Protein 5YJL (pdb70)

B-factor: mean 57.92, std 13.57, range [27.3, 132.39]

Secondary structure (DSSP, 8-state):
--EEEEEEEETTTS-HHHHTTS---GGGHHHHHHHHHHSTTEEEEEEEE-SSEEEEEEEESSHHHHHHHHHHHHHHHH---HHHHHHH-EEEETHHHHHHHHHHHHTSSSSSSS---THHHHHHHHHHHTT-TTS-HHHHHHHHHHHHHHHHHHHHH-PPPHHHHHHHHHHHHHHHH---PPEEEE--SHHHHHHHHHHHHTT--EEEEEES-HHHHHHHHHH-TTSEEEEEEGGGHHHHHHT-SEEEE----SS-SB-HHHHHTSPPPPGGGTT-EEEEE--SS-SB-GGGGGSTTEEEE-GGGGGGT--S-GGGGTHHHHHHHHHHHHHHHHHHHHHHTTTHHHHHHHHHHHHHHHHHHHHHHHHT--HHHHHHHHHHHHHHHHHTTTTT---HHHHHHHHHHHHHH--/-EEEEEEEETTT--HHHHGGG---GGGHHHHHHHHHTSTTEEEEEEEE-SSEEEEEEEESSHHHHHHHHHHHHHHHH---HHHHHHH-EEEEHHHHHHHHHHHHHT--SS-TT--B-HHHHHHHHHHHTT-TTS-HHHHHHHHHHHHHHHHHHHHH-PPBHHHHHHHHHHHHHHHS----EEEE--SHHHHHHHHHHHHTT--EEEEEESSSHHHHHHHHH-TTSEEEEEEGGGHHHHHHT-SEEEE----SS-SB-HHHHHHSPPP-GGGTS-EEEEE--SS-SB-GGGGGSTTEEEE-HHHHHHHHHHHHHHT---HHHHHHHHHHHHHHHHHHHHHGGGHHHHHHHHHHHHHHHHHHHHHHTT----HHHHHHHHHHHHHHHHHHHHHSS------HHHHHHHHHHHHHHH-/--S--HHHHHHHHHHH--EEEEEEE-TTS-EEEEEEEEEE-TT--EEEE--S---S--EEEEEEE--BTTTB--EEEEEEEEE---STTHHHHHHHHHHHHHTS---GGGEEEEEEEEEEEESSTT---EEEEHHHHHH----TTTTTHHHHHHHHHHH-HHHHHHHHHHTB--SS--SEEEEEEEETTEEEEEEE-SS-EEEEEEE-SS---SHHHHHHHHHHHHHHHHHHHTTSS---SPPB---EEE-/---SS--HHHHHHHHHHH--EEEEEEE-SSS-EEEEEEEEEE-TT--EEEE--S---S--EEEEEEE--BTTTB--EEEEEEEEE---STTHHHHHHHHHHHHHSS---GGGEEEE--SEEEEESSTT---EEEEHHHHHHPPPPTTTTTHHHHHHHHHHH-HHHHHHHHHHTB--SS--SEEEEEEE-SSEEEEEEE-SS-EEEEEEE-SS---SHHHHHHHHHHHHHHHHHHHTTSS---SPPB---EE--

Nearest PDB structures (foldseek):
  5yjl-assembly1_A  TM=1.002E+00  e=8.951E-71  Arabidopsis thaliana
  5yjl-assembly1_B  TM=9.220E-01  e=1.830E-60  Arabidopsis thaliana
  4n7r-assembly1_A  TM=9.287E-01  e=9.278E-58  Arabidopsis thaliana
  5che-assembly1_A  TM=8.984E-01  e=4.037E-55  Arabidopsis thaliana
  4n7r-assembly1_B  TM=9.670E-01  e=2.795E-53  Arabidopsis thaliana

GO terms:
  GO:0005515 protein binding (F, IPI)
  GO:0009507 chloroplast (C, TAS)
  GO:0008883 glutamyl-tRNA reductase activity (F, TAS)
  GO:0015995 chlorophyll biosynthetic process (P, IMP)
  GO:0006783 heme biosynthetic process (P, IMP)
  GO:0032991 protein-containing complex (C, IPI)
  GO:0009416 response to light stimulus (P, IEP)
  GO:0006779 porphyrin-containing compound biosynthetic process (P, TAS)

InterPro domains:
  IPR000343 Glutamyl-tRNA reductase [MF_00087] (96-523)
  IPR000343 Glutamyl-tRNA reductase [TIGR01035] (97-505)
  IPR006151 Quinate/shikimate 5-dehydrogenase/glutamyl-tRNA reductase [PF01488] (267-407)
  IPR015895 Glutamyl-tRNA reductase, N-terminal [PF05201] (100-250)
  IPR015896 Tetrapyrrole biosynthesis, glutamyl-tRNA reductase, dimerisation domain [PF00745] (421-524)
  IPR018214 Glutamyl-tRNA reductase, conserved site [PS00747] (193-216)
  IPR036291 NAD(P)-binding domain superfamily [SSF51735] (255-415)
  IPR036343 Glutamyl-tRNA reductase, N-terminal domain superfamily [G3DSA:3.30.460.30] (95-255)
  IPR036343 Glutamyl-tRNA reductase, N-terminal domain superfamily [SSF69742] (96-252)
  IPR036453 Glutamyl tRNA-reductase dimerization domain superfamily [SSF69075] (419-505)

Structure (mmCIF, N/CA/C/O backbone):
data_5YJL
#
_entry.id   5YJL
#
_cell.length_a   60.340
_cell.length_b   83.757
_cell.length_c   344.581
_cell.angle_alpha   90.00
_cell.angle_beta   90.00
_cell.angle_gamma   90.00
#
_symmetry.space_group_name_H-M   'P 21 21 21'
#
loop_
_entity.id
_entity.type
_entity.pdbx_description
1 polymer 'Glutamyl-tRNA reductase 1'
2 polymer 'Glutamyl-tRNA reductase-binding protein'
3 non-polymer 'NADP NICOTINAMIDE-ADENINE-DINUCLEOTIDE PHOSPHATE'
4 water water
#
loop_
_atom_site.group_PDB
_atom_site.id
_atom_site.type_symbol
_atom_site.label_atom_id
_atom_site.label_alt_id
_atom_site.label_comp_id
_atom_site.label_asym_id
_atom_site.label_entity_id
_atom_site.label_seq_id
_atom_site.pdbx_PDB_ins_code
_atom_site.Cartn_x
_atom_site.Cartn_y
_atom_site.Cartn_z
_atom_site.occupancy
_atom_site.B_iso_or_equiv
_atom_site.auth_seq_id
_atom_site.auth_comp_id
_atom_site.auth_asym_id
_atom_site.auth_atom_id
_atom_site.pdbx_PDB_model_num
ATOM 1 N N . ARG A 1 23 ? 23.614 -27.855 -46.590 1.00 64.77 94 ARG A N 1
ATOM 2 C CA . ARG A 1 23 ? 22.577 -28.011 -45.583 1.00 67.49 94 ARG A CA 1
ATOM 3 C C . ARG A 1 23 ? 23.096 -28.697 -44.306 1.00 69.52 94 ARG A C 1
ATOM 4 O O . ARG A 1 23 ? 23.259 -28.043 -43.269 1.00 73.15 94 ARG A O 1
ATOM 12 N N . SER A 1 24 ? 23.346 -30.006 -44.388 1.00 61.98 95 SER A N 1
ATOM 13 C CA . SER A 1 24 ? 23.925 -30.773 -43.282 1.00 60.55 95 SER A CA 1
ATOM 14 C C . SER A 1 24 ? 25.064 -30.063 -42.549 1.00 60.44 95 SER A C 1
ATOM 15 O O . SER A 1 24 ? 25.930 -29.431 -43.168 1.00 60.95 95 SER A O 1
ATOM 18 N N . SER A 1 25 ? 25.065 -30.180 -41.224 1.00 52.59 96 SER A N 1
ATOM 19 C CA . SER A 1 25 ? 26.030 -29.463 -40.391 1.00 54.47 96 SER A CA 1
ATOM 20 C C . SER A 1 25 ? 27.206 -30.331 -39.942 1.00 56.15 96 SER A C 1
ATOM 21 O O . SER A 1 25 ? 27.046 -31.516 -39.629 1.00 50.01 96 SER A O 1
ATOM 24 N N . ILE A 1 26 ? 28.388 -29.727 -39.923 1.00 55.51 97 ILE A N 1
ATOM 25 C CA . ILE A 1 26 ? 29.480 -30.244 -39.122 1.00 49.01 97 ILE A CA 1
ATOM 26 C C . ILE A 1 26 ? 29.297 -29.722 -37.707 1.00 50.57 97 ILE A C 1
ATOM 27 O O . ILE A 1 26 ? 29.100 -28.518 -37.510 1.00 53.88 97 ILE A O 1
ATOM 32 N N . VAL A 1 27 ? 29.329 -30.622 -36.728 1.00 45.34 98 VAL A N 1
ATOM 33 C CA . VAL A 1 27 ? 29.087 -30.260 -35.334 1.00 46.96 98 VAL A CA 1
ATOM 34 C C . VAL A 1 27 ? 30.253 -30.727 -34.493 1.00 45.35 98 VAL A C 1
ATOM 35 O O . VAL A 1 27 ? 30.814 -31.781 -34.762 1.00 47.11 98 VAL A O 1
ATOM 39 N N . VAL A 1 28 ? 30.632 -29.937 -33.491 1.00 44.54 99 VAL A N 1
ATOM 40 C CA . VAL A 1 28 ? 31.578 -30.405 -32.482 1.00 43.80 99 VAL A CA 1
ATOM 41 C C . VAL A 1 28 ? 30.832 -30.500 -31.152 1.00 40.96 99 VAL A C 1
ATOM 42 O O . VAL A 1 28 ? 30.029 -29.629 -30.799 1.00 44.70 99 VAL A O 1
ATOM 46 N N . ILE A 1 29 ? 31.050 -31.608 -30.455 1.00 42.30 100 ILE A N 1
ATOM 47 C CA . ILE A 1 29 ? 30.348 -31.922 -29.221 1.00 41.08 100 ILE A CA 1
ATOM 48 C C . ILE A 1 29 ? 31.356 -32.482 -28.241 1.00 48.08 100 ILE A C 1
ATOM 49 O O . ILE A 1 29 ? 31.789 -33.626 -28.378 1.00 50.16 100 ILE A O 1
ATOM 54 N N . GLY A 1 30 ? 31.753 -31.683 -27.262 1.00 46.09 101 GLY A N 1
ATOM 55 C CA . GLY A 1 30 ? 32.854 -32.096 -26.425 1.00 51.24 101 GLY A CA 1
ATOM 56 C C . GLY A 1 30 ? 32.824 -31.709 -24.966 1.00 50.60 101 GLY A C 1
ATOM 57 O O . GLY A 1 30 ? 31.985 -30.936 -24.508 1.00 48.58 101 GLY A O 1
ATOM 58 N N . LEU A 1 31 ? 33.746 -32.324 -24.240 1.00 48.57 102 LEU A N 1
ATOM 59 C CA . LEU A 1 31 ? 34.151 -31.911 -22.920 1.00 52.42 102 LEU A CA 1
ATOM 60 C C . LEU A 1 31 ? 35.595 -31.493 -23.049 1.00 55.17 102 LEU A C 1
ATOM 61 O O . LEU A 1 31 ? 36.389 -32.188 -23.697 1.00 49.07 102 LEU A O 1
ATOM 66 N N . SER A 1 32 ? 35.947 -30.369 -22.438 1.00 59.51 103 SER A N 1
ATOM 67 C CA . SER A 1 32 ? 37.345 -29.972 -22.384 1.00 58.41 103 SER A CA 1
ATOM 68 C C . SER A 1 32 ? 37.762 -29.664 -20.954 1.00 63.00 103 SER A C 1
ATOM 69 O O . SER A 1 32 ? 36.923 -29.607 -20.046 1.00 64.24 103 SER A O 1
ATOM 72 N N . ILE A 1 33 ? 39.062 -29.450 -20.774 1.00 63.25 104 ILE A N 1
ATOM 73 C CA . ILE A 1 33 ? 39.612 -28.938 -19.523 1.00 65.58 104 ILE A CA 1
ATOM 74 C C . ILE A 1 33 ? 39.037 -27.549 -19.133 1.00 62.14 104 ILE A C 1
ATOM 75 O O . ILE A 1 33 ? 38.934 -27.234 -17.950 1.00 65.93 104 ILE A O 1
ATOM 80 N N . HIS A 1 34 ? 38.634 -26.738 -20.110 1.00 62.00 105 HIS A N 1
ATOM 81 C CA . HIS A 1 34 ? 37.995 -25.449 -19.824 1.00 68.93 105 HIS A CA 1
ATOM 82 C C . HIS A 1 34 ? 36.719 -25.608 -18.989 1.00 77.19 105 HIS A C 1
ATOM 83 O O . HIS A 1 34 ? 36.305 -24.668 -18.300 1.00 83.85 105 HIS A O 1
ATOM 90 N N . THR A 1 35 ? 36.101 -26.789 -19.039 1.00 72.37 106 THR A N 1
ATOM 91 C CA . THR A 1 35 ? 34.911 -27.045 -18.229 1.00 76.17 106 THR A CA 1
ATOM 92 C C . THR A 1 35 ? 35.033 -28.301 -17.330 1.00 70.39 106 THR A C 1
ATOM 93 O O . THR A 1 35 ? 35.208 -28.180 -16.116 1.00 76.37 106 THR A O 1
ATOM 97 N N . ALA A 1 36 ? 34.954 -29.490 -17.918 1.00 58.19 107 ALA A N 1
ATOM 98 C CA . ALA A 1 36 ? 34.891 -30.734 -17.164 1.00 61.59 107 ALA A CA 1
ATOM 99 C C . ALA A 1 36 ? 36.230 -31.113 -16.492 1.00 65.63 107 ALA A C 1
ATOM 100 O O . ALA A 1 36 ? 37.300 -30.873 -17.058 1.00 60.57 107 ALA A O 1
ATOM 102 N N . PRO A 1 37 ? 36.170 -31.711 -15.280 1.00 64.54 108 PRO A N 1
ATOM 103 C CA . PRO A 1 37 ? 37.345 -32.177 -14.525 1.00 56.59 108 PRO A CA 1
ATOM 104 C C . PRO A 1 37 ? 37.901 -33.482 -15.080 1.00 56.54 108 PRO A C 1
ATOM 105 O O . PRO A 1 37 ? 37.146 -34.151 -15.782 1.00 58.97 108 PRO A O 1
ATOM 109 N N . VAL A 1 38 ? 39.151 -33.848 -14.769 1.00 55.75 109 VAL A N 1
ATOM 110 C CA . VAL A 1 38 ? 39.754 -35.047 -15.369 1.00 55.99 109 VAL A CA 1
ATOM 111 C C . VAL A 1 38 ? 39.013 -36.331 -14.967 1.00 54.00 109 VAL A C 1
ATOM 112 O O . VAL A 1 38 ? 38.923 -37.260 -15.765 1.00 55.81 109 VAL A O 1
ATOM 116 N N . GLU A 1 39 ? 38.464 -36.369 -13.753 1.00 54.33 110 GLU A N 1
ATOM 117 C CA . GLU A 1 39 ? 37.722 -37.537 -13.282 1.00 56.15 110 GLU A CA 1
ATOM 118 C C . GLU A 1 39 ? 36.431 -37.745 -14.073 1.00 59.25 110 GLU A C 1
ATOM 119 O O . GLU A 1 39 ? 35.942 -38.877 -14.193 1.00 62.34 110 GLU A O 1
ATOM 125 N N . MET A 1 40 ? 35.878 -36.664 -14.615 1.00 57.29 111 MET A N 1
ATOM 126 C CA . MET A 1 40 ? 34.727 -36.774 -15.504 1.00 54.26 111 MET A CA 1
ATOM 127 C C . MET A 1 40 ? 35.158 -37.085 -16.940 1.00 53.31 111 MET A C 1
ATOM 128 O O . MET A 1 40 ? 34.577 -37.958 -17.604 1.00 55.03 111 MET A O 1
ATOM 133 N N . ARG A 1 41 ? 36.181 -36.373 -17.404 1.00 53.47 112 ARG A N 1
ATOM 134 C CA . ARG A 1 41 ? 36.643 -36.476 -18.789 1.00 56.96 112 ARG A CA 1
ATOM 135 C C . ARG A 1 41 ? 37.209 -37.853 -19.116 1.00 48.87 112 ARG A C 1
ATOM 136 O O . ARG A 1 41 ? 37.048 -38.339 -20.221 1.00 51.53 112 ARG A O 1
ATOM 144 N N . GLU A 1 42 ? 37.876 -38.482 -18.157 1.00 52.84 113 GLU A N 1
ATOM 145 C CA . GLU A 1 42 ? 38.550 -39.743 -18.443 1.00 57.82 113 GLU A CA 1
ATOM 146 C C . GLU A 1 42 ? 37.567 -40.891 -18.726 1.00 50.95 113 GLU A C 1
ATOM 147 O O . GLU A 1 42 ? 37.968 -41.921 -19.269 1.00 53.85 113 GLU A O 1
ATOM 153 N N . LYS A 1 43 ? 36.297 -40.709 -18.353 1.00 52.10 114 LYS A N 1
ATOM 154 C CA . LYS A 1 43 ? 35.250 -41.713 -18.596 1.00 53.75 114 LYS A CA 1
ATOM 155 C C . LYS A 1 43 ? 34.764 -41.729 -20.051 1.00 56.36 114 LYS A C 1
ATOM 156 O O . LYS A 1 43 ? 34.117 -42.684 -20.473 1.00 50.07 114 LYS A O 1
ATOM 162 N N . LEU A 1 44 ? 35.069 -40.664 -20.800 1.00 58.41 115 LEU A N 1
ATOM 163 C CA . LEU A 1 44 ? 34.768 -40.599 -22.228 1.00 50.00 115 LEU A CA 1
ATOM 164 C C . LEU A 1 44 ? 36.023 -40.832 -23.032 1.00 52.57 115 LEU A C 1
ATOM 165 O O . LEU A 1 44 ? 35.966 -40.833 -24.260 1.00 58.92 115 LEU A O 1
ATOM 170 N N . ALA A 1 45 ? 37.159 -40.991 -22.360 1.00 51.61 116 ALA A N 1
ATOM 171 C CA . ALA A 1 45 ? 38.402 -41.310 -23.071 1.00 56.13 116 ALA A CA 1
ATOM 172 C C . ALA A 1 45 ? 38.212 -42.545 -23.933 1.00 56.02 116 ALA A C 1
ATOM 173 O O . ALA A 1 45 ? 37.579 -43.522 -23.523 1.00 60.26 116 ALA A O 1
ATOM 175 N N . ILE A 1 46 ? 38.732 -42.484 -25.147 1.00 55.78 117 ILE A N 1
ATOM 176 C CA . ILE A 1 46 ? 38.588 -43.591 -26.060 1.00 54.27 117 ILE A CA 1
ATOM 177 C C . ILE A 1 46 ? 39.952 -43.945 -26.615 1.00 56.39 117 ILE A C 1
ATOM 178 O O . ILE A 1 46 ? 40.526 -43.163 -27.380 1.00 57.05 117 ILE A O 1
ATOM 183 N N . PRO A 1 47 ? 40.484 -45.112 -26.205 1.00 50.06 118 PRO A N 1
ATOM 184 C CA . PRO A 1 47 ? 41.773 -45.599 -26.700 1.00 54.96 118 PRO A CA 1
ATOM 185 C C . PRO A 1 47 ? 41.803 -45.528 -28.206 1.00 57.42 118 PRO A C 1
ATOM 186 O O . PRO A 1 47 ? 40.770 -45.733 -28.846 1.00 62.56 118 PRO A O 1
ATOM 190 N N . GLU A 1 48 ? 42.966 -45.225 -28.757 1.00 54.26 119 GLU A N 1
ATOM 191 C CA . GLU A 1 48 ? 43.151 -45.181 -30.199 1.00 61.56 119 GLU A CA 1
ATOM 192 C C . GLU A 1 48 ? 42.646 -46.463 -30.870 1.00 62.33 119 GLU A C 1
ATOM 193 O O . GLU A 1 48 ? 42.012 -46.414 -31.927 1.00 60.98 119 GLU A O 1
ATOM 199 N N . ALA A 1 49 ? 42.901 -47.610 -30.247 1.00 57.10 120 ALA A N 1
ATOM 200 C CA . ALA A 1 49 ? 42.487 -48.869 -30.847 1.00 52.92 120 ALA A CA 1
ATOM 201 C C . ALA A 1 49 ? 40.961 -49.010 -30.909 1.00 58.73 120 ALA A C 1
ATOM 202 O O . ALA A 1 49 ? 40.463 -49.897 -31.584 1.00 65.21 120 ALA A O 1
ATOM 204 N N . GLU A 1 50 ? 40.218 -48.152 -30.211 1.00 57.48 121 GLU A N 1
ATOM 205 C CA . GLU A 1 50 ? 38.757 -48.211 -30.267 1.00 54.46 121 GLU A CA 1
ATOM 206 C C . GLU A 1 50 ? 38.106 -47.051 -31.041 1.00 59.46 121 GLU A C 1
ATOM 207 O O . GLU A 1 50 ? 36.879 -46.965 -31.097 1.00 54.60 121 GLU A O 1
ATOM 213 N N . TRP A 1 51 ? 38.915 -46.165 -31.623 1.00 56.03 122 TRP A N 1
ATOM 214 C CA . TRP A 1 51 ? 38.378 -45.084 -32.451 1.00 53.20 122 TRP A CA 1
ATOM 215 C C . TRP A 1 51 ? 37.527 -45.616 -33.607 1.00 50.87 122 TRP A C 1
ATOM 216 O O . TRP A 1 51 ? 36.433 -45.104 -33.833 1.00 55.40 122 TRP A O 1
ATOM 227 N N . PRO A 1 52 ? 38.010 -46.635 -34.349 1.00 54.95 123 PRO A N 1
ATOM 228 C CA . PRO A 1 52 ? 37.148 -47.105 -35.448 1.00 52.90 123 PRO A CA 1
ATOM 229 C C . PRO A 1 52 ? 35.777 -47.607 -34.968 1.00 53.87 123 PRO A C 1
ATOM 230 O O . PRO A 1 52 ? 34.772 -47.276 -35.596 1.00 52.16 123 PRO A O 1
ATOM 234 N N . ARG A 1 53 ? 35.751 -48.376 -33.878 1.00 52.05 124 ARG A N 1
ATOM 235 C CA . ARG A 1 53 ? 34.510 -48.801 -33.215 1.00 49.70 124 ARG A CA 1
ATOM 236 C C . ARG A 1 53 ? 33.596 -47.636 -32.807 1.00 49.66 124 ARG A C 1
ATOM 237 O O . ARG A 1 53 ? 32.399 -47.645 -33.091 1.00 45.51 124 ARG A O 1
ATOM 245 N N . ALA A 1 54 ? 34.167 -46.648 -32.124 1.00 48.51 125 ALA A N 1
ATOM 246 C CA . ALA A 1 54 ? 33.420 -45.463 -31.711 1.00 47.88 125 ALA A CA 1
ATOM 247 C C . ALA A 1 54 ? 32.745 -44.776 -32.912 1.00 50.07 125 ALA A C 1
ATOM 248 O O . ALA A 1 54 ? 31.545 -44.535 -32.909 1.00 51.05 125 ALA A O 1
ATOM 250 N N . ILE A 1 55 ? 33.544 -44.485 -33.934 1.00 46.44 126 ILE A N 1
ATOM 251 C CA . ILE A 1 55 ? 33.071 -43.872 -35.153 1.00 45.52 126 ILE A CA 1
ATOM 252 C C . ILE A 1 55 ? 31.931 -44.680 -35.769 1.00 48.74 126 ILE A C 1
ATOM 253 O O . ILE A 1 55 ? 30.895 -44.118 -36.145 1.00 49.38 126 ILE A O 1
ATOM 258 N N . ALA A 1 56 ? 32.086 -45.996 -35.852 1.00 44.55 127 ALA A N 1
ATOM 259 C CA . ALA A 1 56 ? 30.997 -46.820 -36.391 1.00 43.93 127 ALA A CA 1
ATOM 260 C C . ALA A 1 56 ? 29.711 -46.651 -35.569 1.00 47.18 127 ALA A C 1
ATOM 261 O O . ALA A 1 56 ? 28.623 -46.498 -36.133 1.00 47.79 127 ALA A O 1
ATOM 263 N N . GLU A 1 57 ? 29.842 -46.657 -34.244 1.00 44.31 128 GLU A N 1
ATOM 264 C CA . GLU A 1 57 ? 28.676 -46.486 -33.383 1.00 44.83 128 GLU A CA 1
ATOM 265 C C . GLU A 1 57 ? 27.972 -45.154 -33.621 1.00 53.26 128 GLU A C 1
ATOM 266 O O . GLU A 1 57 ? 26.737 -45.111 -33.771 1.00 47.45 128 GLU A O 1
ATOM 272 N N . LEU A 1 58 ? 28.762 -44.078 -33.671 1.00 48.43 129 LEU A N 1
ATOM 273 C CA . LEU A 1 58 ? 28.208 -42.747 -33.892 1.00 45.94 129 LEU A CA 1
ATOM 274 C C . LEU A 1 58 ? 27.476 -42.694 -35.231 1.00 51.45 129 LEU A C 1
ATOM 275 O O . LEU A 1 58 ? 26.426 -42.054 -35.344 1.00 49.38 129 LEU A O 1
ATOM 280 N N . CYS A 1 59 ? 28.003 -43.386 -36.238 1.00 49.40 130 CYS A N 1
ATOM 281 C CA . CYS A 1 59 ? 27.387 -43.295 -37.555 1.00 53.29 130 CYS A CA 1
ATOM 282 C C . CYS A 1 59 ? 26.178 -44.225 -37.622 1.00 50.19 130 CYS A C 1
ATOM 283 O O . CYS A 1 59 ? 25.396 -44.171 -38.560 1.00 48.87 130 CYS A O 1
ATOM 286 N N . GLY A 1 60 ? 25.995 -45.035 -36.586 1.00 50.52 131 GLY A N 1
ATOM 287 C CA . GLY A 1 60 ? 24.804 -45.848 -36.497 1.00 49.32 131 GLY A CA 1
ATOM 288 C C . GLY A 1 60 ? 23.612 -45.054 -36.020 1.00 50.49 131 GLY A C 1
ATOM 289 O O . GLY A 1 60 ? 22.473 -45.487 -36.190 1.00 51.24 131 GLY A O 1
ATOM 290 N N . LEU A 1 61 ? 23.871 -43.899 -35.412 1.00 49.68 132 LEU A N 1
ATOM 291 C CA . LEU A 1 61 ? 22.795 -43.034 -34.929 1.00 52.32 132 LEU A CA 1
ATOM 292 C C . LEU A 1 61 ? 22.060 -42.407 -36.130 1.00 50.00 132 LEU A C 1
ATOM 293 O O . LEU A 1 61 ? 22.657 -42.180 -37.177 1.00 48.85 132 LEU A O 1
ATOM 298 N N . ASN A 1 62 ? 20.772 -42.130 -35.982 1.00 49.65 133 ASN A N 1
ATOM 299 C CA . ASN A 1 62 ? 19.950 -41.812 -37.152 1.00 54.31 133 ASN A CA 1
ATOM 300 C C . ASN A 1 62 ? 20.297 -40.524 -37.894 1.00 54.26 133 ASN A C 1
ATOM 301 O O . ASN A 1 62 ? 20.052 -40.432 -39.093 1.00 51.64 133 ASN A O 1
ATOM 306 N N . HIS A 1 63 ? 20.869 -39.539 -37.207 1.00 56.11 134 HIS A N 1
ATOM 307 C CA . HIS A 1 63 ? 21.145 -38.269 -37.864 1.00 51.42 134 HIS A CA 1
ATOM 308 C C . HIS A 1 63 ? 22.622 -37.970 -38.019 1.00 50.37 134 HIS A C 1
ATOM 309 O O . HIS A 1 63 ? 23.004 -36.825 -38.226 1.00 53.50 134 HIS A O 1
ATOM 316 N N . ILE A 1 64 ? 23.455 -38.999 -37.946 1.00 51.30 135 ILE A N 1
ATOM 317 C CA . ILE A 1 64 ? 24.897 -38.807 -38.036 1.00 51.74 135 ILE A CA 1
ATOM 318 C C . ILE A 1 64 ? 25.479 -39.589 -39.220 1.00 55.72 135 ILE A C 1
ATOM 319 O O . ILE A 1 64 ? 25.394 -40.826 -39.244 1.00 53.34 135 ILE A O 1
ATOM 324 N N . GLU A 1 65 ? 26.061 -38.882 -40.197 1.00 51.10 136 GLU A N 1
ATOM 325 C CA . GLU A 1 65 ? 26.567 -39.537 -41.412 1.00 48.48 136 GLU A CA 1
ATOM 326 C C . GLU A 1 65 ? 28.082 -39.761 -41.375 1.00 53.63 136 GLU A C 1
ATOM 327 O O . GLU A 1 65 ? 28.588 -40.719 -41.966 1.00 57.28 136 GLU A O 1
ATOM 333 N N . GLU A 1 66 ? 28.807 -38.872 -40.701 1.00 48.28 137 GLU A N 1
ATOM 334 C CA . GLU A 1 66 ? 30.254 -39.043 -40.532 1.00 46.04 137 GLU A CA 1
ATOM 335 C C . GLU A 1 66 ? 30.671 -38.709 -39.097 1.00 45.52 137 GLU A C 1
ATOM 336 O O . GLU A 1 66 ? 29.978 -37.986 -38.392 1.00 44.44 137 GLU A O 1
ATOM 342 N N . ALA A 1 67 ? 31.811 -39.226 -38.668 1.00 44.73 138 ALA A N 1
ATOM 343 C CA . ALA A 1 67 ? 32.257 -38.983 -37.308 1.00 45.37 138 ALA A CA 1
ATOM 344 C C . ALA A 1 67 ? 33.759 -39.163 -37.147 1.00 49.12 138 ALA A C 1
ATOM 345 O O . ALA A 1 67 ? 34.420 -39.874 -37.922 1.00 45.53 138 ALA A O 1
ATOM 347 N N . ALA A 1 68 ? 34.281 -38.497 -36.129 1.00 49.67 139 ALA A N 1
ATOM 348 C CA . ALA A 1 68 ? 35.652 -38.681 -35.710 1.00 47.88 139 ALA A CA 1
ATOM 349 C C . ALA A 1 68 ? 35.756 -38.380 -34.218 1.00 47.60 139 ALA A C 1
ATOM 350 O O . ALA A 1 68 ? 35.001 -37.569 -33.676 1.00 43.86 139 ALA A O 1
ATOM 352 N N . VAL A 1 69 ? 36.675 -39.050 -33.545 1.00 43.87 140 VAL A N 1
ATOM 353 C CA . VAL A 1 69 ? 36.885 -38.760 -32.142 1.00 46.26 140 VAL A CA 1
ATOM 354 C C . VAL A 1 69 ? 38.279 -38.179 -31.945 1.00 49.44 140 VAL A C 1
ATOM 355 O O . VAL A 1 69 ? 39.273 -38.685 -32.472 1.00 42.77 140 VAL A O 1
ATOM 359 N N . LEU A 1 70 ? 38.346 -37.074 -31.219 1.00 45.60 141 LEU A N 1
ATOM 360 C CA . LEU A 1 70 ? 39.646 -36.537 -30.860 1.00 48.93 141 LEU A CA 1
ATOM 361 C C . LEU A 1 70 ? 39.799 -36.637 -29.343 1.00 43.96 141 LEU A C 1
ATOM 362 O O . LEU A 1 70 ? 39.245 -35.844 -28.592 1.00 46.88 141 LEU A O 1
ATOM 367 N N . SER A 1 71 ? 40.537 -37.652 -28.919 1.00 45.77 142 SER A N 1
ATOM 368 C CA . SER A 1 71 ? 40.661 -37.996 -27.514 1.00 49.26 142 SER A CA 1
ATOM 369 C C . SER A 1 71 ? 42.045 -37.658 -27.033 1.00 47.61 142 SER A C 1
ATOM 370 O O . SER A 1 71 ? 42.996 -38.340 -27.362 1.00 47.37 142 SER A O 1
ATOM 373 N N . THR A 1 72 ? 42.160 -36.581 -26.275 1.00 47.84 143 THR A N 1
ATOM 374 C CA . THR A 1 72 ? 43.450 -36.167 -25.765 1.00 45.90 143 THR A CA 1
ATOM 375 C C . THR A 1 72 ? 43.280 -35.923 -24.275 1.00 49.96 143 THR A C 1
ATOM 376 O O . THR A 1 72 ? 42.224 -36.237 -23.702 1.00 48.08 143 THR A O 1
ATOM 380 N N . CYS A 1 73 ? 44.308 -35.362 -23.651 1.00 54.99 144 CYS A N 1
ATOM 381 C CA . CYS A 1 73 ? 44.344 -35.217 -22.196 1.00 51.58 144 CYS A CA 1
ATOM 382 C C . CYS A 1 73 ? 43.583 -34.022 -21.721 1.00 51.18 144 CYS A C 1
ATOM 383 O O . CYS A 1 73 ? 43.183 -33.954 -20.560 1.00 57.24 144 CYS A O 1
ATOM 386 N N . ASN A 1 74 ? 43.392 -33.070 -22.625 1.00 53.73 145 ASN A N 1
ATOM 387 C CA . ASN A 1 74 ? 42.731 -31.831 -22.264 1.00 56.96 145 ASN A CA 1
ATOM 388 C C . ASN A 1 74 ? 41.283 -31.860 -22.693 1.00 52.44 145 ASN A C 1
ATOM 389 O O . ASN A 1 74 ? 40.466 -31.072 -22.218 1.00 58.05 145 ASN A O 1
ATOM 394 N N . ARG A 1 75 ? 40.955 -32.805 -23.564 1.00 53.13 146 ARG A N 1
ATOM 395 C CA . ARG A 1 75 ? 39.649 -32.806 -24.203 1.00 54.55 146 ARG A CA 1
ATOM 396 C C . ARG A 1 75 ? 39.217 -34.153 -24.797 1.00 49.31 146 ARG A C 1
ATOM 397 O O . ARG A 1 75 ? 40.033 -34.963 -25.245 1.00 47.34 146 ARG A O 1
ATOM 405 N N . MET A 1 76 ? 37.908 -34.373 -24.788 1.00 52.94 147 MET A N 1
ATOM 406 C CA . MET A 1 76 ? 37.320 -35.426 -25.585 1.00 52.25 147 MET A CA 1
ATOM 407 C C . MET A 1 76 ? 36.282 -34.815 -26.492 1.00 49.61 147 MET A C 1
ATOM 408 O O . MET A 1 76 ? 35.210 -34.420 -26.030 1.00 49.29 147 MET A O 1
ATOM 413 N N . GLU A 1 77 ? 36.610 -34.754 -27.781 1.00 42.93 148 GLU A N 1
ATOM 414 C CA . GLU A 1 77 ? 35.775 -34.071 -28.754 1.00 46.37 148 GLU A CA 1
ATOM 415 C C . GLU A 1 77 ? 35.325 -34.992 -29.872 1.00 46.46 148 GLU A C 1
ATOM 416 O O . GLU A 1 77 ? 36.134 -35.682 -30.509 1.00 46.08 148 GLU A O 1
ATOM 422 N N . ILE A 1 78 ? 34.012 -35.002 -30.088 1.00 45.77 149 ILE A N 1
ATOM 423 C CA . ILE A 1 78 ? 33.380 -35.780 -31.145 1.00 41.18 149 ILE A CA 1
ATOM 424 C C . ILE A 1 78 ? 33.009 -34.844 -32.277 1.00 40.50 149 ILE A C 1
ATOM 425 O O . ILE A 1 78 ? 32.214 -33.935 -32.079 1.00 42.30 149 ILE A O 1
ATOM 430 N N . TYR A 1 79 ? 33.597 -35.042 -33.451 1.00 43.77 150 TYR A N 1
ATOM 431 C CA . TYR A 1 79 ? 33.227 -34.258 -34.630 1.00 39.07 150 TYR A CA 1
ATOM 432 C C . TYR A 1 79 ? 32.302 -35.076 -35.532 1.00 44.87 150 TYR A C 1
ATOM 433 O O . TYR A 1 79 ? 32.650 -36.172 -35.970 1.00 46.30 150 TYR A O 1
ATOM 442 N N . VAL A 1 80 ? 31.112 -34.554 -35.798 1.00 49.73 151 VAL A N 1
ATOM 443 C CA . VAL A 1 80 ? 30.176 -35.261 -36.659 1.00 50.22 151 VAL A CA 1
ATOM 444 C C . VAL A 1 80 ? 29.659 -34.411 -37.812 1.00 49.36 151 VAL A C 1
ATOM 445 O O . VAL A 1 80 ? 29.778 -33.191 -37.816 1.00 41.98 151 VAL A O 1
ATOM 449 N N . LEU A 1 81 ? 29.108 -35.101 -38.803 1.00 54.16 152 LEU A N 1
ATOM 450 C CA . LEU A 1 81 ? 28.364 -34.477 -39.888 1.00 54.14 152 LEU A CA 1
ATOM 451 C C . LEU A 1 81 ? 26.900 -34.882 -39.694 1.00 53.12 152 LEU A C 1
ATOM 452 O O . LEU A 1 81 ? 26.521 -36.018 -39.974 1.00 56.05 152 LEU A O 1
ATOM 457 N N . ALA A 1 82 ? 26.095 -33.967 -39.165 1.00 51.97 153 ALA A N 1
ATOM 458 C CA . ALA A 1 82 ? 24.728 -34.301 -38.778 1.00 58.52 153 ALA A CA 1
ATOM 459 C C . ALA A 1 82 ? 23.684 -33.849 -39.815 1.00 55.13 153 ALA A C 1
ATOM 460 O O . ALA A 1 82 ? 23.873 -32.842 -40.511 1.00 55.08 153 ALA A O 1
ATOM 462 N N . LEU A 1 83 ? 22.598 -34.616 -39.913 1.00 47.87 154 LEU A N 1
ATOM 463 C CA . LEU A 1 83 ? 21.482 -34.301 -40.800 1.00 49.22 154 LEU A CA 1
ATOM 464 C C . LEU A 1 83 ? 20.659 -33.194 -40.198 1.00 50.06 154 LEU A C 1
ATOM 465 O O . LEU A 1 83 ? 20.180 -32.317 -40.898 1.00 52.85 154 LEU A O 1
ATOM 470 N N . SER A 1 84 ? 20.487 -33.268 -38.884 1.00 50.69 155 SER A N 1
ATOM 471 C CA . SER A 1 84 ? 19.805 -32.245 -38.115 1.00 46.90 155 SER A CA 1
ATOM 472 C C . SER A 1 84 ? 20.694 -31.881 -36.922 1.00 49.70 155 SER A C 1
ATOM 473 O O . SER A 1 84 ? 21.223 -32.768 -36.249 1.00 50.54 155 SER A O 1
ATOM 476 N N . GLN A 1 85 ? 20.862 -30.586 -36.668 1.00 46.30 156 GLN A N 1
ATOM 477 C CA . GLN A 1 85 ? 21.697 -30.148 -35.566 1.00 47.60 156 GLN A CA 1
ATOM 478 C C . GLN A 1 85 ? 21.178 -30.644 -34.217 1.00 44.75 156 GLN A C 1
ATOM 479 O O . GLN A 1 85 ? 21.913 -31.294 -33.466 1.00 43.23 156 GLN A O 1
ATOM 485 N N . HIS A 1 86 ? 19.910 -30.359 -33.926 1.00 46.09 157 HIS A N 1
ATOM 486 C CA . HIS A 1 86 ? 19.334 -30.685 -32.616 1.00 49.43 157 HIS A CA 1
ATOM 487 C C . HIS A 1 86 ? 19.300 -32.173 -32.340 1.00 45.91 157 HIS A C 1
ATOM 488 O O . HIS A 1 86 ? 19.732 -32.610 -31.274 1.00 47.16 157 HIS A O 1
ATOM 495 N N . ARG A 1 87 ? 18.809 -32.938 -33.307 1.00 42.42 158 ARG A N 1
ATOM 496 C CA . ARG A 1 87 ? 18.735 -34.394 -33.196 1.00 47.60 158 ARG A CA 1
ATOM 497 C C . ARG A 1 87 ? 20.110 -35.073 -33.226 1.00 50.81 158 ARG A C 1
ATOM 498 O O . ARG A 1 87 ? 20.307 -36.095 -32.561 1.00 54.19 158 ARG A O 1
ATOM 506 N N . GLY A 1 88 ? 21.054 -34.528 -34.000 1.00 47.81 159 GLY A N 1
ATOM 507 C CA . GLY A 1 88 ? 22.421 -35.023 -33.968 1.00 46.47 159 GLY A CA 1
ATOM 508 C C . GLY A 1 88 ? 23.013 -34.914 -32.567 1.00 43.57 159 GLY A C 1
ATOM 509 O O . GLY A 1 88 ? 23.596 -35.865 -32.054 1.00 51.25 159 GLY A O 1
ATOM 510 N N . VAL A 1 89 ? 22.840 -33.746 -31.953 1.00 48.31 160 VAL A N 1
ATOM 511 C CA . VAL A 1 89 ? 23.341 -33.451 -30.610 1.00 50.98 160 VAL A CA 1
ATOM 512 C C . VAL A 1 89 ? 22.688 -34.349 -29.559 1.00 48.77 160 VAL A C 1
ATOM 513 O O . VAL A 1 89 ? 23.357 -34.801 -28.628 1.00 53.09 160 VAL A O 1
ATOM 517 N N . LYS A 1 90 ? 21.389 -34.615 -29.701 1.00 49.20 161 LYS A N 1
ATOM 518 C CA . LYS A 1 90 ? 20.697 -35.481 -28.748 1.00 50.02 161 LYS A CA 1
ATOM 519 C C . LYS A 1 90 ? 21.235 -36.908 -28.842 1.00 46.17 161 LYS A C 1
ATOM 520 O O . LYS A 1 90 ? 21.393 -37.600 -27.837 1.00 49.98 161 LYS A O 1
ATOM 526 N N . GLU A 1 91 ? 21.525 -37.344 -30.058 1.00 45.52 162 GLU A N 1
ATOM 527 C CA . GLU A 1 91 ? 21.960 -38.716 -30.274 1.00 53.42 162 GLU A CA 1
ATOM 528 C C . GLU A 1 91 ? 23.394 -38.911 -29.809 1.00 49.60 162 GLU A C 1
ATOM 529 O O . GLU A 1 91 ? 23.694 -39.890 -29.121 1.00 48.90 162 GLU A O 1
ATOM 535 N N . VAL A 1 92 ? 24.273 -37.972 -30.148 1.00 44.83 163 VAL A N 1
ATOM 536 C CA . VAL A 1 92 ? 25.673 -38.126 -29.775 1.00 50.57 163 VAL A CA 1
ATOM 537 C C . VAL A 1 92 ? 25.819 -38.032 -28.263 1.00 48.83 163 VAL A C 1
ATOM 538 O O . VAL A 1 92 ? 26.567 -38.810 -27.669 1.00 45.22 163 VAL A O 1
ATOM 542 N N . THR A 1 93 ? 25.073 -37.115 -27.645 1.00 48.08 164 THR A N 1
ATOM 543 C CA . THR A 1 93 ? 25.067 -36.958 -26.183 1.00 48.88 164 THR A CA 1
ATOM 544 C C . THR A 1 93 ? 24.560 -38.226 -25.452 1.00 51.71 164 THR A C 1
ATOM 545 O O . THR A 1 93 ? 25.106 -38.625 -24.422 1.00 50.22 164 THR A O 1
ATOM 549 N N . GLU A 1 94 ? 23.518 -38.850 -25.988 1.00 46.79 165 GLU A N 1
ATOM 550 C CA . GLU A 1 94 ? 22.997 -40.093 -25.427 1.00 49.93 165 GLU A CA 1
ATOM 551 C C . GLU A 1 94 ? 24.027 -41.208 -25.566 1.00 52.96 165 GLU A C 1
ATOM 552 O O . GLU A 1 94 ? 24.120 -42.080 -24.696 1.00 55.79 165 GLU A O 1
ATOM 558 N N . TRP A 1 95 ? 24.789 -41.167 -26.661 1.00 49.85 166 TRP A N 1
ATOM 559 C CA . TRP A 1 95 ? 25.853 -42.133 -26.934 1.00 51.21 166 TRP A CA 1
ATOM 560 C C . TRP A 1 95 ? 27.042 -41.927 -25.983 1.00 55.71 166 TRP A C 1
ATOM 561 O O . TRP A 1 95 ? 27.630 -42.892 -25.483 1.00 52.89 166 TRP A O 1
ATOM 572 N N . MET A 1 96 ? 27.409 -40.665 -25.761 1.00 51.31 167 MET A N 1
ATOM 573 C CA . MET A 1 96 ? 28.412 -40.317 -24.759 1.00 52.58 167 MET A CA 1
ATOM 574 C C . MET A 1 96 ? 28.032 -40.861 -23.382 1.00 51.93 167 MET A C 1
ATOM 575 O O . MET A 1 96 ? 28.881 -41.328 -22.628 1.00 56.95 167 MET A O 1
ATOM 580 N N . SER A 1 97 ? 26.746 -40.812 -23.075 1.00 49.99 168 SER A N 1
ATOM 581 C CA . SER A 1 97 ? 26.260 -41.215 -21.766 1.00 55.32 168 SER A CA 1
ATOM 582 C C . SER A 1 97 ? 26.349 -42.725 -21.599 1.00 58.57 168 SER A C 1
ATOM 583 O O . SER A 1 97 ? 26.740 -43.230 -20.548 1.00 58.55 168 SER A O 1
ATOM 586 N N . LYS A 1 98 ? 25.979 -43.430 -22.661 1.00 58.05 169 LYS A N 1
ATOM 587 C CA . LYS A 1 98 ? 25.980 -44.881 -22.705 1.00 55.37 169 LYS A CA 1
ATOM 588 C C . LYS A 1 98 ? 27.402 -45.437 -22.539 1.00 61.73 169 LYS A C 1
ATOM 589 O O . LYS A 1 98 ? 27.659 -46.225 -21.629 1.00 64.35 169 LYS A O 1
ATOM 595 N N . THR A 1 99 ? 28.329 -44.984 -23.383 1.00 60.35 170 THR A N 1
ATOM 596 C CA . THR A 1 99 ? 29.711 -45.468 -23.352 1.00 56.63 170 THR A CA 1
ATOM 597 C C . THR A 1 99 ? 30.494 -45.050 -22.101 1.00 55.86 170 THR A C 1
ATOM 598 O O . THR A 1 99 ? 31.330 -45.804 -21.628 1.00 64.41 170 THR A O 1
ATOM 602 N N . SER A 1 100 ? 30.228 -43.868 -21.556 1.00 53.46 171 SER A N 1
ATOM 603 C CA . SER A 1 100 ? 31.007 -43.390 -20.408 1.00 57.45 171 SER A CA 1
ATOM 604 C C . SER A 1 100 ? 30.451 -43.839 -19.063 1.00 60.43 171 SER A C 1
ATOM 605 O O . SER A 1 100 ? 31.202 -43.998 -18.101 1.00 63.43 171 SER A O 1
ATOM 608 N N . GLY A 1 101 ? 29.138 -44.017 -18.989 1.00 58.42 172 GLY A N 1
ATOM 609 C CA . GLY A 1 101 ? 28.486 -44.264 -17.716 1.00 53.65 172 GLY A CA 1
ATOM 610 C C . GLY A 1 101 ? 27.899 -43.013 -17.084 1.00 57.80 172 GLY A C 1
ATOM 611 O O . GLY A 1 101 ? 27.136 -43.104 -16.117 1.00 56.37 172 GLY A O 1
ATOM 612 N N . ILE A 1 102 ? 28.260 -41.854 -17.639 1.00 56.66 173 ILE A N 1
ATOM 613 C CA . ILE A 1 102 ? 27.858 -40.539 -17.115 1.00 54.68 173 ILE A CA 1
ATOM 614 C C . ILE A 1 102 ? 26.442 -40.182 -17.552 1.00 52.89 173 ILE A C 1
ATOM 615 O O . ILE A 1 102 ? 26.097 -40.310 -18.725 1.00 54.62 173 ILE A O 1
ATOM 620 N N . PRO A 1 103 ? 25.605 -39.750 -16.609 1.00 51.96 174 PRO A N 1
ATOM 621 C CA . PRO A 1 103 ? 24.227 -39.379 -16.968 1.00 58.35 174 PRO A CA 1
ATOM 622 C C . PRO A 1 103 ? 24.156 -38.200 -17.957 1.00 56.61 174 PRO A C 1
ATOM 623 O O . PRO A 1 103 ? 24.987 -37.290 -17.872 1.00 52.60 174 PRO A O 1
ATOM 627 N N . VAL A 1 104 ? 23.177 -38.225 -18.865 1.00 51.56 175 VAL A N 1
ATOM 628 C CA . VAL A 1 104 ? 22.984 -37.157 -19.840 1.00 50.32 175 VAL A CA 1
ATOM 629 C C . VAL A 1 104 ? 22.941 -35.775 -19.179 1.00 57.24 175 VAL A C 1
ATOM 630 O O . VAL A 1 104 ? 23.488 -34.801 -19.706 1.00 57.02 175 VAL A O 1
ATOM 634 N N . SER A 1 105 ? 22.305 -35.698 -18.015 1.00 57.50 176 SER A N 1
ATOM 635 C CA . SER A 1 105 ? 22.171 -34.432 -17.301 1.00 60.79 176 SER A CA 1
ATOM 636 C C . SER A 1 105 ? 23.535 -33.835 -16.940 1.00 59.50 176 SER A C 1
ATOM 637 O O . SER A 1 105 ? 23.785 -32.663 -17.196 1.00 65.21 176 SER A O 1
ATOM 640 N N . GLU A 1 106 ? 24.420 -34.640 -16.368 1.00 58.04 177 GLU A N 1
ATOM 641 C CA . GLU A 1 106 ? 25.765 -34.168 -16.047 1.00 64.90 177 GLU A CA 1
ATOM 642 C C . GLU A 1 106 ? 26.507 -33.708 -17.299 1.00 62.33 177 GLU A C 1
ATOM 643 O O . GLU A 1 106 ? 27.007 -32.576 -17.340 1.00 64.67 177 GLU A O 1
ATOM 649 N N . ILE A 1 107 ? 26.577 -34.581 -18.309 1.00 60.26 178 ILE A N 1
ATOM 650 C CA . ILE A 1 107 ? 27.252 -34.253 -19.571 1.00 56.47 178 ILE A CA 1
ATOM 651 C C . ILE A 1 107 ? 26.768 -32.921 -20.168 1.00 55.01 178 ILE A C 1
ATOM 652 O O . ILE A 1 107 ? 27.593 -32.071 -20.480 1.00 61.92 178 ILE A O 1
ATOM 657 N N . CYS A 1 108 ? 25.455 -32.722 -20.287 1.00 52.83 179 CYS A N 1
ATOM 658 C CA . CYS A 1 108 ? 24.884 -31.445 -20.758 1.00 58.47 179 CYS A CA 1
ATOM 659 C C . CYS A 1 108 ? 25.415 -30.237 -19.998 1.00 62.02 179 CYS A C 1
ATOM 660 O O . CYS A 1 108 ? 25.583 -29.155 -20.563 1.00 55.00 179 CYS A O 1
ATOM 663 N N . GLN A 1 109 ? 25.668 -30.435 -18.709 1.00 59.51 180 GLN A N 1
ATOM 664 C CA . GLN A 1 109 ? 26.141 -29.364 -17.849 1.00 60.79 180 GLN A CA 1
ATOM 665 C C . GLN A 1 109 ? 27.579 -28.979 -18.183 1.00 59.41 180 GLN A C 1
ATOM 666 O O . GLN A 1 109 ? 27.966 -27.833 -17.985 1.00 56.77 180 GLN A O 1
ATOM 672 N N . HIS A 1 110 ? 28.350 -29.931 -18.709 1.00 59.00 181 HIS A N 1
ATOM 673 C CA . HIS A 1 110 ? 29.739 -29.693 -19.108 1.00 60.33 181 HIS A CA 1
ATOM 674 C C . HIS A 1 110 ? 29.956 -29.784 -20.625 1.00 64.96 181 HIS A C 1
ATOM 675 O O . HIS A 1 110 ? 31.093 -29.712 -21.105 1.00 64.10 181 HIS A O 1
ATOM 682 N N . ARG A 1 111 ? 28.866 -29.936 -21.373 1.00 56.78 182 ARG A N 1
ATOM 683 C CA . ARG A 1 111 ? 28.936 -30.115 -22.818 1.00 53.17 182 ARG A CA 1
ATOM 684 C C . ARG A 1 111 ? 29.340 -28.847 -23.571 1.00 55.00 182 ARG A C 1
ATOM 685 O O . ARG A 1 111 ? 28.863 -27.751 -23.289 1.00 60.10 182 ARG A O 1
ATOM 693 N N . PHE A 1 112 ? 30.205 -29.026 -24.556 1.00 54.08 183 PHE A N 1
ATOM 694 C CA . PHE A 1 112 ? 30.688 -27.947 -25.401 1.00 51.98 183 PHE A CA 1
ATOM 695 C C . PHE A 1 112 ? 30.146 -28.107 -26.838 1.00 49.96 183 PHE A C 1
ATOM 696 O O . PHE A 1 112 ? 30.271 -29.171 -27.431 1.00 48.18 183 PHE A O 1
ATOM 704 N N . LEU A 1 113 ? 29.538 -27.061 -27.393 1.00 47.75 184 LEU A N 1
ATOM 705 C CA . LEU A 1 113 ? 28.775 -27.204 -28.629 1.00 49.85 184 LEU A CA 1
ATOM 706 C C . LEU A 1 113 ? 29.024 -26.080 -29.628 1.00 45.86 184 LEU A C 1
ATOM 707 O O . LEU A 1 113 ? 28.757 -24.929 -29.329 1.00 48.96 184 LEU A O 1
ATOM 712 N N . LEU A 1 114 ? 29.513 -26.414 -30.820 1.00 46.20 185 LEU A N 1
ATOM 713 C CA . LEU A 1 114 ? 29.629 -25.433 -31.904 1.00 46.61 185 LEU A CA 1
ATOM 714 C C . LEU A 1 114 ? 29.283 -26.039 -33.274 1.00 50.56 185 LEU A C 1
ATOM 715 O O . LEU A 1 114 ? 29.464 -27.244 -33.518 1.00 49.32 185 LEU A O 1
ATOM 720 N N . TYR A 1 115 ? 28.810 -25.186 -34.176 1.00 45.93 186 TYR A N 1
ATOM 721 C CA . TYR A 1 115 ? 28.334 -25.649 -35.463 1.00 46.45 186 TYR A CA 1
ATOM 722 C C . TYR A 1 115 ? 29.024 -24.986 -36.653 1.00 48.42 186 TYR A C 1
ATOM 723 O O . TYR A 1 115 ? 29.329 -23.798 -36.626 1.00 47.68 186 TYR A O 1
ATOM 732 N N . ASN A 1 116 ? 29.255 -25.783 -37.692 1.00 51.47 187 ASN A N 1
ATOM 733 C CA . ASN A 1 116 ? 29.766 -25.296 -38.967 1.00 50.93 187 ASN A CA 1
ATOM 734 C C . ASN A 1 116 ? 30.996 -24.429 -38.806 1.00 44.49 187 ASN A C 1
ATOM 735 O O . ASN A 1 116 ? 31.993 -24.895 -38.277 1.00 46.98 187 ASN A O 1
ATOM 740 N N . LYS A 1 117 ? 30.917 -23.179 -39.256 1.00 49.64 188 LYS A N 1
ATOM 741 C CA . LYS A 1 117 ? 32.068 -22.274 -39.253 1.00 50.58 188 LYS A CA 1
ATOM 742 C C . LYS A 1 117 ? 32.731 -22.191 -37.869 1.00 54.13 188 LYS A C 1
ATOM 743 O O . LYS A 1 117 ? 33.963 -22.242 -37.758 1.00 56.53 188 LYS A O 1
ATOM 749 N N . ASP A 1 118 ? 31.924 -22.091 -36.816 1.00 44.67 189 ASP A N 1
ATOM 750 C CA . ASP A 1 118 ? 32.469 -22.076 -35.458 1.00 44.00 189 ASP A CA 1
ATOM 751 C C . ASP A 1 118 ? 33.239 -23.352 -35.142 1.00 49.57 189 ASP A C 1
ATOM 752 O O . ASP A 1 118 ? 34.311 -23.290 -34.527 1.00 50.87 189 ASP A O 1
ATOM 757 N N . ALA A 1 119 ? 32.703 -24.500 -35.568 1.00 44.81 190 ALA A N 1
ATOM 758 C CA . ALA A 1 119 ? 33.375 -25.781 -35.347 1.00 47.89 190 ALA A CA 1
ATOM 759 C C . ALA A 1 119 ? 34.729 -25.843 -36.063 1.00 46.67 190 ALA A C 1
ATOM 760 O O . ALA A 1 119 ? 35.723 -26.205 -35.454 1.00 43.31 190 ALA A O 1
ATOM 762 N N . THR A 1 120 ? 34.786 -25.465 -37.340 1.00 44.62 191 THR A N 1
ATOM 763 C CA . THR A 1 120 ? 36.070 -25.528 -38.056 1.00 50.75 191 THR A CA 1
ATOM 764 C C . THR A 1 120 ? 37.062 -24.528 -37.473 1.00 54.71 191 THR A C 1
ATOM 765 O O . THR A 1 120 ? 38.263 -24.803 -37.385 1.00 58.13 191 THR A O 1
ATOM 769 N N . GLN A 1 121 ? 36.543 -23.361 -37.093 1.00 50.60 192 GLN A N 1
ATOM 770 C CA . GLN A 1 121 ? 37.291 -22.385 -36.323 1.00 51.44 192 GLN A CA 1
ATOM 771 C C . GLN A 1 121 ? 37.930 -23.014 -35.080 1.00 55.19 192 GLN A C 1
ATOM 772 O O . GLN A 1 121 ? 39.129 -22.860 -34.819 1.00 48.72 192 GLN A O 1
ATOM 778 N N . HIS A 1 122 ? 37.102 -23.729 -34.316 1.00 56.67 193 HIS A N 1
ATOM 779 C CA . HIS A 1 122 ? 37.535 -24.389 -33.087 1.00 53.55 193 HIS A CA 1
ATOM 780 C C . HIS A 1 122 ? 38.622 -25.418 -33.326 1.00 47.30 193 HIS A C 1
ATOM 781 O O . HIS A 1 122 ? 39.644 -25.405 -32.662 1.00 53.37 193 HIS A O 1
ATOM 788 N N . ILE A 1 123 ? 38.402 -26.313 -34.274 1.00 45.66 194 ILE A N 1
ATOM 789 C CA . ILE A 1 123 ? 39.327 -27.414 -34.455 1.00 52.61 194 ILE A CA 1
ATOM 790 C C . ILE A 1 123 ? 40.654 -26.890 -35.019 1.00 49.70 194 ILE A C 1
ATOM 791 O O . ILE A 1 123 ? 41.695 -27.520 -34.857 1.00 50.63 194 ILE A O 1
ATOM 796 N N . PHE A 1 124 ? 40.608 -25.723 -35.655 1.00 50.71 195 PHE A N 1
ATOM 797 C CA . PHE A 1 124 ? 41.822 -25.032 -36.113 1.00 57.33 195 PHE A CA 1
ATOM 798 C C . PHE A 1 124 ? 42.601 -24.441 -34.946 1.00 56.45 195 PHE A C 1
ATOM 799 O O . PHE A 1 124 ? 43.822 -24.501 -34.925 1.00 54.15 195 PHE A O 1
ATOM 807 N N . GLU A 1 125 ? 41.886 -23.865 -33.984 1.00 53.56 196 GLU A N 1
ATOM 808 C CA . GLU A 1 125 ? 42.521 -23.285 -32.808 1.00 59.25 196 GLU A CA 1
ATOM 809 C C . GLU A 1 125 ? 43.136 -24.369 -31.918 1.00 60.16 196 GLU A C 1
ATOM 810 O O . GLU A 1 125 ? 44.224 -24.192 -31.378 1.00 58.41 196 GLU A O 1
ATOM 816 N N . VAL A 1 126 ? 42.441 -25.496 -31.795 1.00 60.43 197 VAL A N 1
ATOM 817 C CA . VAL A 1 126 ? 42.933 -26.655 -31.046 1.00 58.09 197 VAL A CA 1
ATOM 818 C C . VAL A 1 126 ? 44.224 -27.224 -31.639 1.00 59.64 197 VAL A C 1
ATOM 819 O O . VAL A 1 126 ? 45.188 -27.547 -30.930 1.00 59.78 197 VAL A O 1
ATOM 823 N N . SER A 1 127 ? 44.221 -27.346 -32.956 1.00 59.35 198 SER A N 1
ATOM 824 C CA . SER A 1 127 ? 45.328 -27.943 -33.669 1.00 63.35 198 SER A CA 1
ATOM 825 C C . SER A 1 127 ? 46.516 -26.980 -33.656 1.00 60.41 198 SER A C 1
ATOM 826 O O . SER A 1 127 ? 47.673 -27.399 -33.720 1.00 60.93 198 SER A O 1
ATOM 829 N N . ALA A 1 128 ? 46.219 -25.689 -33.540 1.00 61.12 199 ALA A N 1
ATOM 830 C CA . ALA A 1 128 ? 47.262 -24.668 -33.499 1.00 65.14 199 ALA A CA 1
ATOM 831 C C . ALA A 1 128 ? 47.794 -24.467 -32.086 1.00 69.59 199 ALA A C 1
ATOM 832 O O . ALA A 1 128 ? 48.931 -24.048 -31.910 1.00 73.24 199 ALA A O 1
ATOM 834 N N . GLY A 1 129 ? 46.970 -24.760 -31.086 1.00 69.03 200 GLY A N 1
ATOM 835 C CA . GLY A 1 129 ? 47.357 -24.573 -29.703 1.00 73.24 200 GLY A CA 1
ATOM 836 C C . GLY A 1 129 ? 46.787 -23.312 -29.092 1.00 75.70 200 GLY A C 1
ATOM 837 O O . GLY A 1 129 ? 47.352 -22.743 -28.168 1.00 80.94 200 GLY A O 1
ATOM 838 N N . LEU A 1 130 ? 45.650 -22.867 -29.601 1.00 77.66 201 LEU A N 1
ATOM 839 C CA . LEU A 1 130 ? 45.074 -21.620 -29.120 1.00 77.87 201 LEU A CA 1
ATOM 840 C C . LEU A 1 130 ? 43.774 -21.818 -28.337 1.00 72.20 201 LEU A C 1
ATOM 841 O O . LEU A 1 130 ? 42.967 -20.896 -28.228 1.00 77.71 201 LEU A O 1
ATOM 846 N N . ASP A 1 131 ? 43.571 -23.013 -27.786 1.00 68.07 202 ASP A N 1
ATOM 847 C CA . ASP A 1 131 ? 42.389 -23.255 -26.958 1.00 80.11 202 ASP A CA 1
ATOM 848 C C . ASP A 1 131 ? 42.677 -24.034 -25.690 1.00 80.53 202 ASP A C 1
ATOM 849 O O . ASP A 1 131 ? 41.914 -23.945 -24.727 1.00 86.85 202 ASP A O 1
ATOM 854 N N . SER A 1 132 ? 43.757 -24.805 -25.664 1.00 79.46 203 SER A N 1
ATOM 855 C CA . SER A 1 132 ? 44.015 -25.594 -24.469 1.00 83.37 203 SER A CA 1
ATOM 856 C C . SER A 1 132 ? 44.557 -24.718 -23.350 1.00 86.72 203 SER A C 1
ATOM 857 O O . SER A 1 132 ? 44.088 -23.595 -23.132 1.00 85.80 203 SER A O 1
ATOM 860 N N . LEU A 1 133 ? 45.554 -25.227 -22.645 1.00 80.82 204 LEU A N 1
ATOM 861 C CA . LEU A 1 133 ? 45.937 -24.614 -21.385 1.00 87.77 204 LEU A CA 1
ATOM 862 C C . LEU A 1 133 ? 47.369 -24.104 -21.356 1.00 91.89 204 LEU A C 1
ATOM 863 O O . LEU A 1 133 ? 48.253 -24.841 -20.934 1.00 95.31 204 LEU A O 1
ATOM 865 N N . VAL A 1 134 ? 47.582 -22.877 -21.841 1.00 90.76 205 VAL A N 1
ATOM 866 C CA . VAL A 1 134 ? 48.765 -22.048 -21.530 1.00 89.78 205 VAL A CA 1
ATOM 867 C C . VAL A 1 134 ? 48.815 -20.772 -22.390 1.00 95.17 205 VAL A C 1
ATOM 868 O O . VAL A 1 134 ? 49.589 -19.851 -22.100 1.00 101.70 205 VAL A O 1
ATOM 872 N N . LEU A 1 135 ? 47.986 -20.722 -23.430 1.00 90.57 206 LEU A N 1
ATOM 873 C CA . LEU A 1 135 ? 47.935 -19.590 -24.368 1.00 95.00 206 LEU A CA 1
ATOM 874 C C . LEU A 1 135 ? 49.184 -19.455 -25.262 1.00 91.34 206 LEU A C 1
ATOM 875 O O . LEU A 1 135 ? 49.479 -18.380 -25.766 1.00 89.38 206 LEU A O 1
ATOM 877 N N . GLY A 1 136 ? 49.883 -20.561 -25.491 1.00 96.63 207 GLY A N 1
ATOM 878 C CA . GLY A 1 136 ? 51.103 -20.569 -26.288 1.00 95.93 207 GLY A CA 1
ATOM 879 C C . GLY A 1 136 ? 51.730 -21.944 -26.252 1.00 97.09 207 GLY A C 1
ATOM 880 O O . GLY A 1 136 ? 52.555 -22.265 -25.404 1.00 101.13 207 GLY A O 1
ATOM 881 N N . GLU A 1 137 ? 51.303 -22.765 -27.201 1.00 97.52 208 GLU A N 1
ATOM 882 C CA . GLU A 1 137 ? 51.424 -24.229 -27.113 1.00 95.31 208 GLU A CA 1
ATOM 883 C C . GLU A 1 137 ? 51.262 -24.880 -28.514 1.00 98.00 208 GLU A C 1
ATOM 884 O O . GLU A 1 137 ? 50.930 -24.185 -29.476 1.00 100.50 208 GLU A O 1
ATOM 890 N N . GLY A 1 138 ? 51.511 -26.191 -28.626 1.00 87.87 209 GLY A N 1
ATOM 891 C CA . GLY A 1 138 ? 51.575 -26.892 -29.914 1.00 85.11 209 GLY A CA 1
ATOM 892 C C . GLY A 1 138 ? 50.394 -26.964 -30.861 1.00 76.86 209 GLY A C 1
ATOM 893 O O . GLY A 1 138 ? 50.437 -26.432 -31.962 1.00 74.08 209 GLY A O 1
ATOM 894 N N . GLN A 1 139 ? 49.397 -27.748 -30.488 1.00 78.84 210 GLN A N 1
ATOM 895 C CA . GLN A 1 139 ? 49.571 -28.741 -29.440 1.00 83.54 210 GLN A CA 1
ATOM 896 C C . GLN A 1 139 ? 49.123 -30.064 -29.988 1.00 80.89 210 GLN A C 1
ATOM 897 O O . GLN A 1 139 ? 49.847 -31.064 -29.980 1.00 86.86 210 GLN A O 1
ATOM 903 N N . ILE A 1 140 ? 47.898 -30.044 -30.476 1.00 66.30 211 ILE A N 1
ATOM 904 C CA . ILE A 1 140 ? 47.194 -31.256 -30.792 1.00 67.62 211 ILE A CA 1
ATOM 905 C C . ILE A 1 140 ? 47.464 -31.594 -32.250 1.00 68.06 211 ILE A C 1
ATOM 906 O O . ILE A 1 140 ? 46.756 -32.396 -32.844 1.00 64.64 211 ILE A O 1
ATOM 911 N N . LEU A 1 141 ? 48.511 -30.984 -32.812 1.00 61.54 212 LEU A N 1
ATOM 912 C CA . LEU A 1 141 ? 48.922 -31.270 -34.191 1.00 65.88 212 LEU A CA 1
ATOM 913 C C . LEU A 1 141 ? 49.305 -32.736 -34.381 1.00 68.00 212 LEU A C 1
ATOM 914 O O . LEU A 1 141 ? 48.989 -33.334 -35.412 1.00 70.17 212 LEU A O 1
ATOM 919 N N . ALA A 1 142 ? 49.984 -33.315 -33.394 1.00 62.53 213 ALA A N 1
ATOM 920 C CA . ALA A 1 142 ? 50.390 -34.713 -33.489 1.00 63.16 213 ALA A CA 1
ATOM 921 C C . ALA A 1 142 ? 49.171 -35.620 -33.413 1.00 58.62 213 ALA A C 1
ATOM 922 O O . ALA A 1 142 ? 49.105 -36.621 -34.125 1.00 63.36 213 ALA A O 1
ATOM 924 N N . GLN A 1 143 ? 48.212 -35.246 -32.563 1.00 56.49 214 GLN A N 1
ATOM 925 C CA . GLN A 1 143 ? 46.969 -36.001 -32.367 1.00 57.93 214 GLN A CA 1
ATOM 926 C C . GLN A 1 143 ? 45.976 -35.867 -33.517 1.00 58.98 214 GLN A C 1
ATOM 927 O O . GLN A 1 143 ? 45.156 -36.753 -33.725 1.00 62.39 214 GLN A O 1
ATOM 933 N N . VAL A 1 144 ? 46.036 -34.751 -34.242 1.00 59.01 215 VAL A N 1
ATOM 934 C CA . VAL A 1 144 ? 45.193 -34.541 -35.409 1.00 56.97 215 VAL A CA 1
ATOM 935 C C . VAL A 1 144 ? 45.780 -35.329 -36.585 1.00 55.35 215 VAL A C 1
ATOM 936 O O . VAL A 1 144 ? 45.065 -35.745 -37.493 1.00 59.78 215 VAL A O 1
ATOM 940 N N . LYS A 1 145 ? 47.088 -35.553 -36.560 1.00 54.79 216 LYS A N 1
ATOM 941 C CA . LYS A 1 145 ? 47.703 -36.399 -37.575 1.00 59.45 216 LYS A CA 1
ATOM 942 C C . LYS A 1 145 ? 47.396 -37.866 -37.286 1.00 59.83 216 LYS A C 1
ATOM 943 O O . LYS A 1 145 ? 47.089 -38.643 -38.187 1.00 58.07 216 LYS A O 1
ATOM 949 N N . GLN A 1 146 ? 47.448 -38.228 -36.011 1.00 57.30 217 GLN A N 1
ATOM 950 C CA . GLN A 1 146 ? 47.076 -39.573 -35.610 1.00 62.01 217 GLN A CA 1
ATOM 951 C C . GLN A 1 146 ? 45.624 -39.890 -35.943 1.00 60.04 217 GLN A C 1
ATOM 952 O O . GLN A 1 146 ? 45.321 -40.988 -36.389 1.00 63.41 217 GLN A O 1
ATOM 958 N N . VAL A 1 147 ? 44.729 -38.934 -35.749 1.00 58.48 218 VAL A N 1
ATOM 959 C CA . VAL A 1 147 ? 43.328 -39.168 -36.072 1.00 58.80 218 VAL A CA 1
ATOM 960 C C . VAL A 1 147 ? 43.151 -39.415 -37.571 1.00 58.80 218 VAL A C 1
ATOM 961 O O . VAL A 1 147 ? 42.451 -40.333 -37.958 1.00 58.41 218 VAL A O 1
ATOM 965 N N . VAL A 1 148 ? 43.817 -38.630 -38.412 1.00 59.54 219 VAL A N 1
ATOM 966 C CA . VAL A 1 148 ? 43.756 -38.860 -39.854 1.00 57.16 219 VAL A CA 1
ATOM 967 C C . VAL A 1 148 ? 44.336 -40.219 -40.252 1.00 57.38 219 VAL A C 1
ATOM 968 O O . VAL A 1 148 ? 43.745 -40.920 -41.072 1.00 58.83 219 VAL A O 1
ATOM 972 N N . LYS A 1 149 ? 45.477 -40.592 -39.669 1.00 58.26 220 LYS A N 1
ATOM 973 C CA . LYS A 1 149 ? 46.078 -41.915 -39.895 1.00 57.79 220 LYS A CA 1
ATOM 974 C C . LYS A 1 149 ? 45.093 -43.051 -39.600 1.00 57.83 220 LYS A C 1
ATOM 975 O O . LYS A 1 149 ? 44.668 -43.763 -40.503 1.00 64.65 220 LYS A O 1
ATOM 981 N N . VAL A 1 150 ? 44.738 -43.203 -38.328 1.00 57.50 221 VAL A N 1
ATOM 982 C CA . VAL A 1 150 ? 43.804 -44.224 -37.855 1.00 57.38 221 VAL A CA 1
ATOM 983 C C . VAL A 1 150 ? 42.508 -44.273 -38.655 1.00 61.60 221 VAL A C 1
ATOM 984 O O . VAL A 1 150 ? 41.908 -45.334 -38.843 1.00 66.43 221 VAL A O 1
ATOM 988 N N . GLY A 1 151 ? 42.090 -43.117 -39.147 1.00 65.40 222 GLY A N 1
ATOM 989 C CA . GLY A 1 151 ? 40.793 -42.990 -39.781 1.00 61.21 222 GLY A CA 1
ATOM 990 C C . GLY A 1 151 ? 40.741 -43.451 -41.215 1.00 62.54 222 GLY A C 1
ATOM 991 O O . GLY A 1 151 ? 39.658 -43.685 -41.739 1.00 64.85 222 GLY A O 1
ATOM 992 N N . GLN A 1 152 ? 41.900 -43.598 -41.848 1.00 66.63 223 GLN A N 1
ATOM 993 C CA . GLN A 1 152 ? 41.946 -43.859 -43.292 1.00 73.47 223 GLN A CA 1
ATOM 994 C C . GLN A 1 152 ? 41.157 -45.108 -43.707 1.00 71.00 223 GLN A C 1
ATOM 995 O O . GLN A 1 152 ? 40.544 -45.132 -44.780 1.00 72.82 223 GLN A O 1
ATOM 1001 N N . GLY A 1 153 ? 41.144 -46.130 -42.860 1.00 60.07 224 GLY A N 1
ATOM 1002 C CA . GLY A 1 153 ? 40.348 -47.309 -43.155 1.00 64.26 224 GLY A CA 1
ATOM 1003 C C . GLY A 1 153 ? 38.864 -47.159 -42.830 1.00 69.41 224 GLY A C 1
ATOM 1004 O O . GLY A 1 153 ? 38.011 -47.850 -43.401 1.00 58.13 224 GLY A O 1
ATOM 1005 N N . VAL A 1 154 ? 38.562 -46.232 -41.925 1.00 67.37 225 VAL A N 1
ATOM 1006 C CA . VAL A 1 154 ? 37.251 -46.132 -41.297 1.00 64.37 225 VAL A CA 1
ATOM 1007 C C . VAL A 1 154 ? 36.198 -45.437 -42.158 1.00 62.07 225 VAL A C 1
ATOM 1008 O O . VAL A 1 154 ? 36.288 -44.244 -42.436 1.00 65.14 225 VAL A O 1
ATOM 1012 N N . ASN A 1 155 ? 35.186 -46.198 -42.552 1.00 60.53 226 ASN A N 1
ATOM 1013 C CA . ASN A 1 155 ? 34.187 -45.713 -43.489 1.00 62.37 226 ASN A CA 1
ATOM 1014 C C . ASN A 1 155 ? 33.491 -44.455 -42.991 1.00 63.72 226 ASN A C 1
ATOM 1015 O O . ASN A 1 155 ? 33.217 -43.539 -43.773 1.00 60.59 226 ASN A O 1
ATOM 1020 N N . GLY A 1 156 ? 33.232 -44.413 -41.684 1.00 59.77 227 GLY A N 1
ATOM 1021 C CA . GLY A 1 156 ? 32.490 -43.327 -41.076 1.00 54.34 227 GLY A CA 1
ATOM 1022 C C . GLY A 1 156 ? 33.261 -42.026 -41.092 1.00 56.18 227 GLY A C 1
ATOM 1023 O O . GLY A 1 156 ? 32.685 -40.953 -40.909 1.00 54.15 227 GLY A O 1
ATOM 1024 N N . PHE A 1 157 ? 34.569 -42.134 -41.314 1.00 58.96 228 PHE A N 1
ATOM 1025 C CA . PHE A 1 157 ? 35.471 -40.986 -41.375 1.00 53.36 228 PHE A CA 1
ATOM 1026 C C . PHE A 1 157 ? 35.485 -40.392 -42.786 1.00 52.58 228 PHE A C 1
ATOM 1027 O O . PHE A 1 157 ? 36.499 -40.467 -43.501 1.00 51.45 228 PHE A O 1
ATOM 1035 N N . GLY A 1 158 ? 34.358 -39.799 -43.177 1.00 50.81 229 GLY A N 1
ATOM 1036 C CA . GLY A 1 158 ? 34.119 -39.449 -44.569 1.00 52.75 229 GLY A CA 1
ATOM 1037 C C . GLY A 1 158 ? 34.703 -38.128 -45.031 1.00 57.83 229 GLY A C 1
ATOM 1038 O O . GLY A 1 158 ? 35.390 -37.438 -44.275 1.00 55.61 229 GLY A O 1
ATOM 1039 N N . ARG A 1 159 ? 34.393 -37.778 -46.276 1.00 58.89 230 ARG A N 1
ATOM 1040 C CA . ARG A 1 159 ? 34.947 -36.608 -46.962 1.00 61.45 230 ARG A CA 1
ATOM 1041 C C . ARG A 1 159 ? 35.036 -35.346 -46.110 1.00 60.54 230 ARG A C 1
ATOM 1042 O O . ARG A 1 159 ? 36.089 -34.706 -46.014 1.00 56.37 230 ARG A O 1
ATOM 1050 N N . ASN A 1 160 ? 33.907 -34.993 -45.507 1.00 60.60 231 ASN A N 1
ATOM 1051 C CA . ASN A 1 160 ? 33.765 -33.764 -44.729 1.00 57.06 231 ASN A CA 1
ATOM 1052 C C . ASN A 1 160 ? 34.664 -33.688 -43.488 1.00 51.48 231 ASN A C 1
ATOM 1053 O O . ASN A 1 160 ? 35.426 -32.750 -43.310 1.00 54.75 231 ASN A O 1
ATOM 1058 N N . ILE A 1 161 ? 34.546 -34.682 -42.629 1.00 49.96 232 ILE A N 1
ATOM 1059 C CA . ILE A 1 161 ? 35.285 -34.729 -41.386 1.00 49.95 232 ILE A CA 1
ATOM 1060 C C . ILE A 1 161 ? 36.777 -35.022 -41.631 1.00 48.06 232 ILE A C 1
ATOM 1061 O O . ILE A 1 161 ? 37.643 -34.473 -40.968 1.00 51.61 232 ILE A O 1
ATOM 1066 N N . SER A 1 162 ? 37.089 -35.867 -42.602 1.00 53.00 233 SER A N 1
ATOM 1067 C CA . SER A 1 162 ? 38.492 -36.112 -42.900 1.00 52.12 233 SER A CA 1
ATOM 1068 C C . SER A 1 162 ? 39.106 -34.849 -43.472 1.00 48.94 233 SER A C 1
ATOM 1069 O O . SER A 1 162 ? 40.210 -34.479 -43.110 1.00 56.60 233 SER A O 1
ATOM 1072 N N . GLY A 1 163 ? 38.380 -34.184 -44.361 1.00 48.42 234 GLY A N 1
ATOM 1073 C CA . GLY A 1 163 ? 38.847 -32.936 -44.935 1.00 57.26 234 GLY A CA 1
ATOM 1074 C C . GLY A 1 163 ? 39.155 -31.893 -43.877 1.00 56.20 234 GLY A C 1
ATOM 1075 O O . GLY A 1 163 ? 40.213 -31.257 -43.918 1.00 57.61 234 GLY A O 1
ATOM 1076 N N . LEU A 1 164 ? 38.224 -31.738 -42.935 1.00 47.69 235 LEU A N 1
ATOM 1077 C CA . LEU A 1 164 ? 38.332 -30.815 -41.802 1.00 49.83 235 LEU A CA 1
ATOM 1078 C C . LEU A 1 164 ? 39.623 -31.039 -41.047 1.00 51.36 235 LEU A C 1
ATOM 1079 O O . LEU A 1 164 ? 40.363 -30.096 -40.757 1.00 47.10 235 LEU A O 1
ATOM 1084 N N . PHE A 1 165 ? 39.880 -32.306 -40.749 1.00 48.47 236 PHE A N 1
ATOM 1085 C CA . PHE A 1 165 ? 41.056 -32.721 -40.015 1.00 50.58 236 PHE A CA 1
ATOM 1086 C C . PHE A 1 165 ? 42.341 -32.540 -40.821 1.00 53.31 236 PHE A C 1
ATOM 1087 O O . PHE A 1 165 ? 43.364 -32.102 -40.283 1.00 55.94 236 PHE A O 1
ATOM 1095 N N . LYS A 1 166 ? 42.282 -32.862 -42.109 1.00 52.67 237 LYS A N 1
ATOM 1096 C CA . LYS A 1 166 ? 43.420 -32.672 -42.990 1.00 53.22 237 LYS A CA 1
ATOM 1097 C C . LYS A 1 166 ? 43.783 -31.205 -43.088 1.00 52.72 237 LYS A C 1
ATOM 1098 O O . LYS A 1 166 ? 44.953 -30.852 -43.004 1.00 64.25 237 LYS A O 1
ATOM 1104 N N . HIS A 1 167 ? 42.776 -30.355 -43.247 1.00 52.43 238 HIS A N 1
ATOM 1105 C CA . HIS A 1 167 ? 42.973 -28.902 -43.286 1.00 59.11 238 HIS A CA 1
ATOM 1106 C C . HIS A 1 167 ? 43.457 -28.403 -41.912 1.00 56.90 238 HIS A C 1
ATOM 1107 O O . HIS A 1 167 ? 44.081 -27.353 -41.815 1.00 59.21 238 HIS A O 1
ATOM 1114 N N . ALA A 1 168 ? 43.185 -29.175 -40.858 1.00 54.03 239 ALA A N 1
ATOM 1115 C CA . ALA A 1 168 ? 43.636 -28.838 -39.505 1.00 62.32 239 ALA A CA 1
ATOM 1116 C C . ALA A 1 168 ? 45.128 -29.100 -39.366 1.00 61.90 239 ALA A C 1
ATOM 1117 O O . ALA A 1 168 ? 45.851 -28.344 -38.701 1.00 59.48 239 ALA A O 1
ATOM 1119 N N . ILE A 1 169 ? 45.574 -30.181 -39.996 1.00 57.35 240 ILE A N 1
ATOM 1120 C CA . ILE A 1 169 ? 46.994 -30.474 -40.127 1.00 59.59 240 ILE A CA 1
ATOM 1121 C C . ILE A 1 169 ? 47.739 -29.347 -40.852 1.00 62.32 240 ILE A C 1
ATOM 1122 O O . ILE A 1 169 ? 48.796 -28.905 -40.403 1.00 64.31 240 ILE A O 1
ATOM 1127 N N . THR A 1 170 ? 47.180 -28.881 -41.966 1.00 59.74 241 THR A N 1
ATOM 1128 C CA . THR A 1 170 ? 47.769 -27.771 -42.710 1.00 62.40 241 THR A CA 1
ATOM 1129 C C . THR A 1 170 ? 47.933 -26.534 -41.828 1.00 60.64 241 THR A C 1
ATOM 1130 O O . THR A 1 170 ? 49.011 -25.945 -41.762 1.00 67.24 241 THR A O 1
ATOM 1134 N N . VAL A 1 171 ? 46.849 -26.161 -41.156 1.00 62.78 242 VAL A N 1
ATOM 1135 C CA . VAL A 1 171 ? 46.828 -25.019 -40.242 1.00 64.62 242 VAL A CA 1
ATOM 1136 C C . VAL A 1 171 ? 47.839 -25.187 -39.120 1.00 65.03 242 VAL A C 1
ATOM 1137 O O . VAL A 1 171 ? 48.581 -24.257 -38.807 1.00 66.65 242 VAL A O 1
ATOM 1141 N N . GLY A 1 172 ? 47.851 -26.376 -38.517 1.00 67.15 243 GLY A N 1
ATOM 1142 C CA . GLY A 1 172 ? 48.745 -26.672 -37.416 1.00 67.51 243 GLY A CA 1
ATOM 1143 C C . GLY A 1 172 ? 50.174 -26.347 -37.788 1.00 72.22 243 GLY A C 1
ATOM 1144 O O . GLY A 1 172 ? 50.892 -25.686 -37.039 1.00 76.91 243 GLY A O 1
ATOM 1145 N N . LYS A 1 173 ? 50.569 -26.785 -38.976 1.00 71.78 244 LYS A N 1
ATOM 1146 C CA . LYS A 1 173 ? 51.931 -26.605 -39.465 1.00 70.72 244 LYS A CA 1
ATOM 1147 C C . LYS A 1 173 ? 52.284 -25.166 -39.784 1.00 70.39 244 LYS A C 1
ATOM 1148 O O . LYS A 1 173 ? 53.396 -24.729 -39.503 1.00 75.71 244 LYS A O 1
ATOM 1154 N N . ARG A 1 174 ? 51.358 -24.441 -40.401 1.00 69.51 245 ARG A N 1
ATOM 1155 C CA . ARG A 1 174 ? 51.614 -23.042 -40.720 1.00 73.32 245 ARG A CA 1
ATOM 1156 C C . ARG A 1 174 ? 51.849 -22.274 -39.437 1.00 80.73 245 ARG A C 1
ATOM 1157 O O . ARG A 1 174 ? 52.916 -21.690 -39.241 1.00 83.77 245 ARG A O 1
ATOM 1165 N N . VAL A 1 175 ? 50.842 -22.296 -38.567 1.00 82.55 246 VAL A N 1
ATOM 1166 C CA . VAL A 1 175 ? 50.886 -21.615 -37.282 1.00 81.34 246 VAL A CA 1
ATOM 1167 C C . VAL A 1 175 ? 52.153 -21.970 -36.508 1.00 82.98 246 VAL A C 1
ATOM 1168 O O . VAL A 1 175 ? 52.757 -21.109 -35.859 1.00 86.03 246 VAL A O 1
ATOM 1172 N N . ARG A 1 176 ? 52.567 -23.231 -36.604 1.00 77.64 247 ARG A N 1
ATOM 1173 C CA . ARG A 1 176 ? 53.759 -23.690 -35.898 1.00 81.74 247 ARG A CA 1
ATOM 1174 C C . ARG A 1 176 ? 55.014 -22.920 -36.309 1.00 85.22 247 ARG A C 1
ATOM 1175 O O . ARG A 1 176 ? 55.817 -22.557 -35.467 1.00 81.67 247 ARG A O 1
ATOM 1183 N N . THR A 1 177 ? 55.178 -22.676 -37.604 1.00 88.50 248 THR A N 1
ATOM 1184 C CA . THR A 1 177 ? 56.359 -21.981 -38.104 1.00 86.54 248 THR A CA 1
ATOM 1185 C C . THR A 1 177 ? 56.308 -20.470 -37.830 1.00 87.64 248 THR A C 1
ATOM 1186 O O . THR A 1 177 ? 57.336 -19.846 -37.572 1.00 87.50 248 THR A O 1
ATOM 1190 N N . GLU A 1 178 ? 55.116 -19.885 -37.886 1.00 89.94 249 GLU A N 1
ATOM 1191 C CA . GLU A 1 178 ? 54.937 -18.482 -37.507 1.00 94.15 249 GLU A CA 1
ATOM 1192 C C . GLU A 1 178 ? 55.116 -18.279 -36.008 1.00 94.29 249 GLU A C 1
ATOM 1193 O O . GLU A 1 178 ? 56.104 -17.689 -35.559 1.00 99.89 249 GLU A O 1
ATOM 1199 N N . THR A 1 179 ? 54.146 -18.770 -35.242 1.00 89.00 250 THR A N 1
ATOM 1200 C CA . THR A 1 179 ? 54.143 -18.607 -33.799 1.00 86.86 250 THR A CA 1
ATOM 1201 C C . THR A 1 179 ? 55.308 -19.314 -33.100 1.00 88.06 250 THR A C 1
ATOM 1202 O O . THR A 1 179 ? 55.720 -18.897 -32.020 1.00 92.43 250 THR A O 1
ATOM 1204 N N . ASN A 1 180 ? 55.833 -2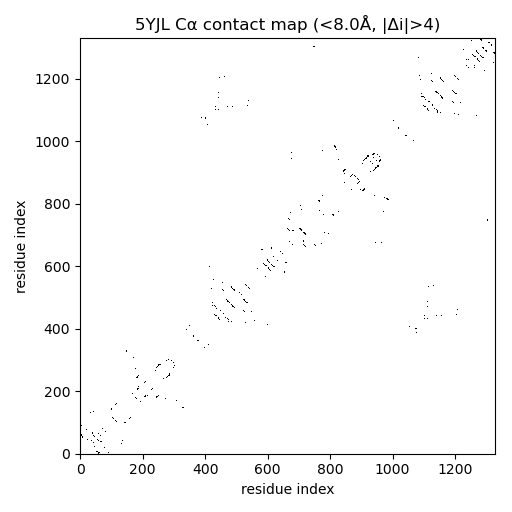0.375 -33.709 1.00 85.28 251 ASN A N 1
ATOM 1205 C CA . ASN A 1 180 ? 56.913 -21.167 -33.106 1.00 85.35 251 ASN A CA 1
ATOM 1206 C C . ASN A 1 180 ? 56.544 -21.698 -31.715 1.00 86.08 251 ASN A C 1
ATOM 1207 O O . ASN A 1 180 ? 57.371 -21.722 -30.802 1.00 84.83 251 ASN A O 1
ATOM 1209 N N . ILE A 1 181 ? 55.300 -22.141 -31.569 1.00 80.98 252 ILE A N 1
ATOM 1210 C CA . ILE A 1 181 ? 54.786 -22.593 -30.277 1.00 89.18 252 ILE A CA 1
ATOM 1211 C C . ILE A 1 181 ? 54.941 -24.106 -30.058 1.00 91.76 252 ILE A C 1
ATOM 1212 O O . ILE A 1 181 ? 54.388 -24.917 -30.805 1.00 88.87 252 ILE A O 1
ATOM 1214 N N . ALA A 1 182 ? 55.686 -24.465 -29.011 1.00 91.68 253 ALA A N 1
ATOM 1215 C CA . ALA A 1 182 ? 56.081 -25.852 -28.724 1.00 87.09 253 ALA A CA 1
ATOM 1216 C C . ALA A 1 182 ? 54.887 -26.794 -28.614 1.00 86.44 253 ALA A C 1
ATOM 1217 O O . ALA A 1 182 ? 53.813 -26.366 -28.208 1.00 86.82 253 ALA A O 1
ATOM 1219 N N . SER A 1 183 ? 55.087 -28.070 -28.950 1.00 79.36 254 SER A N 1
ATOM 1220 C CA . SER A 1 183 ? 54.010 -29.067 -28.929 1.00 74.71 254 SER A CA 1
ATOM 1221 C C . SER A 1 183 ? 53.315 -29.170 -27.578 1.00 71.02 254 SER A C 1
ATOM 1222 O O . SER A 1 183 ? 53.913 -28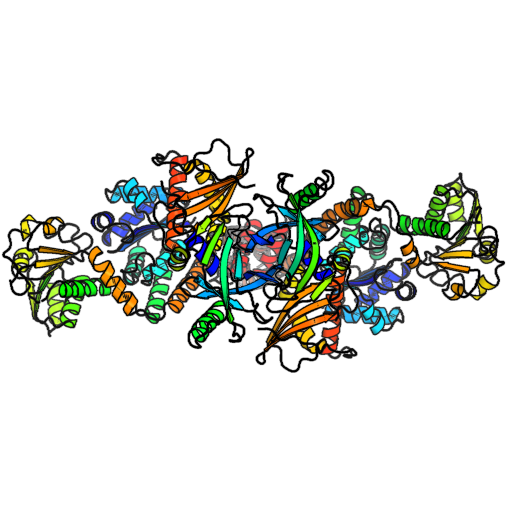.895 -26.541 1.00 69.75 254 SER A O 1
ATOM 1224 N N . GLY A 1 184 ? 52.053 -29.578 -27.593 1.00 67.47 255 GLY A N 1
ATOM 1225 C CA . GLY A 1 184 ? 51.332 -29.818 -26.360 1.00 65.66 255 GLY A CA 1
ATOM 1226 C C . GLY A 1 184 ? 52.013 -30.844 -25.468 1.00 63.16 255 GLY A C 1
ATOM 1227 O O . GLY A 1 184 ? 52.007 -30.724 -24.238 1.00 54.00 255 GLY A O 1
ATOM 1228 N N . ALA A 1 185 ? 52.604 -31.860 -26.088 1.00 64.19 256 ALA A N 1
ATOM 1229 C CA . ALA A 1 185 ? 53.385 -32.849 -25.351 1.00 67.21 256 ALA A CA 1
ATOM 1230 C C . ALA A 1 185 ? 54.583 -32.200 -24.622 1.00 62.07 256 ALA A C 1
ATOM 1231 O O . ALA A 1 185 ? 54.878 -32.531 -23.468 1.00 56.57 256 ALA A O 1
ATOM 1233 N N . VAL A 1 186 ? 55.248 -31.267 -25.303 1.00 59.17 257 VAL A N 1
ATOM 1234 C CA . VAL A 1 186 ? 56.315 -30.471 -24.708 1.00 62.15 257 VAL A CA 1
ATOM 1235 C C . VAL A 1 186 ? 55.826 -29.630 -23.509 1.00 60.78 257 VAL A C 1
ATOM 1236 O O . VAL A 1 186 ? 56.499 -29.571 -22.475 1.00 58.76 257 VAL A O 1
ATOM 1240 N N . SER A 1 187 ? 54.658 -29.005 -23.629 1.00 51.38 258 SER A N 1
ATOM 1241 C CA . SER A 1 187 ? 54.164 -28.133 -22.561 1.00 52.47 258 SER A CA 1
ATOM 1242 C C . SER A 1 187 ? 53.586 -28.880 -21.345 1.00 58.32 258 SER A C 1
ATOM 1243 O O . SER A 1 187 ? 53.708 -28.388 -20.221 1.00 57.40 258 SER A O 1
ATOM 1246 N N . VAL A 1 188 ? 52.968 -30.047 -21.542 1.00 54.62 259 VAL A N 1
ATOM 1247 C CA . VAL A 1 188 ? 52.482 -30.816 -20.397 1.00 52.13 259 VAL A CA 1
ATOM 1248 C C . VAL A 1 188 ? 53.636 -31.423 -19.597 1.00 51.16 259 VAL A C 1
ATOM 1249 O O . VAL A 1 188 ? 53.579 -31.484 -18.364 1.00 49.14 259 VAL A O 1
ATOM 1253 N N . SER A 1 189 ? 54.673 -31.879 -20.298 1.00 52.64 260 SER A N 1
ATOM 1254 C CA . SER A 1 189 ? 55.825 -32.497 -19.637 1.00 53.40 260 SER A CA 1
ATOM 1255 C C . SER A 1 189 ? 56.639 -31.437 -18.942 1.00 52.67 260 SER A C 1
ATOM 1256 O O . SER A 1 189 ? 57.061 -31.609 -17.806 1.00 52.52 260 SER A O 1
ATOM 1259 N N . SER A 1 190 ? 56.851 -30.337 -19.650 1.00 54.07 261 SER A N 1
ATOM 1260 C CA . SER A 1 190 ? 57.461 -29.153 -19.073 1.00 59.24 261 SER A CA 1
ATOM 1261 C C . SER A 1 190 ? 56.763 -28.747 -17.779 1.00 56.22 261 SER A C 1
ATOM 1262 O O . SER A 1 190 ? 57.411 -28.465 -16.766 1.00 55.36 261 SER A O 1
ATOM 1265 N N . ALA A 1 191 ? 55.434 -28.724 -17.838 1.00 56.61 262 ALA A N 1
ATOM 1266 C CA . ALA A 1 191 ? 54.600 -28.319 -16.713 1.00 57.97 262 ALA A CA 1
ATOM 1267 C C . ALA A 1 191 ? 54.696 -29.318 -15.557 1.00 54.17 262 ALA A C 1
ATOM 1268 O O . ALA A 1 191 ? 54.634 -28.932 -14.398 1.00 49.30 262 ALA A O 1
ATOM 1270 N N . ALA A 1 192 ? 54.846 -30.598 -15.871 1.00 54.80 263 ALA A N 1
ATOM 1271 C CA . ALA A 1 192 ? 54.991 -31.609 -14.821 1.00 54.01 263 ALA A CA 1
ATOM 1272 C C . ALA A 1 192 ? 56.276 -31.391 -14.037 1.00 48.53 263 ALA A C 1
ATOM 1273 O O . ALA A 1 192 ? 56.253 -31.428 -12.818 1.00 54.98 263 ALA A O 1
ATOM 1275 N N . VAL A 1 193 ? 57.384 -31.130 -14.726 1.00 50.82 264 VAL A N 1
ATOM 1276 C CA . VAL A 1 193 ? 58.660 -30.873 -14.054 1.00 43.66 264 VAL A CA 1
ATOM 1277 C C . VAL A 1 193 ? 58.630 -29.589 -13.224 1.00 52.71 264 VAL A C 1
ATOM 1278 O O . VAL A 1 193 ? 59.047 -29.615 -12.061 1.00 51.86 264 VAL A O 1
ATOM 1282 N N . GLU A 1 194 ? 58.111 -28.486 -13.784 1.00 52.12 265 GLU A N 1
ATOM 1283 C CA . GLU A 1 194 ? 57.966 -27.222 -13.022 1.00 56.58 265 GLU A CA 1
ATOM 1284 C C . GLU A 1 194 ? 57.163 -27.372 -11.724 1.00 58.55 265 GLU A C 1
ATOM 1285 O O . GLU A 1 194 ? 57.528 -26.819 -10.694 1.00 55.06 265 GLU A O 1
ATOM 1291 N N . LEU A 1 195 ? 56.063 -28.115 -11.792 1.00 56.47 266 LEU A N 1
ATOM 1292 C CA . LEU A 1 195 ? 55.212 -28.355 -10.643 1.00 52.53 266 LEU A CA 1
ATOM 1293 C C . LEU A 1 195 ? 55.946 -29.146 -9.567 1.00 57.22 266 LEU A C 1
ATOM 1294 O O . LEU A 1 195 ? 55.878 -28.808 -8.380 1.00 52.13 266 LEU A O 1
ATOM 1299 N N . ALA A 1 196 ? 56.641 -30.204 -9.984 1.00 53.31 267 ALA A N 1
ATOM 1300 C CA . ALA A 1 196 ? 57.366 -31.032 -9.030 1.00 54.25 267 ALA A CA 1
ATOM 1301 C C . ALA A 1 196 ? 58.388 -30.168 -8.317 1.00 56.36 267 ALA A C 1
ATOM 1302 O O . ALA A 1 196 ? 58.444 -30.136 -7.092 1.00 55.68 267 ALA A O 1
ATOM 1304 N N . LEU A 1 197 ? 59.173 -29.440 -9.099 1.00 58.96 268 LEU A N 1
ATOM 1305 C CA . LEU A 1 197 ? 60.157 -28.519 -8.548 1.00 56.28 268 LEU A CA 1
ATOM 1306 C C . LEU A 1 197 ? 59.490 -27.407 -7.736 1.00 56.51 268 LEU A C 1
ATOM 1307 O O . LEU A 1 197 ? 60.086 -26.899 -6.799 1.00 59.86 268 LEU A O 1
ATOM 1312 N N . MET A 1 198 ? 58.251 -27.057 -8.061 1.00 57.88 269 MET A N 1
ATOM 1313 C CA . MET A 1 198 ? 57.505 -26.098 -7.240 1.00 60.30 269 MET A CA 1
ATOM 1314 C C . MET A 1 198 ? 57.175 -26.654 -5.866 1.00 60.68 269 MET A C 1
ATOM 1315 O O . MET A 1 198 ? 57.300 -25.961 -4.863 1.00 66.82 269 MET A O 1
ATOM 1320 N N . LYS A 1 199 ? 56.734 -27.905 -5.828 1.00 64.01 270 LYS A N 1
ATOM 1321 C CA . LYS A 1 199 ? 56.223 -28.492 -4.595 1.00 61.46 270 LYS A CA 1
ATOM 1322 C C . LYS A 1 199 ? 57.355 -28.911 -3.668 1.00 59.50 270 LYS A C 1
ATOM 1323 O O . LYS A 1 199 ? 57.248 -28.782 -2.454 1.00 63.28 270 LYS A O 1
ATOM 1329 N N . LEU A 1 200 ? 58.434 -29.416 -4.249 1.00 61.28 271 LEU A N 1
ATOM 1330 C CA . LEU A 1 200 ? 59.649 -29.682 -3.497 1.00 61.76 271 LEU A CA 1
ATOM 1331 C C . LEU A 1 200 ? 60.097 -28.416 -2.792 1.00 66.92 271 LEU A C 1
ATOM 1332 O O . LEU A 1 200 ? 59.948 -27.323 -3.330 1.00 72.42 271 LEU A O 1
ATOM 1337 N N . PRO A 1 201 ? 60.600 -28.550 -1.562 1.00 72.30 272 PRO A N 1
ATOM 1338 C CA . PRO A 1 201 ? 61.217 -27.375 -0.938 1.00 74.36 272 PRO A CA 1
ATOM 1339 C C . PRO A 1 201 ? 62.458 -26.968 -1.727 1.00 82.23 272 PRO A C 1
ATOM 1340 O O . PRO A 1 201 ? 63.066 -27.827 -2.378 1.00 82.77 272 PRO A O 1
ATOM 1344 N N . SER A 1 207 ? 69.101 -33.239 -3.066 1.00 70.30 278 SER A N 1
ATOM 1345 C CA . SER A 1 207 ? 68.699 -33.927 -4.294 1.00 75.31 278 SER A CA 1
ATOM 1346 C C . SER A 1 207 ? 67.501 -34.853 -4.085 1.00 67.12 278 SER A C 1
ATOM 1347 O O . SER A 1 207 ? 67.612 -35.884 -3.408 1.00 64.12 278 SER A O 1
ATOM 1350 N N . ALA A 1 208 ? 66.365 -34.479 -4.670 1.00 59.68 279 ALA A N 1
ATOM 1351 C CA . ALA A 1 208 ? 65.170 -35.305 -4.612 1.00 54.66 279 ALA A CA 1
ATOM 1352 C C . ALA A 1 208 ? 65.292 -36.435 -5.623 1.00 51.92 279 ALA A C 1
ATOM 1353 O O . ALA A 1 208 ? 65.728 -36.221 -6.755 1.00 51.19 279 ALA A O 1
ATOM 1355 N N . ARG A 1 209 ? 64.897 -37.634 -5.211 1.00 46.97 280 ARG A N 1
ATOM 1356 C CA . ARG A 1 209 ? 65.004 -38.796 -6.078 1.00 50.26 280 ARG A CA 1
ATOM 1357 C C . ARG A 1 209 ? 63.839 -38.871 -7.046 1.00 47.69 280 ARG A C 1
ATOM 1358 O O . ARG A 1 209 ? 62.681 -39.007 -6.643 1.00 50.43 280 ARG A O 1
ATOM 1366 N N . MET A 1 210 ? 64.184 -38.783 -8.328 1.00 51.52 281 MET A N 1
ATOM 1367 C CA . MET A 1 210 ? 63.239 -38.760 -9.441 1.00 49.29 281 MET A CA 1
ATOM 1368 C C . MET A 1 210 ? 62.989 -40.145 -10.031 1.00 50.98 281 MET A C 1
ATOM 1369 O O . MET A 1 210 ? 63.922 -40.937 -10.207 1.00 45.77 281 MET A O 1
ATOM 1374 N N . CYS A 1 211 ? 61.729 -40.421 -10.361 1.00 49.84 282 CYS A N 1
ATOM 1375 C CA . CYS A 1 211 ? 61.336 -41.713 -10.907 1.00 45.09 282 CYS A CA 1
ATOM 1376 C C . CYS A 1 211 ? 60.242 -41.563 -11.966 1.00 47.04 282 CYS A C 1
ATOM 1377 O O . CYS A 1 211 ? 59.223 -40.925 -11.710 1.00 47.91 282 CYS A O 1
ATOM 1380 N N . VAL A 1 212 ? 60.456 -42.138 -13.149 1.00 42.35 283 VAL A N 1
ATOM 1381 C CA . VAL A 1 212 ? 59.499 -42.009 -14.251 1.00 43.00 283 VAL A CA 1
ATOM 1382 C C . VAL A 1 212 ? 58.948 -43.356 -14.706 1.00 47.30 283 VAL A C 1
ATOM 1383 O O . VAL A 1 212 ? 59.700 -44.257 -15.085 1.00 44.27 283 VAL A O 1
ATOM 1387 N N . ILE A 1 213 ? 57.625 -43.482 -14.667 1.00 44.08 284 ILE A N 1
ATOM 1388 C CA . ILE A 1 213 ? 56.973 -44.724 -15.024 1.00 44.64 284 ILE A CA 1
ATOM 1389 C C . ILE A 1 213 ? 56.221 -44.551 -16.320 1.00 49.38 284 ILE A C 1
ATOM 1390 O O . ILE A 1 213 ? 55.182 -43.899 -16.344 1.00 49.90 284 ILE A O 1
ATOM 1395 N N . GLY A 1 214 ? 56.742 -45.158 -17.384 1.00 53.19 285 GLY A N 1
ATOM 1396 C CA . GLY A 1 214 ? 56.200 -45.019 -18.729 1.00 52.34 285 GLY A CA 1
ATOM 1397 C C . GLY A 1 214 ? 57.130 -44.230 -19.630 1.00 51.57 285 GLY A C 1
ATOM 1398 O O . GLY A 1 214 ? 57.034 -43.010 -19.697 1.00 54.19 285 GLY A O 1
ATOM 1399 N N . ALA A 1 215 ? 58.027 -44.931 -20.313 1.00 46.43 286 ALA A N 1
ATOM 1400 C CA . ALA A 1 215 ? 59.123 -44.303 -21.039 1.00 50.90 286 ALA A CA 1
ATOM 1401 C C . ALA A 1 215 ? 58.756 -43.955 -22.477 1.00 51.08 286 ALA A C 1
ATOM 1402 O O . ALA A 1 215 ? 59.626 -43.907 -23.341 1.00 52.16 286 ALA A O 1
ATOM 1404 N N . GLY A 1 216 ? 57.474 -43.697 -22.731 1.00 48.12 287 GLY A N 1
ATOM 1405 C CA . GLY A 1 216 ? 57.027 -43.322 -24.064 1.00 48.84 287 GLY A CA 1
ATOM 1406 C C . GLY A 1 216 ? 57.364 -41.883 -24.413 1.00 51.66 287 GLY A C 1
ATOM 1407 O O . GLY A 1 216 ? 58.280 -41.294 -23.839 1.00 54.64 287 GLY A O 1
ATOM 1408 N N . LYS A 1 217 ? 56.634 -41.307 -25.360 1.00 45.69 288 LYS A N 1
ATOM 1409 C CA . LYS A 1 217 ? 56.938 -39.954 -25.820 1.00 50.02 288 LYS A CA 1
ATOM 1410 C C . LYS A 1 217 ? 56.974 -38.982 -24.645 1.00 49.06 288 LYS A C 1
ATOM 1411 O O . LYS A 1 217 ? 57.884 -38.171 -24.528 1.00 52.71 288 LYS A O 1
ATOM 1413 N N . MET A 1 218 ? 55.994 -39.105 -23.759 1.00 50.42 289 MET A N 1
ATOM 1414 C CA . MET A 1 218 ? 55.793 -38.142 -22.682 1.00 53.66 289 MET A CA 1
ATOM 1415 C C . MET A 1 218 ? 56.807 -38.287 -21.553 1.00 52.27 289 MET A C 1
ATOM 1416 O O . MET A 1 218 ? 57.253 -37.285 -20.968 1.00 53.22 289 MET A O 1
ATOM 1421 N N . GLY A 1 219 ? 57.157 -39.531 -21.247 1.00 43.77 290 GLY A N 1
ATOM 1422 C CA . GLY A 1 219 ? 58.082 -39.795 -20.170 1.00 50.20 290 GLY A CA 1
ATOM 1423 C C . GLY A 1 219 ? 59.489 -39.460 -20.622 1.00 49.52 290 GLY A C 1
ATOM 1424 O O . GLY A 1 219 ? 60.340 -39.078 -19.823 1.00 50.60 290 GLY A O 1
ATOM 1425 N N . LYS A 1 220 ? 59.727 -39.619 -21.914 1.00 45.30 291 LYS A N 1
ATOM 1426 C CA . LYS A 1 220 ? 60.984 -39.222 -22.494 1.00 48.34 291 LYS A CA 1
ATOM 1427 C C . LYS A 1 220 ? 61.098 -37.707 -22.378 1.00 51.48 291 LYS A C 1
ATOM 1428 O O . LYS A 1 220 ? 62.161 -37.163 -22.079 1.00 50.14 291 LYS A O 1
ATOM 1434 N N . LEU A 1 221 ? 59.985 -37.027 -22.600 1.00 49.03 292 LEU A N 1
ATOM 1435 C CA . LEU A 1 221 ? 59.956 -35.578 -22.498 1.00 47.86 292 LEU A CA 1
ATOM 1436 C C . LEU A 1 221 ? 60.146 -35.144 -21.065 1.00 48.90 292 LEU A C 1
ATOM 1437 O O . LEU A 1 221 ? 60.825 -34.154 -20.809 1.00 55.17 292 LEU A O 1
ATOM 1442 N N . VAL A 1 222 ? 59.547 -35.869 -20.126 1.00 45.32 293 VAL A N 1
ATOM 1443 C CA . VAL A 1 222 ? 59.714 -35.529 -18.718 1.00 44.84 293 VAL A CA 1
ATOM 1444 C C . VAL A 1 222 ? 61.189 -35.595 -18.356 1.00 49.53 293 VAL A C 1
ATOM 1445 O O . VAL A 1 222 ? 61.718 -34.686 -17.712 1.00 46.70 293 VAL A O 1
ATOM 1449 N N . ILE A 1 223 ? 61.849 -36.665 -18.802 1.00 47.21 294 ILE A N 1
ATOM 1450 C CA . ILE A 1 223 ? 63.275 -36.860 -18.567 1.00 44.03 294 ILE A CA 1
ATOM 1451 C C . ILE A 1 223 ? 64.138 -35.755 -19.201 1.00 47.34 294 ILE A C 1
ATOM 1452 O O . ILE A 1 223 ? 65.132 -35.325 -18.611 1.00 45.81 294 ILE A O 1
ATOM 1457 N N . LYS A 1 224 ? 63.771 -35.289 -20.391 1.00 44.81 295 LYS A N 1
ATOM 1458 C CA . LYS A 1 224 ? 64.553 -34.239 -21.022 1.00 47.84 295 LYS A CA 1
ATOM 1459 C C . LYS A 1 224 ? 64.457 -32.973 -20.170 1.00 55.55 295 LYS A C 1
ATOM 1460 O O . LYS A 1 224 ? 65.468 -32.313 -19.900 1.00 50.04 295 LYS A O 1
ATOM 1466 N N . HIS A 1 225 ? 63.245 -32.668 -19.716 1.00 47.69 296 HIS A N 1
ATOM 1467 C CA . HIS A 1 225 ? 62.991 -31.483 -18.903 1.00 45.25 296 HIS A CA 1
ATOM 1468 C C . HIS A 1 225 ? 63.663 -31.567 -17.545 1.00 49.13 296 HIS A C 1
ATOM 1469 O O . HIS A 1 225 ? 64.053 -30.541 -16.990 1.00 51.45 296 HIS A O 1
ATOM 1476 N N . LEU A 1 226 ? 63.836 -32.778 -17.019 1.00 50.35 297 LEU A N 1
ATOM 1477 C CA . LEU A 1 226 ? 64.539 -32.931 -15.743 1.00 49.10 297 LEU A CA 1
ATOM 1478 C C . LEU A 1 226 ? 66.024 -32.645 -15.959 1.00 50.09 297 LEU A C 1
ATOM 1479 O O . LEU A 1 226 ? 66.643 -31.965 -15.142 1.00 50.78 297 LEU A O 1
ATOM 1484 N N . MET A 1 227 ? 66.576 -33.138 -17.072 1.00 55.05 298 MET A N 1
ATOM 1485 C CA . MET A 1 227 ? 67.979 -32.888 -17.429 1.00 55.20 298 MET A CA 1
ATOM 1486 C C . MET A 1 227 ? 68.242 -31.399 -17.536 1.00 53.91 298 MET A C 1
ATOM 1487 O O . MET A 1 227 ? 69.200 -30.898 -16.955 1.00 48.43 298 MET A O 1
ATOM 1492 N N . ALA A 1 228 ? 67.395 -30.697 -18.287 1.00 51.94 299 ALA A N 1
ATOM 1493 C CA . ALA A 1 228 ? 67.563 -29.248 -18.485 1.00 53.60 299 ALA A CA 1
ATOM 1494 C C . ALA A 1 228 ? 67.409 -28.480 -17.164 1.00 58.23 299 ALA A C 1
ATOM 1495 O O . ALA A 1 228 ? 67.896 -27.355 -17.027 1.00 53.10 299 ALA A O 1
ATOM 1497 N N . LYS A 1 229 ? 66.740 -29.102 -16.197 1.00 55.63 300 LYS A N 1
ATOM 1498 C CA . LYS A 1 229 ? 66.634 -28.549 -14.854 1.00 52.74 300 LYS A CA 1
ATOM 1499 C C . LYS A 1 229 ? 67.847 -28.915 -14.011 1.00 62.03 300 LYS A C 1
ATOM 1500 O O . LYS A 1 229 ? 68.010 -28.411 -12.896 1.00 63.34 300 LYS A O 1
ATOM 1506 N N . GLY A 1 230 ? 68.691 -29.795 -14.551 1.00 59.51 301 GLY A N 1
ATOM 1507 C CA . GLY A 1 230 ? 69.941 -30.151 -13.916 1.00 56.34 301 GLY A CA 1
ATOM 1508 C C . GLY A 1 230 ? 69.940 -31.528 -13.293 1.00 59.71 301 GLY A C 1
ATOM 1509 O O . GLY A 1 230 ? 70.919 -31.912 -12.665 1.00 62.94 301 GLY A O 1
ATOM 1510 N N . CYS A 1 231 ? 68.859 -32.281 -13.469 1.00 53.53 302 CYS A N 1
ATOM 1511 C CA . CYS A 1 231 ? 68.781 -33.625 -12.890 1.00 54.56 302 CYS A CA 1
ATOM 1512 C C . CYS A 1 231 ? 69.792 -34.569 -13.525 1.00 53.54 302 CYS A C 1
ATOM 1513 O O . CYS A 1 231 ? 69.917 -34.617 -14.748 1.00 55.31 302 CYS A O 1
ATOM 1516 N N . THR A 1 232 ? 70.514 -35.320 -12.701 1.00 54.53 303 THR A N 1
ATOM 1517 C CA . THR A 1 232 ? 71.553 -36.197 -13.230 1.00 56.15 303 THR A CA 1
ATOM 1518 C C . THR A 1 232 ? 71.290 -37.681 -12.982 1.00 56.61 303 THR A C 1
ATOM 1519 O O . THR A 1 232 ? 72.018 -38.526 -13.498 1.00 61.29 303 THR A O 1
ATOM 1523 N N . LYS A 1 233 ? 70.256 -38.009 -12.213 1.00 48.75 304 LYS A N 1
ATOM 1524 C CA . LYS A 1 233 ? 69.902 -39.409 -12.023 1.00 50.22 304 LYS A CA 1
ATOM 1525 C C . LYS A 1 233 ? 68.397 -39.634 -11.933 1.00 51.10 304 LYS A C 1
ATOM 1526 O O . LYS A 1 233 ? 67.725 -39.071 -11.070 1.00 47.55 304 LYS A O 1
ATOM 1532 N N . VAL A 1 234 ? 67.877 -40.465 -12.828 1.00 50.96 305 VAL A N 1
ATOM 1533 C CA . VAL A 1 234 ? 66.478 -40.871 -12.769 1.00 53.64 305 VAL A CA 1
ATOM 1534 C C . VAL A 1 234 ? 66.286 -42.389 -12.970 1.00 56.42 305 VAL A C 1
ATOM 1535 O O . VAL A 1 234 ? 66.926 -43.045 -13.821 1.00 47.83 305 VAL A O 1
ATOM 1539 N N . VAL A 1 235 ? 65.406 -42.946 -12.150 1.00 52.42 306 VAL A N 1
ATOM 1540 C CA . VAL A 1 235 ? 65.012 -44.340 -12.273 1.00 55.23 306 VAL A CA 1
ATOM 1541 C C . VAL A 1 235 ? 63.778 -44.448 -13.198 1.00 49.91 306 VAL A C 1
ATOM 1542 O O . VAL A 1 235 ? 62.759 -43.812 -12.951 1.00 54.12 306 VAL A O 1
ATOM 1546 N N . VAL A 1 236 ? 63.888 -45.218 -14.275 1.00 50.09 307 VAL A N 1
ATOM 1547 C CA . VAL A 1 236 ? 62.821 -45.290 -15.262 1.00 47.25 307 VAL A CA 1
ATOM 1548 C C . VAL A 1 236 ? 62.176 -46.689 -15.270 1.00 53.36 307 VAL A C 1
ATOM 1549 O O . VAL A 1 236 ? 62.805 -47.680 -15.624 1.00 53.67 307 VAL A O 1
ATOM 1553 N N . VAL A 1 237 ? 60.917 -46.749 -14.852 1.00 55.44 308 VAL A N 1
ATOM 1554 C CA . VAL A 1 237 ? 60.136 -47.975 -14.860 1.00 51.78 308 VAL A CA 1
ATOM 1555 C C . VAL A 1 237 ? 59.325 -48.054 -16.157 1.00 56.05 308 VAL A C 1
ATOM 1556 O O . VAL A 1 237 ? 58.577 -47.133 -16.493 1.00 49.97 308 VAL A O 1
ATOM 1560 N N . ASN A 1 238 ? 59.485 -49.138 -16.910 1.00 60.61 309 ASN A N 1
ATOM 1561 C CA . ASN A 1 238 ? 58.734 -49.278 -18.153 1.00 57.66 309 ASN A CA 1
ATOM 1562 C C . ASN A 1 238 ? 58.386 -50.728 -18.428 1.00 63.42 309 ASN A C 1
ATOM 1563 O O . ASN A 1 238 ? 59.038 -51.656 -17.921 1.00 64.30 309 ASN A O 1
ATOM 1568 N N . ARG A 1 239 ? 57.343 -50.898 -19.230 1.00 59.34 310 ARG A N 1
ATOM 1569 C CA . ARG A 1 239 ? 56.850 -52.199 -19.632 1.00 65.98 310 ARG A CA 1
ATOM 1570 C C . ARG A 1 239 ? 57.940 -52.973 -20.352 1.00 66.75 310 ARG A C 1
ATOM 1571 O O . ARG A 1 239 ? 58.252 -54.107 -19.992 1.00 73.01 310 ARG A O 1
ATOM 1579 N N . SER A 1 240 ? 58.543 -52.349 -21.354 1.00 62.21 311 SER A N 1
ATOM 1580 C CA . SER A 1 240 ? 59.677 -52.960 -22.030 1.00 64.15 311 SER A CA 1
ATOM 1581 C C . SER A 1 240 ? 60.947 -52.155 -21.772 1.00 62.97 311 SER A C 1
ATOM 1582 O O . SER A 1 240 ? 60.890 -50.929 -21.587 1.00 62.65 311 SER A O 1
ATOM 1585 N N . GLU A 1 241 ? 62.081 -52.852 -21.752 1.00 57.58 312 GLU A N 1
ATOM 1586 C CA . GLU A 1 241 ? 63.378 -52.233 -21.522 1.00 57.49 312 GLU A CA 1
ATOM 1587 C C . GLU A 1 241 ? 63.891 -51.523 -22.764 1.00 63.70 312 GLU A C 1
ATOM 1588 O O . GLU A 1 241 ? 64.623 -50.540 -22.668 1.00 67.18 312 GLU A O 1
ATOM 1594 N N . GLU A 1 242 ? 63.503 -52.031 -23.926 1.00 62.69 313 GLU A N 1
ATOM 1595 C CA . GLU A 1 242 ? 63.997 -51.528 -25.201 1.00 63.78 313 GLU A CA 1
ATOM 1596 C C . GLU A 1 242 ? 63.907 -49.997 -25.323 1.00 61.48 313 GLU A C 1
ATOM 1597 O O . GLU A 1 242 ? 64.915 -49.338 -25.579 1.00 58.26 313 GLU A O 1
ATOM 1603 N N . ARG A 1 243 ? 62.712 -49.442 -25.129 1.00 59.07 314 ARG A N 1
ATOM 1604 C CA . ARG A 1 243 ? 62.523 -47.995 -25.127 1.00 51.01 314 ARG A CA 1
ATOM 1605 C C . ARG A 1 243 ? 63.535 -47.294 -24.211 1.00 54.00 314 ARG A C 1
ATOM 1606 O O . ARG A 1 243 ? 64.201 -46.357 -24.626 1.00 52.62 314 ARG A O 1
ATOM 1614 N N . VAL A 1 244 ? 63.646 -47.746 -22.967 1.00 52.66 315 VAL A N 1
ATOM 1615 C CA . VAL A 1 244 ? 64.579 -47.121 -22.044 1.00 55.94 315 VAL A CA 1
ATOM 1616 C C . VAL A 1 244 ? 66.030 -47.256 -22.541 1.00 62.24 315 VAL A C 1
ATOM 1617 O O . VAL A 1 244 ? 66.838 -46.331 -22.386 1.00 63.07 315 VAL A O 1
ATOM 1621 N N . SER A 1 245 ? 66.351 -48.398 -23.141 1.00 62.60 316 SER A N 1
ATOM 1622 C CA . SER A 1 245 ? 67.670 -48.615 -23.728 1.00 64.26 316 SER A CA 1
ATOM 1623 C C . SER A 1 245 ? 67.959 -47.512 -24.749 1.00 64.07 316 SER A C 1
ATOM 1624 O O . SER A 1 245 ? 69.027 -46.891 -24.727 1.00 70.26 316 SER A O 1
ATOM 1627 N N . ALA A 1 246 ? 66.995 -47.259 -25.630 1.00 60.57 317 ALA A N 1
ATOM 1628 C CA . ALA A 1 246 ? 67.135 -46.212 -26.633 1.00 54.09 317 ALA A CA 1
ATOM 1629 C C . ALA A 1 246 ? 67.437 -44.872 -25.974 1.00 62.03 317 ALA A C 1
ATOM 1630 O O . ALA A 1 246 ? 68.400 -44.200 -26.331 1.00 62.69 317 ALA A O 1
ATOM 1632 N N . ILE A 1 247 ? 66.602 -44.501 -25.006 1.00 63.05 318 ILE A N 1
ATOM 1633 C CA . ILE A 1 247 ? 66.706 -43.227 -24.307 1.00 61.40 318 ILE A CA 1
ATOM 1634 C C . ILE A 1 247 ? 68.061 -43.111 -23.598 1.00 63.64 318 ILE A C 1
ATOM 1635 O O . ILE A 1 247 ? 68.713 -42.062 -23.649 1.00 57.27 318 ILE A O 1
ATOM 1640 N N . ARG A 1 248 ? 68.492 -44.197 -22.960 1.00 60.66 319 ARG A N 1
ATOM 1641 C CA . ARG A 1 248 ? 69.764 -44.186 -22.251 1.00 66.03 319 ARG A CA 1
ATOM 1642 C C . ARG A 1 248 ? 70.916 -43.945 -23.208 1.00 69.45 319 ARG A C 1
ATOM 1643 O O . ARG A 1 248 ? 71.878 -43.245 -22.900 1.00 65.54 319 ARG A O 1
ATOM 1651 N N . GLU A 1 249 ? 70.803 -44.543 -24.380 1.00 70.89 320 GLU A N 1
ATOM 1652 C CA . GLU A 1 249 ? 71.845 -44.476 -25.388 1.00 72.90 320 GLU A CA 1
ATOM 1653 C C . GLU A 1 249 ? 71.886 -43.079 -25.977 1.00 66.96 320 GLU A C 1
ATOM 1654 O O . GLU A 1 249 ? 72.919 -42.594 -26.450 1.00 68.32 320 GLU A O 1
ATOM 1660 N N . GLU A 1 250 ? 70.734 -42.433 -25.896 1.00 67.60 321 GLU A N 1
ATOM 1661 C CA . GLU A 1 250 ? 70.459 -41.170 -26.558 1.00 68.00 321 GLU A CA 1
ATOM 1662 C C . GLU A 1 250 ? 70.791 -39.994 -25.658 1.00 66.58 321 GLU A C 1
ATOM 1663 O O . GLU A 1 250 ? 71.054 -38.891 -26.123 1.00 62.06 321 GLU A O 1
ATOM 1669 N N . MET A 1 251 ? 70.773 -40.238 -24.357 1.00 66.92 322 MET A N 1
ATOM 1670 C CA . MET A 1 251 ? 71.051 -39.199 -23.385 1.00 60.70 322 MET A CA 1
ATOM 1671 C C . MET A 1 251 ? 72.211 -39.602 -22.489 1.00 64.73 322 MET A C 1
ATOM 1672 O O . MET A 1 251 ? 72.000 -39.900 -21.313 1.00 63.97 322 MET A O 1
ATOM 1677 N N . PRO A 1 252 ? 73.441 -39.614 -23.043 1.00 69.14 323 PRO A N 1
ATOM 1678 C CA . PRO A 1 252 ? 74.639 -40.035 -22.297 1.00 65.95 323 PRO A CA 1
ATOM 1679 C C . PRO A 1 252 ? 74.868 -39.237 -21.016 1.00 59.45 323 PRO A C 1
ATOM 1680 O O . PRO A 1 252 ? 75.276 -39.784 -19.998 1.00 63.17 323 PRO A O 1
ATOM 1684 N N . GLY A 1 253 ? 74.577 -37.946 -21.062 1.00 62.77 324 GLY A N 1
ATOM 1685 C CA . GLY A 1 253 ? 74.847 -37.076 -19.935 1.00 61.92 324 GLY A CA 1
ATOM 1686 C C . GLY A 1 253 ? 74.230 -37.430 -18.590 1.00 65.70 324 GLY A C 1
ATOM 1687 O O . GLY A 1 253 ? 74.759 -37.017 -17.549 1.00 58.61 324 GLY A O 1
ATOM 1688 N N . ILE A 1 254 ? 73.127 -38.183 -18.607 1.00 63.63 325 ILE A N 1
ATOM 1689 C CA . ILE A 1 254 ? 72.393 -38.531 -17.392 1.00 57.03 325 ILE A CA 1
ATOM 1690 C C . ILE A 1 254 ? 72.437 -40.050 -17.105 1.00 62.42 325 ILE A C 1
ATOM 1691 O O . ILE A 1 254 ? 72.529 -40.852 -18.036 1.00 61.91 325 ILE A O 1
ATOM 1696 N N . GLU A 1 255 ? 72.409 -40.429 -15.818 1.00 55.95 326 GLU A N 1
ATOM 1697 C CA . GLU A 1 255 ? 72.384 -41.839 -15.399 1.00 60.75 326 GLU A CA 1
ATOM 1698 C C . GLU A 1 255 ? 70.953 -42.378 -15.346 1.00 55.69 326 GLU A C 1
ATOM 1699 O O . GLU A 1 255 ? 70.209 -42.110 -14.410 1.00 59.23 326 GLU A O 1
ATOM 1705 N N . ILE A 1 256 ? 70.576 -43.143 -16.358 1.00 55.01 327 ILE A N 1
ATOM 1706 C CA . ILE A 1 256 ? 69.242 -43.713 -16.429 1.00 59.03 327 ILE A CA 1
ATOM 1707 C C . ILE A 1 256 ? 69.259 -45.166 -15.919 1.00 57.87 327 ILE A C 1
ATOM 1708 O O . ILE A 1 256 ? 69.986 -46.020 -16.435 1.00 56.49 327 ILE A O 1
ATOM 1713 N N . ILE A 1 257 ? 68.458 -45.438 -14.893 1.00 57.70 328 ILE A N 1
ATOM 1714 C CA . ILE A 1 257 ? 68.385 -46.775 -14.306 1.00 58.71 328 ILE A CA 1
ATOM 1715 C C . ILE A 1 257 ? 67.069 -47.467 -14.632 1.00 52.16 328 ILE A C 1
ATOM 1716 O O . ILE A 1 257 ? 66.046 -47.153 -14.043 1.00 53.29 328 ILE A O 1
ATOM 1721 N N . TYR A 1 258 ? 67.108 -48.411 -15.573 1.00 53.98 329 TYR A N 1
ATOM 1722 C CA . TYR A 1 258 ? 65.914 -49.155 -15.975 1.00 54.85 329 TYR A CA 1
ATOM 1723 C C . TYR A 1 258 ? 65.405 -50.151 -14.918 1.00 54.28 329 TYR A C 1
ATOM 1724 O O . TYR A 1 258 ? 66.185 -50.868 -14.297 1.00 58.15 329 TYR A O 1
ATOM 1733 N N . ARG A 1 259 ? 64.087 -50.201 -14.740 1.00 51.56 330 ARG A N 1
ATOM 1734 C CA . ARG A 1 259 ? 63.462 -51.198 -13.874 1.00 55.96 330 ARG A CA 1
ATOM 1735 C C . ARG A 1 259 ? 62.207 -51.741 -14.538 1.00 58.03 330 ARG A C 1
ATOM 1736 O O . ARG A 1 259 ? 61.387 -50.973 -15.033 1.00 56.62 330 ARG A O 1
ATOM 1744 N N . PRO A 1 260 ? 62.051 -53.071 -14.551 1.00 59.19 331 PRO A N 1
ATOM 1745 C CA . PRO A 1 260 ? 60.853 -53.641 -15.165 1.00 57.38 331 PRO A CA 1
ATOM 1746 C C . PRO A 1 260 ? 59.601 -53.293 -14.369 1.00 57.02 331 PRO A C 1
ATOM 1747 O O . PRO A 1 260 ? 59.680 -53.082 -13.164 1.00 53.61 331 PRO A O 1
ATOM 1751 N N . LEU A 1 261 ? 58.459 -53.257 -15.047 1.00 60.84 332 LEU A N 1
ATOM 1752 C CA . LEU A 1 261 ? 57.184 -52.854 -14.448 1.00 59.39 332 LEU A CA 1
ATOM 1753 C C . LEU A 1 261 ? 56.802 -53.573 -13.142 1.00 63.30 332 LEU A C 1
ATOM 1754 O O . LEU A 1 261 ? 56.136 -52.969 -12.300 1.00 65.66 332 LEU A O 1
ATOM 1759 N N . ASP A 1 262 ? 57.205 -54.835 -12.955 1.00 60.32 333 ASP A N 1
ATOM 1760 C CA . ASP A 1 262 ? 56.810 -55.549 -11.732 1.00 65.81 333 ASP A CA 1
ATOM 1761 C C . ASP A 1 262 ? 57.610 -55.084 -10.514 1.00 61.92 333 ASP A C 1
ATOM 1762 O O . ASP A 1 262 ? 57.320 -55.477 -9.387 1.00 61.00 333 ASP A O 1
ATOM 1767 N N . GLU A 1 263 ? 58.594 -54.220 -10.739 1.00 57.86 334 GLU A N 1
ATOM 1768 C CA . GLU A 1 263 ? 59.396 -53.666 -9.649 1.00 64.44 334 GLU A CA 1
ATOM 1769 C C . GLU A 1 263 ? 58.941 -52.237 -9.321 1.00 63.37 334 GLU A C 1
ATOM 1770 O O . GLU A 1 263 ? 59.615 -51.514 -8.575 1.00 58.80 334 GLU A O 1
ATOM 1776 N N . MET A 1 264 ? 57.805 -51.848 -9.903 1.00 56.47 335 MET A N 1
ATOM 1777 C CA . MET A 1 264 ? 57.247 -50.516 -9.756 1.00 52.42 335 MET A CA 1
ATOM 1778 C C . MET A 1 264 ? 57.250 -50.035 -8.294 1.00 57.76 335 MET A C 1
ATOM 1779 O O . MET A 1 264 ? 57.880 -49.022 -7.973 1.00 62.12 335 MET A O 1
ATOM 1784 N N . LEU A 1 265 ? 56.580 -50.771 -7.410 1.00 51.89 336 LEU A N 1
ATOM 1785 C CA . LEU A 1 265 ? 56.378 -50.325 -6.030 1.00 44.83 336 LEU A CA 1
ATOM 1786 C C . LEU A 1 265 ? 57.685 -50.158 -5.261 1.00 48.70 336 LEU A C 1
ATOM 1787 O O . LEU A 1 265 ? 57.739 -49.403 -4.302 1.00 58.93 336 LEU A O 1
ATOM 1792 N N . ALA A 1 266 ? 58.737 -50.852 -5.675 1.00 54.57 337 ALA A N 1
ATOM 1793 C CA . ALA A 1 266 ? 60.057 -50.690 -5.052 1.00 55.19 337 ALA A CA 1
ATOM 1794 C C . ALA A 1 266 ? 60.638 -49.333 -5.427 1.00 57.55 337 ALA A C 1
ATOM 1795 O O . ALA A 1 266 ? 61.247 -48.641 -4.609 1.00 61.21 337 ALA A O 1
ATOM 1797 N N . CYS A 1 267 ? 60.434 -48.976 -6.687 1.00 55.68 338 CYS A N 1
ATOM 1798 C CA . CYS A 1 267 ? 60.929 -47.742 -7.250 1.00 55.95 338 CYS A CA 1
ATOM 1799 C C . CYS A 1 267 ? 60.315 -46.506 -6.585 1.00 53.59 338 CYS A C 1
ATOM 1800 O O . CYS A 1 267 ? 61.037 -45.596 -6.175 1.00 51.11 338 CYS A O 1
ATOM 1803 N N . ALA A 1 268 ? 58.990 -46.494 -6.468 1.00 54.83 339 ALA A N 1
ATOM 1804 C CA . ALA A 1 268 ? 58.272 -45.370 -5.864 1.00 51.76 339 ALA A CA 1
ATOM 1805 C C . ALA A 1 268 ? 58.678 -45.172 -4.409 1.00 54.33 339 ALA A C 1
ATOM 1806 O O . ALA A 1 268 ? 58.637 -44.063 -3.885 1.00 53.56 339 ALA A O 1
ATOM 1808 N N . SER A 1 269 ? 59.099 -46.254 -3.765 1.00 58.17 340 SER A N 1
ATOM 1809 C CA . SER A 1 269 ? 59.471 -46.201 -2.354 1.00 56.13 340 SER A CA 1
ATOM 1810 C C . SER A 1 269 ? 60.905 -45.664 -2.172 1.00 54.49 340 SER A C 1
ATOM 1811 O O . SER A 1 269 ? 61.219 -45.028 -1.162 1.00 54.57 340 SER A O 1
ATOM 1814 N N . GLU A 1 270 ? 61.761 -45.907 -3.163 1.00 58.01 341 GLU A N 1
ATOM 1815 C CA . GLU A 1 270 ? 63.098 -45.308 -3.203 1.00 56.87 341 GLU A CA 1
ATOM 1816 C C . GLU A 1 270 ? 63.098 -43.964 -3.952 1.00 57.90 341 GLU A C 1
ATOM 1817 O O . GLU A 1 270 ? 64.163 -43.453 -4.316 1.00 54.02 341 GLU A O 1
ATOM 1823 N N . ALA A 1 271 ? 61.908 -43.404 -4.175 1.00 48.96 342 ALA A N 1
ATOM 1824 C CA . ALA A 1 271 ? 61.771 -42.134 -4.866 1.00 51.86 342 ALA A CA 1
ATOM 1825 C C . ALA A 1 271 ? 60.971 -41.101 -4.060 1.00 55.42 342 ALA A C 1
ATOM 1826 O O . ALA A 1 271 ? 60.087 -41.457 -3.266 1.00 55.91 342 ALA A O 1
ATOM 1828 N N . ASP A 1 272 ? 61.265 -39.824 -4.299 1.00 49.22 343 ASP A N 1
ATOM 1829 C CA . ASP A 1 272 ? 60.539 -38.733 -3.658 1.00 48.34 343 ASP A CA 1
ATOM 1830 C C . ASP A 1 272 ? 59.475 -38.155 -4.560 1.00 47.76 343 ASP A C 1
ATOM 1831 O O . ASP A 1 272 ? 58.435 -37.697 -4.102 1.00 54.27 343 ASP A O 1
ATOM 1836 N N . VAL A 1 273 ? 59.734 -38.160 -5.853 1.00 41.73 344 VAL A N 1
ATOM 1837 C CA . VAL A 1 273 ? 58.663 -37.833 -6.768 1.00 48.10 344 VAL A CA 1
ATOM 1838 C C . VAL A 1 273 ? 58.576 -38.890 -7.855 1.00 45.48 344 VAL A C 1
ATOM 1839 O O . VAL A 1 273 ? 59.585 -39.393 -8.375 1.00 51.20 344 VAL A O 1
ATOM 1843 N N . VAL A 1 274 ? 57.336 -39.263 -8.134 1.00 46.60 345 VAL A N 1
ATOM 1844 C CA . VAL A 1 274 ? 57.001 -40.323 -9.064 1.00 41.00 345 VAL A CA 1
ATOM 1845 C C . VAL A 1 274 ? 56.197 -39.737 -10.208 1.00 43.23 345 VAL A C 1
ATOM 1846 O O . VAL A 1 274 ? 55.073 -39.293 -9.991 1.00 48.29 345 VAL A O 1
ATOM 1850 N N . PHE A 1 275 ? 56.781 -39.719 -11.406 1.00 43.06 346 PHE A N 1
ATOM 1851 C CA . PHE A 1 275 ? 56.055 -39.347 -12.620 1.00 42.32 346 PHE A CA 1
ATOM 1852 C C . PHE A 1 275 ? 55.421 -40.567 -13.290 1.00 45.88 346 PHE A C 1
ATOM 1853 O O . PHE A 1 275 ? 56.102 -41.560 -13.619 1.00 44.87 346 PHE A O 1
ATOM 1861 N N . THR A 1 276 ? 54.110 -40.501 -13.474 1.00 45.22 347 THR A N 1
ATOM 1862 C CA . THR A 1 276 ? 53.404 -41.567 -14.172 1.00 43.18 347 THR A CA 1
ATOM 1863 C C . THR A 1 276 ? 52.912 -41.054 -15.503 1.00 46.13 347 THR A C 1
ATOM 1864 O O . THR A 1 276 ? 52.117 -40.111 -15.574 1.00 44.07 347 THR A O 1
ATOM 1868 N N . SER A 1 277 ? 53.393 -41.688 -16.563 1.00 49.07 348 SER A N 1
ATOM 1869 C CA . SER A 1 277 ? 53.027 -41.317 -17.918 1.00 48.20 348 SER A CA 1
ATOM 1870 C C . SER A 1 277 ? 52.829 -42.541 -18.815 1.00 53.69 348 SER A C 1
ATOM 1871 O O . SER A 1 277 ? 53.534 -42.677 -19.822 1.00 57.47 348 SER A O 1
ATOM 1874 N N . THR A 1 278 ? 51.895 -43.430 -18.459 1.00 53.85 349 THR A N 1
ATOM 1875 C CA . THR A 1 278 ? 51.633 -44.636 -19.263 1.00 49.45 349 THR A CA 1
ATOM 1876 C C . THR A 1 278 ? 50.237 -44.636 -19.887 1.00 52.07 349 THR A C 1
ATOM 1877 O O . THR A 1 278 ? 49.322 -43.978 -19.383 1.00 56.79 349 THR A O 1
ATOM 1881 N N . ALA A 1 279 ? 50.069 -45.395 -20.970 1.00 61.58 350 ALA A N 1
ATOM 1882 C CA . ALA A 1 279 ? 48.767 -45.521 -21.642 1.00 59.98 350 ALA A CA 1
ATOM 1883 C C . ALA A 1 279 ? 47.772 -46.491 -20.960 1.00 58.54 350 ALA A C 1
ATOM 1884 O O . ALA A 1 279 ? 46.709 -46.778 -21.516 1.00 63.45 350 ALA A O 1
ATOM 1886 N N . SER A 1 280 ? 48.112 -46.976 -19.768 1.00 56.52 351 SER A N 1
ATOM 1887 C CA . SER A 1 280 ? 47.207 -47.797 -18.956 1.00 57.42 351 SER A CA 1
ATOM 1888 C C . SER A 1 280 ? 45.812 -47.173 -18.861 1.00 60.54 351 SER A C 1
ATOM 1889 O O . SER A 1 280 ? 45.686 -45.969 -18.661 1.00 62.88 351 SER A O 1
ATOM 1892 N N . GLU A 1 281 ? 44.768 -47.985 -19.012 1.00 59.07 352 GLU A N 1
ATOM 1893 C CA . GLU A 1 281 ? 43.395 -47.492 -18.891 1.00 56.68 352 GLU A CA 1
ATOM 1894 C C . GLU A 1 281 ? 42.865 -47.672 -17.477 1.00 57.04 352 GLU A C 1
ATOM 1895 O O . GLU A 1 281 ? 41.702 -47.381 -17.202 1.00 63.56 352 GLU A O 1
ATOM 1897 N N . THR A 1 282 ? 43.714 -48.169 -16.586 1.00 53.76 353 THR A N 1
ATOM 1898 C CA . THR A 1 282 ? 43.364 -48.321 -15.175 1.00 57.46 353 THR A CA 1
ATOM 1899 C C . THR A 1 282 ? 44.527 -47.863 -14.322 1.00 58.79 353 THR A C 1
ATOM 1900 O O . THR A 1 282 ? 45.679 -48.062 -14.704 1.00 57.53 353 THR A O 1
ATOM 1904 N N . PRO A 1 283 ? 44.232 -47.280 -13.147 1.00 56.36 354 PRO A N 1
ATOM 1905 C CA . PRO A 1 283 ? 45.307 -46.758 -12.298 1.00 51.82 354 PRO A CA 1
ATOM 1906 C C . PRO A 1 283 ? 46.304 -47.841 -11.910 1.00 51.29 354 PRO A C 1
ATOM 1907 O O . PRO A 1 283 ? 45.916 -48.984 -11.700 1.00 59.29 354 PRO A O 1
ATOM 1911 N N . LEU A 1 284 ? 47.572 -47.459 -11.831 1.00 55.52 355 LEU A N 1
ATOM 1912 C CA . LEU A 1 284 ? 48.638 -48.342 -11.420 1.00 51.36 355 LEU A CA 1
ATOM 1913 C C . LEU A 1 284 ? 48.835 -48.297 -9.900 1.00 54.22 355 LEU A C 1
ATOM 1914 O O . LEU A 1 284 ? 49.356 -49.255 -9.292 1.00 47.74 355 LEU A O 1
ATOM 1919 N N . PHE A 1 285 ? 48.434 -47.169 -9.307 1.00 45.25 356 PHE A N 1
ATOM 1920 C CA . PHE A 1 285 ? 48.552 -46.932 -7.865 1.00 54.40 356 PHE A CA 1
ATOM 1921 C C . PHE A 1 285 ? 47.186 -46.692 -7.215 1.00 56.18 356 PHE A C 1
ATOM 1922 O O . PHE A 1 285 ? 46.479 -45.763 -7.601 1.00 61.35 356 PHE A O 1
ATOM 1930 N N . LEU A 1 286 ? 46.810 -47.496 -6.226 1.00 52.31 357 LEU A N 1
ATOM 1931 C CA . LEU A 1 286 ? 45.645 -47.147 -5.421 1.00 58.02 357 LEU A CA 1
ATOM 1932 C C . LEU A 1 286 ? 46.110 -46.731 -4.018 1.00 60.08 357 LEU A C 1
ATOM 1933 O O . LEU A 1 286 ? 47.312 -46.741 -3.725 1.00 59.34 357 LEU A O 1
ATOM 1938 N N . LYS A 1 287 ? 45.169 -46.355 -3.160 1.00 59.43 358 LYS A N 1
ATOM 1939 C CA . LYS A 1 287 ? 45.500 -46.001 -1.788 1.00 63.82 358 LYS A CA 1
ATOM 1940 C C . LYS A 1 287 ? 46.301 -47.124 -1.108 1.00 65.54 358 LYS A C 1
ATOM 1941 O O . LYS A 1 287 ? 47.354 -46.863 -0.514 1.00 64.91 358 LYS A O 1
ATOM 1947 N N . GLU A 1 288 ? 45.822 -48.364 -1.222 1.00 59.92 359 GLU A N 1
ATOM 1948 C CA . GLU A 1 288 ? 46.528 -49.520 -0.661 1.00 60.02 359 GLU A CA 1
ATOM 1949 C C . GLU A 1 288 ? 48.017 -49.576 -1.038 1.00 62.22 359 GLU A C 1
ATOM 1950 O O . GLU A 1 288 ? 48.866 -49.759 -0.169 1.00 61.99 359 GLU A O 1
ATOM 1956 N N . HIS A 1 289 ? 48.337 -49.398 -2.317 1.00 59.33 360 HIS A N 1
ATOM 1957 C CA . HIS A 1 289 ? 49.734 -49.459 -2.745 1.00 58.77 360 HIS A CA 1
ATOM 1958 C C . HIS A 1 289 ? 50.622 -48.422 -2.049 1.00 63.24 360 HIS A C 1
ATOM 1959 O O . HIS A 1 289 ? 51.715 -48.756 -1.596 1.00 64.36 360 HIS A O 1
ATOM 1966 N N . VAL A 1 290 ? 50.164 -47.176 -1.927 1.00 63.01 361 VAL A N 1
ATOM 1967 C CA . VAL A 1 290 ? 51.086 -46.132 -1.481 1.00 61.89 361 VAL A CA 1
ATOM 1968 C C . VAL A 1 290 ? 51.168 -45.957 0.036 1.00 57.43 361 VAL A C 1
ATOM 1969 O O . VAL A 1 290 ? 52.226 -45.584 0.540 1.00 54.53 361 VAL A O 1
ATOM 1973 N N . GLU A 1 291 ? 50.085 -46.239 0.762 1.00 56.51 362 GLU A N 1
ATOM 1974 C CA . GLU A 1 291 ? 50.122 -46.186 2.229 1.00 59.76 362 GLU A CA 1
ATOM 1975 C C . GLU A 1 291 ? 51.177 -47.138 2.836 1.00 58.41 362 GLU A C 1
ATOM 1976 O O . GLU A 1 291 ? 51.681 -46.901 3.939 1.00 63.75 362 GLU A O 1
ATOM 1982 N N . ASN A 1 292 ? 51.519 -48.191 2.097 1.00 50.34 363 ASN A N 1
ATOM 1983 C CA . ASN A 1 292 ? 52.489 -49.187 2.531 1.00 54.47 363 ASN A CA 1
ATOM 1984 C C . ASN A 1 292 ? 53.919 -48.853 2.141 1.00 51.83 363 ASN A C 1
ATOM 1985 O O . ASN A 1 292 ? 54.849 -49.600 2.470 1.00 55.14 363 ASN A O 1
ATOM 1990 N N . LEU A 1 293 ? 54.082 -47.750 1.415 1.00 53.07 364 LEU A N 1
ATOM 1991 C CA . LEU A 1 293 ? 55.395 -47.277 0.989 1.00 57.01 364 LEU A CA 1
ATOM 1992 C C . LEU A 1 293 ? 56.063 -46.515 2.124 1.00 56.01 364 LEU A C 1
ATOM 1993 O O . LEU A 1 293 ? 55.419 -45.695 2.786 1.00 57.40 364 LEU A O 1
ATOM 1998 N N . PRO A 1 294 ? 57.355 -46.784 2.348 1.00 52.66 365 PRO A N 1
ATOM 1999 C CA . PRO A 1 294 ? 58.120 -45.976 3.296 1.00 52.94 365 PRO A CA 1
ATOM 2000 C C . PRO A 1 294 ? 58.016 -44.504 2.935 1.00 53.83 365 PRO A C 1
ATOM 2001 O O . PRO A 1 294 ? 57.908 -44.185 1.751 1.00 57.05 365 PRO A O 1
ATOM 2005 N N . GLN A 1 295 ? 58.021 -43.633 3.939 1.00 53.98 366 GLN A N 1
ATOM 2006 C CA . GLN A 1 295 ? 57.893 -42.183 3.744 1.00 50.48 366 GLN A CA 1
ATOM 2007 C C . GLN A 1 295 ? 59.047 -41.621 2.915 1.00 48.98 366 GLN A C 1
ATOM 2008 O O . GLN A 1 295 ? 60.157 -42.156 2.930 1.00 46.89 366 GLN A O 1
ATOM 2014 N N . ALA A 1 296 ? 58.770 -40.550 2.180 1.00 48.92 367 ALA A N 1
ATOM 2015 C CA . ALA A 1 296 ? 59.820 -39.803 1.498 1.00 44.94 367 ALA A CA 1
ATOM 2016 C C . ALA A 1 296 ? 60.770 -39.178 2.518 1.00 46.37 367 ALA A C 1
ATOM 2017 O O . ALA A 1 296 ? 60.402 -38.957 3.674 1.00 43.75 367 ALA A O 1
ATOM 2019 N N . SER A 1 297 ? 61.996 -38.908 2.087 1.00 49.31 368 SER A N 1
ATOM 2020 C CA . SER A 1 297 ? 63.015 -38.358 2.970 1.00 50.67 368 SER A CA 1
ATOM 2021 C C . SER A 1 297 ? 62.604 -37.028 3.570 1.00 52.69 368 SER A C 1
ATOM 2022 O O . SER A 1 297 ? 62.080 -36.170 2.863 1.00 56.63 368 SER A O 1
ATOM 2025 N N . PRO A 1 298 ? 62.867 -36.841 4.872 1.00 49.43 369 PRO A N 1
ATOM 2026 C CA . PRO A 1 298 ? 62.580 -35.568 5.523 1.00 47.33 369 PRO A CA 1
ATOM 2027 C C . PRO A 1 298 ? 63.349 -34.421 4.892 1.00 51.04 369 PRO A C 1
ATOM 2028 O O . PRO A 1 298 ? 62.922 -33.277 5.029 1.00 56.54 369 PRO A O 1
ATOM 2032 N N . GLU A 1 299 ? 64.455 -34.716 4.210 1.00 53.46 370 GLU A N 1
ATOM 2033 C CA . GLU A 1 299 ? 65.233 -33.678 3.530 1.00 59.09 370 GLU A CA 1
ATOM 2034 C C . GLU A 1 299 ? 64.374 -32.939 2.519 1.00 58.42 370 GLU A C 1
ATOM 2035 O O . GLU A 1 299 ? 64.613 -31.773 2.242 1.00 62.67 370 GLU A O 1
ATOM 2041 N N . VAL A 1 300 ? 63.366 -33.620 1.985 1.00 56.84 371 VAL A N 1
ATOM 2042 C CA . VAL A 1 300 ? 62.486 -33.026 0.989 1.00 58.73 371 VAL A CA 1
ATOM 2043 C C . VAL A 1 300 ? 61.080 -32.942 1.539 1.00 59.04 371 VAL A C 1
ATOM 2044 O O . VAL A 1 300 ? 60.105 -32.906 0.793 1.00 65.74 371 VAL A O 1
ATOM 2048 N N . GLY A 1 301 ? 60.987 -32.920 2.860 1.00 54.27 372 GLY A N 1
ATOM 2049 C CA . GLY A 1 301 ? 59.744 -32.587 3.518 1.00 56.56 372 GLY A CA 1
ATOM 2050 C C . GLY A 1 301 ? 58.912 -33.774 3.950 1.00 53.56 372 GLY A C 1
ATOM 2051 O O . GLY A 1 301 ? 57.854 -33.603 4.568 1.00 56.83 372 GLY A O 1
ATOM 2052 N N . GLY A 1 302 ? 59.380 -34.973 3.622 1.00 48.62 373 GLY A N 1
ATOM 2053 C CA . GLY A 1 302 ? 58.677 -36.188 3.983 1.00 48.41 373 GLY A CA 1
ATOM 2054 C C . GLY A 1 302 ? 57.434 -36.530 3.158 1.00 53.28 373 GLY A C 1
ATOM 2055 O O . GLY A 1 302 ? 56.660 -37.420 3.526 1.00 47.71 373 GLY A O 1
ATOM 2056 N N . LEU A 1 303 ? 57.226 -35.826 2.048 1.00 51.72 374 LEU A N 1
ATOM 2057 C CA . LEU A 1 303 ? 56.074 -36.107 1.198 1.00 53.34 374 LEU A CA 1
ATOM 2058 C C . LEU A 1 303 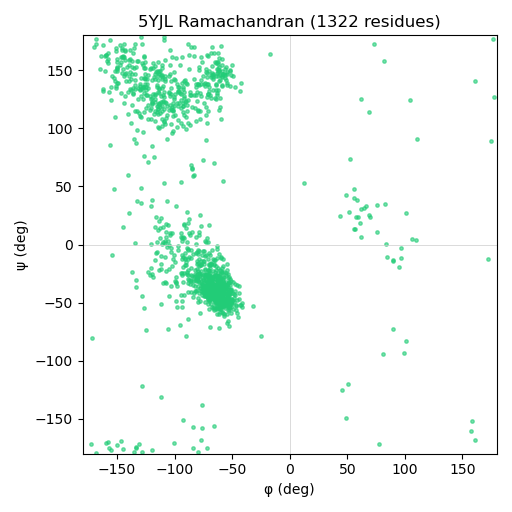? 56.509 -36.718 -0.142 1.00 49.46 374 LEU A C 1
ATOM 2059 O O . LEU A 1 303 ? 57.544 -36.349 -0.710 1.00 54.14 374 LEU A O 1
ATOM 2064 N N . ARG A 1 304 ? 55.722 -37.659 -0.638 1.00 45.80 375 ARG A N 1
ATOM 2065 C CA . ARG A 1 304 ? 55.986 -38.232 -1.952 1.00 47.98 375 ARG A CA 1
ATOM 2066 C C . ARG A 1 304 ? 55.036 -37.603 -2.950 1.00 51.13 375 ARG A C 1
ATOM 2067 O O . ARG A 1 304 ? 53.810 -37.763 -2.840 1.00 49.50 375 ARG A O 1
ATOM 2075 N N . HIS A 1 305 ? 55.600 -36.877 -3.914 1.00 48.31 376 HIS A N 1
ATOM 2076 C CA . HIS A 1 305 ? 54.786 -36.220 -4.934 1.00 49.63 376 HIS A CA 1
ATOM 2077 C C . HIS A 1 305 ? 54.535 -37.083 -6.172 1.00 46.61 376 HIS A C 1
ATOM 2078 O O . HIS A 1 305 ? 55.439 -37.352 -6.962 1.00 43.97 376 HIS A O 1
ATOM 2085 N N . PHE A 1 306 ? 53.292 -37.517 -6.311 1.00 39.09 377 PHE A N 1
ATOM 2086 C CA . PHE A 1 306 ? 52.851 -38.261 -7.485 1.00 45.32 377 PHE A CA 1
ATOM 2087 C C . PHE A 1 306 ? 52.386 -37.290 -8.558 1.00 45.94 377 PHE A C 1
ATOM 2088 O O . PHE A 1 306 ? 51.300 -36.715 -8.435 1.00 46.68 377 PHE A O 1
ATOM 2096 N N . VAL A 1 307 ? 53.206 -37.102 -9.593 1.00 42.06 378 VAL A N 1
ATOM 2097 C CA . VAL A 1 307 ? 52.870 -36.208 -10.699 1.00 44.46 378 VAL A CA 1
ATOM 2098 C C . VAL A 1 307 ? 52.389 -37.016 -11.903 1.00 47.76 378 VAL A C 1
ATOM 2099 O O . VAL A 1 307 ? 53.198 -37.512 -12.708 1.00 42.91 378 VAL A O 1
ATOM 2103 N N . ASP A 1 308 ? 51.061 -37.099 -12.014 1.00 46.94 379 ASP A N 1
ATOM 2104 C CA . ASP A 1 308 ? 50.344 -38.009 -12.910 1.00 52.80 379 ASP A CA 1
ATOM 2105 C C . ASP A 1 308 ? 49.806 -37.324 -14.154 1.00 47.77 379 ASP A C 1
ATOM 2106 O O . ASP A 1 308 ? 48.710 -36.783 -14.122 1.00 51.18 379 ASP A O 1
ATOM 2111 N N . ILE A 1 309 ? 50.545 -37.384 -15.254 1.00 47.42 380 ILE A N 1
ATOM 2112 C CA . ILE A 1 309 ? 50.106 -36.739 -16.488 1.00 46.29 380 ILE A CA 1
ATOM 2113 C C . ILE A 1 309 ? 49.463 -37.722 -17.457 1.00 47.53 380 ILE A C 1
ATOM 2114 O O . ILE A 1 309 ? 49.581 -37.589 -18.665 1.00 56.40 380 ILE A O 1
ATOM 2119 N N . SER A 1 310 ? 48.780 -38.724 -16.933 1.00 51.41 381 SER A N 1
ATOM 2120 C CA . SER A 1 310 ? 48.148 -39.709 -17.802 1.00 52.75 381 SER A CA 1
ATOM 2121 C C . SER A 1 310 ? 46.651 -39.544 -17.799 1.00 45.21 381 SER A C 1
ATOM 2122 O O . SER A 1 310 ? 46.052 -39.243 -16.770 1.00 50.18 381 SER A O 1
ATOM 2125 N N . VAL A 1 311 ? 46.053 -39.702 -18.969 1.00 46.63 382 VAL A N 1
ATOM 2126 C CA . VAL A 1 311 ? 44.606 -39.720 -19.060 1.00 52.16 382 VAL A CA 1
ATOM 2127 C C . VAL A 1 311 ? 44.165 -40.919 -19.878 1.00 45.37 382 VAL A C 1
ATOM 2128 O O . VAL A 1 311 ? 44.464 -40.998 -21.062 1.00 47.00 382 VAL A O 1
ATOM 2132 N N . PRO A 1 312 ? 43.484 -41.882 -19.241 1.00 49.09 383 PRO A N 1
ATOM 2133 C CA . PRO A 1 312 ? 43.105 -41.939 -17.821 1.00 50.12 383 PRO A CA 1
ATOM 2134 C C . PRO A 1 312 ? 44.284 -41.977 -16.847 1.00 46.64 383 PRO A C 1
ATOM 2135 O O . PRO A 1 312 ? 45.388 -42.409 -17.176 1.00 45.27 383 PRO A O 1
ATOM 2139 N N . ARG A 1 313 ? 44.017 -41.519 -15.634 1.00 45.68 384 ARG A N 1
ATOM 2140 C CA . ARG A 1 313 ? 45.047 -41.311 -14.643 1.00 48.05 384 ARG A CA 1
ATOM 2141 C C . ARG A 1 313 ? 45.682 -42.607 -14.193 1.00 48.74 384 ARG A C 1
ATOM 2142 O O . ARG A 1 313 ? 44.992 -43.611 -14.053 1.00 58.54 384 ARG A O 1
ATOM 2150 N N . ASN A 1 314 ? 46.989 -42.582 -13.958 1.00 46.15 385 ASN A N 1
ATOM 2151 C CA . ASN A 1 314 ? 47.699 -43.744 -13.424 1.00 51.91 385 ASN A CA 1
ATOM 2152 C C . ASN A 1 314 ? 47.710 -43.773 -11.896 1.00 54.19 385 ASN A C 1
ATOM 2153 O O . ASN A 1 314 ? 48.212 -44.711 -11.279 1.00 49.86 385 ASN A O 1
ATOM 2158 N N . VAL A 1 315 ? 47.160 -42.731 -11.289 1.00 50.83 386 VAL A N 1
ATOM 2159 C CA . VAL A 1 315 ? 47.099 -42.658 -9.851 1.00 52.42 386 VAL A CA 1
ATOM 2160 C C . VAL A 1 315 ? 45.649 -42.440 -9.438 1.00 57.91 386 VAL A C 1
ATOM 2161 O O . VAL A 1 315 ? 44.969 -41.550 -9.966 1.00 54.64 386 VAL A O 1
ATOM 2165 N N . GLY A 1 316 ? 45.171 -43.274 -8.517 1.00 58.01 387 GLY A N 1
ATOM 2166 C CA . GLY A 1 316 ? 43.863 -43.092 -7.918 1.00 50.88 387 GLY A CA 1
ATOM 2167 C C . GLY A 1 316 ? 43.801 -41.838 -7.067 1.00 58.21 387 GLY A C 1
ATOM 2168 O O . GLY A 1 316 ? 44.786 -41.444 -6.443 1.00 58.80 387 GLY A O 1
ATOM 2169 N N . SER A 1 317 ? 42.639 -41.194 -7.039 1.00 64.41 388 SER A N 1
ATOM 2170 C CA . SER A 1 317 ? 42.498 -39.956 -6.286 1.00 65.65 388 SER A CA 1
ATOM 2171 C C . SER A 1 317 ? 42.438 -40.270 -4.796 1.00 59.94 388 SER A C 1
ATOM 2172 O O . SER A 1 317 ? 42.646 -39.402 -3.945 1.00 57.43 388 SER A O 1
ATOM 2175 N N . CYS A 1 318 ? 42.167 -41.535 -4.496 1.00 61.17 389 CYS A N 1
ATOM 2176 C CA . CYS A 1 318 ? 42.188 -42.021 -3.120 1.00 67.55 389 CYS A CA 1
ATOM 2177 C C . CYS A 1 318 ? 43.583 -41.874 -2.501 1.00 66.22 389 CYS A C 1
ATOM 2178 O O . CYS A 1 318 ? 43.709 -41.689 -1.292 1.00 68.65 389 CYS A O 1
ATOM 2181 N N . VAL A 1 319 ? 44.617 -41.932 -3.342 1.00 65.14 390 VAL A N 1
ATOM 2182 C CA . VAL A 1 319 ? 45.999 -41.832 -2.891 1.00 58.98 390 VAL A CA 1
ATOM 2183 C C . VAL A 1 319 ? 46.188 -40.530 -2.125 1.00 57.14 390 VAL A C 1
ATOM 2184 O O . VAL A 1 319 ? 47.010 -40.439 -1.217 1.00 61.57 390 VAL A O 1
ATOM 2188 N N . GLY A 1 320 ? 45.386 -39.532 -2.459 1.00 59.55 391 GLY A N 1
ATOM 2189 C CA . GLY A 1 320 ? 45.409 -38.273 -1.740 1.00 64.23 391 GLY A CA 1
ATOM 2190 C C . GLY A 1 320 ? 44.975 -38.362 -0.285 1.00 66.83 391 GLY A C 1
ATOM 2191 O O . GLY A 1 320 ? 45.182 -37.407 0.473 1.00 67.36 391 GLY A O 1
ATOM 2192 N N . GLU A 1 321 ? 44.371 -39.492 0.097 1.00 67.86 392 GLU A N 1
ATOM 2193 C CA . GLU A 1 321 ? 43.961 -39.746 1.484 1.00 69.90 392 GLU A CA 1
ATOM 2194 C C . GLU A 1 321 ? 45.164 -40.131 2.336 1.00 66.69 392 GLU A C 1
ATOM 2195 O O . GLU A 1 321 ? 45.138 -40.019 3.555 1.00 68.86 392 GLU A O 1
ATOM 2201 N N . VAL A 1 322 ? 46.207 -40.620 1.680 1.00 64.17 393 VAL A N 1
ATOM 2202 C CA . VAL A 1 322 ? 47.454 -40.927 2.352 1.00 65.89 393 VAL A CA 1
ATOM 2203 C C . VAL A 1 322 ? 48.148 -39.646 2.760 1.00 67.68 393 VAL A C 1
ATOM 2204 O O . VAL A 1 322 ? 48.566 -38.862 1.903 1.00 70.10 393 VAL A O 1
ATOM 2208 N N . GLU A 1 323 ? 48.267 -39.445 4.070 1.00 64.19 394 GLU A N 1
ATOM 2209 C CA . GLU A 1 323 ? 48.823 -38.223 4.636 1.00 65.89 394 GLU A CA 1
ATOM 2210 C C . GLU A 1 323 ? 50.133 -37.756 3.975 1.00 61.83 394 GLU A C 1
ATOM 2211 O O . GLU A 1 323 ? 50.247 -36.591 3.562 1.00 61.36 394 GLU A O 1
ATOM 2217 N N . THR A 1 324 ? 51.108 -38.662 3.874 1.00 56.44 395 THR A N 1
ATOM 2218 C CA . THR A 1 324 ? 52.453 -38.315 3.410 1.00 55.02 395 THR A CA 1
ATOM 2219 C C . THR A 1 324 ? 52.622 -38.378 1.888 1.00 54.93 395 THR A C 1
ATOM 2220 O O . THR A 1 324 ? 53.736 -38.524 1.380 1.00 53.47 395 THR A O 1
ATOM 2224 N N . ALA A 1 325 ? 51.512 -38.276 1.169 1.00 56.43 396 ALA A N 1
ATOM 2225 C CA . ALA A 1 325 ? 51.524 -38.366 -0.275 1.00 51.94 396 ALA A CA 1
ATOM 2226 C C . ALA A 1 325 ? 50.830 -37.149 -0.836 1.00 52.54 396 ALA A C 1
ATOM 2227 O O . ALA A 1 325 ? 49.965 -36.570 -0.183 1.00 57.35 396 ALA A O 1
ATOM 2229 N N . ARG A 1 326 ? 51.217 -36.761 -2.044 1.00 49.66 397 ARG A N 1
ATOM 2230 C CA . ARG A 1 326 ? 50.543 -35.683 -2.758 1.00 50.63 397 ARG A CA 1
ATOM 2231 C C . ARG A 1 326 ? 50.217 -36.167 -4.156 1.00 46.30 397 ARG A C 1
ATOM 2232 O O . ARG A 1 326 ? 51.075 -36.750 -4.819 1.00 49.47 397 ARG A O 1
ATOM 2240 N N . VAL A 1 327 ? 48.988 -35.938 -4.606 1.00 48.19 398 VAL A N 1
ATOM 2241 C CA . VAL A 1 327 ? 48.612 -36.308 -5.962 1.00 44.70 398 VAL A CA 1
ATOM 2242 C C . VAL A 1 327 ? 48.301 -35.117 -6.846 1.00 53.43 398 VAL A C 1
ATOM 2243 O O . VAL A 1 327 ? 47.572 -34.208 -6.439 1.00 54.31 398 VAL A O 1
ATOM 2247 N N . TYR A 1 328 ? 48.847 -35.143 -8.062 1.00 53.18 399 TYR A N 1
ATOM 2248 C CA . TYR A 1 328 ? 48.601 -34.115 -9.063 1.00 44.45 399 TYR A CA 1
ATOM 2249 C C . TYR A 1 328 ? 48.257 -34.741 -10.394 1.00 50.16 399 TYR A C 1
ATOM 2250 O O . TYR A 1 328 ? 48.957 -35.653 -10.824 1.00 47.91 399 TYR A O 1
ATOM 2259 N N . ASN A 1 329 ? 47.225 -34.231 -11.073 1.00 53.15 400 ASN A N 1
ATOM 2260 C CA . ASN A 1 329 ? 46.902 -34.692 -12.429 1.00 52.79 400 ASN A CA 1
ATOM 2261 C C . ASN A 1 329 ? 46.973 -33.536 -13.425 1.00 55.02 400 ASN A C 1
ATOM 2262 O O . ASN A 1 329 ? 47.319 -32.418 -13.032 1.00 55.19 400 ASN A O 1
ATOM 2267 N N . VAL A 1 330 ? 46.644 -33.802 -14.697 1.00 53.69 401 VAL A N 1
ATOM 2268 C CA . VAL A 1 330 ? 46.831 -32.813 -15.777 1.00 55.23 401 VAL A CA 1
ATOM 2269 C C . VAL A 1 330 ? 46.136 -31.491 -15.497 1.00 54.34 401 VAL A C 1
ATOM 2270 O O . VAL A 1 330 ? 46.619 -30.433 -15.884 1.00 52.05 401 VAL A O 1
ATOM 2274 N N . ASP A 1 331 ? 44.988 -31.579 -14.836 1.00 53.00 402 ASP A N 1
ATOM 2275 C CA . ASP A 1 331 ? 44.231 -30.416 -14.428 1.00 59.12 402 ASP A CA 1
ATOM 2276 C C . ASP A 1 331 ? 45.069 -29.553 -13.463 1.00 64.73 402 ASP A C 1
ATOM 2277 O O . ASP A 1 331 ? 44.973 -28.320 -13.476 1.00 65.83 402 ASP A O 1
ATOM 2282 N N . ASP A 1 332 ? 45.910 -30.194 -12.651 1.00 59.74 403 ASP A N 1
ATOM 2283 C CA . ASP A 1 332 ? 46.676 -29.469 -11.643 1.00 59.22 403 ASP A CA 1
ATOM 2284 C C . ASP A 1 332 ? 47.907 -28.772 -12.226 1.00 67.67 403 ASP A C 1
ATOM 2285 O O . ASP A 1 332 ? 48.548 -27.976 -11.545 1.00 77.09 403 ASP A O 1
ATOM 2290 N N . LEU A 1 333 ? 48.226 -29.038 -13.490 1.00 69.97 404 LEU A N 1
ATOM 2291 C CA . LEU A 1 333 ? 49.243 -28.243 -14.179 1.00 65.59 404 LEU A CA 1
ATOM 2292 C C . LEU A 1 333 ? 48.764 -26.822 -14.500 1.00 69.66 404 LEU A C 1
ATOM 2293 O O . LEU A 1 333 ? 49.492 -26.055 -15.121 1.00 78.05 404 LEU A O 1
ATOM 2298 N N . LYS A 1 334 ? 47.546 -26.473 -14.092 1.00 71.47 405 LYS A N 1
ATOM 2299 C CA . LYS A 1 334 ? 47.021 -25.125 -14.315 1.00 75.08 405 LYS A CA 1
ATOM 2300 C C . LYS A 1 334 ? 47.663 -24.083 -13.392 1.00 77.12 405 LYS A C 1
ATOM 2301 O O . LYS A 1 334 ? 47.700 -22.903 -13.720 1.00 80.37 405 LYS A O 1
ATOM 2307 N N . GLU A 1 335 ? 48.149 -24.506 -12.231 1.00 75.71 406 GLU A N 1
ATOM 2308 C CA . GLU A 1 335 ? 48.743 -23.562 -11.290 1.00 78.71 406 GLU A CA 1
ATOM 2309 C C . GLU A 1 335 ? 50.228 -23.337 -11.600 1.00 77.40 406 GLU A C 1
ATOM 2310 O O . GLU A 1 335 ? 50.933 -22.684 -10.839 1.00 76.64 406 GLU A O 1
ATOM 2316 N N . VAL A 1 336 ? 50.687 -23.877 -12.728 1.00 80.58 407 VAL A N 1
ATOM 2317 C CA . VAL A 1 336 ? 52.027 -23.594 -13.247 1.00 85.03 407 VAL A CA 1
ATOM 2318 C C . VAL A 1 336 ? 51.983 -22.464 -14.284 1.00 83.47 407 VAL A C 1
ATOM 2319 O O . VAL A 1 336 ? 52.478 -21.360 -14.029 1.00 88.61 407 VAL A O 1
ATOM 2323 N N . VAL A 1 337 ? 51.384 -22.788 -15.436 1.00 81.11 408 VAL A N 1
ATOM 2324 C CA . VAL A 1 337 ? 51.226 -21.946 -16.639 1.00 93.99 408 VAL A CA 1
ATOM 2325 C C . VAL A 1 337 ? 52.060 -20.642 -16.708 1.00 99.64 408 VAL A C 1
ATOM 2326 O O . VAL A 1 337 ? 51.534 -19.544 -16.966 1.00 93.97 408 VAL A O 1
ATOM 2330 N N . ALA A 1 338 ? 53.370 -20.788 -16.508 1.00 94.60 409 ALA A N 1
ATOM 2331 C CA . ALA A 1 338 ? 54.285 -19.661 -16.495 1.00 93.67 409 ALA A CA 1
ATOM 2332 C C . ALA A 1 338 ? 55.507 -19.958 -17.356 1.00 96.94 409 ALA A C 1
ATOM 2333 O O . ALA A 1 338 ? 56.437 -20.630 -16.909 1.00 98.69 409 ALA A O 1
ATOM 2335 N N . ALA A 1 339 ? 55.502 -19.457 -18.588 1.00 93.54 410 ALA A N 1
ATOM 2336 C CA . ALA A 1 339 ? 56.632 -19.644 -19.503 1.00 100.50 410 ALA A CA 1
ATOM 2337 C C . ALA A 1 339 ? 56.696 -18.554 -20.579 1.00 102.39 410 ALA A C 1
ATOM 2338 O O . ALA A 1 339 ? 56.194 -18.743 -21.692 1.00 98.89 410 ALA A O 1
ATOM 2340 N N . ASN A 1 340 ? 57.336 -17.433 -20.241 1.00 100.78 411 ASN A N 1
ATOM 2341 C CA . ASN A 1 340 ? 57.457 -16.276 -21.129 1.00 97.76 411 ASN A CA 1
ATOM 2342 C C . ASN A 1 340 ? 56.097 -15.840 -21.659 1.00 101.55 411 ASN A C 1
ATOM 2343 O O . ASN A 1 340 ? 55.779 -16.051 -22.837 1.00 98.73 411 ASN A O 1
ATOM 2345 N N . LYS A 1 341 ? 55.306 -15.220 -20.783 1.00 100.21 412 LYS A N 1
ATOM 2346 C CA . LYS A 1 341 ? 53.930 -14.843 -21.099 1.00 94.01 412 LYS A CA 1
ATOM 2347 C C . LYS A 1 341 ? 53.807 -13.817 -22.240 1.00 99.67 412 LYS A C 1
ATOM 2348 O O . LYS A 1 341 ? 52.701 -13.452 -22.619 1.00 99.95 412 LYS A O 1
ATOM 2350 N N . GLU A 1 342 ? 54.933 -13.373 -22.794 1.00 106.57 413 GLU A N 1
ATOM 2351 C CA . GLU A 1 342 ? 54.938 -12.330 -23.827 1.00 103.70 413 GLU A CA 1
ATOM 2352 C C . GLU A 1 342 ? 54.392 -12.827 -25.167 1.00 105.10 413 GLU A C 1
ATOM 2353 O O . GLU A 1 342 ? 54.112 -12.035 -26.064 1.00 102.32 413 GLU A O 1
ATOM 2355 N N . ASP A 1 343 ? 54.237 -14.141 -25.297 1.00 106.83 414 ASP A N 1
ATOM 2356 C CA . ASP A 1 343 ? 53.580 -14.726 -26.461 1.00 102.38 414 ASP A CA 1
ATOM 2357 C C . ASP A 1 343 ? 52.055 -14.605 -26.332 1.00 105.11 414 ASP A C 1
ATOM 2358 O O . ASP A 1 343 ? 51.296 -15.211 -27.103 1.00 100.30 414 ASP A O 1
ATOM 2360 N N . ARG A 1 344 ? 51.634 -13.818 -25.337 1.00 105.16 415 ARG A N 1
ATOM 2361 C CA . ARG A 1 344 ? 50.230 -13.517 -25.056 1.00 100.58 415 ARG A CA 1
ATOM 2362 C C . ARG A 1 344 ? 49.547 -12.987 -26.289 1.00 100.10 415 ARG A C 1
ATOM 2363 O O . ARG A 1 344 ? 48.382 -13.285 -26.557 1.00 106.33 415 ARG A O 1
ATOM 2371 N N . MET A 1 345 ? 50.286 -12.186 -27.037 1.00 100.95 416 MET A N 1
ATOM 2372 C CA . MET A 1 345 ? 49.819 -11.729 -28.324 1.00 103.71 416 MET A CA 1
ATOM 2373 C C . MET A 1 345 ? 50.585 -12.492 -29.393 1.00 99.60 416 MET A C 1
ATOM 2374 O O . MET A 1 345 ? 50.026 -13.407 -29.988 1.00 99.96 416 MET A O 1
ATOM 2379 N N . ARG A 1 346 ? 51.866 -12.156 -29.569 1.00 98.49 417 ARG A N 1
ATOM 2380 C CA . ARG A 1 346 ? 52.706 -12.630 -30.682 1.00 99.96 417 ARG A CA 1
ATOM 2381 C C . ARG A 1 346 ? 52.263 -13.952 -31.288 1.00 96.20 417 ARG A C 1
ATOM 2382 O O . ARG A 1 346 ? 51.612 -13.967 -32.331 1.00 95.66 417 ARG A O 1
ATOM 2390 N N . LYS A 1 347 ? 52.595 -15.049 -30.613 1.00 95.12 418 LYS A N 1
ATOM 2391 C CA . LYS A 1 347 ? 52.237 -16.384 -31.081 1.00 92.82 418 LYS A CA 1
ATOM 2392 C C . LYS A 1 347 ? 50.751 -16.514 -31.373 1.00 85.15 418 LYS A C 1
ATOM 2393 O O . LYS A 1 347 ? 50.358 -16.895 -32.470 1.00 77.78 418 LYS A O 1
ATOM 2399 N N . ALA A 1 348 ? 49.940 -16.169 -30.379 1.00 84.84 419 ALA A N 1
ATOM 2400 C CA . ALA A 1 348 ? 48.501 -16.371 -30.434 1.00 86.58 419 ALA A CA 1
ATOM 2401 C C . ALA A 1 348 ? 47.784 -15.311 -31.269 1.00 89.67 419 ALA A C 1
ATOM 2402 O O . ALA A 1 348 ? 46.575 -15.404 -31.492 1.00 90.95 419 ALA A O 1
ATOM 2404 N N . MET A 1 349 ? 48.528 -14.306 -31.722 1.00 94.00 420 MET A N 1
ATOM 2405 C CA . MET A 1 349 ? 47.982 -13.252 -32.574 1.00 92.92 420 MET A CA 1
ATOM 2406 C C . MET A 1 349 ? 48.319 -13.537 -34.034 1.00 93.58 420 MET A C 1
ATOM 2407 O O . MET A 1 349 ? 47.446 -13.494 -34.903 1.00 98.41 420 MET A O 1
ATOM 2412 N N . GLU A 1 350 ? 49.591 -13.846 -34.288 1.00 89.66 421 GLU A N 1
ATOM 2413 C CA . GLU A 1 350 ? 50.063 -14.202 -35.624 1.00 93.96 421 GLU A CA 1
ATOM 2414 C C . GLU A 1 350 ? 49.354 -15.428 -36.164 1.00 87.60 421 GLU A C 1
ATOM 2415 O O . GLU A 1 350 ? 49.289 -15.649 -37.374 1.00 87.12 421 GLU A O 1
ATOM 2421 N N . ALA A 1 351 ? 48.822 -16.223 -35.247 1.00 85.57 422 ALA A N 1
ATOM 2422 C CA . ALA A 1 351 ? 48.199 -17.481 -35.597 1.00 87.22 422 ALA A CA 1
ATOM 2423 C C . ALA A 1 351 ? 46.738 -17.308 -35.967 1.00 83.29 422 ALA A C 1
ATOM 2424 O O . ALA A 1 351 ? 46.219 -18.017 -36.831 1.00 85.12 422 ALA A O 1
ATOM 2426 N N . GLN A 1 352 ? 46.068 -16.370 -35.314 1.00 85.21 423 GLN A N 1
ATOM 2427 C CA . GLN A 1 352 ? 44.638 -16.226 -35.527 1.00 86.81 423 GLN A CA 1
ATOM 2428 C C . GLN A 1 352 ? 44.342 -15.746 -36.949 1.00 85.56 423 GLN A C 1
ATOM 2429 O O . GLN A 1 352 ? 43.278 -16.054 -37.489 1.00 85.06 423 GLN A O 1
ATOM 2435 N N . THR A 1 353 ? 45.284 -15.017 -37.556 1.00 86.77 424 THR A N 1
ATOM 2436 C CA . THR A 1 353 ? 45.129 -14.535 -38.938 1.00 89.74 424 THR A CA 1
ATOM 2437 C C . THR A 1 353 ? 45.208 -15.694 -39.931 1.00 85.56 424 THR A C 1
ATOM 2438 O O . THR A 1 353 ? 44.421 -15.781 -40.881 1.00 80.87 424 THR A O 1
ATOM 2442 N N . ILE A 1 354 ? 46.168 -16.576 -39.689 1.00 76.52 425 ILE A N 1
ATOM 2443 C CA . ILE A 1 354 ? 46.242 -17.861 -40.362 1.00 74.87 425 ILE A CA 1
ATOM 2444 C C . ILE A 1 354 ? 44.923 -18.620 -40.217 1.00 72.30 425 ILE A C 1
ATOM 2445 O O . ILE A 1 354 ? 44.365 -19.111 -41.202 1.00 74.38 425 ILE A O 1
ATOM 2450 N N . ILE A 1 355 ? 44.409 -18.694 -38.997 1.00 61.36 426 ILE A N 1
ATOM 2451 C CA . ILE A 1 355 ? 43.187 -19.446 -38.764 1.00 74.46 426 ILE A CA 1
ATOM 2452 C C . ILE A 1 355 ? 41.987 -18.835 -39.523 1.00 76.95 426 ILE A C 1
ATOM 2453 O O . ILE A 1 355 ? 41.142 -19.571 -40.053 1.00 68.78 426 ILE A O 1
ATOM 2458 N N . THR A 1 356 ? 41.940 -17.505 -39.617 1.00 79.98 427 THR A N 1
ATOM 2459 C CA . THR A 1 356 ? 40.814 -16.821 -40.253 1.00 81.58 427 THR A CA 1
ATOM 2460 C C . THR A 1 356 ? 40.831 -16.982 -41.766 1.00 80.02 427 THR A C 1
ATOM 2461 O O . THR A 1 356 ? 39.776 -17.002 -42.413 1.00 80.98 427 THR A O 1
ATOM 2465 N N . GLU A 1 357 ? 42.022 -17.110 -42.334 1.00 76.02 428 GLU A N 1
ATOM 2466 C CA . GLU A 1 357 ? 42.126 -17.259 -43.780 1.00 81.15 428 GLU A CA 1
ATOM 2467 C C . GLU A 1 357 ? 41.927 -18.715 -44.215 1.00 79.99 428 GLU A C 1
ATOM 2468 O O . GLU A 1 357 ? 41.339 -18.989 -45.273 1.00 78.28 428 GLU A O 1
ATOM 2474 N N . GLU A 1 358 ? 42.401 -19.644 -43.390 1.00 77.98 429 GLU A N 1
ATOM 2475 C CA . GLU A 1 358 ? 42.265 -21.062 -43.688 1.00 71.38 429 GLU A CA 1
ATOM 2476 C C . GLU A 1 358 ? 40.821 -21.527 -43.532 1.00 73.19 429 GLU A C 1
ATOM 2477 O O . GLU A 1 358 ? 40.350 -22.371 -44.296 1.00 72.51 429 GLU A O 1
ATOM 2483 N N . SER A 1 359 ? 40.124 -20.976 -42.542 1.00 76.19 430 SER A N 1
ATOM 2484 C CA . SER A 1 359 ? 38.713 -21.275 -42.339 1.00 71.66 430 SER A CA 1
ATOM 2485 C C . SER A 1 359 ? 37.916 -21.028 -43.608 1.00 72.19 430 SER A C 1
ATOM 2486 O O . SER A 1 359 ? 37.383 -21.964 -44.206 1.00 70.73 430 SER A O 1
ATOM 2489 N N . THR A 1 360 ? 37.847 -19.764 -44.015 1.00 75.25 431 THR A N 1
ATOM 2490 C CA . THR A 1 360 ? 37.093 -19.366 -45.201 1.00 77.93 431 THR A CA 1
ATOM 2491 C C . THR A 1 360 ? 37.587 -20.086 -46.459 1.00 72.45 431 THR A C 1
ATOM 2492 O O . THR A 1 360 ? 36.808 -20.334 -47.384 1.00 68.88 431 THR A O 1
ATOM 2496 N N . GLN A 1 361 ? 38.873 -20.431 -46.479 1.00 67.73 432 GLN A N 1
ATOM 2497 C CA . GLN A 1 361 ? 39.408 -21.306 -47.514 1.00 67.71 432 GLN A CA 1
ATOM 2498 C C . GLN A 1 361 ? 38.761 -22.691 -47.419 1.00 66.95 432 GLN A C 1
ATOM 2499 O O . GLN A 1 361 ? 38.278 -23.226 -48.412 1.00 70.17 432 GLN A O 1
ATOM 2501 N N . PHE A 1 362 ? 38.733 -23.260 -46.217 1.00 64.66 433 PHE A N 1
ATOM 2502 C CA . PHE A 1 362 ? 38.121 -24.570 -46.015 1.00 64.70 433 PHE A CA 1
ATOM 2503 C C . PHE A 1 362 ? 36.629 -24.590 -46.369 1.00 62.65 433 PHE A C 1
ATOM 2504 O O . PHE A 1 362 ? 36.140 -25.568 -46.937 1.00 62.46 433 PHE A O 1
ATOM 2512 N N . GLU A 1 363 ? 35.910 -23.524 -46.016 1.00 60.75 434 GLU A N 1
ATOM 2513 C CA . GLU A 1 363 ? 34.466 -23.465 -46.264 1.00 65.32 434 GLU A CA 1
ATOM 2514 C C . GLU A 1 363 ? 34.192 -23.495 -47.750 1.00 69.76 434 GLU A C 1
ATOM 2515 O O . GLU A 1 363 ? 33.252 -24.148 -48.205 1.00 69.96 434 GLU A O 1
ATOM 2521 N N . ALA A 1 364 ? 35.026 -22.782 -48.499 1.00 71.95 435 ALA A N 1
ATOM 2522 C CA . ALA A 1 364 ? 34.981 -22.827 -49.955 1.00 73.68 435 ALA A CA 1
ATOM 2523 C C . ALA A 1 364 ? 35.188 -24.255 -50.413 1.00 73.31 435 ALA A C 1
ATOM 2524 O O . ALA A 1 364 ? 34.450 -24.764 -51.268 1.00 69.66 435 ALA A O 1
ATOM 2526 N N . TRP A 1 365 ? 36.193 -24.902 -49.830 1.00 70.25 436 TRP A N 1
ATOM 2527 C CA . TRP A 1 365 ? 36.470 -26.287 -50.167 1.00 66.82 436 TRP A CA 1
ATOM 2528 C C . TRP A 1 365 ? 35.273 -27.187 -49.852 1.00 71.02 436 TRP A C 1
ATOM 2529 O O . TRP A 1 365 ? 34.927 -28.078 -50.638 1.00 65.91 436 TRP A O 1
ATOM 2540 N N . ARG A 1 366 ? 34.654 -26.969 -48.695 1.00 67.11 437 ARG A N 1
ATOM 2541 C CA . ARG A 1 366 ? 33.517 -27.789 -48.316 1.00 68.80 437 ARG A CA 1
ATOM 2542 C C . ARG A 1 366 ? 32.374 -27.563 -49.315 1.00 72.96 437 ARG A C 1
ATOM 2543 O O . ARG A 1 366 ? 31.755 -28.523 -49.780 1.00 72.75 437 ARG A O 1
ATOM 2551 N N . ASP A 1 367 ? 32.122 -26.300 -49.666 1.00 72.48 438 ASP A N 1
ATOM 2552 C CA . ASP A 1 367 ? 31.095 -25.966 -50.654 1.00 74.15 438 ASP A CA 1
ATOM 2553 C C . ASP A 1 367 ? 31.375 -26.600 -52.026 1.00 78.21 438 ASP A C 1
ATOM 2554 O O . ASP A 1 367 ? 30.443 -26.955 -52.749 1.00 81.93 438 ASP A O 1
ATOM 2559 N N . SER A 1 368 ? 32.650 -26.751 -52.377 1.00 74.43 439 SER A N 1
ATOM 2560 C CA . SER A 1 368 ? 33.039 -27.346 -53.658 1.00 74.88 439 SER A CA 1
ATOM 2561 C C . SER A 1 368 ? 32.910 -28.880 -53.679 1.00 81.03 439 SER A C 1
ATOM 2562 O O . SER A 1 368 ? 33.470 -29.553 -54.547 1.00 79.54 439 SER A O 1
ATOM 2565 N N . LEU A 1 369 ? 32.181 -29.427 -52.714 1.00 80.85 440 LEU A N 1
ATOM 2566 C CA . LEU A 1 369 ? 31.973 -30.866 -52.629 1.00 80.47 440 LEU A CA 1
ATOM 2567 C C . LEU A 1 369 ? 30.615 -31.243 -53.221 1.00 87.71 440 LEU A C 1
ATOM 2568 O O . LEU A 1 369 ? 30.451 -32.325 -53.791 1.00 88.64 440 LEU A O 1
ATOM 2573 N N . GLU A 1 370 ? 29.644 -30.337 -53.078 1.00 85.85 441 GLU A N 1
ATOM 2574 C CA . GLU A 1 370 ? 28.317 -30.509 -53.665 1.00 85.59 441 GLU A CA 1
ATOM 2575 C C . GLU A 1 370 ? 28.394 -30.436 -55.186 1.00 88.97 441 GLU A C 1
ATOM 2576 O O . GLU A 1 370 ? 27.401 -30.634 -55.883 1.00 89.32 441 GLU A O 1
ATOM 2582 N N . THR A 1 371 ? 29.590 -30.144 -55.688 1.00 89.81 442 THR A N 1
ATOM 2583 C CA . THR A 1 371 ? 29.835 -30.099 -57.116 1.00 91.84 442 THR A CA 1
ATOM 2584 C C . THR A 1 371 ? 29.861 -31.508 -57.684 1.00 97.43 442 THR A C 1
ATOM 2585 O O . THR A 1 371 ? 29.663 -31.706 -58.885 1.00 99.29 442 THR A O 1
ATOM 2589 N N . VAL A 1 372 ? 30.103 -32.485 -56.814 1.00 101.19 443 VAL A N 1
ATOM 2590 C CA . VAL A 1 372 ? 30.124 -33.882 -57.232 1.00 100.90 443 VAL A CA 1
ATOM 2591 C C . VAL A 1 372 ? 28.703 -34.353 -57.585 1.00 92.30 443 VAL A C 1
ATOM 2592 O O . VAL A 1 372 ? 28.493 -34.810 -58.709 1.00 92.43 443 VAL A O 1
ATOM 2596 N N . PRO A 1 373 ? 27.721 -34.215 -56.656 1.00 94.84 444 PRO A N 1
ATOM 2597 C CA . PRO A 1 373 ? 26.358 -34.615 -57.041 1.00 99.16 444 PRO A CA 1
ATOM 2598 C C . PRO A 1 373 ? 25.838 -33.941 -58.319 1.00 90.82 444 PRO A C 1
ATOM 2599 O O . PRO A 1 373 ? 24.942 -34.478 -58.965 1.00 89.92 444 PRO A O 1
ATOM 2603 N N . THR A 1 374 ? 26.412 -32.795 -58.674 1.00 90.24 445 THR A N 1
ATOM 2604 C CA . THR A 1 374 ? 25.972 -32.014 -59.825 1.00 92.45 445 THR A CA 1
ATOM 2605 C C . THR A 1 374 ? 26.512 -32.576 -61.142 1.00 90.69 445 THR A C 1
ATOM 2606 O O . THR A 1 374 ? 25.750 -32.765 -62.090 1.00 85.35 445 THR A O 1
ATOM 2610 N N . ILE A 1 375 ? 27.817 -32.839 -61.198 1.00 93.38 446 ILE A N 1
ATOM 2611 C CA . ILE A 1 375 ? 28.423 -33.462 -62.373 1.00 93.19 446 ILE A CA 1
ATOM 2612 C C . ILE A 1 375 ? 27.681 -34.747 -62.755 1.00 90.45 446 ILE A C 1
ATOM 2613 O O . ILE A 1 375 ? 27.275 -34.917 -63.904 1.00 88.56 446 ILE A O 1
ATOM 2618 N N . LYS A 1 376 ? 27.485 -35.634 -61.782 1.00 92.12 447 LYS A N 1
ATOM 2619 C CA . LYS A 1 376 ? 26.751 -36.878 -62.006 1.00 90.38 447 LYS A CA 1
ATOM 2620 C C . LYS A 1 376 ? 25.327 -36.607 -62.513 1.00 82.35 447 LYS A C 1
ATOM 2621 O O . LYS A 1 376 ? 24.955 -37.037 -63.602 1.00 81.28 447 LYS A O 1
ATOM 2627 N N . LYS A 1 377 ? 24.551 -35.874 -61.720 1.00 81.23 448 LYS A N 1
ATOM 2628 C CA . LYS A 1 377 ? 23.145 -35.609 -62.015 1.00 76.74 448 LYS A CA 1
ATOM 2629 C C . LYS A 1 377 ? 22.896 -34.939 -63.369 1.00 82.43 448 LYS A C 1
ATOM 2630 O O . LYS A 1 377 ? 22.082 -35.422 -64.159 1.00 81.62 448 LYS A O 1
ATOM 2636 N N . LEU A 1 378 ? 23.578 -33.819 -63.618 1.00 84.43 449 LEU A N 1
ATOM 2637 C CA . LEU A 1 378 ? 23.462 -33.094 -64.883 1.00 73.63 449 LEU A CA 1
ATOM 2638 C C . LEU A 1 378 ? 23.685 -34.012 -66.081 1.00 73.91 449 LEU A C 1
ATOM 2639 O O . LEU A 1 378 ? 22.990 -33.890 -67.086 1.00 72.11 449 LEU A O 1
ATOM 2644 N N . ARG A 1 379 ? 24.644 -34.931 -65.959 1.00 76.71 450 ARG A N 1
ATOM 2645 C CA . ARG A 1 379 ? 24.896 -35.927 -66.998 1.00 77.50 450 ARG A CA 1
ATOM 2646 C C . ARG A 1 379 ? 23.660 -36.787 -67.220 1.00 67.97 450 ARG A C 1
ATOM 2647 O O . ARG A 1 379 ? 23.223 -36.984 -68.354 1.00 67.56 450 ARG A O 1
ATOM 2655 N N . ALA A 1 380 ? 23.097 -37.278 -66.124 1.00 67.27 451 ALA A N 1
ATOM 2656 C CA . ALA A 1 380 ? 21.907 -38.119 -66.169 1.00 71.53 451 ALA A CA 1
ATOM 2657 C C . ALA A 1 380 ? 20.666 -37.345 -66.618 1.00 69.26 451 ALA A C 1
ATOM 2658 O O . ALA A 1 380 ? 19.742 -37.922 -67.198 1.00 65.52 451 ALA A O 1
ATOM 2660 N N . TYR A 1 381 ? 20.648 -36.045 -66.336 1.00 64.67 452 TYR A N 1
ATOM 2661 C CA . TYR A 1 381 ? 19.537 -35.196 -66.730 1.00 62.96 452 TYR A CA 1
ATOM 2662 C C . TYR A 1 381 ? 19.487 -35.083 -68.244 1.00 65.51 452 TYR A C 1
ATOM 2663 O O . TYR A 1 381 ? 18.420 -35.141 -68.852 1.00 67.14 452 TYR A O 1
ATOM 2672 N N . ALA A 1 382 ? 20.652 -34.909 -68.852 1.00 67.07 453 ALA A N 1
ATOM 2673 C CA . ALA A 1 382 ? 20.723 -34.828 -70.301 1.00 65.26 453 ALA A CA 1
ATOM 2674 C C . ALA A 1 382 ? 20.494 -36.206 -70.895 1.00 61.30 453 ALA A C 1
ATOM 2675 O O . ALA A 1 382 ? 20.034 -36.324 -72.029 1.00 56.99 453 ALA A O 1
ATOM 2677 N N . GLU A 1 383 ? 20.799 -37.243 -70.117 1.00 59.72 454 GLU A N 1
ATOM 2678 C CA . GLU A 1 383 ? 20.690 -38.608 -70.599 1.00 64.69 454 GLU A CA 1
ATOM 2679 C C . GLU A 1 383 ? 19.230 -39.049 -70.688 1.00 61.66 454 GLU A C 1
ATOM 2680 O O . GLU A 1 383 ? 18.900 -39.928 -71.479 1.00 61.11 454 GLU A O 1
ATOM 2686 N N . ARG A 1 384 ? 18.364 -38.439 -69.884 1.00 58.38 455 ARG A N 1
ATOM 2687 C CA . ARG A 1 384 ? 16.941 -38.759 -69.925 1.00 56.40 455 ARG A CA 1
ATOM 2688 C C . ARG A 1 384 ? 16.306 -38.042 -71.113 1.00 62.48 455 ARG A C 1
ATOM 2689 O O . ARG A 1 384 ? 15.370 -38.558 -71.725 1.00 66.03 455 ARG A O 1
ATOM 2691 N N . ILE A 1 385 ? 16.822 -36.865 -71.453 1.00 60.24 456 ILE A N 1
ATOM 2692 C CA . ILE A 1 385 ? 16.332 -36.145 -72.627 1.00 65.44 456 ILE A CA 1
ATOM 2693 C C . ILE A 1 385 ? 16.838 -36.820 -73.901 1.00 60.67 456 ILE A C 1
ATOM 2694 O O . ILE A 1 385 ? 16.091 -36.971 -74.875 1.00 60.61 456 ILE A O 1
ATOM 2699 N N . ARG A 1 386 ? 18.103 -37.226 -73.886 1.00 61.10 457 ARG A N 1
ATOM 2700 C CA . ARG A 1 386 ? 18.705 -37.869 -75.051 1.00 63.16 457 ARG A CA 1
ATOM 2701 C C . ARG A 1 386 ? 17.915 -39.107 -75.418 1.00 62.32 457 ARG A C 1
ATOM 2702 O O . ARG A 1 386 ? 17.582 -39.330 -76.587 1.00 58.76 457 ARG A O 1
ATOM 2710 N N . VAL A 1 387 ? 17.610 -39.898 -74.395 1.00 64.32 458 VAL A N 1
ATOM 2711 C CA . VAL A 1 387 ? 16.926 -41.173 -74.567 1.00 65.01 458 VAL A CA 1
ATOM 2712 C C . VAL A 1 387 ? 15.506 -40.983 -75.093 1.00 59.33 458 VAL A C 1
ATOM 2713 O O . VAL A 1 387 ? 15.102 -41.629 -76.053 1.00 65.95 458 VAL A O 1
ATOM 2717 N N . ALA A 1 388 ? 14.755 -40.088 -74.477 1.00 57.42 459 ALA A N 1
ATOM 2718 C CA . ALA A 1 388 ? 13.391 -39.858 -74.914 1.00 58.82 459 ALA A CA 1
ATOM 2719 C C . ALA A 1 388 ? 13.334 -39.396 -76.372 1.00 64.48 459 ALA A C 1
ATOM 2720 O O . ALA A 1 388 ? 12.568 -39.939 -77.174 1.00 66.52 459 ALA A O 1
ATOM 2722 N N . GLU A 1 389 ? 14.146 -38.400 -76.715 1.00 58.93 460 GLU A N 1
ATOM 2723 C CA . GLU A 1 389 ? 14.191 -37.894 -78.085 1.00 59.41 460 GLU A CA 1
ATOM 2724 C C . GLU A 1 389 ? 14.698 -38.947 -79.082 1.00 58.57 460 GLU A C 1
ATOM 2725 O O . GLU A 1 389 ? 14.212 -39.007 -80.209 1.00 58.98 460 GLU A O 1
ATOM 2731 N N . LEU A 1 390 ? 15.689 -39.744 -78.685 1.00 58.32 461 LEU A N 1
ATOM 2732 C CA . LEU A 1 390 ? 16.183 -40.811 -79.550 1.00 61.77 461 LEU A CA 1
ATOM 2733 C C . LEU A 1 390 ? 15.031 -41.753 -79.881 1.00 62.80 461 LEU A C 1
ATOM 2734 O O . LEU A 1 390 ? 14.684 -41.953 -81.051 1.00 57.59 461 LEU A O 1
ATOM 2739 N N . GLU A 1 391 ? 14.443 -42.302 -78.820 1.00 64.24 462 GLU A N 1
ATOM 2740 C CA . GLU A 1 391 ? 13.286 -43.175 -78.885 1.00 62.40 462 GLU A CA 1
ATOM 2741 C C . GLU A 1 391 ? 12.206 -42.570 -79.774 1.00 65.60 462 GLU A C 1
ATOM 2742 O O . GLU A 1 391 ? 11.655 -43.245 -80.639 1.00 71.54 462 GLU A O 1
ATOM 2748 N N . LYS A 1 392 ? 11.935 -41.284 -79.577 1.00 61.10 463 LYS A N 1
ATOM 2749 C CA . LYS A 1 392 ? 10.902 -40.584 -80.333 1.00 62.45 463 LYS A CA 1
ATOM 2750 C C . LYS A 1 392 ? 11.205 -40.585 -81.833 1.00 66.46 463 LYS A C 1
ATOM 2751 O O . LYS A 1 392 ? 10.304 -40.769 -82.666 1.00 66.12 463 LYS A O 1
ATOM 2757 N N . CYS A 1 393 ? 12.481 -40.398 -82.163 1.00 65.93 464 CYS A N 1
ATOM 2758 C CA . CYS A 1 393 ? 12.960 -40.401 -83.547 1.00 67.65 464 CYS A CA 1
ATOM 2759 C C . CYS A 1 393 ? 12.875 -41.807 -84.188 1.00 72.01 464 CYS A C 1
ATOM 2760 O O . CYS A 1 393 ? 12.387 -41.955 -85.313 1.00 65.99 464 CYS A O 1
ATOM 2763 N N . MET A 1 394 ? 13.324 -42.832 -83.451 1.00 71.68 465 MET A N 1
ATOM 2764 C CA . MET A 1 394 ? 13.475 -44.194 -83.990 1.00 67.73 465 MET A CA 1
ATOM 2765 C C . MET A 1 394 ? 12.168 -44.877 -84.384 1.00 73.70 465 MET A C 1
ATOM 2766 O O . MET A 1 394 ? 12.182 -45.905 -85.060 1.00 75.41 465 MET A O 1
ATOM 2771 N N . SER A 1 395 ? 11.044 -44.317 -83.957 1.00 73.06 466 SER A N 1
ATOM 2772 C CA . SER A 1 395 ? 9.751 -44.849 -84.352 1.00 72.86 466 SER A CA 1
ATOM 2773 C C . SER A 1 395 ? 9.303 -44.282 -85.708 1.00 79.12 466 SER A C 1
ATOM 2774 O O . SER A 1 395 ? 8.153 -44.464 -86.115 1.00 74.78 466 SER A O 1
ATOM 2777 N N . LYS A 1 396 ? 10.208 -43.596 -86.403 1.00 78.34 467 LYS A N 1
ATOM 2778 C CA . LYS A 1 396 ? 9.904 -43.039 -87.719 1.00 75.71 467 LYS A CA 1
ATOM 2779 C C . LYS A 1 396 ? 11.035 -43.324 -88.702 1.00 70.52 467 LYS A C 1
ATOM 2780 O O . LYS A 1 396 ? 11.352 -44.486 -88.962 1.00 69.14 467 LYS A O 1
ATOM 2786 N N . LYS A 1 404 ? 23.233 -49.074 -91.156 1.00 74.47 475 LYS A N 1
ATOM 2787 C CA . LYS A 1 404 ? 23.349 -48.632 -89.769 1.00 76.06 475 LYS A CA 1
ATOM 2788 C C . LYS A 1 404 ? 23.122 -47.132 -89.656 1.00 85.54 475 LYS A C 1
ATOM 2789 O O . LYS A 1 404 ? 23.960 -46.397 -89.125 1.00 80.55 475 LYS A O 1
ATOM 2791 N N . THR A 1 405 ? 21.978 -46.689 -90.171 1.00 82.49 476 THR A N 1
ATOM 2792 C CA . THR A 1 405 ? 21.499 -45.332 -89.967 1.00 76.42 476 THR A CA 1
ATOM 2793 C C . THR A 1 405 ? 21.169 -45.135 -88.488 1.00 76.99 476 THR A C 1
ATOM 2794 O O . THR A 1 405 ? 21.045 -44.003 -88.009 1.00 76.47 476 THR A O 1
ATOM 2796 N N . THR A 1 406 ? 21.040 -46.256 -87.780 1.00 81.44 477 THR A N 1
ATOM 2797 C CA . THR A 1 406 ? 20.685 -46.280 -86.368 1.00 79.58 477 THR A CA 1
ATOM 2798 C C . THR A 1 406 ? 21.851 -45.825 -85.500 1.00 79.43 477 THR A C 1
ATOM 2799 O O . THR A 1 406 ? 21.648 -45.176 -84.466 1.00 76.17 477 THR A O 1
ATOM 2803 N N . ARG A 1 407 ? 23.067 -46.183 -85.919 1.00 82.01 478 ARG A N 1
ATOM 2804 C CA . ARG A 1 407 ? 24.293 -45.727 -85.262 1.00 73.87 478 ARG A CA 1
ATOM 2805 C C . ARG A 1 407 ? 24.502 -44.237 -85.549 1.00 74.76 478 ARG A C 1
ATOM 2806 O O . ARG A 1 407 ? 25.010 -43.498 -84.704 1.00 73.26 478 ARG A O 1
ATOM 2814 N N . ALA A 1 408 ? 24.086 -43.808 -86.741 1.00 69.67 479 ALA A N 1
ATOM 2815 C CA . ALA A 1 408 ? 24.190 -42.412 -87.148 1.00 71.39 479 ALA A CA 1
ATOM 2816 C C . ALA A 1 408 ? 23.410 -41.500 -86.186 1.00 70.99 479 ALA A C 1
ATOM 2817 O O . ALA A 1 408 ? 23.948 -40.533 -85.630 1.00 58.43 479 ALA A O 1
ATOM 2819 N N . VAL A 1 409 ? 22.146 -41.836 -85.972 1.00 70.47 480 VAL A N 1
ATOM 2820 C CA . VAL A 1 409 ? 21.281 -41.049 -85.110 1.00 69.67 480 VAL A CA 1
ATOM 2821 C C . VAL A 1 409 ? 21.636 -41.230 -83.622 1.00 66.08 480 VAL A C 1
ATOM 2822 O O . VAL A 1 409 ? 21.518 -40.283 -82.842 1.00 68.96 480 VAL A O 1
ATOM 2826 N N . ASP A 1 410 ? 22.086 -42.424 -83.228 1.00 67.72 481 ASP A N 1
ATOM 2827 C CA . ASP A 1 410 ? 22.611 -42.635 -81.872 1.00 60.29 481 ASP A CA 1
ATOM 2828 C C . ASP A 1 410 ? 23.792 -41.705 -81.625 1.00 69.48 481 ASP A C 1
ATOM 2829 O O . ASP A 1 410 ? 23.878 -41.052 -80.582 1.00 66.89 481 ASP A O 1
ATOM 2834 N N . ASP A 1 411 ? 24.693 -41.643 -82.605 1.00 71.73 482 ASP A N 1
ATOM 2835 C CA . ASP A 1 411 ? 25.873 -40.794 -82.522 1.00 69.82 482 ASP A CA 1
ATOM 2836 C C . ASP A 1 411 ? 25.495 -39.322 -82.550 1.00 69.48 482 ASP A C 1
ATOM 2837 O O . ASP A 1 411 ? 26.066 -38.514 -81.817 1.00 72.64 482 ASP A O 1
ATOM 2842 N N . LEU A 1 412 ? 24.527 -38.979 -83.394 1.00 64.93 483 LEU A N 1
ATOM 2843 C CA . LEU A 1 412 ? 24.009 -37.618 -83.440 1.00 63.36 483 LEU A CA 1
ATOM 2844 C C . LEU A 1 412 ? 23.493 -37.198 -82.060 1.00 62.85 483 LEU A C 1
ATOM 2845 O O . LEU A 1 412 ? 23.733 -36.081 -81.617 1.00 65.01 483 LEU A O 1
ATOM 2850 N N . SER A 1 413 ? 22.803 -38.108 -81.377 1.00 58.33 484 SER A N 1
ATOM 2851 C CA . SER A 1 413 ? 22.233 -37.816 -80.069 1.00 62.51 484 SER A CA 1
ATOM 2852 C C . SER A 1 413 ? 23.325 -37.710 -79.000 1.00 58.78 484 SER A C 1
ATOM 2853 O O . SER A 1 413 ? 23.189 -36.945 -78.038 1.00 63.25 484 SER A O 1
ATOM 2856 N N . ARG A 1 414 ? 24.408 -38.462 -79.161 1.00 62.74 485 ARG A N 1
ATOM 2857 C CA . ARG A 1 414 ? 25.522 -38.379 -78.223 1.00 54.89 485 ARG A CA 1
ATOM 2858 C C . ARG A 1 414 ? 26.355 -37.134 -78.469 1.00 57.89 485 ARG A C 1
ATOM 2859 O O . ARG A 1 414 ? 26.853 -36.505 -77.527 1.00 56.77 485 ARG A O 1
ATOM 2867 N N . GLY A 1 415 ? 26.517 -36.788 -79.743 1.00 57.05 486 GLY A N 1
ATOM 2868 C CA . GLY A 1 415 ? 27.326 -35.646 -80.125 1.00 61.54 486 GLY A CA 1
ATOM 2869 C C . GLY A 1 415 ? 26.765 -34.312 -79.648 1.00 63.04 486 GLY A C 1
ATOM 2870 O O . GLY A 1 415 ? 27.507 -33.461 -79.165 1.00 62.30 486 GLY A O 1
ATOM 2871 N N . ILE A 1 416 ? 25.457 -34.134 -79.795 1.00 55.45 487 ILE A N 1
ATOM 2872 C CA . ILE A 1 416 ? 24.786 -32.918 -79.370 1.00 58.28 487 ILE A CA 1
ATOM 2873 C C . ILE A 1 416 ? 24.907 -32.748 -77.860 1.00 63.11 487 ILE A C 1
ATOM 2874 O O . ILE A 1 416 ? 25.194 -31.655 -77.378 1.00 64.08 487 ILE A O 1
ATOM 2879 N N . VAL A 1 417 ? 24.711 -33.836 -77.120 1.00 63.66 488 VAL A N 1
ATOM 2880 C CA . VAL A 1 417 ? 24.802 -33.800 -75.662 1.00 61.57 488 VAL A CA 1
ATOM 2881 C C . VAL A 1 417 ? 26.226 -33.551 -75.185 1.00 64.17 488 VAL A C 1
ATOM 2882 O O . VAL A 1 417 ? 26.446 -32.730 -74.293 1.00 68.88 488 VAL A O 1
ATOM 2886 N N . ASN A 1 418 ? 27.198 -34.252 -75.760 1.00 58.76 489 ASN A N 1
ATOM 2887 C CA . ASN A 1 418 ? 28.576 -34.061 -75.316 1.00 60.64 489 ASN A CA 1
ATOM 2888 C C . ASN A 1 418 ? 29.049 -32.636 -75.597 1.00 67.30 489 ASN A C 1
ATOM 2889 O O . ASN A 1 418 ? 29.792 -32.043 -74.816 1.00 66.96 489 ASN A O 1
ATOM 2894 N N . ARG A 1 419 ? 28.579 -32.082 -76.708 1.00 67.18 490 ARG A N 1
ATOM 2895 C CA . ARG A 1 419 ? 28.885 -30.706 -77.084 1.00 65.25 490 ARG A CA 1
ATOM 2896 C C . ARG A 1 419 ? 28.157 -29.685 -76.225 1.00 60.14 490 ARG A C 1
ATOM 2897 O O . ARG A 1 419 ? 28.264 -28.498 -76.451 1.00 64.04 490 ARG A O 1
ATOM 2905 N N . PHE A 1 420 ? 27.393 -30.146 -75.255 1.00 61.38 491 PHE A N 1
ATOM 2906 C CA . PHE A 1 420 ? 26.729 -29.241 -74.342 1.00 60.14 491 PHE A CA 1
ATOM 2907 C C . PHE A 1 420 ? 27.184 -29.524 -72.919 1.00 65.13 491 PHE A C 1
ATOM 2908 O O . PHE A 1 420 ? 27.045 -28.682 -72.043 1.00 65.06 491 PHE A O 1
ATOM 2916 N N . LEU A 1 421 ? 27.716 -30.720 -72.694 1.00 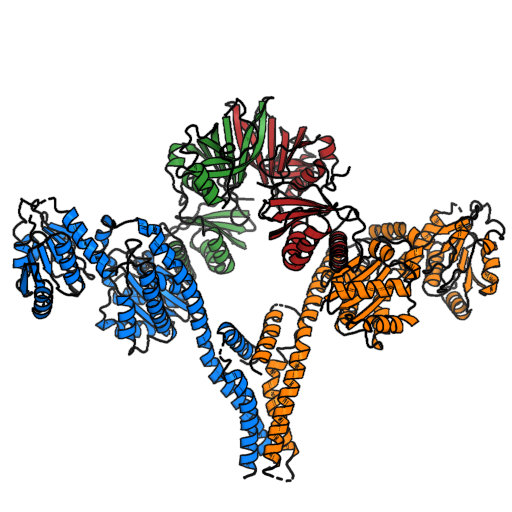67.99 492 LEU A N 1
ATOM 2917 C CA . LEU A 1 421 ? 28.240 -31.073 -71.383 1.00 68.61 492 LEU A CA 1
ATOM 2918 C C . LEU A 1 421 ? 29.700 -30.663 -71.263 1.00 74.97 492 LEU A C 1
ATOM 2919 O O . LEU A 1 421 ? 30.155 -30.296 -70.179 1.00 76.58 492 LEU A O 1
ATOM 2924 N N . HIS A 1 422 ? 30.422 -30.721 -72.383 1.00 73.14 493 HIS A N 1
ATOM 2925 C CA . HIS A 1 422 ? 31.868 -30.528 -72.392 1.00 75.26 493 HIS A CA 1
ATOM 2926 C C . HIS A 1 422 ? 32.296 -29.227 -71.711 1.00 79.13 493 HIS A C 1
ATOM 2927 O O . HIS A 1 422 ? 33.214 -29.227 -70.891 1.00 79.54 493 HIS A O 1
ATOM 2934 N N . GLY A 1 423 ? 31.621 -28.131 -72.058 1.00 73.79 494 GLY A N 1
ATOM 2935 C CA . GLY A 1 423 ? 31.841 -26.832 -71.444 1.00 74.36 494 GLY A CA 1
ATOM 2936 C C . GLY A 1 423 ? 31.763 -26.847 -69.925 1.00 81.72 494 GLY A C 1
ATOM 2937 O O . GLY A 1 423 ? 32.783 -26.689 -69.253 1.00 86.96 494 GLY A O 1
ATOM 2938 N N . PRO A 1 424 ? 30.553 -27.040 -69.373 1.00 76.88 495 PRO A N 1
ATOM 2939 C CA . PRO A 1 424 ? 30.302 -27.164 -67.929 1.00 80.75 495 PRO A CA 1
ATOM 2940 C C . PRO A 1 424 ? 31.125 -28.241 -67.194 1.00 81.67 495 PRO A C 1
ATOM 2941 O O . PRO A 1 424 ? 31.186 -28.187 -65.970 1.00 82.53 495 PRO A O 1
ATOM 2945 N N . MET A 1 425 ? 31.733 -29.184 -67.914 1.00 85.27 496 MET A N 1
ATOM 2946 C CA . MET A 1 425 ? 32.505 -30.279 -67.302 1.00 89.90 496 MET A CA 1
ATOM 2947 C C . MET A 1 425 ? 33.717 -29.843 -66.465 1.00 92.39 496 MET A C 1
ATOM 2948 O O . MET A 1 425 ? 34.078 -30.528 -65.505 1.00 93.32 496 MET A O 1
ATOM 2953 N N . GLN A 1 426 ? 34.367 -28.741 -66.832 1.00 92.61 497 GLN A N 1
ATOM 2954 C CA . GLN A 1 426 ? 35.540 -28.301 -66.074 1.00 100.43 497 GLN A CA 1
ATOM 2955 C C . GLN A 1 426 ? 35.169 -27.201 -65.101 1.00 101.15 497 GLN A C 1
ATOM 2956 O O . GLN A 1 426 ? 35.782 -27.052 -64.037 1.00 108.16 497 GLN A O 1
ATOM 2962 N N . HIS A 1 427 ? 34.136 -26.454 -65.459 1.00 94.53 498 HIS A N 1
ATOM 2963 C CA . HIS A 1 427 ? 33.639 -25.379 -64.617 1.00 91.80 498 HIS A CA 1
ATOM 2964 C C . HIS A 1 427 ? 32.792 -25.935 -63.466 1.00 92.79 498 HIS A C 1
ATOM 2965 O O . HIS A 1 427 ? 31.917 -25.250 -62.932 1.00 92.83 498 HIS A O 1
ATOM 2972 N N . LEU A 1 428 ? 33.057 -27.185 -63.098 1.00 91.44 499 LEU A N 1
ATOM 2973 C CA . LEU A 1 428 ? 32.401 -27.805 -61.959 1.00 96.75 499 LEU A CA 1
ATOM 2974 C C . LEU A 1 428 ? 33.435 -28.423 -61.019 1.00 103.81 499 LEU A C 1
ATOM 2975 O O . LEU A 1 428 ? 33.238 -28.468 -59.801 1.00 104.29 499 LEU A O 1
ATOM 2980 N N . THR A 1 437 ? 39.394 -19.794 -60.939 1.00 76.76 508 THR A N 1
ATOM 2981 C CA . THR A 1 437 ? 39.255 -19.701 -59.488 1.00 81.35 508 THR A CA 1
ATOM 2982 C C . THR A 1 437 ? 38.103 -20.542 -58.960 1.00 80.06 508 THR A C 1
ATOM 2983 O O . THR A 1 437 ? 37.219 -20.957 -59.702 1.00 81.62 508 THR A O 1
ATOM 2987 N N . LEU A 1 438 ? 38.125 -20.770 -57.655 1.00 79.43 509 LEU A N 1
ATOM 2988 C CA . LEU A 1 438 ? 37.187 -21.666 -57.014 1.00 79.06 509 LEU A CA 1
ATOM 2989 C C . LEU A 1 438 ? 35.858 -20.972 -56.736 1.00 79.59 509 LEU A C 1
ATOM 2990 O O . LEU A 1 438 ? 34.821 -21.630 -56.645 1.00 81.84 509 LEU A O 1
ATOM 2995 N N . SER A 1 439 ? 35.870 -19.649 -56.610 1.00 75.25 510 SER A N 1
ATOM 2996 C CA . SER A 1 439 ? 34.608 -18.944 -56.385 1.00 79.77 510 SER A CA 1
ATOM 2997 C C . SER A 1 439 ? 33.752 -18.880 -57.649 1.00 75.33 510 SER A C 1
ATOM 2998 O O . SER A 1 439 ? 32.527 -18.801 -57.571 1.00 76.61 510 SER A O 1
ATOM 3001 N N . GLU A 1 440 ? 34.397 -18.897 -58.812 1.00 74.96 511 GLU A N 1
ATOM 3002 C CA . GLU A 1 440 ? 33.657 -18.886 -60.070 1.00 82.07 511 GLU A CA 1
ATOM 3003 C C . GLU A 1 440 ? 33.186 -20.302 -60.395 1.00 81.81 511 GLU A C 1
ATOM 3004 O O . GLU A 1 440 ? 32.130 -20.483 -61.004 1.00 80.11 511 GLU A O 1
ATOM 3010 N N . THR A 1 441 ? 33.959 -21.302 -59.973 1.00 79.98 512 THR A N 1
ATOM 3011 C CA . THR A 1 441 ? 33.550 -22.694 -60.137 1.00 84.47 512 THR A CA 1
ATOM 3012 C C . THR A 1 441 ? 32.323 -22.979 -59.274 1.00 79.65 512 THR A C 1
ATOM 3013 O O . THR A 1 441 ? 31.399 -23.674 -59.699 1.00 78.27 512 THR A O 1
ATOM 3017 N N . LEU A 1 442 ? 32.324 -22.417 -58.069 1.00 76.23 513 LEU A N 1
ATOM 3018 C CA . LEU A 1 442 ? 31.183 -22.494 -57.158 1.00 83.21 513 LEU A CA 1
ATOM 3019 C C . LEU A 1 442 ? 29.900 -21.865 -57.735 1.00 84.92 513 LEU A C 1
ATOM 3020 O O . LEU A 1 442 ? 28.826 -22.468 -57.650 1.00 81.86 513 LEU A O 1
ATOM 3025 N N . GLU A 1 443 ? 30.004 -20.659 -58.305 1.00 79.88 514 GLU A N 1
ATOM 3026 C CA . GLU A 1 443 ? 28.825 -19.973 -58.851 1.00 84.16 514 GLU A CA 1
ATOM 3027 C C . GLU A 1 443 ? 28.285 -20.696 -60.097 1.00 78.75 514 GLU A C 1
ATOM 3028 O O . GLU A 1 443 ? 27.079 -20.687 -60.357 1.00 75.03 514 GLU A O 1
ATOM 3034 N N . ASN A 1 444 ? 29.192 -21.308 -60.858 1.00 79.90 515 ASN A N 1
ATOM 3035 C CA . ASN A 1 444 ? 28.842 -22.192 -61.973 1.00 82.70 515 ASN A CA 1
ATOM 3036 C C . ASN A 1 444 ? 27.960 -23.352 -61.525 1.00 77.90 515 ASN A C 1
ATOM 3037 O O . ASN A 1 444 ? 26.942 -23.653 -62.152 1.00 76.26 515 ASN A O 1
ATOM 3042 N N . MET A 1 445 ? 28.377 -24.002 -60.443 1.00 75.98 516 MET A N 1
ATOM 3043 C CA . MET A 1 445 ? 27.625 -25.084 -59.832 1.00 74.18 516 MET A CA 1
ATOM 3044 C C . MET A 1 445 ? 26.233 -24.647 -59.371 1.00 72.69 516 MET A C 1
ATOM 3045 O O . MET A 1 445 ? 25.248 -25.307 -59.664 1.00 75.03 516 MET A O 1
ATOM 3050 N N . HIS A 1 446 ? 26.151 -23.533 -58.653 1.00 73.19 517 HIS A N 1
ATOM 3051 C CA . HIS A 1 446 ? 24.861 -23.029 -58.175 1.00 79.82 517 HIS A CA 1
ATOM 3052 C C . HIS A 1 446 ? 23.920 -22.679 -59.330 1.00 77.28 517 HIS A C 1
ATOM 3053 O O . HIS A 1 446 ? 22.697 -22.823 -59.220 1.00 73.05 517 HIS A O 1
ATOM 3060 N N . ALA A 1 447 ? 24.504 -22.234 -60.438 1.00 79.26 518 ALA A N 1
ATOM 3061 C CA . ALA A 1 447 ? 23.737 -21.845 -61.618 1.00 80.31 518 ALA A CA 1
ATOM 3062 C C . ALA A 1 447 ? 23.060 -23.044 -62.281 1.00 76.78 518 ALA A C 1
ATOM 3063 O O . ALA A 1 447 ? 21.853 -23.028 -62.520 1.00 75.36 518 ALA A O 1
ATOM 3065 N N . LEU A 1 448 ? 23.849 -24.070 -62.587 1.00 74.08 519 LEU A N 1
ATOM 3066 C CA . LEU A 1 448 ? 23.325 -25.317 -63.133 1.00 74.70 519 LEU A CA 1
ATOM 3067 C C . LEU A 1 448 ? 22.188 -25.880 -62.268 1.00 75.18 519 LEU A C 1
ATOM 3068 O O . LEU A 1 448 ? 21.180 -26.354 -62.795 1.00 72.19 519 LEU A O 1
ATOM 3073 N N . ASN A 1 449 ? 22.347 -25.813 -60.948 1.00 69.34 520 ASN A N 1
ATOM 3074 C CA . ASN A 1 449 ? 21.316 -26.293 -60.031 1.00 72.07 520 ASN A CA 1
ATOM 3075 C C . ASN A 1 449 ? 20.032 -25.491 -60.152 1.00 72.01 520 ASN A C 1
ATOM 3076 O O . ASN A 1 449 ? 18.946 -26.062 -60.202 1.00 73.39 520 ASN A O 1
ATOM 3081 N N . ARG A 1 450 ? 20.151 -24.169 -60.197 1.00 71.70 521 ARG A N 1
ATOM 3082 C CA . ARG A 1 450 ? 18.980 -23.331 -60.430 1.00 73.34 521 ARG A CA 1
ATOM 3083 C C . ARG A 1 450 ? 18.408 -23.578 -61.831 1.00 75.90 521 ARG A C 1
ATOM 3084 O O . ARG A 1 450 ? 17.195 -23.656 -62.002 1.00 78.52 521 ARG A O 1
ATOM 3092 N N . MET A 1 451 ? 19.278 -23.712 -62.828 1.00 75.23 522 MET A N 1
ATOM 3093 C CA . MET A 1 451 ? 18.821 -23.810 -64.213 1.00 75.83 522 MET A CA 1
ATOM 3094 C C . MET A 1 451 ? 18.275 -25.193 -64.548 1.00 76.82 522 MET A C 1
ATOM 3095 O O . MET A 1 451 ? 17.562 -25.355 -65.535 1.00 76.88 522 MET A O 1
ATOM 3100 N N . TYR A 1 452 ? 18.603 -26.181 -63.718 1.00 77.53 523 TYR A N 1
ATOM 3101 C CA . TYR A 1 452 ? 18.100 -27.546 -63.880 1.00 71.29 523 TYR A CA 1
ATOM 3102 C C . TYR A 1 452 ? 17.502 -28.028 -62.569 1.00 77.33 523 TYR A C 1
ATOM 3103 O O . TYR A 1 452 ? 16.597 -27.396 -62.034 1.00 80.15 523 TYR A O 1
ATOM 3112 N N . GLY A 1 453 ? 18.021 -29.131 -62.039 1.00 82.63 524 GLY A N 1
ATOM 3113 C CA . GLY A 1 453 ? 17.607 -29.628 -60.734 1.00 71.39 524 GLY A CA 1
ATOM 3114 C C . GLY A 1 453 ? 18.800 -29.985 -59.866 1.00 77.55 524 GLY A C 1
ATOM 3115 O O . GLY A 1 453 ? 18.684 -30.743 -58.899 1.00 78.08 524 GLY A O 1
ATOM 3116 N N . THR B 2 49 ? 21.732 -11.138 -9.149 1.00 55.77 56 THR C N 1
ATOM 3117 C CA . THR B 2 49 ? 21.131 -10.404 -10.260 1.00 58.40 56 THR C CA 1
ATOM 3118 C C . THR B 2 49 ? 21.508 -10.991 -11.619 1.00 58.27 56 THR C C 1
ATOM 3119 O O . THR B 2 49 ? 20.873 -10.668 -12.621 1.00 61.14 56 THR C O 1
ATOM 3123 N N . HIS B 2 50 ? 22.543 -11.831 -11.652 1.00 60.17 57 HIS C N 1
ATOM 3124 C CA . HIS B 2 50 ? 23.100 -12.381 -12.903 1.00 58.93 57 HIS C CA 1
ATOM 3125 C C . HIS B 2 50 ? 23.592 -11.295 -13.859 1.00 48.21 57 HIS C C 1
ATOM 3126 O O . HIS B 2 50 ? 23.675 -11.526 -15.070 1.00 50.35 57 HIS C O 1
ATOM 3133 N N . LYS B 2 51 ? 23.914 -10.123 -13.326 1.00 48.15 58 LYS C N 1
ATOM 3134 C CA . LYS B 2 51 ? 24.477 -9.056 -14.144 1.00 51.48 58 LYS C CA 1
ATOM 3135 C C . LYS B 2 51 ? 25.860 -8.707 -13.618 1.00 51.80 58 LYS C C 1
ATOM 3136 O O . LYS B 2 51 ? 26.123 -8.912 -12.436 1.00 54.87 58 LYS C O 1
ATOM 3142 N N . PRO B 2 52 ? 26.756 -8.212 -14.500 1.00 51.84 59 PRO C N 1
ATOM 3143 C CA . PRO B 2 52 ? 28.025 -7.613 -14.062 1.00 45.26 59 PRO C CA 1
ATOM 3144 C C . PRO B 2 52 ? 27.798 -6.547 -13.009 1.00 48.02 59 PRO C C 1
ATOM 3145 O O . PRO B 2 52 ? 26.749 -5.896 -13.005 1.00 54.85 59 PRO C O 1
ATOM 3149 N N . PHE B 2 53 ? 28.754 -6.355 -12.119 1.00 43.24 60 PHE C N 1
ATOM 3150 C CA . PHE B 2 53 ? 28.654 -5.232 -11.212 1.00 44.37 60 PHE C CA 1
ATOM 3151 C C . PHE B 2 53 ? 28.622 -3.920 -12.027 1.00 42.29 60 PHE C C 1
ATOM 3152 O O . PHE B 2 53 ? 29.282 -3.815 -13.055 1.00 43.84 60 PHE C O 1
ATOM 3160 N N . PRO B 2 54 ? 27.811 -2.936 -11.587 1.00 43.38 61 PRO C N 1
ATOM 3161 C CA . PRO B 2 54 ? 27.805 -1.581 -12.167 1.00 45.99 61 PRO C CA 1
ATOM 3162 C C . PRO B 2 54 ? 29.194 -1.008 -12.430 1.00 47.81 61 PRO C C 1
ATOM 3163 O O . PRO B 2 54 ? 29.384 -0.292 -13.429 1.00 46.66 61 PRO C O 1
ATOM 3167 N N . ALA B 2 55 ? 30.149 -1.320 -11.560 1.00 40.69 62 ALA C N 1
ATOM 3168 C CA . ALA B 2 55 ? 31.529 -0.912 -11.792 1.00 47.72 62 ALA C CA 1
ATOM 3169 C C . ALA B 2 55 ? 32.099 -1.546 -13.063 1.00 47.32 62 ALA C C 1
ATOM 3170 O O . ALA B 2 55 ? 32.893 -0.925 -13.767 1.00 52.82 62 ALA C O 1
ATOM 3172 N N . GLU B 2 56 ? 31.696 -2.778 -13.354 1.00 42.41 63 GLU C N 1
ATOM 3173 C CA . GLU B 2 56 ? 32.177 -3.478 -14.544 1.00 46.54 63 GLU C CA 1
ATOM 3174 C C . GLU B 2 56 ? 31.516 -2.919 -15.806 1.00 45.27 63 GLU C C 1
ATOM 3175 O O . GLU B 2 56 ? 32.171 -2.748 -16.838 1.00 44.74 63 GLU C O 1
ATOM 3181 N N . VAL B 2 57 ? 30.215 -2.647 -15.715 1.00 45.39 64 VAL C N 1
ATOM 3182 C CA . VAL B 2 57 ? 29.496 -1.979 -16.794 1.00 48.11 64 VAL C CA 1
ATOM 3183 C C . VAL B 2 57 ? 30.156 -0.640 -17.102 1.00 45.59 64 VAL C C 1
ATOM 3184 O O . VAL B 2 57 ? 30.491 -0.380 -18.251 1.00 45.61 64 VAL C O 1
ATOM 3188 N N . SER B 2 58 ? 30.370 0.184 -16.078 1.00 45.04 65 SER C N 1
ATOM 3189 C CA . SER B 2 58 ? 31.085 1.446 -16.250 1.00 43.50 65 SER C CA 1
ATOM 3190 C C . SER B 2 58 ? 32.325 1.277 -17.103 1.00 46.64 65 SER C C 1
ATOM 3191 O O . SER B 2 58 ? 32.411 1.833 -18.191 1.00 50.35 65 SER C O 1
ATOM 3194 N N . ARG B 2 59 ? 33.263 0.472 -16.633 1.00 41.70 66 ARG C N 1
ATOM 3195 C CA . ARG B 2 59 ? 34.528 0.303 -17.334 1.00 43.40 66 ARG C CA 1
ATOM 3196 C C . ARG B 2 59 ? 34.337 -0.197 -18.746 1.00 45.36 66 ARG C C 1
ATOM 3197 O O . ARG B 2 59 ? 35.136 0.126 -19.614 1.00 50.80 66 ARG C O 1
ATOM 3205 N N . SER B 2 60 ? 33.293 -0.987 -18.981 1.00 46.91 67 SER C N 1
ATOM 3206 C CA . SER B 2 60 ? 33.021 -1.513 -20.319 1.00 46.82 67 SER C CA 1
ATOM 3207 C C . SER B 2 60 ? 32.583 -0.382 -21.258 1.00 37.78 67 SER C C 1
ATOM 3208 O O . SER B 2 60 ? 33.042 -0.284 -22.395 1.00 39.75 67 SER C O 1
ATOM 3211 N N . ILE B 2 61 ? 31.692 0.464 -20.759 1.00 41.20 68 ILE C N 1
ATOM 3212 C CA . ILE B 2 61 ? 31.245 1.652 -21.470 1.00 44.20 68 ILE C CA 1
ATOM 3213 C C . ILE B 2 61 ? 32.437 2.512 -21.848 1.00 43.65 68 ILE C C 1
ATOM 3214 O O . ILE B 2 61 ? 32.503 3.063 -22.944 1.00 42.54 68 ILE C O 1
ATOM 3219 N N . MET B 2 62 ? 33.384 2.607 -20.929 1.00 42.55 69 MET C N 1
ATOM 3220 C CA . MET B 2 62 ? 34.510 3.488 -21.109 1.00 43.27 69 MET C CA 1
ATOM 3221 C C . MET B 2 62 ? 35.491 2.894 -22.105 1.00 47.86 69 MET C C 1
ATOM 3222 O O . MET B 2 62 ? 36.209 3.637 -22.779 1.00 50.64 69 MET C O 1
ATOM 3227 N N . GLU B 2 63 ? 35.504 1.563 -22.227 1.00 43.86 70 GLU C N 1
ATOM 3228 C CA . GLU B 2 63 ? 36.349 0.910 -23.233 1.00 42.43 70 GLU C CA 1
ATOM 3229 C C . GLU B 2 63 ? 35.742 0.930 -24.628 1.00 44.11 70 GLU C C 1
ATOM 3230 O O . GLU B 2 63 ? 36.479 0.922 -25.608 1.00 46.60 70 GLU C O 1
ATOM 3236 N N . LEU B 2 64 ? 34.414 0.952 -24.732 1.00 46.46 71 LEU C N 1
ATOM 3237 C CA . LEU B 2 64 ? 33.755 0.770 -26.038 1.00 42.69 71 LEU C CA 1
ATOM 3238 C C . LEU B 2 64 ? 33.492 2.087 -26.712 1.00 42.17 71 LEU C C 1
ATOM 3239 O O . LEU B 2 64 ? 33.516 2.188 -27.937 1.00 43.54 71 LEU C O 1
ATOM 3244 N N . SER B 2 65 ? 33.233 3.092 -25.888 1.00 46.29 72 SER C N 1
ATOM 3245 C CA . SER B 2 65 ? 32.940 4.449 -26.331 1.00 47.09 72 SER C CA 1
ATOM 3246 C C . SER B 2 65 ? 34.202 5.298 -26.493 1.00 47.27 72 SER C C 1
ATOM 3247 O O . SER B 2 65 ? 35.294 4.875 -26.113 1.00 48.08 72 SER C O 1
ATOM 3250 N N . SER B 2 66 ? 34.036 6.502 -27.036 1.00 40.70 73 SER C N 1
ATOM 3251 C CA . SER B 2 66 ? 35.175 7.364 -27.311 1.00 48.30 73 SER C CA 1
ATOM 3252 C C . SER B 2 66 ? 34.733 8.824 -27.314 1.00 48.28 73 SER C C 1
ATOM 3253 O O . SER B 2 66 ? 35.551 9.740 -27.326 1.00 46.76 73 SER C O 1
ATOM 3256 N N . VAL B 2 67 ? 33.424 9.018 -27.267 1.00 47.28 74 VAL C N 1
ATOM 3257 C CA . VAL B 2 67 ? 32.823 10.337 -27.290 1.00 42.59 74 VAL C CA 1
ATOM 3258 C C . VAL B 2 67 ? 32.104 10.639 -25.977 1.00 47.00 74 VAL C C 1
ATOM 3259 O O . VAL B 2 67 ? 31.465 9.765 -25.393 1.00 47.20 74 VAL C O 1
ATOM 3263 N N . GLY B 2 68 ? 32.191 11.874 -25.504 1.00 47.61 75 GLY C N 1
ATOM 3264 C CA . GLY B 2 68 ? 31.506 12.200 -24.276 1.00 46.03 75 GLY C CA 1
ATOM 3265 C C . GLY B 2 68 ? 31.196 13.665 -24.093 1.00 48.22 75 GLY C C 1
ATOM 3266 O O . GLY B 2 68 ? 31.438 14.502 -24.961 1.00 44.35 75 GLY C O 1
ATOM 3267 N N . THR B 2 69 ? 30.654 13.965 -22.924 1.00 47.76 76 THR C N 1
ATOM 3268 C CA . THR B 2 69 ? 30.319 15.321 -22.566 1.00 48.34 76 THR C CA 1
ATOM 3269 C C . THR B 2 69 ? 31.014 15.738 -21.276 1.00 51.70 76 THR C C 1
ATOM 3270 O O . THR B 2 69 ? 30.824 15.109 -20.235 1.00 49.26 76 THR C O 1
ATOM 3274 N N . LEU B 2 70 ? 31.830 16.786 -21.359 1.00 49.03 77 LEU C N 1
ATOM 3275 C CA . LEU B 2 70 ? 32.454 17.337 -20.171 1.00 49.86 77 LEU C CA 1
ATOM 3276 C C . LEU B 2 70 ? 31.542 18.430 -19.639 1.00 50.97 77 LEU C C 1
ATOM 3277 O O . LEU B 2 70 ? 31.112 19.312 -20.385 1.00 53.73 77 LEU C O 1
ATOM 3282 N N . SER B 2 71 ? 31.220 18.326 -18.356 1.00 48.89 78 SER C N 1
ATOM 3283 C CA . SER B 2 71 ? 30.373 19.288 -17.677 1.00 54.19 78 SER C CA 1
ATOM 3284 C C . SER B 2 71 ? 31.208 20.065 -16.677 1.00 56.27 78 SER C C 1
ATOM 3285 O O . SER B 2 71 ? 31.995 19.479 -15.945 1.00 60.63 78 SER C O 1
ATOM 3288 N N . THR B 2 72 ? 31.033 21.380 -16.654 1.00 59.43 79 THR C N 1
ATOM 3289 C CA . THR B 2 72 ? 31.810 22.266 -15.781 1.00 61.92 79 THR C CA 1
ATOM 3290 C C . THR B 2 72 ? 30.994 23.464 -15.336 1.00 65.06 79 THR C C 1
ATOM 3291 O O . THR B 2 72 ? 29.888 23.693 -15.838 1.00 65.59 79 THR C O 1
ATOM 3295 N N . LEU B 2 73 ? 31.563 24.227 -14.401 1.00 71.23 80 LEU C N 1
ATOM 3296 C CA . LEU B 2 73 ? 31.079 25.565 -14.046 1.00 64.64 80 LEU C CA 1
ATOM 3297 C C . LEU B 2 73 ? 31.750 26.638 -14.894 1.00 65.07 80 LEU C C 1
ATOM 3298 O O . LEU B 2 73 ? 32.964 26.591 -15.139 1.00 56.14 80 LEU C O 1
ATOM 3303 N N . THR B 2 74 ? 30.966 27.616 -15.330 1.00 68.69 81 THR C N 1
ATOM 3304 C CA . THR B 2 74 ? 31.527 28.785 -15.994 1.00 65.12 81 THR C CA 1
ATOM 3305 C C . THR B 2 74 ? 31.626 29.969 -15.044 1.00 74.40 81 THR C C 1
ATOM 3306 O O . THR B 2 74 ? 31.411 29.841 -13.829 1.00 66.70 81 THR C O 1
ATOM 3310 N N . HIS B 2 75 ? 31.942 31.124 -15.629 1.00 83.61 82 HIS C N 1
ATOM 3311 C CA . HIS B 2 75 ? 32.060 32.400 -14.925 1.00 77.77 82 HIS C CA 1
ATOM 3312 C C . HIS B 2 75 ? 30.829 32.710 -14.064 1.00 75.80 82 HIS C C 1
ATOM 3313 O O . HIS B 2 75 ? 30.933 32.862 -12.848 1.00 72.94 82 HIS C O 1
ATOM 3320 N N . ASP B 2 76 ? 29.663 32.773 -14.699 1.00 78.72 83 ASP C N 1
ATOM 3321 C CA . ASP B 2 76 ? 28.429 33.146 -14.018 1.00 71.60 83 ASP C CA 1
ATOM 3322 C C . ASP B 2 76 ? 27.893 32.070 -13.074 1.00 68.16 83 ASP C C 1
ATOM 3323 O O . ASP B 2 76 ? 26.806 32.209 -12.522 1.00 71.21 83 ASP C O 1
ATOM 3325 N N . GLY B 2 77 ? 28.643 30.991 -12.891 1.00 76.14 84 GLY C N 1
ATOM 3326 C CA . GLY B 2 77 ? 28.176 29.887 -12.067 1.00 74.15 84 GLY C CA 1
ATOM 3327 C C . GLY B 2 77 ? 27.394 28.838 -12.847 1.00 73.23 84 GLY C C 1
ATOM 3328 O O . GLY B 2 77 ? 27.168 27.735 -12.347 1.00 75.46 84 GLY C O 1
ATOM 3329 N N . TRP B 2 78 ? 26.995 29.177 -14.074 1.00 70.85 85 TRP C N 1
ATOM 3330 C CA . TRP B 2 78 ? 26.167 28.301 -14.911 1.00 67.65 85 TRP C CA 1
ATOM 3331 C C . TRP B 2 78 ? 26.802 26.971 -15.300 1.00 65.68 85 TRP C C 1
ATOM 3332 O O . TRP B 2 78 ? 28.026 26.866 -15.430 1.00 65.44 85 TRP C O 1
ATOM 3343 N N . PRO B 2 79 ? 25.952 25.952 -15.504 1.00 64.20 86 PRO C N 1
ATOM 3344 C CA . PRO B 2 79 ? 26.375 24.673 -16.071 1.00 59.77 86 PRO C CA 1
ATOM 3345 C C . PRO B 2 79 ? 26.699 24.794 -17.563 1.00 61.35 86 PRO C C 1
ATOM 3346 O O . PRO B 2 79 ? 26.096 25.574 -18.304 1.00 55.62 86 PRO C O 1
ATOM 3350 N N . LEU B 2 80 ? 27.659 23.990 -17.990 1.00 60.08 87 LEU C N 1
ATOM 3351 C CA . LEU B 2 80 ? 28.084 23.971 -19.369 1.00 58.22 87 LEU C CA 1
ATOM 3352 C C . LEU B 2 80 ? 28.616 22.600 -19.734 1.00 61.03 87 LEU C C 1
ATOM 3353 O O . LEU B 2 80 ? 29.691 22.216 -19.272 1.00 60.31 87 LEU C O 1
ATOM 3358 N N . GLY B 2 81 ? 27.866 21.873 -20.559 1.00 53.93 88 GLY C N 1
ATOM 3359 C CA . GLY B 2 81 ? 28.328 20.612 -21.102 1.00 43.94 88 GLY C CA 1
ATOM 3360 C C . GLY B 2 81 ? 28.959 20.842 -22.461 1.00 46.86 88 GLY C C 1
ATOM 3361 O O . GLY B 2 81 ? 28.373 21.505 -23.308 1.00 49.91 88 GLY C O 1
ATOM 3362 N N . VAL B 2 82 ? 30.170 20.326 -22.666 1.00 51.11 89 VAL C N 1
ATOM 3363 C CA . VAL B 2 82 ? 30.813 20.428 -23.980 1.00 50.51 89 VAL C CA 1
ATOM 3364 C C . VAL B 2 82 ? 31.252 19.055 -24.437 1.00 48.47 89 VAL C C 1
ATOM 3365 O O . VAL B 2 82 ? 31.782 18.265 -23.656 1.00 47.43 89 VAL C O 1
ATOM 3369 N N . GLY B 2 83 ? 30.988 18.770 -25.703 1.00 47.66 90 GLY C N 1
ATOM 3370 C CA . GLY B 2 83 ? 31.413 17.529 -26.315 1.00 47.95 90 GLY C CA 1
ATOM 3371 C C . GLY B 2 83 ? 32.920 17.398 -26.326 1.00 50.02 90 GLY C C 1
ATOM 3372 O O . GLY B 2 83 ? 33.632 18.395 -26.417 1.00 46.03 90 GLY C O 1
ATOM 3373 N N . VAL B 2 84 ? 33.397 16.161 -26.241 1.00 49.68 91 VAL C N 1
ATOM 3374 C CA . VAL B 2 84 ? 34.820 15.885 -26.074 1.00 48.72 91 VAL C CA 1
ATOM 3375 C C . VAL B 2 84 ? 35.108 14.422 -26.373 1.00 53.18 91 VAL C C 1
ATOM 3376 O O . VAL B 2 84 ? 34.232 13.562 -26.211 1.00 50.45 91 VAL C O 1
ATOM 3380 N N . ARG B 2 85 ? 36.321 14.136 -26.835 1.00 55.58 92 ARG C N 1
ATOM 3381 C CA . ARG B 2 85 ? 36.741 12.747 -27.025 1.00 48.71 92 ARG C CA 1
ATOM 3382 C C . ARG B 2 85 ? 37.691 12.364 -25.902 1.00 50.27 92 ARG C C 1
ATOM 3383 O O . ARG B 2 85 ? 38.357 13.227 -25.315 1.00 51.50 92 ARG C O 1
ATOM 3391 N N . PHE B 2 86 ? 37.743 11.071 -25.611 1.00 52.37 93 PHE C N 1
ATOM 3392 C CA . PHE B 2 86 ? 38.465 10.571 -24.451 1.00 52.99 93 PHE C CA 1
ATOM 3393 C C . PHE B 2 86 ? 39.095 9.202 -24.715 1.00 52.36 93 PHE C C 1
ATOM 3394 O O . PHE B 2 86 ? 38.704 8.496 -25.642 1.00 48.99 93 PHE C O 1
ATOM 3402 N N . ALA B 2 87 ? 40.071 8.844 -23.887 1.00 52.00 94 ALA C N 1
ATOM 3403 C CA . ALA B 2 87 ? 40.549 7.465 -23.778 1.00 56.52 94 ALA C CA 1
ATOM 3404 C C . ALA B 2 87 ? 40.706 7.205 -22.291 1.00 51.41 94 ALA C C 1
ATOM 3405 O O . ALA B 2 87 ? 40.695 8.152 -21.512 1.00 60.64 94 ALA C O 1
ATOM 3407 N N . VAL B 2 88 ? 40.830 5.962 -21.867 1.00 46.60 95 VAL C N 1
ATOM 3408 C CA . VAL B 2 88 ? 41.091 5.731 -20.447 1.00 47.79 95 VAL C CA 1
ATOM 3409 C C . VAL B 2 88 ? 42.327 4.885 -20.283 1.00 45.26 95 VAL C C 1
ATOM 3410 O O . VAL B 2 88 ? 42.710 4.184 -21.210 1.00 55.13 95 VAL C O 1
ATOM 3414 N N . ASP B 2 89 ? 42.972 4.953 -19.123 1.00 48.86 96 ASP C N 1
ATOM 3415 C CA . ASP B 2 89 ? 44.161 4.121 -18.896 1.00 55.34 96 ASP C CA 1
ATOM 3416 C C . ASP B 2 89 ? 43.737 2.734 -18.428 1.00 54.49 96 ASP C C 1
ATOM 3417 O O . ASP B 2 89 ? 42.611 2.305 -18.679 1.00 55.01 96 ASP C O 1
ATOM 3422 N N . LYS B 2 90 ? 44.634 2.035 -17.746 1.00 56.52 97 LYS C N 1
ATOM 3423 C CA . LYS B 2 90 ? 44.342 0.679 -17.290 1.00 55.68 97 LYS C CA 1
ATOM 3424 C C . LYS B 2 90 ? 43.498 0.745 -16.029 1.00 50.36 97 LYS C C 1
ATOM 3425 O O . LYS B 2 90 ? 43.061 -0.283 -15.497 1.00 47.78 97 LYS C O 1
ATOM 3431 N N . ASP B 2 91 ? 43.283 1.968 -15.556 1.00 48.38 98 ASP C N 1
ATOM 3432 C CA . ASP B 2 91 ? 42.536 2.196 -14.337 1.00 50.25 98 ASP C CA 1
ATOM 3433 C C . ASP B 2 91 ? 41.152 2.759 -14.616 1.00 49.25 98 ASP C C 1
ATOM 3434 O O . ASP B 2 91 ? 40.350 2.984 -13.701 1.00 52.57 98 ASP C O 1
ATOM 3439 N N . GLY B 2 92 ? 40.873 2.991 -15.888 1.00 51.87 99 GLY C N 1
ATOM 3440 C CA . GLY B 2 92 ? 39.629 3.634 -16.246 1.00 53.36 99 GLY C CA 1
ATOM 3441 C C . GLY B 2 92 ? 39.664 5.153 -16.190 1.00 50.37 99 GLY C C 1
ATOM 3442 O O . GLY B 2 92 ? 38.725 5.779 -16.655 1.00 51.14 99 GLY C O 1
ATOM 3443 N N . THR B 2 93 ? 40.717 5.743 -15.625 1.00 47.21 100 THR C N 1
ATOM 3444 C CA . THR B 2 93 ? 40.842 7.204 -15.592 1.00 50.58 100 THR C CA 1
ATOM 3445 C C . THR B 2 93 ? 40.872 7.808 -16.995 1.00 49.47 100 THR C C 1
ATOM 3446 O O . THR B 2 93 ? 41.780 7.544 -17.791 1.00 49.48 100 THR C O 1
ATOM 3450 N N . PRO B 2 94 ? 39.885 8.637 -17.296 1.00 42.79 101 PRO C N 1
ATOM 3451 C CA . PRO B 2 94 ? 39.754 9.225 -18.632 1.00 48.10 101 PRO C CA 1
ATOM 3452 C C . PRO B 2 94 ? 40.785 10.332 -18.963 1.00 55.25 101 PRO C C 1
ATOM 3453 O O . PRO B 2 94 ? 41.112 11.183 -18.129 1.00 54.96 101 PRO C O 1
ATOM 3457 N N . VAL B 2 95 ? 41.291 10.306 -20.193 1.00 53.16 102 VAL C N 1
ATOM 3458 C CA . VAL B 2 95 ? 42.128 11.383 -20.697 1.00 53.90 102 VAL C CA 1
ATOM 3459 C C . VAL B 2 95 ? 41.400 12.126 -21.837 1.00 55.26 102 VAL C C 1
ATOM 3460 O O . VAL B 2 95 ? 41.032 11.523 -22.847 1.00 56.11 102 VAL C O 1
ATOM 3464 N N . LEU B 2 96 ? 41.185 13.430 -21.652 1.00 54.55 103 LEU C N 1
ATOM 3465 C CA . LEU B 2 96 ? 40.429 14.253 -22.603 1.00 59.18 103 LEU C CA 1
ATOM 3466 C C . LEU B 2 96 ? 41.320 15.112 -23.497 1.00 60.75 103 LEU C C 1
ATOM 3467 O O . LEU B 2 96 ? 42.481 15.375 -23.166 1.00 61.12 103 LEU C O 1
ATOM 3472 N N . CYS B 2 97 ? 40.754 15.575 -24.608 1.00 57.35 104 CYS C N 1
ATOM 3473 C CA . CYS B 2 97 ? 41.382 16.617 -25.428 1.00 64.49 104 CYS C CA 1
ATOM 3474 C C . CYS B 2 97 ? 40.565 17.908 -25.438 1.00 65.25 104 CYS C C 1
ATOM 3475 O O . CYS B 2 97 ? 39.431 17.917 -25.919 1.00 70.63 104 CYS C O 1
ATOM 3478 N N . LEU B 2 98 ? 41.123 18.997 -24.924 1.00 66.78 105 LEU C N 1
ATOM 3479 C CA . LEU B 2 98 ? 40.405 20.270 -24.948 1.00 80.04 105 LEU C CA 1
ATOM 3480 C C . LEU B 2 98 ? 41.320 21.455 -25.264 1.00 80.23 105 LEU C C 1
ATOM 3481 O O . LEU B 2 98 ? 42.383 21.615 -24.659 1.00 85.38 105 LEU C O 1
ATOM 3486 N N . ASN B 2 99 ? 40.896 22.290 -26.206 1.00 80.22 106 ASN C N 1
ATOM 3487 C CA . ASN B 2 99 ? 41.733 23.398 -26.657 1.00 86.85 106 ASN C CA 1
ATOM 3488 C C . ASN B 2 99 ? 41.648 24.630 -25.736 1.00 88.94 106 ASN C C 1
ATOM 3489 O O . ASN B 2 99 ? 42.650 25.313 -25.526 1.00 92.13 106 ASN C O 1
ATOM 3494 N N . ARG B 2 100 ? 40.469 24.900 -25.176 1.00 88.23 107 ARG C N 1
ATOM 3495 C CA . ARG B 2 100 ? 40.287 26.038 -24.270 1.00 90.51 107 ARG C CA 1
ATOM 3496 C C . ARG B 2 100 ? 41.198 25.931 -23.043 1.00 89.95 107 ARG C C 1
ATOM 3497 O O . ARG B 2 100 ? 41.836 24.902 -22.815 1.00 87.54 107 ARG C O 1
ATOM 3505 N N . SER B 2 101 ? 41.248 27.001 -22.256 1.00 96.24 108 SER C N 1
ATOM 3506 C CA . SER B 2 101 ? 42.105 27.060 -21.072 1.00 93.37 108 SER C CA 1
ATOM 3507 C C . SER B 2 101 ? 41.699 26.068 -19.971 1.00 90.80 108 SER C C 1
ATOM 3508 O O . SER B 2 101 ? 41.055 25.049 -20.226 1.00 85.67 108 SER C O 1
ATOM 3510 N N . VAL B 2 102 ? 42.083 26.382 -18.739 1.00 95.79 109 VAL C N 1
ATOM 3511 C CA . VAL B 2 102 ? 41.931 25.450 -17.627 1.00 93.21 109 VAL C CA 1
ATOM 3512 C C . VAL B 2 102 ? 40.692 25.712 -16.786 1.00 93.96 109 VAL C C 1
ATOM 3513 O O . VAL B 2 102 ? 40.058 24.767 -16.305 1.00 93.11 109 VAL C O 1
ATOM 3515 N N . SER B 2 103 ? 40.357 26.993 -16.626 1.00 98.15 110 SER C N 1
ATOM 3516 C CA . SER B 2 103 ? 39.311 27.454 -15.706 1.00 98.40 110 SER C CA 1
ATOM 3517 C C . SER B 2 103 ? 39.675 27.100 -14.267 1.00 96.74 110 SER C C 1
ATOM 3518 O O . SER B 2 103 ? 39.939 25.938 -13.952 1.00 96.46 110 SER C O 1
ATOM 3521 N N . PRO B 2 104 ? 39.693 28.109 -13.384 1.00 94.97 111 PRO C N 1
ATOM 3522 C CA . PRO B 2 104 ? 40.049 27.882 -11.977 1.00 96.07 111 PRO C CA 1
ATOM 3523 C C . PRO B 2 104 ? 39.257 26.729 -11.323 1.00 90.07 111 PRO C C 1
ATOM 3524 O O . PRO B 2 104 ? 39.877 25.891 -10.673 1.00 79.69 111 PRO C O 1
ATOM 3528 N N . ASP B 2 105 ? 37.936 26.679 -11.504 1.00 85.11 112 ASP C N 1
ATOM 3529 C CA . ASP B 2 105 ? 37.130 25.598 -10.937 1.00 81.13 112 ASP C CA 1
ATOM 3530 C C . ASP B 2 105 ? 37.380 24.280 -11.688 1.00 75.54 112 ASP C C 1
ATOM 3531 O O . ASP B 2 105 ? 36.908 24.093 -12.808 1.00 74.21 112 ASP C O 1
ATOM 3536 N N . LYS B 2 106 ? 38.136 23.375 -11.070 1.00 73.70 113 LYS C N 1
ATOM 3537 C CA . LYS B 2 106 ? 38.513 22.111 -11.707 1.00 72.41 113 LYS C CA 1
ATOM 3538 C C . LYS B 2 106 ? 37.454 21.032 -11.508 1.00 66.90 113 LYS C C 1
ATOM 3539 O O . LYS B 2 106 ? 37.579 19.931 -12.026 1.00 64.93 113 LYS C O 1
ATOM 3545 N N . ARG B 2 107 ? 36.431 21.341 -10.729 1.00 61.34 114 ARG C N 1
ATOM 3546 C CA . ARG B 2 107 ? 35.341 20.414 -10.546 1.00 67.22 114 ARG C CA 1
ATOM 3547 C C . ARG B 2 107 ? 34.653 20.201 -11.881 1.00 72.51 114 ARG C C 1
ATOM 3548 O O . ARG B 2 107 ? 34.326 21.173 -12.574 1.00 69.03 114 ARG C O 1
ATOM 3556 N N . SER B 2 108 ? 34.447 18.934 -12.244 1.00 63.93 115 SER C N 1
ATOM 3557 C CA . SER B 2 108 ? 33.829 18.602 -13.520 1.00 59.41 115 SER C CA 1
ATOM 3558 C C . SER B 2 108 ? 33.145 17.224 -13.532 1.00 62.25 115 SER C C 1
ATOM 3559 O O . SER B 2 108 ? 33.201 16.478 -12.555 1.00 57.70 115 SER C O 1
ATOM 3562 N N . ALA B 2 109 ? 32.484 16.904 -14.644 1.00 59.36 116 ALA C N 1
ATOM 3563 C CA . ALA B 2 109 ? 31.891 15.583 -14.847 1.00 57.26 116 ALA C CA 1
ATOM 3564 C C . ALA B 2 109 ? 32.032 15.126 -16.312 1.00 51.71 116 ALA C C 1
ATOM 3565 O O . ALA B 2 109 ? 31.903 15.930 -17.229 1.00 50.15 116 ALA C O 1
ATOM 3567 N N . LEU B 2 110 ? 32.318 13.837 -16.508 1.00 53.29 117 LEU C N 1
ATOM 3568 C CA . LEU B 2 110 ? 32.417 13.242 -17.840 1.00 47.60 117 LEU C CA 1
ATOM 3569 C C . LEU B 2 110 ? 31.324 12.207 -18.037 1.00 47.64 117 LEU C C 1
ATOM 3570 O O . LEU B 2 110 ? 31.319 11.179 -17.368 1.00 46.22 117 LEU C O 1
ATOM 3575 N N . HIS B 2 111 ? 30.399 12.479 -18.947 1.00 47.14 118 HIS C N 1
ATOM 3576 C CA . HIS B 2 111 ? 29.255 11.609 -19.134 1.00 43.25 118 HIS C CA 1
ATOM 3577 C C . HIS B 2 111 ? 29.344 10.873 -20.452 1.00 44.55 118 HIS C C 1
ATOM 3578 O O . HIS B 2 111 ? 29.445 11.492 -21.509 1.00 46.88 118 HIS C O 1
ATOM 3585 N N . VAL B 2 112 ? 29.305 9.547 -20.386 1.00 43.36 119 VAL C N 1
ATOM 3586 C CA . VAL B 2 112 ? 29.477 8.727 -21.573 1.00 38.00 119 VAL C CA 1
ATOM 3587 C C . VAL B 2 112 ? 28.314 7.739 -21.738 1.00 44.10 119 VAL C C 1
ATOM 3588 O O . VAL B 2 112 ? 27.862 7.081 -20.778 1.00 44.69 119 VAL C O 1
ATOM 3592 N N . GLN B 2 113 ? 27.827 7.649 -22.968 1.00 40.88 120 GLN C N 1
ATOM 3593 C CA . GLN B 2 113 ? 26.718 6.772 -23.295 1.00 41.51 120 GLN C CA 1
ATOM 3594 C C . GLN B 2 113 ? 27.185 5.628 -24.170 1.00 42.45 120 GLN C C 1
ATOM 3595 O O . GLN B 2 113 ? 28.089 5.794 -24.981 1.00 44.18 120 GLN C O 1
ATOM 3601 N N . LEU B 2 114 ? 26.567 4.466 -23.985 1.00 41.49 121 LEU C N 1
ATOM 3602 C CA . LEU B 2 114 ? 26.747 3.332 -24.869 1.00 42.76 121 LEU C CA 1
ATOM 3603 C C . LEU B 2 114 ? 25.361 2.879 -25.375 1.00 43.81 121 LEU C C 1
ATOM 3604 O O . LEU B 2 114 ? 24.500 2.494 -24.592 1.00 49.11 121 LEU C O 1
ATOM 3609 N N . GLU B 2 115 ? 25.124 2.951 -26.676 1.00 42.08 122 GLU C N 1
ATOM 3610 C CA . GLU B 2 115 ? 23.852 2.471 -27.176 1.00 49.85 122 GLU C CA 1
ATOM 3611 C C . GLU B 2 115 ? 23.898 1.010 -27.610 1.00 49.94 122 GLU C C 1
ATOM 3612 O O . GLU B 2 115 ? 24.834 0.582 -28.301 1.00 46.43 122 GLU C O 1
ATOM 3618 N N . GLN B 2 116 ? 22.864 0.266 -27.205 1.00 45.87 123 GLN C N 1
ATOM 3619 C CA . GLN B 2 116 ? 22.833 -1.178 -27.390 1.00 52.61 123 GLN C CA 1
ATOM 3620 C C . GLN B 2 116 ? 21.693 -1.606 -28.304 1.00 47.80 123 GLN C C 1
ATOM 3621 O O . GLN B 2 116 ? 20.518 -1.394 -28.001 1.00 50.92 123 GLN C O 1
ATOM 3627 N N . CYS B 2 117 ? 22.070 -2.159 -29.454 1.00 50.59 124 CYS C N 1
ATOM 3628 C CA . CYS B 2 117 ? 21.123 -2.698 -30.429 1.00 54.23 124 CYS C CA 1
ATOM 3629 C C . CYS B 2 117 ? 20.005 -1.721 -30.806 1.00 54.65 124 CYS C C 1
ATOM 3630 O O . CYS B 2 117 ? 18.904 -2.143 -31.177 1.00 54.05 124 CYS C O 1
ATOM 3633 N N . GLY B 2 118 ? 20.288 -0.427 -30.716 1.00 52.31 125 GLY C N 1
ATOM 3634 C CA . GLY B 2 118 ? 19.299 0.600 -30.993 1.00 51.17 125 GLY C CA 1
ATOM 3635 C C . GLY B 2 118 ? 18.087 0.546 -30.072 1.00 56.51 125 GLY C C 1
ATOM 3636 O O . GLY B 2 118 ? 17.041 1.105 -30.384 1.00 55.41 125 GLY C O 1
ATOM 3637 N N . LEU B 2 119 ? 18.226 -0.123 -28.932 1.00 54.21 126 LEU C N 1
ATOM 3638 C CA . LEU B 2 119 ? 17.100 -0.330 -28.040 1.00 50.70 126 LEU C CA 1
ATOM 3639 C C . LEU B 2 119 ? 17.315 0.305 -26.663 1.00 54.18 126 LEU C C 1
ATOM 3640 O O . LEU B 2 119 ? 16.364 0.679 -25.974 1.00 50.43 126 LEU C O 1
ATOM 3645 N N . ARG B 2 120 ? 18.574 0.421 -26.259 1.00 54.99 127 ARG C N 1
ATOM 3646 C CA . ARG B 2 120 ? 18.877 0.707 -24.871 1.00 46.73 127 ARG C CA 1
ATOM 3647 C C . ARG B 2 120 ? 20.219 1.397 -24.727 1.00 50.15 127 ARG C C 1
ATOM 3648 O O . ARG B 2 120 ? 21.156 1.131 -25.495 1.00 49.45 127 ARG C O 1
ATOM 3656 N N . THR B 2 121 ? 20.308 2.299 -23.755 1.00 46.44 128 THR C N 1
ATOM 3657 C CA . THR B 2 121 ? 21.515 3.104 -23.594 1.00 50.77 128 THR C CA 1
ATOM 3658 C C . THR B 2 121 ? 21.978 3.154 -22.138 1.00 51.81 128 THR C C 1
ATOM 3659 O O . THR B 2 121 ? 21.597 4.036 -21.369 1.00 44.40 128 THR C O 1
ATOM 3663 N N . PRO B 2 122 ? 22.786 2.170 -21.748 1.00 49.92 129 PRO C N 1
ATOM 3664 C CA . PRO B 2 122 ? 23.570 2.246 -20.512 1.00 50.07 129 PRO C CA 1
ATOM 3665 C C . PRO B 2 122 ? 24.474 3.488 -20.547 1.00 47.15 129 PRO C C 1
ATOM 3666 O O . PRO B 2 122 ? 24.917 3.871 -21.633 1.00 47.45 129 PRO C O 1
ATOM 3670 N N . GLN B 2 123 ? 24.717 4.104 -19.393 1.00 46.17 130 GLN C N 1
ATOM 3671 C CA . GLN B 2 123 ? 25.461 5.368 -19.293 1.00 46.11 130 GLN C CA 1
ATOM 3672 C C . GLN B 2 123 ? 26.214 5.474 -17.984 1.00 52.85 130 GLN C C 1
ATOM 3673 O O . GLN B 2 123 ? 25.744 4.967 -16.951 1.00 52.63 130 GLN C O 1
ATOM 3679 N N . CYS B 2 124 ? 27.347 6.178 -18.004 1.00 44.78 131 CYS C N 1
ATOM 3680 C CA . CYS B 2 124 ? 28.026 6.479 -16.752 1.00 47.23 131 CYS C CA 1
ATOM 3681 C C . CYS B 2 124 ? 28.572 7.891 -16.719 1.00 45.51 131 CYS C C 1
ATOM 3682 O O . CYS B 2 124 ? 28.850 8.509 -17.746 1.00 48.36 131 CYS C O 1
ATOM 3685 N N . THR B 2 125 ? 28.721 8.403 -15.513 1.00 45.11 132 THR C N 1
ATOM 3686 C CA . THR B 2 125 ? 29.150 9.767 -15.355 1.00 49.17 132 THR C CA 1
ATOM 3687 C C . THR B 2 125 ? 30.230 9.823 -14.307 1.00 52.08 132 THR C C 1
ATOM 3688 O O . THR B 2 125 ? 29.989 9.505 -13.142 1.00 53.97 132 THR C O 1
ATOM 3692 N N . ILE B 2 126 ? 31.430 10.196 -14.745 1.00 50.33 133 ILE C N 1
ATOM 3693 C CA . ILE B 2 126 ? 32.576 10.318 -13.861 1.00 44.42 133 ILE C CA 1
ATOM 3694 C C . ILE B 2 126 ? 32.644 11.723 -13.280 1.00 51.06 133 ILE C C 1
ATOM 3695 O O . ILE B 2 126 ? 32.826 12.689 -14.013 1.00 51.16 133 ILE C O 1
ATOM 3700 N N . GLN B 2 127 ? 32.480 11.842 -11.968 1.00 51.66 134 GLN C N 1
ATOM 3701 C CA . GLN B 2 127 ? 32.773 13.097 -11.308 1.00 46.10 134 GLN C CA 1
ATOM 3702 C C . GLN B 2 127 ? 34.188 13.110 -10.800 1.00 51.16 134 GLN C C 1
ATOM 3703 O O . GLN B 2 127 ? 34.555 12.280 -9.982 1.00 53.22 134 GLN C O 1
ATOM 3709 N N . GLY B 2 128 ? 34.987 14.049 -11.284 1.00 56.50 135 GLY C N 1
ATOM 3710 C CA . GLY B 2 128 ? 36.296 14.293 -10.710 1.00 54.84 135 GLY C CA 1
ATOM 3711 C C . GLY B 2 128 ? 36.836 15.682 -11.003 1.00 60.49 135 GLY C C 1
ATOM 3712 O O . GLY B 2 128 ? 36.115 16.557 -11.508 1.00 58.51 135 GLY C O 1
ATOM 3713 N N . SER B 2 129 ? 38.112 15.886 -10.682 1.00 54.64 136 SER C N 1
ATOM 3714 C CA . SER B 2 129 ? 38.788 17.140 -10.975 1.00 58.09 136 SER C CA 1
ATOM 3715 C C . SER B 2 129 ? 39.586 17.030 -12.262 1.00 60.94 136 SER C C 1
ATOM 3716 O O . SER B 2 129 ? 40.297 16.051 -12.480 1.00 63.04 136 SER C O 1
ATOM 3719 N N . ILE B 2 130 ? 39.487 18.040 -13.113 1.00 62.19 137 ILE C N 1
ATOM 3720 C CA . ILE B 2 130 ? 40.300 18.063 -14.323 1.00 67.62 137 ILE C CA 1
ATOM 3721 C C . ILE B 2 130 ? 41.620 18.819 -14.089 1.00 67.60 137 ILE C C 1
ATOM 3722 O O . ILE B 2 130 ? 41.669 19.833 -13.391 1.00 70.87 137 ILE C O 1
ATOM 3727 N N . GLY B 2 131 ? 42.695 18.294 -14.666 1.00 69.33 138 GLY C N 1
ATOM 3728 C CA . GLY B 2 131 ? 44.021 18.864 -14.518 1.00 62.22 138 GLY C CA 1
ATOM 3729 C C . GLY B 2 131 ? 44.991 18.204 -15.482 1.00 74.43 138 GLY C C 1
ATOM 3730 O O . GLY B 2 131 ? 44.658 17.205 -16.125 1.00 70.91 138 GLY C O 1
ATOM 3731 N N . ARG B 2 132 ? 46.189 18.762 -15.596 1.00 78.14 139 ARG C N 1
ATOM 3732 C CA . ARG B 2 132 ? 47.208 18.207 -16.476 1.00 72.84 139 ARG C CA 1
ATOM 3733 C C . ARG B 2 132 ? 47.748 16.913 -15.881 1.00 81.26 139 ARG C C 1
ATOM 3734 O O . ARG B 2 132 ? 47.547 16.661 -14.694 1.00 89.29 139 ARG C O 1
ATOM 3742 N N . PRO B 2 133 ? 48.431 16.076 -16.691 1.00 81.07 140 PRO C N 1
ATOM 3743 C CA . PRO B 2 133 ? 49.046 14.881 -16.094 1.00 84.79 140 PRO C CA 1
ATOM 3744 C C . PRO B 2 133 ? 50.126 15.200 -15.053 1.00 90.33 140 PRO C C 1
ATOM 3745 O O . PRO B 2 133 ? 50.556 14.297 -14.339 1.00 95.82 140 PRO C O 1
ATOM 3749 N N . GLY B 2 134 ? 50.552 16.458 -14.967 1.00 88.22 141 GLY C N 1
ATOM 3750 C CA . GLY B 2 134 ? 51.537 16.860 -13.976 1.00 96.50 141 GLY C CA 1
ATOM 3751 C C . GLY B 2 134 ? 52.944 16.518 -14.421 1.00 103.57 141 GLY C C 1
ATOM 3752 O O . GLY B 2 134 ? 53.584 17.299 -15.136 1.00 104.85 141 GLY C O 1
ATOM 3753 N N . ASP B 2 135 ? 53.431 15.353 -13.997 1.00 102.47 142 ASP C N 1
ATOM 3754 C CA . ASP B 2 135 ? 54.726 14.857 -14.458 1.00 101.58 142 ASP C CA 1
ATOM 3755 C C . ASP B 2 135 ? 54.673 14.529 -15.949 1.00 97.44 142 ASP C C 1
ATOM 3756 O O . ASP B 2 135 ? 53.656 14.048 -16.449 1.00 96.28 142 ASP C O 1
ATOM 3761 N N . ASP B 2 136 ? 55.770 14.783 -16.654 1.00 96.31 143 ASP C N 1
ATOM 3762 C CA . ASP B 2 136 ? 55.821 14.527 -18.091 1.00 99.51 143 ASP C CA 1
ATOM 3763 C C . ASP B 2 136 ? 56.405 13.143 -18.408 1.00 94.65 143 ASP C C 1
ATOM 3764 O O . ASP B 2 136 ? 57.372 13.017 -19.171 1.00 92.04 143 ASP C O 1
ATOM 3769 N N . THR B 2 137 ? 55.824 12.110 -17.808 1.00 88.48 144 THR C N 1
ATOM 3770 C CA . THR B 2 137 ? 56.164 10.738 -18.167 1.00 94.18 144 THR C CA 1
ATOM 3771 C C . THR B 2 137 ? 54.877 9.938 -18.343 1.00 95.25 144 THR C C 1
ATOM 3772 O O . THR B 2 137 ? 54.824 9.006 -19.153 1.00 88.21 144 THR C O 1
ATOM 3776 N N . VAL B 2 138 ? 53.841 10.312 -17.589 1.00 95.19 145 VAL C N 1
ATOM 3777 C CA . VAL B 2 138 ? 52.519 9.726 -17.776 1.00 90.20 145 VAL C CA 1
ATOM 3778 C C . VAL B 2 138 ? 51.943 10.321 -19.056 1.00 86.80 145 VAL C C 1
ATOM 3779 O O . VAL B 2 138 ? 51.211 9.658 -19.795 1.00 84.79 145 VAL C O 1
ATOM 3783 N N . LEU B 2 139 ? 52.341 11.565 -19.329 1.00 85.02 146 LEU C N 1
ATOM 3784 C CA . LEU B 2 139 ? 51.973 12.285 -20.541 1.00 77.76 146 LEU C CA 1
ATOM 3785 C C . LEU B 2 139 ? 52.518 11.617 -21.808 1.00 85.17 146 LEU C C 1
ATOM 3786 O O . LEU B 2 139 ? 52.255 12.075 -22.922 1.00 84.99 146 LEU C O 1
ATOM 3788 N N . LYS B 2 140 ? 53.291 10.551 -21.645 1.00 84.59 147 LYS C N 1
ATOM 3789 C CA . LYS B 2 140 ? 53.769 9.801 -22.795 1.00 81.53 147 LYS C CA 1
ATOM 3790 C C . LYS B 2 140 ? 53.101 8.430 -22.780 1.00 85.45 147 LYS C C 1
ATOM 3791 O O . LYS B 2 140 ? 53.006 7.755 -23.809 1.00 84.49 147 LYS C O 1
ATOM 3793 N N . ARG B 2 141 ? 52.623 8.026 -21.606 1.00 84.32 148 ARG C N 1
ATOM 3794 C CA . ARG B 2 141 ? 51.810 6.822 -21.508 1.00 86.56 148 ARG C CA 1
ATOM 3795 C C . ARG B 2 141 ? 50.383 7.137 -21.987 1.00 81.64 148 ARG C C 1
ATOM 3796 O O . ARG B 2 141 ? 49.824 6.411 -22.811 1.00 81.49 148 ARG C O 1
ATOM 3798 N N . LEU B 2 142 ? 49.813 8.230 -21.480 1.00 82.26 149 LEU C N 1
ATOM 3799 C CA . LEU B 2 142 ? 48.471 8.669 -21.875 1.00 82.62 149 LEU C CA 1
ATOM 3800 C C . LEU B 2 142 ? 48.421 9.036 -23.360 1.00 80.70 149 LEU C C 1
ATOM 3801 O O . LEU B 2 142 ? 47.443 8.740 -24.046 1.00 74.75 149 LEU C O 1
ATOM 3803 N N . SER B 2 143 ? 49.486 9.679 -23.839 1.00 82.43 150 SER C N 1
ATOM 3804 C CA . SER B 2 143 ? 49.637 10.035 -25.248 1.00 78.73 150 SER C CA 1
ATOM 3805 C C . SER B 2 143 ? 49.680 8.818 -26.163 1.00 77.47 150 SER C C 1
ATOM 3806 O O . SER B 2 143 ? 49.056 8.807 -27.227 1.00 79.22 150 SER C O 1
ATOM 3809 N N . ALA B 2 144 ? 50.429 7.801 -25.755 1.00 75.36 151 ALA C N 1
ATOM 3810 C CA . ALA B 2 144 ? 50.551 6.595 -26.555 1.00 73.26 151 ALA C CA 1
ATOM 3811 C C . ALA B 2 144 ? 49.197 5.905 -26.674 1.00 78.85 151 ALA C C 1
ATOM 3812 O O . ALA B 2 144 ? 48.760 5.587 -27.787 1.00 76.21 151 ALA C O 1
ATOM 3814 N N . THR B 2 145 ? 48.520 5.698 -25.539 1.00 72.05 152 THR C N 1
ATOM 3815 C CA . THR B 2 145 ? 47.231 5.002 -25.559 1.00 78.58 152 THR C CA 1
ATOM 3816 C C . THR B 2 145 ? 46.168 5.767 -26.336 1.00 74.24 152 THR C C 1
ATOM 3817 O O . THR B 2 145 ? 45.338 5.160 -27.014 1.00 74.65 152 THR C O 1
ATOM 3821 N N . TRP B 2 146 ? 46.182 7.091 -26.221 1.00 71.69 153 TRP C N 1
ATOM 3822 C CA . TRP B 2 146 ? 45.310 7.922 -27.042 1.00 70.78 153 TRP C CA 1
ATOM 3823 C C . TRP B 2 146 ? 45.619 7.664 -28.498 1.00 77.05 153 TRP C C 1
ATOM 3824 O O . TRP B 2 146 ? 44.711 7.431 -29.295 1.00 77.32 153 TRP C O 1
ATOM 3835 N N . ARG B 2 147 ? 46.905 7.707 -28.843 1.00 77.00 154 ARG C N 1
ATOM 3836 C CA . ARG B 2 147 ? 47.329 7.522 -30.225 1.00 77.88 154 ARG C CA 1
ATOM 3837 C C . ARG B 2 147 ? 46.939 6.142 -30.715 1.00 74.87 154 ARG C C 1
ATOM 3838 O O . ARG B 2 147 ? 46.566 5.963 -31.874 1.00 80.68 154 ARG C O 1
ATOM 3840 N N . GLU B 2 148 ? 47.009 5.170 -29.817 1.00 73.72 155 GLU C N 1
ATOM 3841 C CA . GLU B 2 148 ? 46.738 3.786 -30.178 1.00 78.06 155 GLU C CA 1
ATOM 3842 C C . GLU B 2 148 ? 45.225 3.517 -30.265 1.00 79.26 155 GLU C C 1
ATOM 3843 O O . GLU B 2 148 ? 44.782 2.607 -30.981 1.00 82.08 155 GLU C O 1
ATOM 3849 N N . LYS B 2 149 ? 44.433 4.325 -29.557 1.00 79.87 156 LYS C N 1
ATOM 3850 C CA . LYS B 2 149 ? 42.979 4.226 -29.648 1.00 72.89 156 LYS C CA 1
ATOM 3851 C C . LYS B 2 149 ? 42.444 4.898 -30.917 1.00 66.30 156 LYS C C 1
ATOM 3852 O O . LYS B 2 149 ? 41.551 4.385 -31.575 1.00 65.13 156 LYS C O 1
ATOM 3858 N N . PHE B 2 150 ? 42.980 6.054 -31.269 1.00 64.91 157 PHE C N 1
ATOM 3859 C CA . PHE B 2 150 ? 42.390 6.775 -32.380 1.00 69.38 157 PHE C CA 1
ATOM 3860 C C . PHE B 2 150 ? 43.215 6.629 -33.664 1.00 72.64 157 PHE C C 1
ATOM 3861 O O . PHE B 2 150 ? 42.790 7.049 -34.734 1.00 69.35 157 PHE C O 1
ATOM 3869 N N . GLY B 2 151 ? 44.383 6.008 -33.556 1.00 80.96 158 GLY C N 1
ATOM 3870 C CA . GLY B 2 151 ? 45.258 5.826 -34.699 1.00 78.68 158 GLY C CA 1
ATOM 3871 C C . GLY B 2 151 ? 45.796 7.146 -35.208 1.00 77.17 158 GLY C C 1
ATOM 3872 O O . GLY B 2 151 ? 46.026 7.298 -36.410 1.00 75.46 158 GLY C O 1
ATOM 3873 N N . GLU B 2 152 ? 46.005 8.095 -34.295 1.00 75.78 159 GLU C N 1
ATOM 3874 C CA . GLU B 2 152 ? 46.357 9.465 -34.677 1.00 82.93 159 GLU C CA 1
ATOM 3875 C C . GLU B 2 152 ? 47.224 10.155 -33.622 1.00 83.20 159 GLU C C 1
ATOM 3876 O O . GLU B 2 152 ? 47.211 9.773 -32.451 1.00 79.21 159 GLU C O 1
ATOM 3882 N N . GLU B 2 153 ? 47.972 11.174 -34.040 1.00 85.59 160 GLU C N 1
ATOM 3883 C CA . GLU B 2 153 ? 48.800 11.939 -33.112 1.00 83.10 160 GLU C CA 1
ATOM 3884 C C . GLU B 2 153 ? 48.001 13.050 -32.448 1.00 83.17 160 GLU C C 1
ATOM 3885 O O . GLU B 2 153 ? 46.875 13.348 -32.849 1.00 87.26 160 GLU C O 1
ATOM 3891 N N . VAL B 2 154 ? 48.593 13.676 -31.440 1.00 78.66 161 VAL C N 1
ATOM 3892 C CA . VAL B 2 154 ? 47.874 14.664 -30.643 1.00 78.75 161 VAL C CA 1
ATOM 3893 C C . VAL B 2 154 ? 48.826 15.559 -29.846 1.00 79.17 161 VAL C C 1
ATOM 3894 O O . VAL B 2 154 ? 49.770 15.071 -29.219 1.00 86.99 161 VAL C O 1
ATOM 3898 N N . LYS B 2 155 ? 48.587 16.868 -29.875 1.00 79.43 162 LYS C N 1
ATOM 3899 C CA . LYS B 2 155 ? 49.438 17.804 -29.136 1.00 82.41 162 LYS C CA 1
ATOM 3900 C C . LYS B 2 155 ? 49.390 17.526 -27.631 1.00 81.63 162 LYS C C 1
ATOM 3901 O O . LYS B 2 155 ? 48.337 17.648 -26.997 1.00 83.42 162 LYS C O 1
ATOM 3903 N N . GLU B 2 156 ? 50.534 17.139 -27.074 1.00 81.91 163 GLU C N 1
ATOM 3904 C CA . GLU B 2 156 ? 50.662 16.851 -25.651 1.00 79.16 163 GLU C CA 1
ATOM 3905 C C . GLU B 2 156 ? 49.979 17.883 -24.744 1.00 76.26 163 GLU C C 1
ATOM 3906 O O . GLU B 2 156 ? 49.330 17.506 -23.769 1.00 74.47 163 GLU C O 1
ATOM 3908 N N . ASP B 2 157 ? 50.100 19.171 -25.062 1.00 74.70 164 ASP C N 1
ATOM 3909 C CA . ASP B 2 157 ? 49.609 20.198 -24.141 1.00 81.18 164 ASP C CA 1
ATOM 3910 C C . ASP B 2 157 ? 48.098 20.412 -24.274 1.00 79.51 164 ASP C C 1
ATOM 3911 O O . ASP B 2 157 ? 47.525 21.297 -23.632 1.00 77.10 164 ASP C O 1
ATOM 3916 N N . SER B 2 158 ? 47.450 19.573 -25.075 1.00 76.04 165 SER C N 1
ATOM 3917 C CA . SER B 2 158 ? 45.990 19.557 -25.124 1.00 77.88 165 SER C CA 1
ATOM 3918 C C . SER B 2 158 ? 45.393 18.305 -24.454 1.00 67.36 165 SER C C 1
ATOM 3919 O O . SER B 2 158 ? 44.238 17.965 -24.680 1.00 66.96 165 SER C O 1
ATOM 3922 N N . LEU B 2 159 ? 46.176 17.624 -23.627 1.00 66.46 166 LEU C N 1
ATOM 3923 C CA . LEU B 2 159 ? 45.685 16.427 -22.947 1.00 66.13 166 LEU C CA 1
ATOM 3924 C C . LEU B 2 159 ? 45.346 16.713 -21.489 1.00 63.83 166 LEU C C 1
ATOM 3925 O O . LEU B 2 159 ? 46.090 17.388 -20.791 1.00 69.25 166 LEU C O 1
ATOM 3930 N N . TYR B 2 160 ? 44.191 16.229 -21.045 1.00 68.36 167 TYR C N 1
ATOM 3931 C CA . TYR B 2 160 ? 43.787 16.385 -19.645 1.00 68.36 167 TYR C CA 1
ATOM 3932 C C . TYR B 2 160 ? 43.274 15.073 -19.066 1.00 64.42 167 TYR C C 1
ATOM 3933 O O . TYR B 2 160 ? 42.784 14.208 -19.786 1.00 54.24 167 TYR C O 1
ATOM 3942 N N . VAL B 2 161 ? 43.413 14.948 -17.752 1.00 68.42 168 VAL C N 1
ATOM 3943 C CA . VAL B 2 161 ? 42.976 13.782 -17.002 1.00 49.01 168 VAL C CA 1
ATOM 3944 C C . VAL B 2 161 ? 41.897 14.205 -16.032 1.00 54.76 168 VAL C C 1
ATOM 3945 O O . VAL B 2 161 ? 42.054 15.183 -15.304 1.00 65.11 168 VAL C O 1
ATOM 3949 N N . VAL B 2 162 ? 40.784 13.494 -16.039 1.00 53.05 169 VAL C N 1
ATOM 3950 C CA . VAL B 2 162 ? 39.774 13.694 -15.017 1.00 57.88 169 VAL C CA 1
ATOM 3951 C C . VAL B 2 162 ? 40.064 12.696 -13.915 1.00 58.11 169 VAL C C 1
ATOM 3952 O O . VAL B 2 162 ? 39.784 11.500 -14.065 1.00 62.11 169 VAL C O 1
ATOM 3956 N N . ALA B 2 163 ? 40.663 13.162 -12.825 1.00 55.99 170 ALA C N 1
ATOM 3957 C CA . ALA B 2 163 ? 40.971 12.253 -11.730 1.00 60.00 170 ALA C CA 1
ATOM 3958 C C . ALA B 2 163 ? 39.644 11.820 -11.126 1.00 58.41 170 ALA C C 1
ATOM 3959 O O . ALA B 2 163 ? 38.831 12.670 -10.767 1.00 57.25 170 ALA C O 1
ATOM 3961 N N . VAL B 2 164 ? 39.420 10.508 -11.031 1.00 55.02 171 VAL C N 1
ATOM 3962 C CA . VAL B 2 164 ? 38.081 9.965 -10.740 1.00 56.70 171 VAL C CA 1
ATOM 3963 C C . VAL B 2 164 ? 37.696 9.970 -9.258 1.00 56.15 171 VAL C C 1
ATOM 3964 O O . VAL B 2 164 ? 38.211 9.157 -8.492 1.00 57.87 171 VAL C O 1
ATOM 3968 N N . ASP B 2 165 ? 36.798 10.863 -8.846 1.00 53.74 172 ASP C N 1
ATOM 3969 C CA . ASP B 2 165 ? 36.271 10.790 -7.473 1.00 60.72 172 ASP C CA 1
ATOM 3970 C C . ASP B 2 165 ? 35.209 9.683 -7.344 1.00 55.84 172 ASP C C 1
ATOM 3971 O O . ASP B 2 165 ? 35.365 8.777 -6.537 1.00 53.78 172 ASP C O 1
ATOM 3976 N N . ARG B 2 166 ? 34.130 9.768 -8.122 1.00 58.78 173 ARG C N 1
ATOM 3977 C CA . ARG B 2 166 ? 33.129 8.707 -8.166 1.00 51.82 173 ARG C CA 1
ATOM 3978 C C . ARG B 2 166 ? 32.406 8.626 -9.517 1.00 55.11 173 ARG C C 1
ATOM 3979 O O . ARG B 2 166 ? 32.486 9.530 -10.345 1.00 58.70 173 ARG C O 1
ATOM 3987 N N . VAL B 2 167 ? 31.697 7.524 -9.728 1.00 55.73 174 VAL C N 1
ATOM 3988 C CA . VAL B 2 167 ? 31.117 7.199 -11.027 1.00 51.06 174 VAL C CA 1
ATOM 3989 C C . VAL B 2 167 ? 29.628 6.860 -10.897 1.00 51.31 174 VAL C C 1
ATOM 3990 O O . VAL B 2 167 ? 29.247 6.008 -10.093 1.00 57.03 174 VAL C O 1
ATOM 3994 N N . LEU B 2 168 ? 28.781 7.512 -11.681 1.00 47.09 175 LEU C N 1
ATOM 3995 C CA . LEU B 2 168 ? 27.349 7.210 -11.613 1.00 50.23 175 LEU C CA 1
ATOM 3996 C C . LEU B 2 168 ? 26.923 6.272 -12.735 1.00 50.21 175 LEU C C 1
ATOM 3997 O O . LEU B 2 168 ? 26.912 6.659 -13.897 1.00 49.58 175 LEU C O 1
ATOM 4002 N N . GLN B 2 169 ? 26.562 5.041 -12.389 1.00 47.92 176 GLN C N 1
ATOM 4003 C CA . GLN B 2 169 ? 26.188 4.060 -13.411 1.00 48.03 176 GLN C CA 1
ATOM 4004 C C . GLN B 2 169 ? 24.666 3.912 -13.546 1.00 48.07 176 GLN C C 1
ATOM 4005 O O . GLN B 2 169 ? 23.964 3.637 -12.578 1.00 49.24 176 GLN C O 1
ATOM 4011 N N . MET B 2 170 ? 24.163 4.096 -14.757 1.00 50.48 177 MET C N 1
ATOM 4012 C CA . MET B 2 170 ? 22.740 3.934 -15.026 1.00 48.39 177 MET C CA 1
ATOM 4013 C C . MET B 2 170 ? 22.568 2.895 -16.128 1.00 48.45 177 MET C C 1
ATOM 4014 O O . MET B 2 170 ? 23.401 2.795 -17.026 1.00 49.52 177 MET C O 1
ATOM 4019 N N . GLU B 2 171 ? 21.494 2.119 -16.059 1.00 54.35 178 GLU C N 1
ATOM 4020 C CA . GLU B 2 171 ? 21.317 0.997 -16.969 1.00 52.72 178 GLU C CA 1
ATOM 4021 C C . GLU B 2 171 ? 20.667 1.456 -18.270 1.00 50.18 178 GLU C C 1
ATOM 4022 O O . GLU B 2 171 ? 20.777 0.805 -19.304 1.00 51.96 178 GLU C O 1
ATOM 4028 N N . ASP B 2 172 ? 20.013 2.607 -18.215 1.00 49.12 179 ASP C N 1
ATOM 4029 C CA . ASP B 2 172 ? 19.268 3.126 -19.353 1.00 49.22 179 ASP C CA 1
ATOM 4030 C C . ASP B 2 172 ? 18.877 4.573 -19.063 1.00 51.85 179 ASP C C 1
ATOM 4031 O O . ASP B 2 172 ? 19.171 5.080 -17.985 1.00 53.58 179 ASP C O 1
ATOM 4036 N N . PHE B 2 173 ? 18.245 5.246 -20.020 1.00 51.62 180 PHE C N 1
ATOM 4037 C CA . PHE B 2 173 ? 17.695 6.582 -19.780 1.00 49.85 180 PHE C CA 1
ATOM 4038 C C . PHE B 2 173 ? 16.632 6.475 -18.703 1.00 50.40 180 PHE C C 1
ATOM 4039 O O . PHE B 2 173 ? 16.196 5.378 -18.395 1.00 61.78 180 PHE C O 1
ATOM 4047 N N . MET B 2 174 ? 16.231 7.597 -18.114 1.00 48.49 181 MET C N 1
ATOM 4048 C CA . MET B 2 174 ? 15.164 7.594 -17.103 1.00 62.59 181 MET C CA 1
ATOM 4049 C C . MET B 2 174 ? 15.412 6.700 -15.879 1.00 65.17 181 MET C C 1
ATOM 4050 O O . MET B 2 174 ? 14.456 6.289 -15.221 1.00 68.70 181 MET C O 1
ATOM 4055 N N . GLU B 2 175 ? 16.669 6.397 -15.567 1.00 62.63 182 GLU C N 1
ATOM 4056 C CA . GLU B 2 175 ? 16.968 5.578 -14.389 1.00 63.66 182 GLU C CA 1
ATOM 4057 C C . GLU B 2 175 ? 17.939 6.248 -13.419 1.00 66.47 182 GLU C C 1
ATOM 4058 O O . GLU B 2 175 ? 18.984 6.747 -13.831 1.00 72.43 182 GLU C O 1
ATOM 4064 N N . ASP B 2 176 ? 17.606 6.230 -12.128 1.00 68.07 183 ASP C N 1
ATOM 4065 C CA . ASP B 2 176 ? 18.377 6.967 -11.118 1.00 71.70 183 ASP C CA 1
ATOM 4066 C C . ASP B 2 176 ? 19.846 6.531 -11.048 1.00 71.46 183 ASP C C 1
ATOM 4067 O O . ASP B 2 176 ? 20.733 7.348 -10.778 1.00 68.38 183 ASP C O 1
ATOM 4072 N N . GLY B 2 177 ? 20.104 5.250 -11.292 1.00 69.11 184 GLY C N 1
ATOM 4073 C CA . GLY B 2 177 ? 21.464 4.742 -11.265 1.00 59.51 184 GLY C CA 1
ATOM 4074 C C . GLY B 2 177 ? 22.060 4.617 -9.877 1.00 59.38 184 GLY C C 1
ATOM 4075 O O . GLY B 2 177 ? 21.476 5.066 -8.890 1.00 61.88 184 GLY C O 1
ATOM 4076 N N . ILE B 2 178 ? 23.238 4.009 -9.804 1.00 56.09 185 ILE C N 1
ATOM 4077 C CA . ILE B 2 178 ? 23.906 3.778 -8.526 1.00 52.10 185 ILE C CA 1
ATOM 4078 C C . ILE B 2 178 ? 25.332 4.332 -8.537 1.00 52.87 185 ILE C C 1
ATOM 4079 O O . ILE B 2 178 ? 26.018 4.274 -9.557 1.00 54.87 185 ILE C O 1
ATOM 4084 N N . TRP B 2 179 ? 25.763 4.884 -7.403 1.00 52.37 186 TRP C N 1
ATOM 4085 C CA . TRP B 2 179 ? 27.100 5.461 -7.259 1.00 51.51 186 TRP C CA 1
ATOM 4086 C C . TRP B 2 179 ? 28.150 4.404 -7.035 1.00 46.68 186 TRP C C 1
ATOM 4087 O O . TRP B 2 179 ? 27.923 3.470 -6.295 1.00 52.80 186 TRP C O 1
ATOM 4098 N N . VAL B 2 180 ? 29.294 4.561 -7.686 1.00 44.39 187 VAL C N 1
ATOM 4099 C CA . VAL B 2 180 ? 30.399 3.630 -7.569 1.00 40.14 187 VAL C CA 1
ATOM 4100 C C . VAL B 2 180 ? 31.610 4.360 -7.022 1.00 46.41 187 VAL C C 1
ATOM 4101 O O . VAL B 2 180 ? 32.064 5.342 -7.606 1.00 50.53 187 VAL C O 1
ATOM 4105 N N . ALA B 2 181 ? 32.115 3.894 -5.887 1.00 49.87 188 ALA C N 1
ATOM 4106 C CA . ALA B 2 181 ? 33.354 4.414 -5.319 1.00 48.02 188 ALA C CA 1
ATOM 4107 C C . ALA B 2 181 ? 34.446 4.274 -6.364 1.00 47.26 188 ALA C C 1
ATOM 4108 O O . ALA B 2 181 ? 34.433 3.323 -7.146 1.00 43.19 188 ALA C O 1
ATOM 4110 N N . SER B 2 182 ? 35.378 5.226 -6.378 1.00 47.78 189 SER C N 1
ATOM 4111 C CA . SER B 2 182 ? 36.422 5.254 -7.403 1.00 48.66 189 SER C CA 1
ATOM 4112 C C . SER B 2 182 ? 37.258 3.984 -7.389 1.00 48.53 189 SER C C 1
ATOM 4113 O O . SER B 2 182 ? 37.668 3.485 -8.426 1.00 53.11 189 SER C O 1
ATOM 4116 N N . SER B 2 183 ? 37.497 3.456 -6.206 1.00 48.48 190 SER C N 1
ATOM 4117 C CA . SER B 2 183 ? 38.327 2.269 -6.061 1.00 51.92 190 SER C CA 1
ATOM 4118 C C . SER B 2 183 ? 37.732 1.004 -6.706 1.00 46.06 190 SER C C 1
ATOM 4119 O O . SER B 2 183 ? 38.460 0.219 -7.315 1.00 45.88 190 SER C O 1
ATOM 4122 N N . ASP B 2 184 ? 36.423 0.803 -6.552 1.00 46.41 191 ASP C N 1
ATOM 4123 C CA . ASP B 2 184 ? 35.738 -0.321 -7.187 1.00 48.93 191 ASP C CA 1
ATOM 4124 C C . ASP B 2 184 ? 35.720 -0.124 -8.695 1.00 44.92 191 ASP C C 1
ATOM 4125 O O . ASP B 2 184 ? 35.756 -1.079 -9.459 1.00 48.27 191 ASP C O 1
ATOM 4130 N N . TYR B 2 185 ? 35.658 1.128 -9.114 1.00 45.78 192 TYR C N 1
ATOM 4131 C CA . TYR B 2 185 ? 35.670 1.449 -10.528 1.00 51.21 192 TYR C CA 1
ATOM 4132 C C . TYR B 2 185 ? 37.024 1.063 -11.149 1.00 48.32 192 TYR C C 1
ATOM 4133 O O . TYR B 2 185 ? 37.092 0.427 -12.214 1.00 48.79 192 TYR C O 1
ATOM 4142 N N . LYS B 2 186 ? 38.088 1.439 -10.450 1.00 45.75 193 LYS C N 1
ATOM 4143 C CA . LYS B 2 186 ? 39.459 1.180 -10.853 1.00 45.65 193 LYS C CA 1
ATOM 4144 C C . LYS B 2 186 ? 39.784 -0.313 -10.801 1.00 54.62 193 LYS C C 1
ATOM 4145 O O . LYS B 2 186 ? 40.541 -0.839 -11.638 1.00 51.83 193 LYS C O 1
ATOM 4151 N N . ASN B 2 187 ? 39.221 -0.994 -9.808 1.00 50.44 194 ASN C N 1
ATOM 4152 C CA . ASN B 2 187 ? 39.571 -2.385 -9.603 1.00 50.56 194 ASN C CA 1
ATOM 4153 C C . ASN B 2 187 ? 38.851 -3.273 -10.597 1.00 52.50 194 ASN C C 1
ATOM 4154 O O . ASN B 2 187 ? 39.351 -4.356 -10.943 1.00 60.43 194 ASN C O 1
ATOM 4159 N N . ALA B 2 188 ? 37.699 -2.805 -11.081 1.00 46.97 195 ALA C N 1
ATOM 4160 C CA . ALA B 2 188 ? 36.836 -3.619 -11.939 1.00 48.84 195 ALA C CA 1
ATOM 4161 C C . ALA B 2 188 ? 37.454 -3.809 -13.315 1.00 52.95 195 ALA C C 1
ATOM 4162 O O . ALA B 2 188 ? 38.361 -3.071 -13.713 1.00 53.15 195 ALA C O 1
ATOM 4164 N N . SER B 2 189 ? 36.964 -4.805 -14.038 1.00 47.23 196 SER C N 1
ATOM 4165 C CA . SER B 2 189 ? 37.467 -5.057 -15.373 1.00 47.02 196 SER C CA 1
ATOM 4166 C C . SER B 2 189 ? 36.387 -4.889 -16.414 1.00 45.02 196 SER C C 1
ATOM 4167 O O . SER B 2 189 ? 35.222 -5.188 -16.174 1.00 43.76 196 SER C O 1
ATOM 4170 N N . PRO B 2 190 ? 36.778 -4.369 -17.576 1.00 47.93 197 PRO C N 1
ATOM 4171 C CA . PRO B 2 190 ? 35.832 -4.306 -18.686 1.00 44.62 197 PRO C CA 1
ATOM 4172 C C . PRO B 2 190 ? 35.432 -5.713 -19.033 1.00 47.58 197 PRO C C 1
ATOM 4173 O O . PRO B 2 190 ? 36.201 -6.661 -18.793 1.00 52.56 197 PRO C O 1
ATOM 4177 N N . ASP B 2 191 ? 34.231 -5.844 -19.571 1.00 49.58 198 ASP C N 1
ATOM 4178 C CA . ASP B 2 191 ? 33.632 -7.136 -19.813 1.00 42.29 198 ASP C CA 1
ATOM 4179 C C . ASP B 2 191 ? 34.350 -7.827 -20.948 1.00 39.75 198 ASP C C 1
ATOM 4180 O O . ASP B 2 191 ? 34.515 -7.252 -22.020 1.00 42.65 198 ASP C O 1
ATOM 4185 N N . PRO B 2 192 ? 34.744 -9.083 -20.725 1.00 41.19 199 PRO C N 1
ATOM 4186 C CA . PRO B 2 192 ? 35.510 -9.875 -21.693 1.00 44.93 199 PRO C CA 1
ATOM 4187 C C . PRO B 2 192 ? 34.775 -10.103 -23.012 1.00 42.61 199 PRO C C 1
ATOM 4188 O O . PRO B 2 192 ? 35.368 -10.583 -23.967 1.00 49.63 199 PRO C O 1
ATOM 4192 N N . LEU B 2 193 ? 33.510 -9.719 -23.074 1.00 46.66 200 LEU C N 1
ATOM 4193 C CA . LEU B 2 193 ? 32.721 -9.925 -24.284 1.00 45.76 200 LEU C CA 1
ATOM 4194 C C . LEU B 2 193 ? 32.424 -8.622 -25.041 1.00 46.51 200 LEU C C 1
ATOM 4195 O O . LEU B 2 193 ? 31.756 -8.658 -26.073 1.00 50.49 200 LEU C O 1
ATOM 4200 N N . ARG B 2 194 ? 32.929 -7.486 -24.543 1.00 42.65 201 ARG C N 1
ATOM 4201 C CA . ARG B 2 194 ? 32.521 -6.168 -25.046 1.00 42.93 201 ARG C CA 1
ATOM 4202 C C . ARG B 2 194 ? 32.797 -5.857 -26.524 1.00 50.00 201 ARG C C 1
ATOM 4203 O O . ARG B 2 194 ? 32.090 -5.037 -27.118 1.00 46.24 201 ARG C O 1
ATOM 4211 N N . ASP B 2 195 ? 33.815 -6.477 -27.122 1.00 46.64 202 ASP C N 1
ATOM 4212 C CA . ASP B 2 195 ? 34.196 -6.105 -28.487 1.00 43.65 202 ASP C CA 1
ATOM 4213 C C . ASP B 2 195 ? 33.472 -6.956 -29.537 1.00 49.37 202 ASP C C 1
ATOM 4214 O O . ASP B 2 195 ? 33.485 -6.624 -30.729 1.00 47.75 202 ASP C O 1
ATOM 4219 N N . ILE B 2 196 ? 32.826 -8.044 -29.110 1.00 46.07 203 ILE C N 1
ATOM 4220 C CA . ILE B 2 196 ? 32.077 -8.853 -30.072 1.00 49.05 203 ILE C CA 1
ATOM 4221 C C . ILE B 2 196 ? 30.574 -8.874 -29.768 1.00 50.77 203 ILE C C 1
ATOM 4222 O O . ILE B 2 196 ? 29.774 -9.290 -30.613 1.00 54.69 203 ILE C O 1
ATOM 4227 N N . ALA B 2 197 ? 30.219 -8.406 -28.571 1.00 43.84 204 ALA C N 1
ATOM 4228 C CA . ALA B 2 197 ? 28.841 -8.366 -28.083 1.00 47.57 204 ALA C CA 1
ATOM 4229 C C . ALA B 2 197 ? 27.846 -7.921 -29.150 1.00 51.29 204 ALA C C 1
ATOM 4230 O O . ALA B 2 197 ? 26.858 -8.622 -29.425 1.00 48.46 204 ALA C O 1
ATOM 4232 N N . GLU B 2 198 ? 28.124 -6.764 -29.751 1.00 49.16 205 GLU C N 1
ATOM 4233 C CA . GLU B 2 198 ? 27.261 -6.211 -30.775 1.00 53.88 205 GLU C CA 1
ATOM 4234 C C . GLU B 2 198 ? 27.096 -7.162 -31.960 1.00 52.54 205 GLU C C 1
ATOM 4235 O O . GLU B 2 198 ? 25.975 -7.384 -32.412 1.00 54.72 205 GLU C O 1
ATOM 4241 N N . ASP B 2 199 ? 28.192 -7.728 -32.456 1.00 52.35 206 ASP C N 1
ATOM 4242 C CA . ASP B 2 199 ? 28.103 -8.595 -33.623 1.00 50.03 206 ASP C CA 1
ATOM 4243 C C . ASP B 2 199 ? 27.316 -9.860 -33.300 1.00 49.40 206 ASP C C 1
ATOM 4244 O O . ASP B 2 199 ? 26.420 -10.236 -34.051 1.00 49.95 206 ASP C O 1
ATOM 4249 N N . ILE B 2 200 ? 27.622 -10.501 -32.176 1.00 46.82 207 ILE C N 1
ATOM 4250 C CA . ILE B 2 200 ? 26.994 -11.779 -31.853 1.00 51.92 207 ILE C CA 1
ATOM 4251 C C . ILE B 2 200 ? 25.489 -11.615 -31.586 1.00 51.99 207 ILE C C 1
ATOM 4252 O O . ILE B 2 200 ? 24.692 -12.507 -31.901 1.00 46.76 207 ILE C O 1
ATOM 4257 N N . VAL B 2 201 ? 25.101 -10.463 -31.047 1.00 51.00 208 VAL C N 1
ATOM 4258 C CA . VAL B 2 201 ? 23.691 -10.166 -30.862 1.00 52.11 208 VAL C CA 1
ATOM 4259 C C . VAL B 2 201 ? 22.987 -10.087 -32.221 1.00 54.24 208 VAL C C 1
ATOM 4260 O O . VAL B 2 201 ? 21.887 -10.633 -32.400 1.00 49.26 208 VAL C O 1
ATOM 4264 N N . ASN B 2 202 ? 23.629 -9.411 -33.174 1.00 55.66 209 ASN C N 1
ATOM 4265 C CA . ASN B 2 202 ? 23.047 -9.215 -34.505 1.00 55.47 209 ASN C CA 1
ATOM 4266 C C . ASN B 2 202 ? 22.938 -10.555 -35.243 1.00 50.82 209 ASN C C 1
ATOM 4267 O O . ASN B 2 202 ? 21.933 -10.837 -35.889 1.00 55.41 209 ASN C O 1
ATOM 4272 N N . GLN B 2 203 ? 23.967 -11.387 -35.133 1.00 50.05 210 GLN C N 1
ATOM 4273 C CA . GLN B 2 203 ? 23.883 -12.745 -35.669 1.00 53.01 210 GLN C CA 1
ATOM 4274 C C . GLN B 2 203 ? 22.755 -13.536 -35.004 1.00 46.51 210 GLN C C 1
ATOM 4275 O O . GLN B 2 203 ? 22.036 -14.267 -35.671 1.00 49.59 210 GLN C O 1
ATOM 4281 N N . ILE B 2 204 ? 22.617 -13.401 -33.689 1.00 48.38 211 ILE C N 1
ATOM 4282 C CA . ILE B 2 204 ? 21.622 -14.174 -32.963 1.00 49.48 211 ILE C CA 1
ATOM 4283 C C . ILE B 2 204 ? 20.217 -13.725 -33.359 1.00 48.58 211 ILE C C 1
ATOM 4284 O O . ILE B 2 204 ? 19.357 -14.564 -33.611 1.00 44.67 211 ILE C O 1
ATOM 4289 N N . ASN B 2 205 ? 19.995 -12.415 -33.453 1.00 49.15 212 ASN C N 1
ATOM 4290 C CA . ASN B 2 205 ? 18.691 -11.892 -33.887 1.00 50.69 212 ASN C CA 1
ATOM 4291 C C . ASN B 2 205 ? 18.378 -12.202 -35.333 1.00 50.73 212 ASN C C 1
ATOM 4292 O O . ASN B 2 205 ? 17.216 -12.356 -35.692 1.00 55.32 212 ASN C O 1
ATOM 4297 N N . ALA B 2 206 ? 19.406 -12.301 -36.166 1.00 47.65 213 ALA C N 1
ATOM 4298 C CA . ALA B 2 206 ? 19.186 -12.604 -37.574 1.00 47.52 213 ALA C CA 1
ATOM 4299 C C . ALA B 2 206 ? 19.028 -14.120 -37.861 1.00 54.34 213 ALA C C 1
ATOM 4300 O O . ALA B 2 206 ? 18.355 -14.491 -38.822 1.00 58.49 213 ALA C O 1
ATOM 4302 N N . ASN B 2 207 ? 19.632 -14.998 -37.055 1.00 51.46 214 ASN C N 1
ATOM 4303 C CA . ASN B 2 207 ? 19.648 -16.435 -37.402 1.00 52.86 214 ASN C CA 1
ATOM 4304 C C . ASN B 2 207 ? 18.987 -17.353 -36.393 1.00 50.74 214 ASN C C 1
ATOM 4305 O O . ASN B 2 207 ? 18.554 -18.442 -36.742 1.00 54.23 214 ASN C O 1
ATOM 4310 N N . ASN B 2 208 ? 18.944 -16.912 -35.143 1.00 48.03 215 ASN C N 1
ATOM 4311 C CA . ASN B 2 208 ? 18.475 -17.726 -34.039 1.00 42.78 215 ASN C CA 1
ATOM 4312 C C . ASN B 2 208 ? 17.273 -17.100 -33.372 1.00 48.17 215 ASN C C 1
ATOM 4313 O O . ASN B 2 208 ? 17.136 -17.134 -32.154 1.00 53.18 215 ASN C O 1
ATOM 4318 N N . MET B 2 209 ? 16.407 -16.516 -34.185 1.00 45.32 216 MET C N 1
ATOM 4319 C CA . MET B 2 209 ? 15.226 -15.832 -33.692 1.00 49.52 216 MET C CA 1
ATOM 4320 C C . MET B 2 209 ? 14.275 -16.788 -32.982 1.00 49.58 216 MET C C 1
ATOM 4321 O O . MET B 2 209 ? 13.688 -16.425 -31.967 1.00 53.12 216 MET C O 1
ATOM 4326 N N . GLU B 2 210 ? 14.137 -18.011 -33.489 1.00 50.17 217 GLU C N 1
ATOM 4327 C CA . GLU B 2 210 ? 13.185 -18.954 -32.910 1.00 54.51 217 GLU C CA 1
ATOM 4328 C C . GLU B 2 210 ? 13.651 -19.487 -31.549 1.00 52.65 217 GLU C C 1
ATOM 4329 O O . GLU B 2 210 ? 12.827 -19.711 -30.663 1.00 54.62 217 GLU C O 1
ATOM 4335 N N . ASP B 2 211 ? 14.959 -19.670 -31.375 1.00 51.85 218 ASP C N 1
ATOM 4336 C CA . ASP B 2 211 ? 15.515 -19.999 -30.057 1.00 53.64 218 ASP C CA 1
ATOM 4337 C C . ASP B 2 211 ? 15.103 -18.992 -28.988 1.00 55.55 218 ASP C C 1
ATOM 4338 O O . ASP B 2 211 ? 14.637 -19.351 -27.901 1.00 54.50 218 ASP C O 1
ATOM 4343 N N . ILE B 2 212 ? 15.302 -17.720 -29.326 1.00 58.97 219 ILE C N 1
ATOM 4344 C CA . ILE B 2 212 ? 15.027 -16.601 -28.442 1.00 50.94 219 ILE C CA 1
ATOM 4345 C C . ILE B 2 212 ? 13.558 -16.535 -28.073 1.00 50.14 219 ILE C C 1
ATOM 4346 O O . ILE B 2 212 ? 13.211 -16.329 -26.914 1.00 48.11 219 ILE C O 1
ATOM 4351 N N . PHE B 2 213 ? 12.702 -16.719 -29.067 1.00 48.23 220 PHE C N 1
ATOM 4352 C CA . PHE B 2 213 ? 11.284 -16.953 -28.832 1.00 45.63 220 PHE C CA 1
ATOM 4353 C C . PHE B 2 213 ? 11.065 -18.112 -27.855 1.00 54.14 220 PHE C C 1
ATOM 4354 O O . PHE B 2 213 ? 10.387 -17.949 -26.830 1.00 53.66 220 PHE C O 1
ATOM 4362 N N . ARG B 2 214 ? 11.644 -19.279 -28.176 1.00 46.02 221 ARG C N 1
ATOM 4363 C CA . ARG B 2 214 ? 11.527 -20.455 -27.321 1.00 49.74 221 ARG C CA 1
ATOM 4364 C C . ARG B 2 214 ? 12.071 -20.191 -25.916 1.00 57.92 221 ARG C C 1
ATOM 4365 O O . ARG B 2 214 ? 11.508 -20.688 -24.919 1.00 56.17 221 ARG C O 1
ATOM 4373 N N . PHE B 2 215 ? 13.155 -19.410 -25.833 1.00 52.56 222 PHE C N 1
ATOM 4374 C CA . PHE B 2 215 ? 13.750 -19.068 -24.542 1.00 49.79 222 PHE C CA 1
AT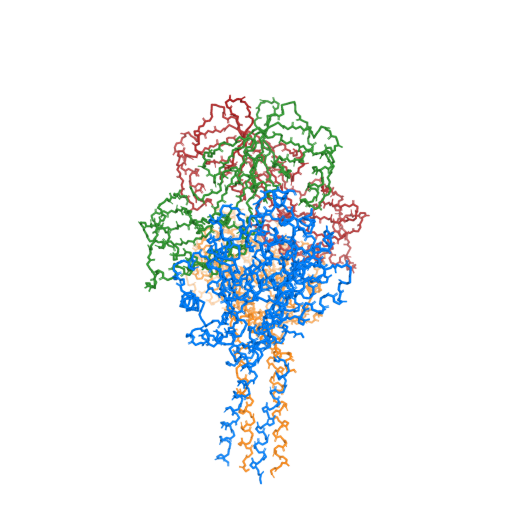OM 4375 C C . PHE B 2 215 ? 12.706 -18.406 -23.640 1.00 50.28 222 PHE C C 1
ATOM 4376 O O . PHE B 2 215 ? 12.668 -18.667 -22.434 1.00 44.46 222 PHE C O 1
ATOM 4384 N N . CYS B 2 216 ? 11.858 -17.557 -24.227 1.00 53.13 223 CYS C N 1
ATOM 4385 C CA . CYS B 2 216 ? 10.832 -16.819 -23.461 1.00 52.73 223 CYS C CA 1
ATOM 4386 C C . CYS B 2 216 ? 9.767 -17.736 -22.870 1.00 52.81 223 CYS C C 1
ATOM 4387 O O . CYS B 2 216 ? 9.250 -17.473 -21.787 1.00 50.85 223 CYS C O 1
ATOM 4390 N N . ASN B 2 217 ? 9.433 -18.812 -23.580 1.00 53.55 224 ASN C N 1
ATOM 4391 C CA . ASN B 2 217 ? 8.520 -19.808 -23.025 1.00 54.46 224 ASN C CA 1
ATOM 4392 C C . ASN B 2 217 ? 9.193 -20.644 -21.951 1.00 54.38 224 ASN C C 1
ATOM 4393 O O . ASN B 2 217 ? 8.582 -21.001 -20.948 1.00 62.31 224 ASN C O 1
ATOM 4398 N N . VAL B 2 218 ? 10.463 -20.950 -22.162 1.00 53.28 225 VAL C N 1
ATOM 4399 C CA . VAL B 2 218 ? 11.144 -21.941 -21.336 1.00 52.45 225 VAL C CA 1
ATOM 4400 C C . VAL B 2 218 ? 11.908 -21.365 -20.136 1.00 54.54 225 VAL C C 1
ATOM 4401 O O . VAL B 2 218 ? 11.764 -21.860 -19.014 1.00 51.85 225 VAL C O 1
ATOM 4405 N N . TYR B 2 219 ? 12.717 -20.327 -20.377 1.00 54.79 226 TYR C N 1
ATOM 4406 C CA . TYR B 2 219 ? 13.644 -19.813 -19.366 1.00 52.01 226 TYR C CA 1
ATOM 4407 C C . TYR B 2 219 ? 13.052 -18.702 -18.488 1.00 50.35 226 TYR C C 1
ATOM 4408 O O . TYR B 2 219 ? 13.602 -18.353 -17.446 1.00 48.86 226 TYR C O 1
ATOM 4417 N N . VAL B 2 220 ? 11.904 -18.182 -18.893 1.00 54.77 227 VAL C N 1
ATOM 4418 C CA . VAL B 2 220 ? 11.232 -17.156 -18.121 1.00 54.00 227 VAL C CA 1
ATOM 4419 C C . VAL B 2 220 ? 9.724 -17.420 -18.016 1.00 56.00 227 VAL C C 1
ATOM 4420 O O . VAL B 2 220 ? 9.052 -17.706 -19.004 1.00 56.16 227 VAL C O 1
ATOM 4424 N N . ASP B 2 221 ? 9.212 -17.351 -16.792 1.00 57.17 228 ASP C N 1
ATOM 4425 C CA . ASP B 2 221 ? 7.787 -17.465 -16.540 1.00 61.21 228 ASP C CA 1
ATOM 4426 C C . ASP B 2 221 ? 7.041 -16.197 -16.989 1.00 64.13 228 ASP C C 1
ATOM 4427 O O . ASP B 2 221 ? 6.878 -15.250 -16.220 1.00 60.96 228 ASP C O 1
ATOM 4432 N N . LEU B 2 222 ? 6.602 -16.177 -18.240 1.00 58.89 229 LEU C N 1
ATOM 4433 C CA . LEU B 2 222 ? 5.785 -15.073 -18.723 1.00 65.84 229 LEU C CA 1
ATOM 4434 C C . LEU B 2 222 ? 4.312 -15.264 -18.369 1.00 70.67 229 LEU C C 1
ATOM 4435 O O . LEU B 2 222 ? 3.803 -16.383 -18.392 1.00 71.63 229 LEU C O 1
ATOM 4440 N N . ASP B 2 223 ? 3.643 -14.164 -18.032 1.00 70.91 230 ASP C N 1
ATOM 4441 C CA . ASP B 2 223 ? 2.213 -14.171 -17.747 1.00 71.72 230 ASP C CA 1
ATOM 4442 C C . ASP B 2 223 ? 1.440 -13.524 -18.897 1.00 73.18 230 ASP C C 1
ATOM 4443 O O . ASP B 2 223 ? 0.456 -12.806 -18.679 1.00 79.16 230 ASP C O 1
ATOM 4448 N N . PHE B 2 224 ? 1.903 -13.774 -20.118 1.00 64.66 231 PHE C N 1
ATOM 4449 C CA . PHE B 2 224 ? 1.214 -13.331 -21.328 1.00 70.48 231 PHE C CA 1
ATOM 4450 C C . PHE B 2 224 ? 1.848 -14.021 -22.526 1.00 71.27 231 PHE C C 1
ATOM 4451 O O . PHE B 2 224 ? 2.777 -14.805 -22.370 1.00 72.44 231 PHE C O 1
ATOM 4459 N N . VAL B 2 225 ? 1.350 -13.734 -23.724 1.00 79.04 232 VAL C N 1
ATOM 4460 C CA . VAL B 2 225 ? 1.946 -14.285 -24.937 1.00 73.09 232 VAL C CA 1
ATOM 4461 C C . VAL B 2 225 ? 2.878 -13.245 -25.557 1.00 70.69 232 VAL C C 1
ATOM 4462 O O . VAL B 2 225 ? 2.567 -12.050 -25.591 1.00 75.58 232 VAL C O 1
ATOM 4466 N N . VAL B 2 226 ? 4.036 -13.710 -26.016 1.00 69.52 233 VAL C N 1
ATOM 4467 C CA . VAL B 2 226 ? 5.041 -12.869 -26.643 1.00 66.12 233 VAL C CA 1
ATOM 4468 C C . VAL B 2 226 ? 4.658 -12.556 -28.088 1.00 64.77 233 VAL C C 1
ATOM 4469 O O . VAL B 2 226 ? 4.336 -13.473 -28.836 1.00 67.07 233 VAL C O 1
ATOM 4473 N N . SER B 2 227 ? 4.698 -11.283 -28.488 1.00 61.79 234 SER C N 1
ATOM 4474 C CA . SER B 2 227 ? 4.486 -10.916 -29.884 1.00 56.18 234 SER C CA 1
ATOM 4475 C C . SER B 2 227 ? 5.806 -10.848 -30.644 1.00 62.91 234 SER C C 1
ATOM 4476 O O . SER B 2 227 ? 5.915 -11.317 -31.782 1.00 61.07 234 SER C O 1
ATOM 4479 N N . GLU B 2 228 ? 6.812 -10.244 -30.019 1.00 60.68 235 GLU C N 1
ATOM 4480 C CA . GLU B 2 228 ? 8.148 -10.197 -30.608 1.00 58.27 235 GLU C CA 1
ATOM 4481 C C . GLU B 2 228 ? 9.214 -10.294 -29.533 1.00 59.14 235 GLU C C 1
ATOM 4482 O O . GLU B 2 228 ? 8.956 -10.026 -28.363 1.00 55.73 235 GLU C O 1
ATOM 4488 N N . THR B 2 229 ? 10.423 -10.651 -29.939 1.00 53.73 236 THR C N 1
ATOM 4489 C CA . THR B 2 229 ? 11.544 -10.611 -29.024 1.00 54.25 236 THR C CA 1
ATOM 4490 C C . THR B 2 229 ? 12.835 -10.274 -29.771 1.00 53.39 236 THR C C 1
ATOM 4491 O O . THR B 2 229 ? 12.959 -10.510 -30.971 1.00 49.24 236 THR C O 1
ATOM 4495 N N . LYS B 2 230 ? 13.789 -9.701 -29.053 1.00 56.14 237 LYS C N 1
ATOM 4496 C CA . LYS B 2 230 ? 15.060 -9.315 -29.647 1.00 50.80 237 LYS C CA 1
ATOM 4497 C C . LYS B 2 230 ? 16.110 -9.224 -28.552 1.00 50.57 237 LYS C C 1
ATOM 4498 O O . LYS B 2 230 ? 15.871 -8.616 -27.502 1.00 48.80 237 LYS C O 1
ATOM 4504 N N . MET B 2 231 ? 17.259 -9.851 -28.789 1.00 50.33 238 MET C N 1
ATOM 4505 C CA . MET B 2 231 ? 18.377 -9.788 -27.857 1.00 50.79 238 MET C CA 1
ATOM 4506 C C . MET B 2 231 ? 18.984 -8.381 -27.875 1.00 51.90 238 MET C C 1
ATOM 4507 O O . MET B 2 231 ? 19.233 -7.826 -28.944 1.00 49.80 238 MET C O 1
ATOM 4512 N N . ILE B 2 232 ? 19.202 -7.817 -26.687 1.00 52.25 239 ILE C N 1
ATOM 4513 C CA . ILE B 2 232 ? 19.721 -6.455 -26.520 1.00 45.89 239 ILE C CA 1
ATOM 4514 C C . ILE B 2 232 ? 21.220 -6.446 -26.383 1.00 46.38 239 ILE C C 1
ATOM 4515 O O . ILE B 2 232 ? 21.906 -5.733 -27.098 1.00 46.73 239 ILE C O 1
ATOM 4520 N N . TRP B 2 233 ? 21.728 -7.228 -25.433 1.00 46.31 240 TRP C N 1
ATOM 4521 C CA . TRP B 2 233 ? 23.162 -7.262 -25.181 1.00 45.31 240 TRP C CA 1
ATOM 4522 C C . TRP B 2 233 ? 23.586 -8.633 -24.639 1.00 47.11 240 TRP C C 1
ATOM 4523 O O . TRP B 2 233 ? 22.747 -9.477 -24.313 1.00 43.32 240 TRP C O 1
ATOM 4534 N N . MET B 2 234 ? 24.897 -8.854 -24.577 1.00 45.98 241 MET C N 1
ATOM 4535 C CA . MET B 2 234 ? 25.452 -10.052 -23.964 1.00 43.84 241 MET C CA 1
ATOM 4536 C C . MET B 2 234 ? 26.749 -9.729 -23.215 1.00 46.93 241 MET C C 1
ATOM 4537 O O . MET B 2 234 ? 27.509 -8.844 -23.626 1.00 46.73 241 MET C O 1
ATOM 4542 N N . ASP B 2 235 ? 26.993 -10.436 -22.114 1.00 42.07 242 ASP C N 1
ATOM 4543 C CA . ASP B 2 235 ? 28.202 -10.221 -21.335 1.00 45.19 242 ASP C CA 1
ATOM 4544 C C . ASP B 2 235 ? 28.615 -11.535 -20.657 1.00 43.25 242 ASP C C 1
ATOM 4545 O O . ASP B 2 235 ? 28.021 -12.570 -20.923 1.00 42.10 242 ASP C O 1
ATOM 4550 N N . ARG B 2 236 ? 29.619 -11.491 -19.787 1.00 38.52 243 ARG C N 1
ATOM 4551 C CA . ARG B 2 236 ? 30.203 -12.716 -19.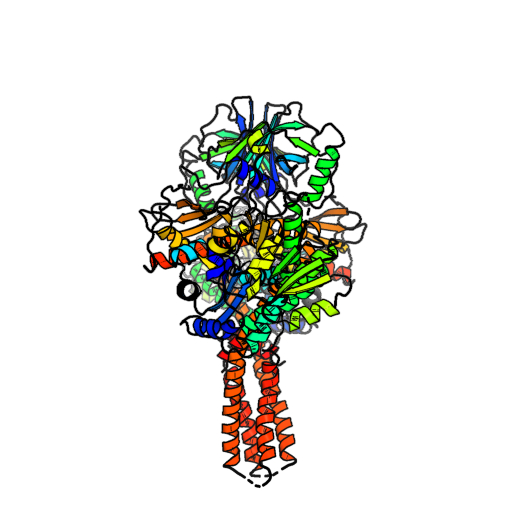226 1.00 43.37 243 ARG C CA 1
ATOM 4552 C C . ARG B 2 236 ? 29.198 -13.593 -18.473 1.00 43.69 243 ARG C C 1
ATOM 4553 O O . ARG B 2 236 ? 29.439 -14.797 -18.296 1.00 45.44 243 ARG C O 1
ATOM 4561 N N . LEU B 2 237 ? 28.072 -13.011 -18.051 1.00 40.04 244 LEU C N 1
ATOM 4562 C CA . LEU B 2 237 ? 27.133 -13.753 -17.214 1.00 45.14 244 LEU C CA 1
ATOM 4563 C C . LEU B 2 237 ? 25.800 -14.071 -17.899 1.00 42.08 244 LEU C C 1
ATOM 4564 O O . LEU B 2 237 ? 25.019 -14.854 -17.374 1.00 44.84 244 LEU C O 1
ATOM 4569 N N . GLY B 2 238 ? 25.540 -13.499 -19.071 1.00 42.05 245 GLY C N 1
ATOM 4570 C CA . GLY B 2 238 ? 24.275 -13.745 -19.748 1.00 43.86 245 GLY C CA 1
ATOM 4571 C C . GLY B 2 238 ? 23.855 -12.689 -20.758 1.00 47.85 245 GLY C C 1
ATOM 4572 O O . GLY B 2 238 ? 24.685 -11.917 -21.241 1.00 46.75 245 GLY C O 1
ATOM 4573 N N . PHE B 2 239 ? 22.566 -12.659 -21.096 1.00 43.20 246 PHE C N 1
ATOM 4574 C CA . PHE B 2 239 ? 22.089 -11.756 -22.134 1.00 42.18 246 PHE C CA 1
ATOM 4575 C C . PHE B 2 239 ? 20.757 -11.130 -21.718 1.00 46.49 246 PHE C C 1
ATOM 4576 O O . PHE B 2 239 ? 20.066 -11.648 -20.833 1.00 45.40 246 PHE C O 1
ATOM 4584 N N . ASP B 2 240 ? 20.407 -10.006 -22.336 1.00 43.56 247 ASP C N 1
ATOM 4585 C CA . ASP B 2 240 ? 19.124 -9.382 -22.062 1.00 42.82 247 ASP C CA 1
ATOM 4586 C C . ASP B 2 240 ? 18.245 -9.449 -23.282 1.00 46.68 247 ASP C C 1
ATOM 4587 O O . ASP B 2 240 ? 18.728 -9.391 -24.410 1.00 42.94 247 ASP C O 1
ATOM 4592 N N . LEU B 2 241 ? 16.951 -9.574 -23.037 1.00 44.50 248 LEU C N 1
ATOM 4593 C CA . LEU B 2 241 ? 15.977 -9.736 -24.091 1.00 43.83 248 LEU C CA 1
ATOM 4594 C C . LEU B 2 241 ? 14.933 -8.652 -23.961 1.00 53.11 248 LEU C C 1
ATOM 4595 O O . LEU B 2 241 ? 14.495 -8.355 -22.851 1.00 51.66 248 LEU C O 1
ATOM 4600 N N . ARG B 2 242 ? 14.524 -8.063 -25.078 1.00 52.07 249 ARG C N 1
ATOM 4601 C CA . ARG B 2 242 ? 13.364 -7.195 -25.034 1.00 53.93 249 ARG C CA 1
ATOM 4602 C C . ARG B 2 242 ? 12.137 -8.001 -25.480 1.00 55.20 249 ARG C C 1
ATOM 4603 O O . ARG B 2 242 ? 12.182 -8.711 -26.489 1.00 54.38 249 ARG C O 1
ATOM 4611 N N . VAL B 2 243 ? 11.057 -7.902 -24.712 1.00 51.80 250 VAL C N 1
ATOM 4612 C CA . VAL B 2 243 ? 9.851 -8.678 -24.970 1.00 53.90 250 VAL C CA 1
ATOM 4613 C C . VAL B 2 243 ? 8.624 -7.781 -25.188 1.00 56.17 250 VAL C C 1
ATOM 4614 O O . VAL B 2 243 ? 8.204 -7.057 -24.284 1.00 51.37 250 VAL C O 1
ATOM 4618 N N . TRP B 2 244 ? 8.073 -7.838 -26.403 1.00 53.17 251 TRP C N 1
ATOM 4619 C CA . TRP B 2 244 ? 6.877 -7.093 -26.777 1.00 57.71 251 TRP C CA 1
ATOM 4620 C C . TRP B 2 244 ? 5.591 -7.879 -26.546 1.00 61.24 251 TRP C C 1
ATOM 4621 O O . TRP B 2 244 ? 5.531 -9.079 -26.789 1.00 64.18 251 TRP C O 1
ATOM 4632 N N . SER B 2 245 ? 4.556 -7.192 -26.088 1.00 60.13 252 SER C N 1
ATOM 4633 C CA . SER B 2 245 ? 3.247 -7.810 -25.943 1.00 67.44 252 SER C CA 1
ATOM 4634 C C . SER B 2 245 ? 2.193 -6.729 -25.909 1.00 73.15 252 SER C C 1
ATOM 4635 O O . SER B 2 245 ? 2.503 -5.582 -25.595 1.00 74.67 252 SER C O 1
ATOM 4638 N N . PRO B 2 246 ? 0.943 -7.083 -26.239 1.00 76.38 253 PRO C N 1
ATOM 4639 C CA . PRO B 2 246 ? -0.160 -6.113 -26.153 1.00 77.92 253 PRO C CA 1
ATOM 4640 C C . PRO B 2 246 ? -0.280 -5.476 -24.762 1.00 74.42 253 PRO C C 1
ATOM 4641 O O . PRO B 2 246 ? -0.605 -4.292 -24.663 1.00 78.85 253 PRO C O 1
ATOM 4645 N N . ARG B 2 247 ? -0.001 -6.250 -23.715 1.00 80.76 254 ARG C N 1
ATOM 4646 C CA . ARG B 2 247 ? 0.029 -5.729 -22.345 1.00 79.49 254 ARG C CA 1
ATOM 4647 C C . ARG B 2 247 ? 1.075 -4.617 -22.205 1.00 74.86 254 ARG C C 1
ATOM 4648 O O . ARG B 2 247 ? 0.747 -3.503 -21.792 1.00 74.63 254 ARG C O 1
ATOM 4650 N N . GLY B 2 248 ? 2.324 -4.928 -22.557 1.00 71.93 255 GLY C N 1
ATOM 4651 C CA . GLY B 2 248 ? 3.425 -3.977 -22.471 1.00 69.59 255 GLY C CA 1
ATOM 4652 C C . GLY B 2 248 ? 4.751 -4.445 -23.069 1.00 69.59 255 GLY C C 1
ATOM 4653 O O . GLY B 2 248 ? 4.821 -5.493 -23.726 1.00 66.54 255 GLY C O 1
ATOM 4654 N N . VAL B 2 249 ? 5.808 -3.661 -22.852 1.00 61.61 256 VAL C N 1
ATOM 4655 C CA . VAL B 2 249 ? 7.136 -4.036 -23.321 1.00 61.20 256 VAL C CA 1
ATOM 4656 C C . VAL B 2 249 ? 8.112 -4.143 -22.151 1.00 58.21 256 VAL C C 1
ATOM 4657 O O . VAL B 2 249 ? 8.274 -3.210 -21.365 1.00 56.46 256 VAL C O 1
ATOM 4661 N N . TYR B 2 250 ? 8.746 -5.309 -22.050 1.00 56.44 257 TYR C N 1
ATOM 4662 C CA . TYR B 2 250 ? 9.548 -5.670 -20.899 1.00 55.12 257 TYR C CA 1
ATOM 4663 C C . TYR B 2 250 ? 10.935 -6.128 -21.292 1.00 57.72 257 TYR C C 1
ATOM 4664 O O . TYR B 2 250 ? 11.144 -6.627 -22.393 1.00 54.08 257 TYR C O 1
ATOM 4673 N N . ASP B 2 251 ? 11.877 -5.973 -20.367 1.00 56.59 258 ASP C N 1
ATOM 4674 C CA . ASP B 2 251 ? 13.215 -6.524 -20.510 1.00 50.19 258 ASP C CA 1
ATOM 4675 C C . ASP B 2 251 ? 13.415 -7.647 -19.515 1.00 51.03 258 ASP C C 1
ATOM 4676 O O . ASP B 2 251 ? 12.776 -7.673 -18.464 1.00 56.92 258 ASP C O 1
ATOM 4681 N N . VAL B 2 252 ? 14.316 -8.565 -19.836 1.00 44.68 259 VAL C N 1
ATOM 4682 C CA . VAL B 2 252 ? 14.568 -9.700 -18.968 1.00 52.26 259 VAL C CA 1
ATOM 4683 C C . VAL B 2 252 ? 16.018 -10.209 -19.073 1.00 50.55 259 VAL C C 1
ATOM 4684 O O . VAL B 2 252 ? 16.614 -10.263 -20.155 1.00 50.15 259 VAL C O 1
ATOM 4688 N N . ARG B 2 253 ? 16.587 -10.552 -17.923 1.00 51.97 260 ARG C N 1
ATOM 4689 C CA . ARG B 2 253 ? 17.928 -11.109 -17.848 1.00 44.20 260 ARG C CA 1
ATOM 4690 C C . ARG B 2 253 ? 17.866 -12.634 -17.841 1.00 49.59 260 ARG C C 1
ATOM 4691 O O . ARG B 2 253 ? 17.305 -13.234 -16.930 1.00 49.55 260 ARG C O 1
ATOM 4699 N N . ILE B 2 254 ? 18.432 -13.279 -18.847 1.00 46.93 261 ILE C N 1
ATOM 4700 C CA . ILE B 2 254 ? 18.572 -14.721 -18.760 1.00 44.27 261 ILE C CA 1
ATOM 4701 C C . ILE B 2 254 ? 20.061 -15.075 -18.617 1.00 49.39 261 ILE C C 1
ATOM 4702 O O . ILE B 2 254 ? 20.854 -14.806 -19.516 1.00 53.22 261 ILE C O 1
ATOM 4707 N N . PRO B 2 255 ? 20.454 -15.642 -17.467 1.00 48.06 262 PRO C N 1
ATOM 4708 C CA . PRO B 2 255 ? 21.853 -16.037 -17.237 1.00 43.90 262 PRO C CA 1
ATOM 4709 C C . PRO B 2 255 ? 22.346 -17.136 -18.128 1.00 43.36 262 PRO C C 1
ATOM 4710 O O . PRO B 2 255 ? 21.537 -17.885 -18.661 1.00 50.91 262 PRO C O 1
ATOM 4714 N N . PHE B 2 256 ? 23.666 -17.195 -18.299 1.00 44.92 263 PHE C N 1
ATOM 4715 C CA . PHE B 2 256 ? 24.374 -18.361 -18.810 1.00 42.82 263 PHE C CA 1
ATOM 4716 C C . PHE B 2 256 ? 24.387 -19.442 -17.707 1.00 42.80 263 PHE C C 1
ATOM 4717 O O . PHE B 2 256 ? 24.354 -19.131 -16.509 1.00 38.30 263 PHE C O 1
ATOM 4725 N N . PRO B 2 257 ? 24.432 -20.719 -18.099 1.00 45.66 264 PRO C N 1
ATOM 4726 C CA . PRO B 2 257 ? 24.466 -21.796 -17.095 1.00 47.22 264 PRO C CA 1
ATOM 4727 C C . PRO B 2 257 ? 25.666 -21.666 -16.149 1.00 51.28 264 PRO C C 1
ATOM 4728 O O . PRO B 2 257 ? 25.567 -21.972 -14.957 1.00 45.00 264 PRO C O 1
ATOM 4732 N N . MET B 2 258 ? 26.794 -21.234 -16.711 1.00 52.92 265 MET C N 1
ATOM 4733 C CA . MET B 2 258 ? 27.977 -20.853 -15.961 1.00 50.09 265 MET C CA 1
ATOM 4734 C C . MET B 2 258 ? 28.598 -19.654 -16.675 1.00 53.57 265 MET C C 1
ATOM 4735 O O . MET B 2 258 ? 28.236 -19.340 -17.810 1.00 50.25 265 MET C O 1
ATOM 4740 N N . GLU B 2 259 ? 29.524 -18.976 -16.011 1.00 52.38 266 GLU C N 1
ATOM 4741 C CA . GLU B 2 259 ? 30.089 -17.764 -16.565 1.00 45.85 266 GLU C CA 1
ATOM 4742 C C . GLU B 2 259 ? 30.943 -18.030 -17.792 1.00 44.34 266 GLU C C 1
ATOM 4743 O O . GLU B 2 259 ? 31.630 -19.043 -17.887 1.00 49.40 266 GLU C O 1
ATOM 4749 N N . VAL B 2 260 ? 30.904 -17.085 -18.720 1.00 47.06 267 VAL C N 1
ATOM 4750 C CA . VAL B 2 260 ? 31.587 -17.203 -19.999 1.00 49.58 267 VAL C CA 1
ATOM 4751 C C . VAL B 2 260 ? 32.805 -16.253 -20.071 1.00 47.55 267 VAL C C 1
ATOM 4752 O O . VAL B 2 260 ? 32.747 -15.139 -19.562 1.00 47.97 267 VAL C O 1
ATOM 4756 N N . THR B 2 261 ? 33.888 -16.705 -20.700 1.00 49.71 268 THR C N 1
ATOM 4757 C CA . THR B 2 261 ? 35.185 -16.006 -20.714 1.00 51.25 268 THR C CA 1
ATOM 4758 C C . THR B 2 261 ? 35.497 -15.303 -22.045 1.00 52.37 268 THR C C 1
ATOM 4759 O O . THR B 2 261 ? 35.973 -14.175 -22.057 1.00 52.14 268 THR C O 1
ATOM 4763 N N . ASP B 2 262 ? 35.239 -15.986 -23.159 1.00 53.29 269 ASP C N 1
ATOM 4764 C CA . ASP B 2 262 ? 35.458 -15.443 -24.500 1.00 49.18 269 ASP C CA 1
ATOM 4765 C C . ASP B 2 262 ? 34.278 -15.733 -25.443 1.00 48.59 269 ASP C C 1
ATOM 4766 O O . ASP B 2 262 ? 33.288 -16.349 -25.046 1.00 53.95 269 ASP C O 1
ATOM 4771 N N . GLU B 2 263 ? 34.410 -15.295 -26.693 1.00 45.43 270 GLU C N 1
ATOM 4772 C CA . GLU B 2 263 ? 33.412 -15.530 -27.723 1.00 52.18 270 GLU C CA 1
ATOM 4773 C C . GLU B 2 263 ? 33.027 -17.012 -27.898 1.00 51.66 270 GLU C C 1
ATOM 4774 O O . GLU B 2 263 ? 31.846 -17.336 -28.033 1.00 49.67 270 GLU C O 1
ATOM 4780 N N . LYS B 2 264 ? 34.020 -17.900 -27.907 1.00 53.71 271 LYS C N 1
ATOM 4781 C CA . LYS B 2 264 ? 33.768 -19.312 -28.188 1.00 56.57 271 LYS C CA 1
ATOM 4782 C C . LYS B 2 264 ? 32.856 -19.898 -27.125 1.00 49.02 271 LYS C C 1
ATOM 4783 O O . LYS B 2 264 ? 31.913 -20.622 -27.449 1.00 45.40 271 LYS C O 1
ATOM 4789 N N . GLY B 2 265 ? 33.136 -19.564 -25.866 1.00 44.38 272 GLY C N 1
ATOM 4790 C CA . GLY B 2 265 ? 32.319 -20.014 -24.749 1.00 43.43 272 GLY C CA 1
ATOM 4791 C C . GLY B 2 265 ? 30.887 -19.476 -24.767 1.00 53.27 272 GLY C C 1
ATOM 4792 O O . GLY B 2 265 ? 29.924 -20.220 -24.478 1.00 51.57 272 GLY C O 1
ATOM 4793 N N . ALA B 2 266 ? 30.748 -18.186 -25.101 1.00 45.49 273 ALA C N 1
ATOM 4794 C CA . ALA B 2 266 ? 29.442 -17.542 -25.240 1.00 49.32 273 ALA C CA 1
ATOM 4795 C C . ALA B 2 266 ? 28.591 -18.188 -26.325 1.00 42.39 273 ALA C C 1
ATOM 4796 O O . ALA B 2 266 ? 27.393 -18.348 -26.169 1.00 44.26 273 ALA C O 1
ATOM 4798 N N . LYS B 2 267 ? 29.216 -18.530 -27.439 1.00 44.43 274 LYS C N 1
ATOM 4799 C CA . LYS B 2 267 ? 28.517 -19.230 -28.499 1.00 48.17 274 LYS C CA 1
ATOM 4800 C C . LYS B 2 267 ? 28.207 -20.665 -28.062 1.00 50.58 274 LYS C C 1
ATOM 4801 O O . LYS B 2 267 ? 27.168 -21.219 -28.411 1.00 53.71 274 LYS C O 1
ATOM 4807 N N . SER B 2 268 ? 29.102 -21.258 -27.284 1.00 45.94 275 SER C N 1
ATOM 4808 C CA . SER B 2 268 ? 28.876 -22.608 -26.803 1.00 48.49 275 SER C CA 1
ATOM 4809 C C . SER B 2 268 ? 27.692 -22.594 -25.859 1.00 48.75 275 SER C C 1
ATOM 4810 O O . SER B 2 268 ? 26.726 -23.330 -26.058 1.00 45.20 275 SER C O 1
ATOM 4813 N N . SER B 2 269 ? 27.766 -21.747 -24.840 1.00 46.11 276 SER C N 1
ATOM 4814 C CA . SER B 2 269 ? 26.703 -21.686 -23.844 1.00 46.54 276 SER C CA 1
ATOM 4815 C C . SER B 2 269 ? 25.369 -21.361 -24.493 1.00 47.82 276 SER C C 1
ATOM 4816 O O . SER B 2 269 ? 24.333 -21.918 -24.109 1.00 47.18 276 SER C O 1
ATOM 4819 N N . PHE B 2 270 ? 25.397 -20.465 -25.478 1.00 41.98 277 PHE C N 1
ATOM 4820 C CA . PHE B 2 270 ? 24.175 -20.111 -26.183 1.00 44.81 277 PHE C CA 1
ATOM 4821 C C . PHE B 2 270 ? 23.603 -21.357 -26.846 1.00 42.42 277 PHE C C 1
ATOM 4822 O O . PHE B 2 270 ? 22.434 -21.675 -26.691 1.00 41.49 277 PHE C O 1
ATOM 4830 N N . ASN B 2 271 ? 24.452 -22.054 -27.585 1.00 44.19 278 ASN C N 1
ATOM 4831 C CA . ASN B 2 271 ? 24.068 -23.267 -28.295 1.00 46.25 278 ASN C CA 1
ATOM 4832 C C . ASN B 2 271 ? 23.501 -24.339 -27.362 1.00 44.85 278 ASN C C 1
ATOM 4833 O O . ASN B 2 271 ? 22.606 -25.101 -27.747 1.00 48.40 278 ASN C O 1
ATOM 4838 N N . GLY B 2 272 ? 24.029 -24.401 -26.142 1.00 45.49 279 GLY C N 1
ATOM 4839 C CA . GLY B 2 272 ? 23.563 -25.363 -25.162 1.00 42.41 279 GLY C CA 1
ATOM 4840 C C . GLY B 2 272 ? 22.162 -25.035 -24.683 1.00 41.63 279 GLY C C 1
ATOM 4841 O O . GLY B 2 272 ? 21.315 -25.915 -24.585 1.00 45.32 279 GLY C O 1
ATOM 4842 N N . MET B 2 273 ? 21.916 -23.764 -24.381 1.00 46.93 280 MET C N 1
ATOM 4843 C CA . MET B 2 273 ? 20.592 -23.356 -23.938 1.00 46.02 280 MET C CA 1
ATOM 4844 C C . MET B 2 273 ? 19.574 -23.612 -25.049 1.00 53.36 280 MET C C 1
ATOM 4845 O O . MET B 2 273 ? 18.453 -24.070 -24.783 1.00 54.78 280 MET C O 1
ATOM 4850 N N . SER B 2 274 ? 19.988 -23.350 -26.289 1.00 46.89 281 SER C N 1
ATOM 4851 C CA . SER B 2 274 ? 19.181 -23.642 -27.468 1.00 49.34 281 SER C CA 1
ATOM 4852 C C . SER B 2 274 ? 18.871 -25.120 -27.609 1.00 52.09 281 SER C C 1
ATOM 4853 O O . SER B 2 274 ? 17.774 -25.479 -28.028 1.00 55.44 281 SER C O 1
ATOM 4856 N N . GLN B 2 275 ? 19.826 -25.979 -27.265 1.00 46.74 282 GLN C N 1
ATOM 4857 C CA . GLN B 2 275 ? 19.567 -27.422 -27.303 1.00 52.77 282 GLN C CA 1
ATOM 4858 C C . GLN B 2 275 ? 18.592 -27.835 -26.221 1.00 50.92 282 GLN C C 1
ATOM 4859 O O . GLN B 2 275 ? 17.627 -28.562 -26.484 1.00 48.72 282 GLN C O 1
ATOM 4865 N N . LEU B 2 276 ? 18.854 -27.345 -25.013 1.00 51.76 283 LEU C N 1
ATOM 4866 C CA . LEU B 2 276 ? 18.087 -27.717 -23.830 1.00 50.77 283 LEU C CA 1
ATOM 4867 C C . LEU B 2 276 ? 16.642 -27.293 -23.977 1.00 49.35 283 LEU C C 1
ATOM 4868 O O . LEU B 2 276 ? 15.734 -28.082 -23.697 1.00 47.39 283 LEU C O 1
ATOM 4873 N N . ALA B 2 277 ? 16.441 -26.050 -24.409 1.00 49.07 284 ALA C N 1
ATOM 4874 C CA . ALA B 2 277 ? 15.102 -25.488 -24.516 1.00 46.53 284 ALA C CA 1
ATOM 4875 C C . ALA B 2 277 ? 14.342 -26.154 -25.654 1.00 50.68 284 ALA C C 1
ATOM 4876 O O . ALA B 2 277 ? 13.141 -26.383 -25.563 1.00 55.18 284 ALA C O 1
ATOM 4878 N N . TRP B 2 278 ? 15.051 -26.461 -26.728 1.00 50.33 285 TRP C N 1
ATOM 4879 C CA . TRP B 2 278 ? 14.449 -27.192 -27.823 1.00 51.41 285 TRP C CA 1
ATOM 4880 C C . TRP B 2 278 ? 13.945 -28.516 -27.275 1.00 56.44 285 TRP C C 1
ATOM 4881 O O . TRP B 2 278 ? 12.788 -28.881 -27.493 1.00 56.92 285 TRP C O 1
ATOM 4892 N N . GLU B 2 279 ? 14.804 -29.204 -26.524 1.00 51.04 286 GLU C N 1
ATOM 4893 C CA . GLU B 2 279 ? 14.440 -30.474 -25.916 1.00 49.79 286 GLU C CA 1
ATOM 4894 C C . GLU B 2 279 ? 13.303 -30.413 -24.881 1.00 52.86 286 GLU C C 1
ATOM 4895 O O . GLU B 2 279 ? 12.556 -31.375 -24.731 1.00 49.52 286 GLU C O 1
ATOM 4901 N N . VAL B 2 280 ? 13.145 -29.302 -24.171 1.00 50.57 287 VAL C N 1
ATOM 4902 C CA . VAL B 2 280 ? 12.034 -29.233 -23.225 1.00 53.20 287 VAL C CA 1
ATOM 4903 C C . VAL B 2 280 ? 10.729 -28.909 -23.954 1.00 57.10 287 VAL C C 1
ATOM 4904 O O . VAL B 2 280 ? 9.665 -29.380 -23.552 1.00 58.65 287 VAL C O 1
ATOM 4908 N N . GLU B 2 281 ? 10.795 -28.152 -25.048 1.00 53.79 288 GLU C N 1
ATOM 4909 C CA . GLU B 2 281 ? 9.568 -27.854 -25.763 1.00 51.29 288 GLU C CA 1
ATOM 4910 C C . GLU B 2 281 ? 9.019 -29.101 -26.462 1.00 63.81 288 GLU C C 1
ATOM 4911 O O . GLU B 2 281 ? 7.799 -29.245 -26.580 1.00 67.94 288 GLU C O 1
ATOM 4917 N N . LYS B 2 282 ? 9.896 -30.011 -26.894 1.00 56.54 289 LYS C N 1
ATOM 4918 C CA . LYS B 2 282 ? 9.442 -31.249 -27.534 1.00 52.62 289 LYS C CA 1
ATOM 4919 C C . LYS B 2 282 ? 9.265 -32.414 -26.538 1.00 56.03 289 LYS C C 1
ATOM 4920 O O . LYS B 2 282 ? 8.998 -33.536 -26.953 1.00 56.37 289 LYS C O 1
ATOM 4926 N N . SER B 2 283 ? 9.421 -32.140 -25.241 1.00 52.31 290 SER C N 1
ATOM 4927 C CA . SER B 2 283 ? 9.243 -33.146 -24.194 1.00 50.25 290 SER C CA 1
ATOM 4928 C C . SER B 2 283 ? 10.274 -34.272 -24.271 1.00 51.01 290 SER C C 1
ATOM 4929 O O . SER B 2 283 ? 9.994 -35.420 -23.923 1.00 50.75 290 SER C O 1
ATOM 4932 N N . TYR B 2 284 ? 11.469 -33.931 -24.738 1.00 57.74 291 TYR C N 1
ATOM 4933 C CA . TYR B 2 284 ? 12.617 -34.833 -24.698 1.00 55.37 291 TYR C CA 1
ATOM 4934 C C . TYR B 2 284 ? 13.252 -34.853 -23.318 1.00 53.81 291 TYR C C 1
ATOM 4935 O O . TYR B 2 284 ? 13.860 -35.834 -22.925 1.00 57.30 291 TYR C O 1
ATOM 4944 N N . CYS B 2 285 ? 13.070 -33.769 -22.578 1.00 61.29 292 CYS C N 1
ATOM 4945 C CA . CYS B 2 285 ? 13.766 -33.549 -21.320 1.00 60.03 292 CYS C CA 1
ATOM 4946 C C . CYS B 2 285 ? 12.920 -32.663 -20.378 1.00 56.42 292 CYS C C 1
ATOM 4947 O O . CYS B 2 285 ? 12.264 -31.726 -20.829 1.00 58.71 292 CYS C O 1
ATOM 4950 N N . PRO B 2 286 ? 12.920 -32.970 -19.069 1.00 55.37 293 PRO C N 1
ATOM 4951 C CA . PRO B 2 286 ? 12.192 -32.200 -18.051 1.00 61.95 293 PRO C CA 1
ATOM 4952 C C . PRO B 2 286 ? 12.645 -30.748 -17.958 1.00 63.80 293 PRO C C 1
ATOM 4953 O O . PRO B 2 286 ? 13.831 -30.462 -18.151 1.00 59.84 293 PRO C O 1
ATOM 4957 N N . ALA B 2 287 ? 11.706 -29.851 -17.669 1.00 60.93 294 ALA C N 1
ATOM 4958 C CA . ALA B 2 287 ? 12.027 -28.454 -17.388 1.00 61.42 294 ALA C CA 1
ATOM 4959 C C . ALA B 2 287 ? 12.449 -28.313 -15.910 1.00 63.89 294 ALA C C 1
ATOM 4960 O O . ALA B 2 287 ? 11.832 -27.582 -15.122 1.00 54.58 294 ALA C O 1
ATOM 4962 N N . ASP B 2 288 ? 13.512 -29.039 -15.561 1.00 68.26 295 ASP C N 1
ATOM 4963 C CA . ASP B 2 288 ? 13.955 -29.207 -14.179 1.00 67.52 295 ASP C CA 1
ATOM 4964 C C . ASP B 2 288 ? 14.845 -28.057 -13.703 1.00 69.35 295 ASP C C 1
ATOM 4965 O O . ASP B 2 288 ? 15.985 -28.270 -13.303 1.00 75.83 295 ASP C O 1
ATOM 4970 N N . PHE B 2 289 ? 14.316 -26.839 -13.746 1.00 64.04 296 PHE C N 1
ATOM 4971 C CA . PHE B 2 289 ? 15.079 -25.668 -13.343 1.00 59.69 296 PHE C CA 1
ATOM 4972 C C . PHE B 2 289 ? 14.130 -24.536 -13.018 1.00 60.64 296 PHE C C 1
ATOM 4973 O O . PHE B 2 289 ? 12.967 -24.582 -13.402 1.00 67.79 296 PHE C O 1
ATOM 4981 N N . ASN B 2 290 ? 14.604 -23.515 -12.314 1.00 60.97 297 ASN C N 1
ATOM 4982 C CA . ASN B 2 290 ? 13.732 -22.375 -12.035 1.00 60.20 297 ASN C CA 1
ATOM 4983 C C . ASN B 2 290 ? 13.660 -21.465 -13.242 1.00 60.48 297 ASN C C 1
ATOM 4984 O O . ASN B 2 290 ? 14.668 -21.215 -13.902 1.00 64.99 297 ASN C O 1
ATOM 4989 N N . LYS B 2 291 ? 12.468 -20.982 -13.554 1.00 61.59 298 LYS C N 1
ATOM 4990 C CA . LYS B 2 291 ? 12.334 -20.011 -14.621 1.00 57.16 298 LYS C CA 1
ATOM 4991 C C . LYS B 2 291 ? 12.643 -18.633 -14.076 1.00 58.65 298 LYS C C 1
ATOM 4992 O O . LYS B 2 291 ? 12.755 -18.447 -12.863 1.00 60.58 298 LYS C O 1
ATOM 4998 N N . VAL B 2 292 ? 12.774 -17.662 -14.970 1.00 58.23 299 VAL C N 1
ATOM 4999 C CA . VAL B 2 292 ? 13.090 -16.310 -14.545 1.00 52.46 299 VAL C CA 1
ATOM 5000 C C . VAL B 2 292 ? 11.795 -15.528 -14.415 1.00 52.17 299 VAL C C 1
ATOM 5001 O O . VAL B 2 292 ? 10.946 -15.545 -15.302 1.00 50.85 299 VAL C O 1
ATOM 5005 N N . LYS B 2 293 ? 11.644 -14.861 -13.285 1.00 51.69 300 LYS C N 1
ATOM 5006 C CA . LYS B 2 293 ? 10.424 -14.151 -12.987 1.00 60.68 300 LYS C CA 1
ATOM 5007 C C . LYS B 2 293 ? 10.606 -12.631 -13.067 1.00 64.37 300 LYS C C 1
ATOM 5008 O O . LYS B 2 293 ? 9.676 -11.914 -13.443 1.00 65.52 300 LYS C O 1
ATOM 5014 N N . LEU B 2 294 ? 11.802 -12.149 -12.732 1.00 64.44 301 LEU C N 1
ATOM 5015 C CA . LEU B 2 294 ? 12.109 -10.714 -12.767 1.00 57.00 301 LEU C CA 1
ATOM 5016 C C . LEU B 2 294 ? 11.937 -10.108 -14.158 1.00 57.54 301 LEU C C 1
ATOM 5017 O O . LEU B 2 294 ? 12.730 -10.363 -15.070 1.00 58.73 301 LEU C O 1
ATOM 5022 N N . LEU B 2 295 ? 10.889 -9.309 -14.313 1.00 58.36 302 LEU C N 1
ATOM 5023 C CA . LEU B 2 295 ? 10.687 -8.536 -15.526 1.00 55.33 302 LEU C CA 1
ATOM 5024 C C . LEU B 2 295 ? 10.876 -7.057 -15.222 1.00 51.45 302 LEU C C 1
ATOM 5025 O O . LEU B 2 295 ? 10.670 -6.613 -14.091 1.00 52.30 302 LEU C O 1
ATOM 5030 N N . LYS B 2 296 ? 11.291 -6.304 -16.234 1.00 56.68 303 LYS C N 1
ATOM 5031 C CA . LYS B 2 296 ? 11.435 -4.861 -16.119 1.00 52.75 303 LYS C CA 1
ATOM 5032 C C . LYS B 2 296 ? 10.648 -4.188 -17.237 1.00 53.47 303 LYS C C 1
ATOM 5033 O O . LYS B 2 296 ? 10.984 -4.337 -18.404 1.00 59.11 303 LYS C O 1
ATOM 5035 N N . GLN B 2 297 ? 9.597 -3.455 -16.882 1.00 55.13 304 GLN C N 1
ATOM 5036 C CA . GLN B 2 297 ? 8.761 -2.793 -17.877 1.00 56.04 304 GLN C CA 1
ATOM 5037 C C . GLN B 2 297 ? 9.456 -1.561 -18.461 1.00 53.85 304 GLN C C 1
ATOM 5038 O O . GLN B 2 297 ? 10.095 -0.800 -17.731 1.00 54.01 304 GLN C O 1
ATOM 5044 N N . VAL B 2 298 ? 9.346 -1.392 -19.780 1.00 52.65 305 VAL C N 1
ATOM 5045 C CA . VAL B 2 298 ? 9.879 -0.218 -20.473 1.00 57.75 305 VAL C CA 1
ATOM 5046 C C . VAL B 2 298 ? 8.827 0.440 -21.388 1.00 61.48 305 VAL C C 1
ATOM 5047 O O . VAL B 2 298 ? 7.701 -0.037 -21.500 1.00 61.58 305 VAL C O 1
ATOM 5051 N N . VAL B 2 299 ? 9.209 1.531 -22.046 1.00 63.49 306 VAL C N 1
ATOM 5052 C CA . VAL B 2 299 ? 8.286 2.305 -22.869 1.00 70.49 306 VAL C CA 1
ATOM 5053 C C . VAL B 2 299 ? 8.425 1.976 -24.349 1.00 66.01 306 VAL C C 1
ATOM 5054 O O . VAL B 2 299 ? 8.229 0.833 -24.761 1.00 69.84 306 VAL C O 1
ATOM 5058 N N . SER C 1 24 ? 25.965 1.777 -69.276 1.00 37.51 95 SER B N 1
ATOM 5059 C CA . SER C 1 24 ? 25.074 2.743 -69.927 1.00 35.29 95 SER B CA 1
ATOM 5060 C C . SER C 1 24 ? 24.041 3.272 -68.950 1.00 41.46 95 SER B C 1
ATOM 5061 O O . SER C 1 24 ? 23.484 2.518 -68.158 1.00 33.71 95 SER B O 1
ATOM 5064 N N . SER C 1 25 ? 23.817 4.586 -68.999 1.00 36.15 96 SER B N 1
ATOM 5065 C CA . SER C 1 25 ? 22.920 5.262 -68.065 1.00 39.41 96 SER B CA 1
ATOM 5066 C C . SER C 1 25 ? 21.726 5.890 -68.768 1.00 46.21 96 SER B C 1
ATOM 5067 O O . SER C 1 25 ? 21.807 6.264 -69.948 1.00 42.01 96 SER B O 1
ATOM 5070 N N . ILE C 1 26 ? 20.628 6.035 -68.033 1.00 42.54 97 ILE B N 1
ATOM 5071 C CA . ILE C 1 26 ? 19.526 6.880 -68.479 1.00 38.60 97 ILE B CA 1
ATOM 5072 C C . ILE C 1 26 ? 19.746 8.272 -67.921 1.00 38.26 97 ILE B C 1
ATOM 5073 O O . ILE C 1 26 ? 20.019 8.438 -66.728 1.00 39.45 97 ILE B O 1
ATOM 5078 N N . VAL C 1 27 ? 19.633 9.275 -68.782 1.00 43.55 98 VAL B N 1
ATOM 5079 C CA . VAL C 1 27 ? 19.918 10.650 -68.385 1.00 37.87 98 VAL B CA 1
ATOM 5080 C C . VAL C 1 27 ? 18.763 11.548 -68.712 1.00 39.11 98 VAL B C 1
ATOM 5081 O O . VAL C 1 27 ? 18.292 11.531 -69.841 1.00 44.34 98 VAL B O 1
ATOM 5085 N N . VAL C 1 28 ? 18.305 12.362 -67.775 1.00 35.90 99 VAL B N 1
ATOM 5086 C CA . VAL C 1 28 ? 17.414 13.424 -68.209 1.00 36.33 99 VAL B CA 1
ATOM 5087 C C . VAL C 1 28 ? 18.192 14.745 -68.251 1.00 37.78 99 VAL B C 1
ATOM 5088 O O . VAL C 1 28 ? 18.907 15.097 -67.304 1.00 39.66 99 VAL B O 1
ATOM 5092 N N . ILE C 1 29 ? 18.099 15.443 -69.377 1.00 35.35 100 ILE B N 1
ATOM 5093 C CA . ILE C 1 29 ? 18.710 16.768 -69.518 1.00 40.79 100 ILE B CA 1
ATOM 5094 C C . ILE C 1 29 ? 17.634 17.787 -69.843 1.00 39.61 100 ILE B C 1
ATOM 5095 O O . ILE C 1 29 ? 17.113 17.806 -70.951 1.00 41.34 100 ILE B O 1
ATOM 5100 N N . GLY C 1 30 ? 17.304 18.642 -68.890 1.00 37.11 101 GLY B N 1
ATOM 5101 C CA . GLY C 1 30 ? 16.186 19.549 -69.094 1.00 45.51 101 GLY B CA 1
ATOM 5102 C C . GLY C 1 30 ? 16.356 21.031 -68.787 1.00 40.64 101 GLY B C 1
ATOM 5103 O O . GLY C 1 30 ? 17.250 21.450 -68.046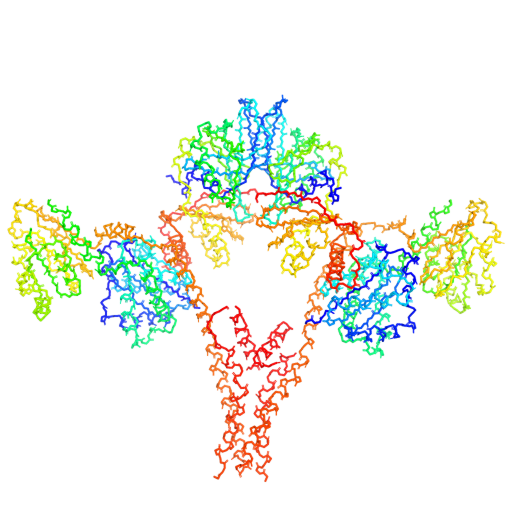 1.00 40.72 101 GLY B O 1
ATOM 5104 N N . LEU C 1 31 ? 15.489 21.822 -69.406 1.00 43.95 102 LEU B N 1
ATOM 5105 C CA . LEU C 1 31 ? 15.152 23.164 -68.937 1.00 43.53 102 LEU B CA 1
ATOM 5106 C C . LEU C 1 31 ? 13.703 23.155 -68.538 1.00 44.92 102 LEU B C 1
ATOM 5107 O O . LEU C 1 31 ? 12.867 22.608 -69.255 1.00 48.73 102 LEU B O 1
ATOM 5112 N N . SER C 1 32 ? 13.390 23.783 -67.419 1.00 46.52 103 SER B N 1
ATOM 5113 C CA . SER C 1 32 ? 12.008 23.862 -66.993 1.00 42.97 103 SER B CA 1
ATOM 5114 C C . SER C 1 32 ? 11.725 25.199 -66.355 1.00 47.83 103 SER B C 1
ATOM 5115 O O . SER C 1 32 ? 12.644 25.951 -66.030 1.00 52.79 103 SER B O 1
ATOM 5118 N N . ILE C 1 33 ? 10.443 25.477 -66.166 1.00 46.02 104 ILE B N 1
ATOM 5119 C CA . ILE C 1 33 ? 10.007 26.690 -65.510 1.00 50.19 104 ILE B CA 1
ATOM 5120 C C . ILE C 1 33 ? 10.574 26.843 -64.088 1.00 49.34 104 ILE B C 1
ATOM 5121 O O . ILE C 1 33 ? 10.489 27.919 -63.514 1.00 53.60 104 ILE B O 1
ATOM 5126 N N . HIS C 1 34 ? 11.154 25.791 -63.516 1.00 45.46 105 HIS B N 1
ATOM 5127 C CA . HIS C 1 34 ? 11.878 25.967 -62.254 1.00 52.63 105 HIS B CA 1
ATOM 5128 C C . HIS C 1 34 ? 12.936 27.057 -62.342 1.00 51.74 105 HIS B C 1
ATOM 5129 O O . HIS C 1 34 ? 13.195 27.753 -61.360 1.00 48.92 105 HIS B O 1
ATOM 5136 N N . THR C 1 35 ? 13.543 27.206 -63.516 1.00 49.60 106 THR B N 1
ATOM 5137 C CA . THR C 1 35 ? 14.679 28.116 -63.666 1.00 54.06 106 THR B CA 1
ATOM 5138 C C . THR C 1 35 ? 14.606 29.033 -64.904 1.00 55.82 106 THR B C 1
ATOM 5139 O O . THR C 1 35 ? 15.023 30.199 -64.851 1.00 43.76 106 THR B O 1
ATOM 5143 N N . ALA C 1 36 ? 14.080 28.513 -66.014 1.00 49.27 107 ALA B N 1
ATOM 5144 C CA . ALA C 1 36 ? 14.112 29.269 -67.257 1.00 47.59 107 ALA B CA 1
ATOM 5145 C C . ALA C 1 36 ? 12.749 29.863 -67.603 1.00 48.25 107 ALA B C 1
ATOM 5146 O O . ALA C 1 36 ? 11.739 29.169 -67.592 1.00 42.53 107 ALA B O 1
ATOM 5148 N N . PRO C 1 37 ? 12.731 31.161 -67.921 1.00 45.04 108 PRO B N 1
ATOM 5149 C CA . PRO C 1 37 ? 11.527 31.829 -68.414 1.00 43.63 108 PRO B CA 1
ATOM 5150 C C . PRO C 1 37 ? 11.149 31.311 -69.782 1.00 44.17 108 PRO B C 1
ATOM 5151 O O . PRO C 1 37 ? 11.943 30.598 -70.420 1.00 44.67 108 PRO B O 1
ATOM 5155 N N . VAL C 1 38 ? 9.957 31.693 -70.228 1.00 45.51 109 VAL B N 1
ATOM 5156 C CA . VAL C 1 38 ? 9.341 31.114 -71.412 1.00 45.81 109 VAL B CA 1
ATOM 5157 C C . VAL C 1 38 ? 10.034 31.630 -72.677 1.00 45.80 109 VAL B C 1
ATOM 5158 O O . VAL C 1 38 ? 10.236 30.891 -73.657 1.00 40.50 109 VAL B O 1
ATOM 5162 N N . GLU C 1 39 ? 10.445 32.890 -72.613 1.00 47.48 110 GLU B N 1
ATOM 5163 C CA . GLU C 1 39 ? 11.246 33.515 -73.660 1.00 50.91 110 GLU B CA 1
ATOM 5164 C C . GLU C 1 39 ? 12.487 32.682 -74.003 1.00 51.42 110 GLU B C 1
ATOM 5165 O O . GLU C 1 39 ? 12.966 32.689 -75.139 1.00 50.07 110 GLU B O 1
ATOM 5171 N N . MET C 1 40 ? 12.991 31.947 -73.019 1.00 46.52 111 MET B N 1
ATOM 5172 C CA . MET C 1 40 ? 14.100 31.028 -73.257 1.00 46.91 111 MET B CA 1
ATOM 5173 C C . MET C 1 40 ? 13.625 29.588 -73.559 1.00 44.06 111 MET B C 1
ATOM 5174 O O . MET C 1 40 ? 14.137 28.938 -74.469 1.00 47.30 111 MET B O 1
ATOM 5179 N N . ARG C 1 41 ? 12.649 29.103 -72.801 1.00 38.13 112 ARG B N 1
ATOM 5180 C CA . ARG C 1 41 ? 12.136 27.750 -73.001 1.00 45.34 112 ARG B CA 1
ATOM 5181 C C . ARG C 1 41 ? 11.604 27.500 -74.417 1.00 41.60 112 ARG B C 1
ATOM 5182 O O . ARG C 1 41 ? 11.870 26.446 -75.005 1.00 46.98 112 ARG B O 1
ATOM 5190 N N . GLU C 1 42 ? 10.864 28.465 -74.954 1.00 42.23 113 GLU B N 1
ATOM 5191 C CA . GLU C 1 42 ? 10.193 28.311 -76.244 1.00 40.92 113 GLU B CA 1
ATOM 5192 C C . GLU C 1 42 ? 11.173 28.047 -77.387 1.00 40.70 113 GLU B C 1
ATOM 5193 O O . GLU C 1 42 ? 10.801 27.456 -78.393 1.00 46.43 113 GLU B O 1
ATOM 5199 N N . LYS C 1 43 ? 12.423 28.480 -77.236 1.00 44.84 114 LYS B N 1
ATOM 5200 C CA . LYS C 1 43 ? 13.436 28.264 -78.277 1.00 44.43 114 LYS B CA 1
ATOM 5201 C C . LYS C 1 43 ? 13.790 26.798 -78.361 1.00 40.02 114 LYS B C 1
ATOM 5202 O O . LYS C 1 43 ? 14.202 26.316 -79.399 1.00 39.39 114 LYS B O 1
ATOM 5208 N N . LEU C 1 44 ? 13.616 26.111 -77.237 1.00 43.75 115 LEU B N 1
ATOM 5209 C CA . LEU C 1 44 ? 13.830 24.680 -77.126 1.00 45.26 115 LEU B CA 1
ATOM 5210 C C . LEU C 1 44 ? 12.598 23.862 -77.524 1.00 48.09 115 LEU B C 1
ATOM 5211 O O . LEU C 1 44 ? 12.688 22.637 -77.653 1.00 48.02 115 LEU B O 1
ATOM 5216 N N . ALA C 1 45 ? 11.455 24.528 -77.684 1.00 45.40 116 ALA B N 1
ATOM 5217 C CA . ALA C 1 45 ? 10.211 23.823 -77.979 1.00 47.06 116 ALA B CA 1
ATOM 5218 C C . ALA C 1 45 ? 10.336 23.018 -79.276 1.00 47.94 116 ALA B C 1
ATOM 5219 O O . ALA C 1 45 ? 10.889 23.475 -80.280 1.00 47.05 116 ALA B O 1
ATOM 5221 N N . ILE C 1 46 ? 9.837 21.796 -79.234 1.00 46.88 117 ILE B N 1
ATOM 5222 C CA . ILE C 1 46 ? 9.921 20.923 -80.384 1.00 46.20 117 ILE B CA 1
ATOM 5223 C C . ILE C 1 46 ? 8.543 20.320 -80.683 1.00 53.28 117 ILE B C 1
ATOM 5224 O O . ILE C 1 46 ? 8.015 19.497 -79.919 1.00 48.40 117 ILE B O 1
ATOM 5229 N N . PRO C 1 47 ? 7.955 20.761 -81.806 1.00 53.02 118 PRO B N 1
ATOM 5230 C CA . PRO C 1 47 ? 6.651 20.331 -82.317 1.00 55.57 118 PRO B CA 1
ATOM 5231 C C . PRO C 1 47 ? 6.595 18.808 -82.406 1.00 55.95 118 PRO B C 1
ATOM 5232 O O . PRO C 1 47 ? 7.649 18.192 -82.626 1.00 50.90 118 PRO B O 1
ATOM 5236 N N . GLU C 1 48 ? 5.411 18.219 -82.242 1.00 50.20 119 GLU B N 1
ATOM 5237 C CA . GLU C 1 48 ? 5.253 16.764 -82.329 1.00 50.24 119 GLU B CA 1
ATOM 5238 C C . GLU C 1 48 ? 5.755 16.162 -83.664 1.00 52.74 119 GLU B C 1
ATOM 5239 O O . GLU C 1 48 ? 6.341 15.088 -83.674 1.00 56.61 119 GLU B O 1
ATOM 5245 N N . ALA C 1 49 ? 5.543 16.867 -84.776 1.00 46.95 120 ALA B N 1
ATOM 5246 C CA . ALA C 1 49 ? 5.967 16.404 -86.096 1.00 43.93 120 ALA B CA 1
ATOM 5247 C C . ALA C 1 49 ? 7.484 16.322 -86.228 1.00 47.37 120 ALA B C 1
ATOM 5248 O O . ALA C 1 49 ? 8.002 15.669 -87.130 1.00 50.28 120 ALA B O 1
ATOM 5250 N N . GLU C 1 50 ? 8.205 16.989 -85.334 1.00 56.27 121 GLU B N 1
ATOM 5251 C CA . GLU C 1 50 ? 9.667 16.963 -85.389 1.00 54.62 121 GLU B CA 1
ATOM 5252 C C . GLU C 1 50 ? 10.318 16.091 -84.319 1.00 50.06 121 GLU B C 1
ATOM 5253 O O . GLU C 1 50 ? 11.552 16.050 -84.251 1.00 47.64 121 GLU B O 1
ATOM 5259 N N . TRP C 1 51 ? 9.524 15.395 -83.492 1.00 40.46 122 TRP B N 1
ATOM 5260 C CA . TRP C 1 51 ? 10.140 14.417 -82.580 1.00 48.83 122 TRP B CA 1
ATOM 5261 C C . TRP C 1 51 ? 10.978 13.384 -83.348 1.00 47.96 122 TRP B C 1
ATOM 5262 O O . TRP C 1 51 ? 12.128 13.165 -82.988 1.00 54.81 122 TRP B O 1
ATOM 5273 N N . PRO C 1 52 ? 10.429 12.775 -84.421 1.00 49.47 123 PRO B N 1
ATOM 5274 C CA . PRO C 1 52 ? 11.273 11.777 -85.097 1.00 53.46 123 PRO B CA 1
ATOM 5275 C C . PRO C 1 52 ? 12.624 12.328 -85.572 1.00 43.49 123 PRO B C 1
ATOM 5276 O O . PRO C 1 52 ? 13.659 11.712 -85.351 1.00 47.95 123 PRO B O 1
ATOM 5280 N N . ARG C 1 53 ? 12.607 13.479 -86.216 1.00 42.83 124 ARG B N 1
ATOM 5281 C CA . ARG C 1 53 ? 13.848 14.111 -86.665 1.00 54.32 124 ARG B CA 1
ATOM 5282 C C . ARG C 1 53 ? 14.824 14.372 -85.501 1.00 47.81 124 ARG B C 1
ATOM 5283 O O . ARG C 1 53 ? 16.002 13.990 -85.581 1.00 45.01 124 ARG B O 1
ATOM 5291 N N . ALA C 1 54 ? 14.320 14.981 -84.425 1.00 40.21 125 ALA B N 1
ATOM 5292 C CA . ALA C 1 54 ? 15.133 15.296 -83.242 1.00 42.92 125 ALA B CA 1
ATOM 5293 C C . ALA C 1 54 ? 15.785 14.068 -82.612 1.00 42.98 125 ALA B C 1
ATOM 5294 O O . ALA C 1 54 ? 16.972 14.084 -82.304 1.00 44.23 125 ALA B O 1
ATOM 5296 N N . ILE C 1 55 ? 14.998 13.014 -82.413 1.00 46.58 126 ILE B N 1
ATOM 5297 C CA . ILE C 1 55 ? 15.479 11.762 -81.825 1.00 46.11 126 ILE B CA 1
ATOM 5298 C C . ILE C 1 55 ? 16.582 11.115 -82.665 1.00 50.00 126 ILE B C 1
ATOM 5299 O O . ILE C 1 55 ? 17.542 10.559 -82.125 1.00 49.01 126 ILE B O 1
ATOM 5304 N N . ALA C 1 56 ? 16.438 11.193 -83.986 1.00 52.07 127 ALA B N 1
ATOM 5305 C CA . ALA C 1 56 ? 17.440 10.643 -84.889 1.00 47.97 127 ALA B CA 1
ATOM 5306 C C . ALA C 1 56 ? 18.662 11.542 -84.925 1.00 45.58 127 ALA B C 1
ATOM 5307 O O . ALA C 1 56 ? 19.788 11.046 -85.014 1.00 52.30 127 ALA B O 1
ATOM 5309 N N . GLU C 1 57 ? 18.453 12.859 -84.875 1.00 40.43 128 GLU B N 1
ATOM 5310 C CA . GLU C 1 57 ? 19.589 13.762 -84.706 1.00 47.18 128 GLU B CA 1
ATOM 5311 C C . GLU C 1 57 ? 20.318 13.429 -83.405 1.00 47.95 128 GLU B C 1
ATOM 5312 O O . GLU C 1 57 ? 21.545 13.273 -83.387 1.00 41.48 128 GLU B O 1
ATOM 5318 N N . LEU C 1 58 ? 19.545 13.299 -82.322 1.00 47.85 129 LEU B N 1
ATOM 5319 C CA . LEU C 1 58 ? 20.108 12.995 -81.008 1.00 41.06 129 LEU B CA 1
ATOM 5320 C C . LEU C 1 58 ? 20.833 11.647 -81.006 1.00 48.16 129 LEU B C 1
ATOM 5321 O O . LEU C 1 58 ? 21.989 11.557 -80.566 1.00 45.18 129 LEU B O 1
ATOM 5326 N N . CYS C 1 59 ? 20.172 10.607 -81.523 1.00 47.00 130 CYS B N 1
ATOM 5327 C CA . CYS C 1 59 ? 20.759 9.268 -81.553 1.00 42.77 130 CYS B CA 1
ATOM 5328 C C . CYS C 1 59 ? 21.948 9.187 -82.512 1.00 47.10 130 CYS B C 1
ATOM 5329 O O . CYS C 1 59 ? 22.749 8.238 -82.448 1.00 45.54 130 CYS B O 1
ATOM 5332 N N . GLY C 1 60 ? 22.065 10.187 -83.387 1.00 43.58 131 GLY B N 1
ATOM 5333 C CA . GLY C 1 60 ? 23.214 10.299 -84.267 1.00 40.50 131 GLY B CA 1
ATOM 5334 C C . GLY C 1 60 ? 24.471 10.778 -83.554 1.00 43.45 131 GLY B C 1
ATOM 5335 O O . GLY C 1 60 ? 25.532 10.814 -84.160 1.00 55.19 131 GLY B O 1
ATOM 5336 N N . LEU C 1 61 ? 24.358 11.149 -82.279 1.00 41.16 132 LEU B N 1
ATOM 5337 C CA . LEU C 1 61 ? 25.521 11.542 -81.480 1.00 46.04 132 LEU B CA 1
ATOM 5338 C C . LEU C 1 61 ? 26.299 10.319 -80.995 1.00 46.33 132 LEU B C 1
ATOM 5339 O O . LEU C 1 61 ? 25.719 9.244 -80.774 1.00 47.85 132 LEU B O 1
ATOM 5344 N N . ASN C 1 62 ? 27.607 10.489 -80.822 1.00 43.64 133 ASN B N 1
ATOM 5345 C CA . ASN C 1 62 ? 28.513 9.364 -80.599 1.00 48.62 133 ASN B CA 1
ATOM 5346 C C . ASN C 1 62 ? 28.223 8.574 -79.338 1.00 51.43 133 ASN B C 1
ATOM 5347 O O . ASN C 1 62 ? 28.474 7.362 -79.301 1.00 54.94 133 ASN B O 1
ATOM 5352 N N . HIS C 1 63 ? 27.678 9.222 -78.313 1.00 45.79 134 HIS B N 1
ATOM 5353 C CA . HIS C 1 63 ? 27.425 8.489 -77.076 1.00 43.08 134 HIS B CA 1
ATOM 5354 C C . HIS C 1 63 ? 25.939 8.330 -76.716 1.00 42.09 134 HIS B C 1
ATOM 5355 O O . HIS C 1 63 ? 25.610 7.920 -75.608 1.00 43.55 134 HIS B O 1
ATOM 5362 N N . ILE C 1 64 ? 25.045 8.620 -77.653 1.00 37.72 135 ILE B N 1
ATOM 5363 C CA . ILE C 1 64 ? 23.600 8.525 -77.405 1.00 41.74 135 ILE B CA 1
ATOM 5364 C C . ILE C 1 64 ? 22.963 7.346 -78.156 1.00 42.48 135 ILE B C 1
ATOM 5365 O O . ILE C 1 64 ? 22.775 7.408 -79.373 1.00 48.31 135 ILE B O 1
ATOM 5370 N N . GLU C 1 65 ? 22.610 6.293 -77.429 1.00 38.03 136 GLU B N 1
ATOM 5371 C CA . GLU C 1 65 ? 22.044 5.095 -78.045 1.00 46.63 136 GLU B CA 1
ATOM 5372 C C . GLU C 1 65 ? 20.518 5.196 -78.237 1.00 45.14 136 GLU B C 1
ATOM 5373 O O . GLU C 1 65 ? 19.979 4.625 -79.179 1.00 45.41 136 GLU B O 1
ATOM 5379 N N . GLU C 1 66 ? 19.834 5.926 -77.355 1.00 41.33 137 GLU B N 1
ATOM 5380 C CA . GLU C 1 66 ? 18.378 6.081 -77.420 1.00 43.07 137 GLU B CA 1
ATOM 5381 C C . GLU C 1 66 ? 18.000 7.465 -76.965 1.00 40.86 137 GLU B C 1
ATOM 5382 O O . GLU C 1 66 ? 18.679 8.042 -76.118 1.00 39.91 137 GLU B O 1
ATOM 5388 N N . ALA C 1 67 ? 16.893 7.983 -77.474 1.00 38.81 138 ALA B N 1
ATOM 5389 C CA . ALA C 1 67 ? 16.471 9.321 -77.072 1.00 41.26 138 ALA B CA 1
ATOM 5390 C C . ALA C 1 67 ? 14.969 9.501 -77.109 1.00 43.86 138 ALA B C 1
ATOM 5391 O O . ALA C 1 67 ? 14.270 8.842 -77.865 1.00 44.82 138 ALA B O 1
ATOM 5393 N N . ALA C 1 68 ? 14.492 10.412 -76.276 1.00 43.08 139 ALA B N 1
ATOM 5394 C CA . ALA C 1 68 ? 13.121 10.855 -76.303 1.00 39.53 139 ALA B CA 1
ATOM 5395 C C . ALA C 1 68 ? 13.076 12.358 -75.971 1.00 44.17 139 ALA B C 1
ATOM 5396 O O . ALA C 1 68 ? 13.900 12.866 -75.191 1.00 43.96 139 ALA B O 1
ATOM 5398 N N . VAL C 1 69 ? 12.135 13.061 -76.603 1.00 42.30 140 VAL B N 1
ATOM 5399 C CA . VAL C 1 69 ? 11.912 14.479 -76.364 1.00 42.17 140 VAL B CA 1
ATOM 5400 C C . VAL C 1 69 ? 10.561 14.734 -75.692 1.00 47.30 140 VAL B C 1
ATOM 5401 O O . VAL C 1 69 ? 9.510 14.434 -76.257 1.00 43.29 140 VAL B O 1
ATOM 5405 N N . LEU C 1 70 ? 10.604 15.298 -74.487 1.00 46.42 141 LEU B N 1
ATOM 5406 C CA . LEU C 1 70 ? 9.406 15.652 -73.737 1.00 36.92 141 LEU B CA 1
ATOM 5407 C C . LEU C 1 70 ? 9.204 17.182 -73.752 1.00 44.81 141 LEU B C 1
ATOM 5408 O O . LEU C 1 70 ? 9.708 17.914 -72.892 1.00 41.47 141 LEU B O 1
ATOM 5413 N N . SER C 1 71 ? 8.469 17.660 -74.749 1.00 43.27 142 SER B N 1
ATOM 5414 C CA . SER C 1 71 ? 8.220 19.086 -74.890 1.00 45.56 142 SER B CA 1
ATOM 5415 C C . SER C 1 71 ? 6.835 19.517 -74.403 1.00 48.79 142 SER B C 1
ATOM 5416 O O . SER C 1 71 ? 5.813 19.130 -74.972 1.00 45.31 142 SER B O 1
ATOM 5419 N N . THR C 1 72 ? 6.804 20.322 -73.347 1.00 43.45 143 THR B N 1
ATOM 5420 C CA . THR C 1 72 ? 5.552 20.917 -72.878 1.00 40.44 143 THR B CA 1
ATOM 5421 C C . THR C 1 72 ? 5.713 22.425 -72.579 1.00 46.02 143 THR B C 1
ATOM 5422 O O . THR C 1 72 ? 6.777 23.035 -72.801 1.00 46.67 143 THR B O 1
ATOM 5426 N N . CYS C 1 73 ? 4.668 23.028 -72.044 1.00 43.78 144 CYS B N 1
ATOM 5427 C CA . CYS C 1 73 ? 4.691 24.468 -71.835 1.00 45.47 144 CYS B CA 1
ATOM 5428 C C . CYS C 1 73 ? 5.481 24.851 -70.608 1.00 45.36 144 CYS B C 1
ATOM 5429 O O . CYS C 1 73 ? 5.809 26.021 -70.406 1.00 47.37 144 CYS B O 1
ATOM 5432 N N . ASN C 1 74 ? 5.792 23.854 -69.789 1.00 41.74 145 ASN B N 1
ATOM 5433 C CA . ASN C 1 74 ? 6.558 24.109 -68.585 1.00 45.40 145 ASN B CA 1
ATOM 5434 C C . ASN C 1 74 ? 7.980 23.583 -68.658 1.00 43.64 145 ASN B C 1
ATOM 5435 O O . ASN C 1 74 ? 8.796 23.913 -67.801 1.00 44.14 145 ASN B O 1
ATOM 5440 N N . ARG C 1 75 ? 8.288 22.781 -69.677 1.00 42.03 146 ARG B N 1
ATOM 5441 C CA . ARG C 1 75 ? 9.570 22.099 -69.690 1.00 41.64 146 ARG B CA 1
ATOM 5442 C C . ARG C 1 75 ? 9.972 21.543 -71.040 1.00 41.69 146 ARG B C 1
ATOM 5443 O O . ARG C 1 75 ? 9.169 21.361 -71.939 1.00 42.22 146 ARG B O 1
ATOM 5451 N N . MET C 1 76 ? 11.259 21.269 -71.145 1.00 44.30 147 MET B N 1
ATOM 5452 C CA . MET C 1 76 ? 11.828 20.649 -72.310 1.00 41.55 147 MET B CA 1
ATOM 5453 C C . MET C 1 76 ? 12.853 19.672 -71.796 1.00 47.37 147 MET B C 1
ATOM 5454 O O . MET C 1 76 ? 13.860 20.066 -71.229 1.00 43.34 147 MET B O 1
ATOM 5459 N N . GLU C 1 77 ? 12.586 18.388 -71.969 1.00 40.68 148 GLU B N 1
ATOM 5460 C CA . GLU C 1 77 ? 13.460 17.398 -71.395 1.00 41.57 148 GLU B CA 1
ATOM 5461 C C . GLU C 1 77 ? 13.869 16.419 -72.447 1.00 40.50 148 GLU B C 1
ATOM 5462 O O . GLU C 1 77 ? 13.047 15.947 -73.215 1.00 46.06 148 GLU B O 1
ATOM 5468 N N . ILE C 1 78 ? 15.148 16.114 -72.488 1.00 42.86 149 ILE B N 1
ATOM 5469 C CA . ILE C 1 78 ? 15.630 15.051 -73.346 1.00 40.81 149 ILE B CA 1
ATOM 5470 C C . ILE C 1 78 ? 15.945 13.853 -72.467 1.00 41.01 149 ILE B C 1
ATOM 5471 O O . ILE C 1 78 ? 16.621 13.987 -71.446 1.00 44.45 149 ILE B O 1
ATOM 5476 N N . TYR C 1 79 ? 15.454 12.685 -72.852 1.00 40.37 150 TYR B N 1
ATOM 5477 C CA . TYR C 1 79 ? 15.788 11.466 -72.127 1.00 41.62 150 TYR B CA 1
ATOM 5478 C C . TYR C 1 79 ? 16.624 10.564 -73.006 1.00 40.89 150 TYR B C 1
ATOM 5479 O O . TYR C 1 79 ? 16.194 10.164 -74.085 1.00 40.49 150 TYR B O 1
ATOM 5488 N N . VAL C 1 80 ? 17.822 10.237 -72.545 1.00 42.74 151 VAL B N 1
ATOM 5489 C CA . VAL C 1 80 ? 18.711 9.433 -73.355 1.00 40.03 151 VAL B CA 1
ATOM 5490 C C . VAL C 1 80 ? 19.243 8.193 -72.660 1.00 37.56 151 VAL B C 1
ATOM 5491 O O . VAL C 1 80 ? 19.232 8.079 -71.435 1.00 38.39 151 VAL B O 1
ATOM 5495 N N . LEU C 1 81 ? 19.719 7.270 -73.477 1.00 39.21 152 LEU B N 1
ATOM 5496 C CA . LEU C 1 81 ? 20.556 6.167 -73.008 1.00 40.02 152 LEU B CA 1
ATOM 5497 C C . LEU C 1 81 ? 21.974 6.443 -73.486 1.00 40.83 152 LEU B C 1
ATOM 5498 O O . LEU C 1 81 ? 22.250 6.365 -74.683 1.00 39.68 152 LEU B O 1
ATOM 5503 N N . ALA C 1 82 ? 22.869 6.799 -72.570 1.00 40.74 153 ALA B N 1
ATOM 5504 C CA . ALA C 1 82 ? 24.216 7.192 -72.991 1.00 44.24 153 ALA B CA 1
ATOM 5505 C C . ALA C 1 82 ? 25.279 6.173 -72.586 1.00 45.97 153 ALA B C 1
ATOM 5506 O O . ALA C 1 82 ? 25.197 5.549 -71.528 1.00 44.53 153 ALA B O 1
ATOM 5508 N N . LEU C 1 83 ? 26.270 6.001 -73.458 1.00 46.67 154 LEU B N 1
ATOM 5509 C CA . LEU C 1 83 ? 27.438 5.183 -73.165 1.00 45.90 154 LEU B CA 1
ATOM 5510 C C . LEU C 1 83 ? 28.234 5.733 -71.971 1.00 46.42 154 LEU B C 1
ATOM 5511 O O . LEU C 1 83 ? 28.707 4.983 -71.116 1.00 41.99 154 LEU B O 1
ATOM 5516 N N . SER C 1 84 ? 28.359 7.055 -71.924 1.00 49.87 155 SER B N 1
ATOM 5517 C CA . SER C 1 84 ? 29.162 7.744 -70.926 1.00 41.40 155 SER B CA 1
ATOM 5518 C C . SER C 1 84 ? 28.399 8.949 -70.398 1.00 49.40 155 SER B C 1
ATOM 5519 O O . SER C 1 84 ? 27.915 9.763 -71.183 1.00 47.86 155 SER B O 1
ATOM 5522 N N . GLN C 1 85 ? 28.296 9.078 -69.082 1.00 45.63 156 GLN B N 1
ATOM 5523 C CA . GLN C 1 85 ? 27.487 10.139 -68.506 1.00 50.27 156 GLN B CA 1
ATOM 5524 C C . GLN C 1 85 ? 27.953 11.539 -68.912 1.00 44.14 156 GLN B C 1
ATOM 5525 O O . GLN C 1 85 ? 27.154 12.340 -69.390 1.00 47.79 156 GLN B O 1
ATOM 5531 N N . HIS C 1 86 ? 29.226 11.855 -68.748 1.00 43.25 157 HIS B N 1
ATOM 5532 C CA . HIS C 1 86 ? 29.669 13.235 -69.032 1.00 45.96 157 HIS B CA 1
ATOM 5533 C C . HIS C 1 86 ? 29.693 13.558 -70.534 1.00 44.82 157 HIS B C 1
ATOM 5534 O O . HIS C 1 86 ? 29.420 14.695 -70.926 1.00 41.17 157 HIS B O 1
ATOM 5541 N N . ARG C 1 87 ? 30.004 12.557 -71.366 1.00 44.80 158 ARG B N 1
ATOM 5542 C CA . ARG C 1 87 ? 30.143 12.762 -72.803 1.00 44.10 158 ARG B CA 1
ATOM 5543 C C . ARG C 1 87 ? 28.785 12.904 -73.462 1.00 45.81 158 ARG B C 1
ATOM 5544 O O . ARG C 1 87 ? 28.603 13.744 -74.341 1.00 49.04 158 ARG B O 1
ATOM 5552 N N . GLY C 1 88 ? 27.827 12.093 -73.033 1.00 42.53 159 GLY B N 1
ATOM 5553 C CA . GLY C 1 88 ? 26.488 12.142 -73.589 1.00 39.57 159 GLY B CA 1
ATOM 5554 C C . GLY C 1 88 ? 25.833 13.454 -73.251 1.00 43.10 159 GLY B C 1
ATOM 5555 O O . GLY C 1 88 ? 25.202 14.101 -74.086 1.00 39.40 159 GLY B O 1
ATOM 5556 N N . VAL C 1 89 ? 26.011 13.865 -72.007 1.00 43.40 160 VAL B N 1
ATOM 5557 C CA . VAL C 1 89 ? 25.481 15.137 -71.548 1.00 41.32 160 VAL B CA 1
ATOM 5558 C C . VAL C 1 89 ? 26.099 16.326 -72.299 1.00 43.35 160 VAL B C 1
ATOM 5559 O O . VAL C 1 89 ? 25.384 17.220 -72.736 1.00 47.74 160 VAL B O 1
ATOM 5563 N N . LYS C 1 90 ? 27.416 16.342 -72.471 1.00 43.53 161 LYS B N 1
ATOM 5564 C CA . LYS C 1 90 ? 28.042 17.419 -73.216 1.00 39.38 161 LYS B CA 1
ATOM 5565 C C . LYS C 1 90 ? 27.532 17.451 -74.651 1.00 42.73 161 LYS B C 1
ATOM 5566 O O . LYS C 1 90 ? 27.282 18.528 -75.181 1.00 43.56 161 LYS B O 1
ATOM 5572 N N . GLU C 1 91 ? 27.348 16.275 -75.260 1.00 41.53 162 GLU B N 1
ATOM 5573 C CA . GLU C 1 91 ? 26.889 16.158 -76.647 1.00 35.04 162 GLU B CA 1
ATOM 5574 C C . GLU C 1 91 ? 25.435 16.610 -76.823 1.00 37.18 162 GLU B C 1
ATOM 5575 O O . GLU C 1 91 ? 25.104 17.318 -77.786 1.00 44.77 162 GLU B O 1
ATOM 5581 N N . VAL C 1 92 ? 24.566 16.196 -75.895 1.00 41.00 163 VAL B N 1
ATOM 5582 C CA . VAL C 1 92 ? 23.159 16.606 -75.872 1.00 34.77 163 VAL B CA 1
ATOM 5583 C C . VAL C 1 92 ? 23.031 18.100 -75.629 1.00 43.72 163 VAL B C 1
ATOM 5584 O O . VAL C 1 92 ? 22.285 18.795 -76.327 1.00 45.47 163 VAL B O 1
ATOM 5588 N N . THR C 1 93 ? 23.760 18.592 -74.634 1.00 39.66 164 THR B N 1
ATOM 5589 C CA . THR C 1 93 ? 23.819 20.021 -74.366 1.00 41.38 164 THR B CA 1
ATOM 5590 C C . THR C 1 93 ? 24.205 20.833 -75.614 1.00 44.87 164 THR B C 1
ATOM 5591 O O . THR C 1 93 ? 23.628 21.900 -75.878 1.00 41.83 164 THR B O 1
ATOM 5595 N N . GLU C 1 94 ? 25.155 20.321 -76.395 1.00 44.04 165 GLU B N 1
ATOM 5596 C CA . GLU C 1 94 ? 25.589 21.028 -77.593 1.00 47.49 165 GLU B CA 1
ATOM 5597 C C . GLU C 1 94 ? 24.474 21.042 -78.631 1.00 47.30 165 GLU B C 1
ATOM 5598 O O . GLU C 1 94 ? 24.253 22.051 -79.312 1.00 51.37 165 GLU B O 1
ATOM 5604 N N . TRP C 1 95 ? 23.772 19.923 -78.739 1.00 42.15 166 TRP B N 1
ATOM 5605 C CA . TRP C 1 95 ? 22.670 19.789 -79.680 1.00 40.87 166 TRP B CA 1
ATOM 5606 C C . TRP C 1 95 ? 21.532 20.741 -79.282 1.00 43.42 166 TRP B C 1
ATOM 5607 O O . TRP C 1 95 ? 20.910 21.373 -80.141 1.00 49.98 166 TRP B O 1
ATOM 5618 N N . MET C 1 96 ? 21.284 20.865 -77.981 1.00 38.46 167 MET B N 1
ATOM 5619 C CA . MET C 1 96 ? 20.262 21.780 -77.479 1.00 42.79 167 MET B CA 1
ATOM 5620 C C . MET C 1 96 ? 20.599 23.201 -77.876 1.00 46.91 167 MET B C 1
ATOM 5621 O O . MET C 1 96 ? 19.734 23.962 -78.305 1.00 50.03 167 MET B O 1
ATOM 5626 N N . SER C 1 97 ? 21.864 23.564 -77.708 1.00 46.44 168 SER B N 1
ATOM 5627 C CA . SER C 1 97 ? 22.319 24.894 -78.058 1.00 41.62 168 SER B CA 1
ATOM 5628 C C . SER C 1 97 ? 22.222 25.109 -79.554 1.00 49.30 168 SER B C 1
ATOM 5629 O O . SER C 1 97 ? 21.791 26.172 -80.017 1.00 51.56 168 SER B O 1
ATOM 5632 N N . LYS C 1 98 ? 22.609 24.082 -80.301 1.00 48.91 169 LYS B N 1
ATOM 5633 C CA . LYS C 1 98 ? 22.660 24.173 -81.744 1.00 48.56 169 LYS B CA 1
ATOM 5634 C C . LYS C 1 98 ? 21.257 24.260 -82.339 1.00 51.03 169 LYS B C 1
ATOM 5635 O O . LYS C 1 98 ? 21.046 24.928 -83.345 1.00 52.92 169 LYS B O 1
ATOM 5641 N N . THR C 1 99 ? 20.286 23.612 -81.708 1.00 46.53 170 THR B N 1
ATOM 5642 C CA . THR C 1 99 ? 18.932 23.662 -82.235 1.00 45.47 170 THR B CA 1
ATOM 5643 C C . THR C 1 99 ? 18.051 24.781 -81.654 1.00 48.25 170 THR B C 1
ATOM 5644 O O . THR C 1 99 ? 16.968 25.034 -82.171 1.00 53.70 170 THR B O 1
ATOM 5648 N N . SER C 1 100 ? 18.492 25.453 -80.599 1.00 45.61 171 SER B N 1
ATOM 5649 C CA . SER C 1 100 ? 17.670 26.523 -80.011 1.00 51.93 171 SER B CA 1
ATOM 5650 C C . SER C 1 100 ? 18.190 27.938 -80.284 1.00 52.24 171 SER B C 1
ATOM 5651 O O . SER C 1 100 ? 17.429 28.905 -80.187 1.00 42.53 171 SER B O 1
ATOM 5654 N N . GLY C 1 101 ? 19.486 28.051 -80.581 1.00 52.45 172 GLY B N 1
ATOM 5655 C CA . GLY C 1 101 ? 20.130 29.341 -80.750 1.00 46.01 172 GLY B CA 1
ATOM 5656 C C . GLY C 1 101 ? 20.782 29.786 -79.459 1.00 48.68 172 GLY B C 1
ATOM 5657 O O . GLY C 1 101 ? 21.667 30.640 -79.444 1.00 59.57 172 GLY B O 1
ATOM 5658 N N . ILE C 1 102 ? 20.345 29.188 -78.362 1.00 49.04 173 ILE B N 1
ATOM 5659 C CA . ILE C 1 102 ? 20.845 29.549 -77.048 1.00 50.00 173 ILE B CA 1
ATOM 5660 C C . ILE C 1 102 ? 22.270 29.078 -76.839 1.00 49.30 173 ILE B C 1
ATOM 5661 O O . ILE C 1 102 ? 22.554 27.904 -77.000 1.00 50.19 173 ILE B O 1
ATOM 5666 N N . PRO C 1 103 ? 23.162 29.996 -76.448 1.00 54.14 174 PRO B N 1
ATOM 5667 C CA . PRO C 1 103 ? 24.556 29.625 -76.187 1.00 45.72 174 PRO B CA 1
ATOM 5668 C C . PRO C 1 103 ? 24.690 28.540 -75.129 1.00 42.52 174 PRO B C 1
ATOM 5669 O O . PRO C 1 103 ? 23.907 28.502 -74.201 1.00 46.75 174 PRO B O 1
ATOM 5673 N N . VAL C 1 104 ? 25.695 27.687 -75.270 1.00 44.33 175 VAL B N 1
ATOM 5674 C CA . VAL C 1 104 ? 25.959 26.602 -74.327 1.00 41.25 175 VAL B CA 1
ATOM 5675 C C . VAL C 1 104 ? 26.074 27.028 -72.865 1.00 43.81 175 VAL B C 1
ATOM 5676 O O . VAL C 1 104 ? 25.769 26.242 -71.959 1.00 46.12 175 VAL B O 1
ATOM 5680 N N . SER C 1 105 ? 26.493 28.268 -72.617 1.00 45.69 176 SER B N 1
ATOM 5681 C CA . SER C 1 105 ? 26.754 28.691 -71.244 1.00 43.63 176 SER B CA 1
ATOM 5682 C C . SER C 1 105 ? 25.477 29.135 -70.556 1.00 46.45 176 SER B C 1
ATOM 5683 O O . SER C 1 105 ? 25.339 28.982 -69.338 1.00 53.56 176 SER B O 1
ATOM 5686 N N . GLU C 1 106 ? 24.545 29.687 -71.323 1.00 44.16 177 GLU B N 1
ATOM 5687 C CA . GLU C 1 106 ? 23.220 29.962 -70.797 1.00 49.34 177 GLU B CA 1
ATOM 5688 C C . GLU C 1 106 ? 22.484 28.661 -70.486 1.00 46.22 177 GLU B C 1
ATOM 5689 O O . GLU C 1 106 ? 21.836 28.516 -69.450 1.00 51.23 177 GLU B O 1
ATOM 5695 N N . ILE C 1 107 ? 22.565 27.715 -71.403 1.00 43.15 178 ILE B N 1
ATOM 5696 C CA . ILE C 1 107 ? 21.927 26.443 -71.180 1.00 44.66 178 ILE B CA 1
ATOM 5697 C C . ILE C 1 107 ? 22.515 25.766 -69.958 1.00 45.91 178 ILE B C 1
ATOM 5698 O O . ILE C 1 107 ? 21.774 25.210 -69.156 1.00 47.55 178 ILE B O 1
ATOM 5703 N N . CYS C 1 108 ? 23.837 25.826 -69.805 1.00 41.20 179 CYS B N 1
ATOM 5704 C CA . CYS C 1 108 ? 24.493 25.185 -68.666 1.00 46.42 179 CYS B CA 1
ATOM 5705 C C . CYS C 1 108 ? 23.992 25.752 -67.354 1.00 48.02 179 CYS B C 1
ATOM 5706 O O . CYS C 1 108 ? 23.844 25.019 -66.363 1.00 47.34 179 CYS B O 1
ATOM 5709 N N . GLN C 1 109 ? 23.689 27.049 -67.374 1.00 47.55 180 GLN B N 1
ATOM 5710 C CA . GLN C 1 109 ? 23.241 27.763 -66.183 1.00 47.64 180 GLN B CA 1
ATOM 5711 C C . GLN C 1 109 ? 21.902 27.255 -65.700 1.00 44.82 180 GLN B C 1
ATOM 5712 O O . GLN C 1 109 ? 21.650 27.194 -64.503 1.00 51.41 180 GLN B O 1
ATOM 5718 N N . HIS C 1 110 ? 21.048 26.890 -66.645 1.00 46.32 181 HIS B N 1
ATOM 5719 C CA . HIS C 1 110 ? 19.670 26.502 -66.361 1.00 46.09 181 HIS B CA 1
ATOM 5720 C C . HIS C 1 110 ? 19.475 24.967 -66.373 1.00 44.76 181 HIS B C 1
ATOM 5721 O O . HIS C 1 110 ? 18.458 24.453 -65.912 1.00 45.70 181 HIS B O 1
ATOM 5728 N N . ARG C 1 111 ? 20.473 24.251 -66.873 1.00 41.42 182 ARG B N 1
ATOM 5729 C CA . ARG C 1 111 ? 20.360 22.825 -67.148 1.00 36.74 182 ARG B CA 1
ATOM 5730 C C . ARG C 1 111 ? 20.043 21.974 -65.924 1.00 42.91 182 ARG B C 1
ATOM 5731 O O . ARG C 1 111 ? 20.724 22.037 -64.904 1.00 42.65 182 ARG B O 1
ATOM 5739 N N . PHE C 1 112 ? 18.980 21.191 -66.039 1.00 47.29 183 PHE B N 1
ATOM 5740 C CA . PHE C 1 112 ? 18.574 20.248 -65.002 1.00 42.73 183 PHE B CA 1
ATOM 5741 C C . PHE C 1 112 ? 19.023 18.829 -65.376 1.00 39.99 183 PHE B C 1
ATOM 5742 O O . PHE C 1 112 ? 18.731 18.361 -66.481 1.00 39.66 183 PHE B O 1
ATOM 5750 N N . LEU C 1 113 ? 19.737 18.165 -64.457 1.00 40.90 184 LEU B N 1
ATOM 5751 C CA . LEU C 1 113 ? 20.406 16.865 -64.736 1.00 42.12 184 LEU B CA 1
ATOM 5752 C C . LEU C 1 113 ? 20.166 15.777 -63.710 1.00 37.45 184 LEU B C 1
ATOM 5753 O O . LEU C 1 113 ? 20.463 15.971 -62.528 1.00 39.79 184 LEU B O 1
ATOM 5758 N N . LEU C 1 114 ? 19.683 14.624 -64.157 1.00 39.24 185 LEU B N 1
ATOM 5759 C CA . LEU C 1 114 ? 19.536 13.463 -63.269 1.00 35.87 185 LEU B CA 1
ATOM 5760 C C . LEU C 1 114 ? 19.875 12.163 -63.994 1.00 37.99 185 LEU B C 1
ATOM 5761 O O . LEU C 1 114 ? 19.640 12.032 -65.190 1.00 42.13 185 LEU B O 1
ATOM 5766 N N . TYR C 1 115 ? 20.422 11.209 -63.252 1.00 40.40 186 TYR B N 1
ATOM 5767 C CA . TYR C 1 115 ? 20.870 9.936 -63.804 1.00 39.76 186 TYR B CA 1
ATOM 5768 C C . TYR C 1 115 ? 20.065 8.747 -63.275 1.00 36.59 186 TYR B C 1
ATOM 5769 O O . TYR C 1 115 ? 19.641 8.744 -62.131 1.00 41.53 186 TYR B O 1
ATOM 5778 N N . ASN C 1 116 ? 19.859 7.752 -64.129 1.00 37.70 187 ASN B N 1
ATOM 5779 C CA . ASN C 1 116 ? 19.308 6.459 -63.723 1.00 42.06 187 ASN B CA 1
ATOM 5780 C C . ASN C 1 116 ? 18.102 6.578 -62.802 1.00 43.41 187 ASN B C 1
ATOM 5781 O O . ASN C 1 116 ? 17.141 7.280 -63.113 1.00 43.62 187 ASN B O 1
ATOM 5786 N N . LYS C 1 117 ? 18.179 5.938 -61.646 1.00 39.33 188 LYS B N 1
ATOM 5787 C CA . LYS C 1 117 ? 17.050 5.920 -60.720 1.00 46.36 188 LYS B CA 1
ATOM 5788 C C . LYS C 1 117 ? 16.491 7.305 -60.379 1.00 42.27 188 LYS B C 1
ATOM 5789 O O . LYS C 1 117 ? 15.291 7.429 -60.151 1.00 43.81 188 LYS B O 1
ATOM 5795 N N . ASP C 1 118 ? 17.342 8.337 -60.352 1.00 41.34 189 ASP B N 1
ATOM 5796 C CA . ASP C 1 118 ? 16.859 9.694 -60.107 1.00 37.15 189 ASP B CA 1
ATOM 5797 C C . ASP C 1 118 ? 16.031 10.182 -61.309 1.00 41.87 189 ASP B C 1
ATOM 5798 O O . ASP C 1 118 ? 15.010 10.847 -61.130 1.00 42.27 189 ASP B O 1
ATOM 5803 N N . ALA C 1 119 ? 16.469 9.848 -62.528 1.00 38.92 190 ALA B N 1
ATOM 5804 C CA . ALA C 1 119 ? 15.730 10.234 -63.724 1.00 37.74 190 ALA B CA 1
ATOM 5805 C C . ALA C 1 119 ? 14.392 9.522 -63.779 1.00 41.36 190 ALA B C 1
ATOM 5806 O O . ALA C 1 119 ? 13.396 10.144 -64.156 1.00 42.49 190 ALA B O 1
ATOM 5808 N N . THR C 1 120 ? 14.341 8.243 -63.396 1.00 42.24 191 THR B N 1
ATOM 5809 C CA . THR C 1 120 ? 13.071 7.517 -63.526 1.00 48.10 191 THR B CA 1
ATOM 5810 C C . THR C 1 120 ? 12.097 8.036 -62.482 1.00 40.93 191 THR B C 1
ATOM 5811 O O . THR C 1 120 ? 10.939 8.317 -62.789 1.00 40.89 191 THR B O 1
ATOM 5815 N N . GLN C 1 121 ? 12.581 8.209 -61.265 1.00 39.89 192 GLN B N 1
ATOM 5816 C CA . GLN C 1 121 ? 11.794 8.869 -60.228 1.00 48.02 192 GLN B CA 1
ATOM 5817 C C . GLN C 1 121 ? 11.233 10.205 -60.737 1.00 47.43 192 GLN B C 1
ATOM 5818 O O . GLN C 1 121 ? 10.068 10.542 -60.499 1.00 45.64 192 GLN B O 1
ATOM 5824 N N . HIS C 1 122 ? 12.064 10.956 -61.457 1.00 40.48 193 HIS B N 1
ATOM 5825 C CA . HIS C 1 122 ? 11.664 12.254 -61.953 1.00 43.67 193 HIS B CA 1
ATOM 5826 C C . HIS C 1 122 ? 10.530 12.193 -63.001 1.00 42.31 193 HIS B C 1
ATOM 5827 O O . HIS C 1 122 ? 9.549 12.932 -62.924 1.00 37.99 193 HIS B O 1
ATOM 5834 N N . ILE C 1 123 ? 10.662 11.304 -63.975 1.00 43.99 194 ILE B N 1
ATOM 5835 C CA . ILE C 1 123 ? 9.677 11.227 -65.041 1.00 41.00 194 ILE B CA 1
ATOM 5836 C C . ILE C 1 123 ? 8.368 10.642 -64.496 1.00 45.18 194 ILE B C 1
ATOM 5837 O O . ILE C 1 123 ? 7.275 11.016 -64.946 1.00 44.23 194 ILE B O 1
ATOM 5842 N N . PHE C 1 124 ? 8.478 9.752 -63.512 1.00 40.61 195 PHE B N 1
ATOM 5843 C CA . PHE C 1 124 ? 7.292 9.255 -62.828 1.00 40.53 195 PHE B CA 1
ATOM 5844 C C . PHE C 1 124 ? 6.552 10.426 -62.135 1.00 46.01 195 PHE B C 1
ATOM 5845 O O . PHE C 1 124 ? 5.337 10.531 -62.214 1.00 42.23 195 PHE B O 1
ATOM 5853 N N . GLU C 1 125 ? 7.287 11.336 -61.500 1.00 42.80 196 GLU B N 1
ATOM 5854 C CA . GLU C 1 125 ? 6.659 12.458 -60.818 1.00 40.10 196 GLU B CA 1
ATOM 5855 C C . GLU C 1 125 ? 6.017 13.450 -61.780 1.00 44.75 196 GLU B C 1
ATOM 5856 O O . GLU C 1 125 ? 4.921 13.954 -61.530 1.00 44.82 196 GLU B O 1
ATOM 5862 N N . VAL C 1 126 ? 6.731 13.756 -62.859 1.00 41.19 197 VAL B N 1
ATOM 5863 C CA . VAL C 1 126 ? 6.260 14.716 -63.841 1.00 42.20 197 VAL B CA 1
ATOM 5864 C C . VAL C 1 126 ? 4.983 14.199 -64.471 1.00 44.89 197 VAL B C 1
ATOM 5865 O O . VAL C 1 126 ? 3.993 14.916 -64.613 1.00 44.29 197 VAL B O 1
ATOM 5869 N N . SER C 1 127 ? 5.018 12.928 -64.823 1.00 48.89 198 SER B N 1
ATOM 5870 C CA . SER C 1 127 ? 3.868 12.247 -65.379 1.00 43.98 198 SER B CA 1
ATOM 5871 C C . SER C 1 127 ? 2.712 12.263 -64.388 1.00 45.00 198 SER B C 1
ATOM 5872 O O . SER C 1 127 ? 1.554 12.332 -64.797 1.00 52.05 198 SER B O 1
ATOM 5875 N N . ALA C 1 128 ? 3.014 12.264 -63.094 1.00 39.98 199 ALA B N 1
ATOM 5876 C CA . ALA C 1 128 ? 1.959 12.293 -62.070 1.00 44.06 199 ALA B CA 1
ATOM 5877 C C . ALA C 1 128 ? 1.488 13.697 -61.663 1.00 48.38 199 ALA B C 1
ATOM 5878 O O . ALA C 1 128 ? 0.485 13.835 -60.957 1.00 47.44 199 ALA B O 1
ATOM 5880 N N . GLY C 1 129 ? 2.198 14.739 -62.081 1.00 45.40 200 GLY B N 1
ATOM 5881 C CA . GLY C 1 129 ? 1.878 16.065 -61.588 1.00 45.54 200 GLY B CA 1
ATOM 5882 C C . GLY C 1 129 ? 2.376 16.277 -60.163 1.00 47.00 200 GLY B C 1
ATOM 5883 O O . GLY C 1 129 ? 1.773 16.995 -59.360 1.00 46.09 200 GLY B O 1
ATOM 5884 N N . LEU C 1 130 ? 3.503 15.659 -59.857 1.00 47.27 201 LEU B N 1
ATOM 5885 C CA . LEU C 1 130 ? 4.089 15.727 -58.524 1.00 47.47 201 LEU B CA 1
ATOM 5886 C C . LEU C 1 130 ? 5.553 16.126 -58.592 1.00 47.47 201 LEU B C 1
ATOM 5887 O O . LEU C 1 130 ? 6.362 15.614 -57.825 1.00 53.32 201 LEU B O 1
ATOM 5892 N N . ASP C 1 131 ? 5.909 17.004 -59.526 1.00 46.53 202 ASP B N 1
ATOM 5893 C CA . ASP C 1 131 ? 7.292 17.443 -59.621 1.00 45.48 202 ASP B CA 1
ATOM 5894 C C . ASP C 1 131 ? 7.554 18.493 -58.569 1.00 50.73 202 ASP B C 1
ATOM 5895 O O . ASP C 1 131 ? 6.971 19.574 -58.618 1.00 58.36 202 ASP B O 1
ATOM 5900 N N . SER C 1 132 ? 8.446 18.176 -57.631 1.00 47.27 203 SER B N 1
ATOM 5901 C CA . SER C 1 132 ? 8.752 19.066 -56.512 1.00 59.79 203 SER B CA 1
ATOM 5902 C C . SER C 1 132 ? 9.221 20.451 -56.968 1.00 58.04 203 SER B C 1
ATOM 5903 O O . SER C 1 132 ? 8.847 21.465 -56.367 1.00 63.10 203 SER B O 1
ATOM 5906 N N . LEU C 1 133 ? 10.002 20.486 -58.047 1.00 57.88 204 LEU B N 1
ATOM 5907 C CA . LEU C 1 133 ? 10.532 21.734 -58.587 1.00 53.81 204 LEU B CA 1
ATOM 5908 C C . LEU C 1 133 ? 9.543 22.474 -59.482 1.00 58.45 204 LEU B C 1
ATOM 5909 O O . LEU C 1 133 ? 9.621 23.695 -59.606 1.00 62.22 204 LEU B O 1
ATOM 5914 N N . VAL C 1 134 ? 8.613 21.761 -60.112 1.00 55.24 205 VAL B N 1
ATOM 5915 C CA . VAL C 1 134 ? 7.560 22.459 -60.863 1.00 59.91 205 VAL B CA 1
ATOM 5916 C C . VAL C 1 134 ? 6.154 22.164 -60.302 1.00 54.99 205 VAL B C 1
ATOM 5917 O O . VAL C 1 134 ? 5.375 21.410 -60.873 1.00 53.88 205 VAL B O 1
ATOM 5921 N N . LEU C 1 135 ? 5.855 22.785 -59.171 1.00 58.46 206 LEU B N 1
ATOM 5922 C CA . LEU C 1 135 ? 4.592 22.613 -58.468 1.00 60.90 206 LEU B CA 1
ATOM 5923 C C . LEU C 1 135 ? 3.364 23.072 -59.267 1.00 62.38 206 LEU B C 1
ATOM 5924 O O . LEU C 1 135 ? 2.235 22.673 -58.965 1.00 59.55 206 LEU B O 1
ATOM 5929 N N . GLY C 1 136 ? 3.583 23.918 -60.272 1.00 55.60 207 GLY B N 1
ATOM 5930 C CA . GLY C 1 136 ? 2.483 24.530 -60.993 1.00 58.71 207 GLY B CA 1
ATOM 5931 C C . GLY C 1 136 ? 2.290 24.023 -62.413 1.00 60.22 207 GLY B C 1
ATOM 5932 O O . GLY C 1 136 ? 2.216 24.828 -63.347 1.00 59.19 207 GLY B O 1
ATOM 5933 N N . GLU C 1 137 ? 2.175 22.704 -62.583 1.00 59.20 208 GLU B N 1
ATOM 5934 C CA . GLU C 1 137 ? 2.107 22.142 -63.928 1.00 59.23 208 GLU B CA 1
ATOM 5935 C C . GLU C 1 137 ? 0.933 21.187 -64.217 1.00 60.61 208 GLU B C 1
ATOM 5936 O O . GLU C 1 137 ? 0.310 21.276 -65.278 1.00 66.15 208 GLU B O 1
ATOM 5942 N N . GLY C 1 138 ? 0.635 20.264 -63.312 1.00 49.51 209 GLY B N 1
ATOM 5943 C CA . GLY C 1 138 ? -0.365 19.257 -63.628 1.00 54.99 209 GLY B CA 1
ATOM 5944 C C . GLY C 1 138 ? 0.198 18.107 -64.461 1.00 49.64 209 GLY B C 1
ATOM 5945 O O . GLY C 1 138 ? 1.199 18.258 -65.151 1.00 47.47 209 GLY B O 1
ATOM 5946 N N . GLN C 1 139 ? -0.478 16.968 -64.407 1.00 50.41 210 GLN B N 1
ATOM 5947 C CA . GLN C 1 139 ? -0.022 15.717 -65.028 1.00 50.85 210 GLN B CA 1
ATOM 5948 C C . GLN C 1 139 ? 0.353 15.836 -66.496 1.00 46.63 210 GLN B C 1
ATOM 5949 O O . GLN C 1 139 ? -0.354 16.443 -67.290 1.00 53.41 210 GLN B O 1
ATOM 5955 N N . ILE C 1 140 ? 1.462 15.214 -66.852 1.00 48.47 211 ILE B N 1
ATOM 5956 C CA . ILE C 1 140 ? 1.953 15.261 -68.211 1.00 51.64 211 ILE B CA 1
ATOM 5957 C C . ILE C 1 140 ? 1.671 13.905 -68.870 1.00 49.27 211 ILE B C 1
ATOM 5958 O O . ILE C 1 140 ? 2.217 13.589 -69.921 1.00 54.86 211 ILE B O 1
ATOM 5963 N N . LEU C 1 141 ? 0.769 13.136 -68.259 1.00 49.58 212 LEU B N 1
ATOM 5964 C CA . LEU C 1 141 ? 0.433 11.779 -68.707 1.00 49.33 212 LEU B CA 1
ATOM 5965 C C . LEU C 1 141 ? -0.000 11.690 -70.169 1.00 51.45 212 LEU B C 1
ATOM 5966 O O . LEU C 1 141 ? 0.453 10.804 -70.900 1.00 49.86 212 LEU B O 1
ATOM 5971 N N . ALA C 1 142 ? -0.848 12.622 -70.594 1.00 52.47 213 ALA B N 1
ATOM 5972 C CA . ALA C 1 142 ? -1.333 12.677 -71.978 1.00 54.55 213 ALA B CA 1
ATOM 5973 C C . ALA C 1 142 ? -0.191 12.841 -72.961 1.00 57.90 213 ALA B C 1
ATOM 5974 O O . ALA C 1 142 ? -0.160 12.261 -74.023 1.00 62.79 213 ALA B O 1
ATOM 5976 N N . GLN C 1 143 ? 0.764 13.646 -72.552 1.00 57.96 214 GLN B N 1
ATOM 5977 C CA . GLN C 1 143 ? 1.934 13.960 -73.352 1.00 54.17 214 GLN B CA 1
ATOM 5978 C C . GLN C 1 143 ? 2.930 12.800 -73.343 1.00 64.61 214 GLN B C 1
ATOM 5979 O O . GLN C 1 143 ? 3.655 12.605 -74.367 1.00 64.29 214 GLN B O 1
ATOM 5985 N N . VAL C 1 144 ? 3.010 12.077 -72.215 1.00 64.92 215 VAL B N 1
ATOM 5986 C CA . VAL C 1 144 ? 3.805 10.855 -72.188 1.00 55.07 215 VAL B CA 1
ATOM 5987 C C . VAL C 1 144 ? 3.226 9.790 -73.139 1.00 48.91 215 VAL B C 1
ATOM 5988 O O . VAL C 1 144 ? 3.942 9.182 -73.937 1.00 51.62 215 VAL B O 1
ATOM 5992 N N . LYS C 1 145 ? 1.915 9.608 -73.088 1.00 48.35 216 LYS B N 1
ATOM 5993 C CA . LYS C 1 145 ? 1.220 8.682 -73.989 1.00 52.85 216 LYS B CA 1
ATOM 5994 C C . LYS C 1 145 ? 1.441 9.012 -75.461 1.00 53.33 216 LYS B C 1
ATOM 5995 O O . LYS C 1 145 ? 1.521 8.125 -76.320 1.00 58.09 216 LYS B O 1
ATOM 6001 N N . GLN C 1 146 ? 1.560 10.295 -75.751 1.00 51.79 217 GLN B N 1
ATOM 6002 C CA . GLN C 1 146 ? 1.766 10.722 -77.114 1.00 54.95 217 GLN B CA 1
ATOM 6003 C C . GLN C 1 146 ? 3.179 10.414 -77.563 1.00 55.01 217 GLN B C 1
ATOM 6004 O O . GLN C 1 146 ? 3.406 10.043 -78.714 1.00 56.21 217 GLN B O 1
ATOM 6010 N N . VAL C 1 147 ? 4.126 10.586 -76.650 1.00 51.06 218 VAL B N 1
ATOM 6011 C CA . VAL C 1 147 ? 5.522 10.350 -76.959 1.00 53.16 218 VAL B CA 1
ATOM 6012 C C . VAL C 1 147 ? 5.712 8.882 -77.285 1.00 52.92 218 VAL B C 1
ATOM 6013 O O . VAL C 1 147 ? 6.396 8.536 -78.245 1.00 53.03 218 VAL B O 1
ATOM 6017 N N . VAL C 1 148 ? 5.068 8.017 -76.509 1.00 54.76 219 VAL B N 1
ATOM 6018 C CA . VAL C 1 148 ? 5.136 6.581 -76.776 1.00 53.71 219 VAL B CA 1
ATOM 6019 C C . VAL C 1 148 ? 4.490 6.232 -78.111 1.00 55.72 219 VAL B C 1
ATOM 6020 O O . VAL C 1 148 ? 5.046 5.464 -78.901 1.00 59.91 219 VAL B O 1
ATOM 6024 N N . LYS C 1 149 ? 3.319 6.816 -78.347 1.00 56.51 220 LYS B N 1
ATOM 6025 C CA . LYS C 1 149 ? 2.569 6.598 -79.574 1.00 55.00 220 LYS B CA 1
ATOM 6026 C C . LYS C 1 149 ? 3.377 7.014 -80.791 1.00 54.21 220 LYS B C 1
ATOM 6027 O O . LYS C 1 149 ? 3.500 6.241 -81.740 1.00 58.88 220 LYS B O 1
ATOM 6033 N N . VAL C 1 150 ? 3.950 8.216 -80.761 1.00 50.72 221 VAL B N 1
ATOM 6034 C CA . VAL C 1 150 ? 4.785 8.660 -81.875 1.00 53.22 221 VAL B CA 1
ATOM 6035 C C . VAL C 1 150 ? 6.108 7.883 -81.921 1.00 57.75 221 VAL B C 1
ATOM 6036 O O . VAL C 1 150 ? 6.613 7.552 -82.992 1.00 62.25 221 VAL B O 1
ATOM 6040 N N . GLY C 1 151 ? 6.630 7.540 -80.751 1.00 52.98 222 GLY B N 1
ATOM 6041 C CA . GLY C 1 151 ? 7.871 6.796 -80.653 1.00 53.00 222 GLY B CA 1
ATOM 6042 C C . GLY C 1 151 ? 7.902 5.461 -81.377 1.00 55.07 222 GLY B C 1
ATOM 6043 O O . GLY C 1 151 ? 8.947 5.077 -81.897 1.00 52.64 222 GLY B O 1
ATOM 6044 N N . GLN C 1 152 ? 6.761 4.774 -81.405 1.00 58.71 223 GLN B N 1
ATOM 6045 C CA . GLN C 1 152 ? 6.586 3.497 -82.122 1.00 59.06 223 GLN B CA 1
ATOM 6046 C C . GLN C 1 152 ? 7.425 3.340 -83.383 1.00 54.07 223 GLN B C 1
ATOM 6047 O O . GLN C 1 152 ? 8.146 2.348 -83.547 1.00 54.82 223 GLN B O 1
ATOM 6053 N N . GLY C 1 153 ? 7.323 4.314 -84.274 1.00 49.00 224 GLY B N 1
ATOM 6054 C CA . GLY C 1 153 ? 7.942 4.191 -85.571 1.00 47.99 224 GLY B CA 1
ATOM 6055 C C . GLY C 1 153 ? 9.312 4.807 -85.644 1.00 47.78 224 GLY B C 1
ATOM 6056 O O . GLY C 1 153 ? 9.882 4.944 -86.724 1.00 46.31 224 GLY B O 1
ATOM 6057 N N . VAL C 1 154 ? 9.836 5.190 -84.488 1.00 49.85 225 VAL B N 1
ATOM 6058 C CA . VAL C 1 154 ? 11.099 5.904 -84.433 1.00 52.20 225 VAL B CA 1
ATOM 6059 C C . VAL C 1 154 ? 12.233 5.013 -83.906 1.00 48.51 225 VAL B C 1
ATOM 6060 O O . VAL C 1 154 ? 12.271 4.622 -82.730 1.00 46.60 225 VAL B O 1
ATOM 6064 N N . ASN C 1 155 ? 13.146 4.706 -84.818 1.00 48.78 226 ASN B N 1
ATOM 6065 C CA . ASN C 1 155 ? 14.316 3.866 -84.568 1.00 52.66 226 ASN B CA 1
ATOM 6066 C C . ASN C 1 155 ? 15.038 4.104 -83.221 1.00 52.36 226 ASN B C 1
ATOM 6067 O O . ASN C 1 155 ? 15.283 3.167 -82.449 1.00 50.36 226 ASN B O 1
ATOM 6072 N N . GLY C 1 156 ? 15.354 5.359 -82.928 1.00 53.54 227 GLY B N 1
ATOM 6073 C CA . GLY C 1 156 ? 16.079 5.686 -81.713 1.00 45.01 227 GLY B CA 1
ATOM 6074 C C . GLY C 1 156 ? 15.317 5.503 -80.416 1.00 47.56 227 GLY B C 1
ATOM 6075 O O . GLY C 1 156 ? 15.935 5.446 -79.351 1.00 51.09 227 GLY B O 1
ATOM 6076 N N . PHE C 1 157 ? 13.986 5.425 -80.495 1.00 44.47 228 PHE B N 1
ATOM 6077 C CA . PHE C 1 157 ? 13.135 5.278 -79.309 1.00 42.40 228 PHE B CA 1
ATOM 6078 C C . PHE C 1 157 ? 13.203 3.840 -78.768 1.00 50.78 228 PHE B C 1
ATOM 6079 O O . PHE C 1 157 ? 12.264 3.058 -78.895 1.00 51.89 228 PHE B O 1
ATOM 6087 N N . GLY C 1 158 ? 14.327 3.491 -78.161 1.00 54.30 229 GLY B N 1
ATOM 6088 C CA . GLY C 1 158 ? 14.602 2.105 -77.854 1.00 45.32 229 GLY B CA 1
ATOM 6089 C C . GLY C 1 158 ? 13.931 1.527 -76.634 1.00 46.24 229 GLY B C 1
ATOM 6090 O O . GLY C 1 158 ? 13.187 2.200 -75.924 1.00 44.90 229 GLY B O 1
ATOM 6091 N N . ARG C 1 159 ? 14.245 0.260 -76.391 1.00 46.05 230 ARG B N 1
ATOM 6092 C CA . ARG C 1 159 ? 13.604 -0.545 -75.372 1.00 45.98 230 ARG B CA 1
ATOM 6093 C C . ARG C 1 159 ? 13.720 0.054 -73.969 1.00 46.11 230 ARG B C 1
ATOM 6094 O O . ARG C 1 159 ? 12.759 0.010 -73.200 1.00 47.85 230 ARG B O 1
ATOM 6096 N N . ASN C 1 160 ? 14.889 0.593 -73.624 1.00 48.36 231 ASN B N 1
ATOM 6097 C CA . ASN C 1 160 ? 15.074 1.240 -72.318 1.00 48.35 231 ASN B CA 1
ATOM 6098 C C . ASN C 1 160 ? 14.209 2.516 -72.139 1.00 42.41 231 ASN B C 1
ATOM 6099 O O . ASN C 1 160 ? 13.490 2.668 -71.148 1.00 38.11 231 ASN B O 1
ATOM 6104 N N . ILE C 1 161 ? 14.269 3.421 -73.107 1.00 40.48 232 ILE B N 1
ATOM 6105 C CA . ILE C 1 161 ? 13.539 4.677 -72.988 1.00 47.43 232 ILE B CA 1
ATOM 6106 C C . ILE C 1 161 ? 12.022 4.498 -73.186 1.00 46.03 232 ILE B C 1
ATOM 6107 O O . ILE C 1 161 ? 11.235 5.061 -72.411 1.00 39.39 232 ILE B O 1
ATOM 6112 N N . SER C 1 162 ? 11.603 3.722 -74.191 1.00 44.79 233 SER B N 1
ATOM 6113 C CA . SER C 1 162 ? 10.159 3.458 -74.359 1.00 50.00 233 SER B CA 1
ATOM 6114 C C . SER C 1 162 ? 9.623 2.760 -73.116 1.00 48.34 233 SER B C 1
ATOM 6115 O O . SER C 1 162 ? 8.503 3.037 -72.650 1.00 44.58 233 SER B O 1
ATOM 6118 N N . GLY C 1 163 ? 10.454 1.875 -72.569 1.00 42.01 234 GLY B N 1
ATOM 6119 C CA . GLY C 1 163 ? 10.099 1.152 -71.371 1.00 51.83 234 GLY B CA 1
ATOM 6120 C C . GLY C 1 163 ? 9.884 2.118 -70.227 1.00 48.57 234 GLY B C 1
ATOM 6121 O O . GLY C 1 163 ? 8.859 2.075 -69.530 1.00 50.33 234 GLY B O 1
ATOM 6122 N N . LEU C 1 164 ? 10.869 2.986 -70.039 1.00 42.23 235 LEU B N 1
ATOM 6123 C CA . LEU C 1 164 ? 10.785 4.054 -69.044 1.00 44.03 235 LEU B CA 1
ATOM 6124 C C . LEU C 1 164 ? 9.502 4.835 -69.194 1.00 39.10 235 LEU B C 1
ATOM 6125 O O . LEU C 1 164 ? 8.743 4.977 -68.244 1.00 46.54 235 LEU B O 1
ATOM 6130 N N . PHE C 1 165 ? 9.255 5.321 -70.400 1.00 39.41 236 PHE B N 1
ATOM 6131 C CA . PHE C 1 165 ? 8.070 6.114 -70.653 1.00 42.79 236 PHE B CA 1
ATOM 6132 C C . PHE C 1 165 ? 6.782 5.315 -70.453 1.00 42.05 236 PHE B C 1
ATOM 6133 O O . PHE C 1 165 ? 5.796 5.850 -69.948 1.00 45.32 236 PHE B O 1
ATOM 6141 N N . LYS C 1 166 ? 6.800 4.037 -70.827 1.00 43.82 237 LYS B N 1
ATOM 6142 C CA . LYS C 1 166 ? 5.600 3.214 -70.670 1.00 51.49 237 LYS B CA 1
ATOM 6143 C C . LYS C 1 166 ? 5.317 2.973 -69.198 1.00 43.41 237 LYS B C 1
ATOM 6144 O O . LYS C 1 166 ? 4.169 2.924 -68.760 1.00 43.99 237 LYS B O 1
ATOM 6150 N N . HIS C 1 167 ? 6.383 2.857 -68.430 1.00 41.94 238 HIS B N 1
ATOM 6151 C CA . HIS C 1 167 ? 6.223 2.664 -67.013 1.00 50.08 238 HIS B CA 1
ATOM 6152 C C . HIS C 1 167 ? 5.706 3.957 -66.395 1.00 46.46 238 HIS B C 1
ATOM 6153 O O . HIS C 1 167 ? 4.849 3.919 -65.515 1.00 44.82 238 HIS B O 1
ATOM 6160 N N . ALA C 1 168 ? 6.203 5.092 -66.886 1.00 46.94 239 ALA B N 1
ATOM 6161 C CA . ALA C 1 168 ? 5.685 6.390 -66.471 1.00 45.42 239 ALA B CA 1
ATOM 6162 C C . ALA C 1 168 ? 4.182 6.454 -66.689 1.00 43.24 239 ALA B C 1
ATOM 6163 O O . ALA C 1 168 ? 3.448 6.844 -65.783 1.00 48.48 239 ALA B O 1
ATOM 6165 N N . ILE C 1 169 ? 3.729 6.040 -67.875 1.00 44.21 240 ILE B N 1
ATOM 6166 C CA . ILE C 1 169 ? 2.305 6.005 -68.204 1.00 44.52 240 ILE B CA 1
ATOM 6167 C C . ILE C 1 169 ? 1.483 5.240 -67.166 1.00 48.37 240 ILE B C 1
ATOM 6168 O O . ILE C 1 169 ? 0.543 5.782 -66.585 1.00 47.16 240 ILE B O 1
ATOM 6173 N N . THR C 1 170 ? 1.848 3.985 -66.932 1.00 41.65 241 THR B N 1
ATOM 6174 C CA . THR C 1 170 ? 1.297 3.221 -65.821 1.00 43.41 241 THR B CA 1
ATOM 6175 C C . THR C 1 170 ? 1.304 3.985 -64.487 1.00 51.86 241 THR B C 1
ATOM 6176 O O . THR C 1 170 ? 0.320 3.930 -63.738 1.00 55.29 241 THR B O 1
ATOM 6180 N N . VAL C 1 171 ? 2.399 4.683 -64.167 1.00 51.18 242 VAL B N 1
ATOM 6181 C CA . VAL C 1 171 ? 2.462 5.335 -62.854 1.00 48.75 242 VAL B CA 1
ATOM 6182 C C . VAL C 1 171 ? 1.484 6.493 -62.841 1.00 44.63 242 VAL B C 1
ATOM 6183 O O . VAL C 1 171 ? 0.718 6.648 -61.891 1.00 45.63 242 VAL B O 1
ATOM 6187 N N . GLY C 1 172 ? 1.495 7.276 -63.917 1.00 52.21 243 GLY B N 1
ATOM 6188 C CA . GLY C 1 172 ? 0.622 8.436 -64.055 1.00 53.80 243 GLY B CA 1
ATOM 6189 C C . GLY C 1 172 ? -0.848 8.108 -63.851 1.00 53.15 243 GLY B C 1
ATOM 6190 O O . GLY C 1 172 ? -1.531 8.792 -63.079 1.00 53.26 243 GLY B O 1
ATOM 6191 N N . LYS C 1 173 ? -1.324 7.056 -64.528 1.00 54.35 244 LYS B N 1
ATOM 6192 C CA . LYS C 1 173 ? -2.707 6.579 -64.398 1.00 49.12 244 LYS B CA 1
ATOM 6193 C C . LYS C 1 173 ? -3.023 6.195 -62.952 1.00 53.71 244 LYS B C 1
ATOM 6194 O O . LYS C 1 173 ? -4.011 6.665 -62.375 1.00 50.89 244 LYS B O 1
ATOM 6200 N N . ARG C 1 174 ? -2.188 5.341 -62.370 1.00 50.19 245 ARG B N 1
ATOM 6201 C CA . ARG C 1 174 ? -2.403 4.931 -60.988 1.00 57.96 245 ARG B CA 1
ATOM 6202 C C . ARG C 1 174 ? -2.539 6.158 -60.105 1.00 55.98 245 ARG B C 1
ATOM 6203 O O . ARG C 1 174 ? -3.520 6.295 -59.373 1.00 55.40 245 ARG B O 1
ATOM 6211 N N . VAL C 1 175 ? -1.554 7.050 -60.191 1.00 55.31 246 VAL B N 1
ATOM 6212 C CA . VAL C 1 175 ? -1.529 8.247 -59.365 1.00 52.10 246 VAL B CA 1
ATOM 6213 C C . VAL C 1 175 ? -2.755 9.116 -59.606 1.00 49.91 246 VAL B C 1
ATOM 6214 O O . VAL C 1 175 ? -3.315 9.657 -58.661 1.00 53.16 246 VAL B O 1
ATOM 6218 N N . ARG C 1 176 ? -3.191 9.224 -60.857 1.00 51.22 247 ARG B N 1
ATOM 6219 C CA . ARG C 1 176 ? -4.410 9.969 -61.163 1.00 57.00 247 ARG B CA 1
ATOM 6220 C C . ARG C 1 176 ? -5.630 9.384 -60.439 1.00 57.23 247 ARG B C 1
ATOM 6221 O O . ARG C 1 176 ? -6.436 10.123 -59.839 1.00 51.76 247 ARG B O 1
ATOM 6229 N N . THR C 1 177 ? -5.762 8.059 -60.504 1.00 55.60 248 THR B N 1
ATOM 6230 C CA . THR C 1 177 ? -6.905 7.374 -59.905 1.00 60.65 248 THR B CA 1
ATOM 6231 C C . THR C 1 177 ? -6.922 7.602 -58.387 1.00 62.04 248 THR B C 1
ATOM 6232 O O . THR C 1 177 ? -7.989 7.687 -57.787 1.00 66.32 248 THR B O 1
ATOM 6236 N N . GLU C 1 178 ? -5.742 7.762 -57.788 1.00 57.29 249 GLU B N 1
ATOM 6237 C CA . GLU C 1 178 ? -5.593 7.968 -56.338 1.00 56.73 249 GLU B CA 1
ATOM 6238 C C . GLU C 1 178 ? -5.651 9.420 -55.830 1.00 60.65 249 GLU B C 1
ATOM 6239 O O . GLU C 1 178 ? -5.979 9.652 -54.664 1.00 67.96 249 GLU B O 1
ATOM 6245 N N . THR C 1 179 ? -5.297 10.392 -56.668 1.00 65.54 250 THR B N 1
ATOM 6246 C CA . THR C 1 179 ? -5.188 11.789 -56.219 1.00 62.25 250 THR B CA 1
ATOM 6247 C C . THR C 1 179 ? -6.067 12.759 -57.003 1.00 62.79 250 THR B C 1
ATOM 6248 O O . THR C 1 179 ? -6.386 13.843 -56.502 1.00 55.47 250 THR B O 1
ATOM 6252 N N . ASN C 1 180 ? -6.413 12.374 -58.236 1.00 61.41 251 ASN B N 1
ATOM 6253 C CA . ASN C 1 180 ? -7.198 13.206 -59.143 1.00 57.87 251 ASN B CA 1
ATOM 6254 C C . ASN C 1 180 ? -6.556 14.560 -59.457 1.00 53.99 251 ASN B C 1
ATOM 6255 O O . ASN C 1 180 ? -7.250 15.575 -59.553 1.00 49.51 251 ASN B O 1
ATOM 6257 N N . ILE C 1 181 ? -5.231 14.575 -59.605 1.00 55.33 252 ILE B N 1
ATOM 6258 C CA . ILE C 1 181 ? -4.521 15.763 -60.091 1.00 55.43 252 ILE B CA 1
ATOM 6259 C C . ILE C 1 181 ? -4.863 15.996 -61.568 1.00 53.77 252 ILE B C 1
ATOM 6260 O O . ILE C 1 181 ? -4.767 15.075 -62.377 1.00 51.47 252 ILE B O 1
ATOM 6265 N N . ALA C 1 182 ? -5.279 17.212 -61.922 1.00 49.88 253 ALA B N 1
ATOM 6266 C CA . ALA C 1 182 ? -5.693 17.481 -63.301 1.00 47.26 253 ALA B CA 1
ATOM 6267 C C . ALA C 1 182 ? -4.523 17.431 -64.296 1.00 54.43 253 ALA B C 1
ATOM 6268 O O . ALA C 1 182 ? -3.344 17.468 -63.915 1.00 53.17 253 ALA B O 1
ATOM 6270 N N . SER C 1 183 ? -4.874 17.354 -65.577 1.00 50.84 254 SER B N 1
ATOM 6271 C CA . SER C 1 183 ? -3.900 17.367 -66.654 1.00 48.36 254 SER B CA 1
ATOM 6272 C C . SER C 1 183 ? -3.233 18.723 -66.676 1.00 51.01 254 SER B C 1
ATOM 6273 O O . SER C 1 183 ? -3.728 19.659 -66.057 1.00 49.98 254 SER B O 1
ATOM 6276 N N . GLY C 1 184 ? -2.108 18.819 -67.376 1.00 48.13 255 GLY B N 1
ATOM 6277 C CA . GLY C 1 184 ? -1.471 20.096 -67.611 1.00 52.77 255 GLY B CA 1
ATOM 6278 C C . GLY C 1 184 ? -2.436 20.937 -68.419 1.00 49.01 255 GLY B C 1
ATOM 6279 O O . GLY C 1 184 ? -2.750 22.057 -68.037 1.00 43.68 255 GLY B O 1
ATOM 6280 N N . ALA C 1 185 ? -2.932 20.353 -69.507 1.00 49.03 256 ALA B N 1
ATOM 6281 C CA . ALA C 1 185 ? -3.958 20.959 -70.353 1.00 54.94 256 ALA B CA 1
ATOM 6282 C C . ALA C 1 185 ? -5.143 21.559 -69.568 1.00 50.45 256 ALA B C 1
ATOM 6283 O O . ALA C 1 185 ? -5.463 22.739 -69.716 1.00 53.44 256 ALA B O 1
ATOM 6285 N N . VAL C 1 186 ? -5.789 20.740 -68.742 1.00 42.95 257 VAL B N 1
ATOM 6286 C CA . VAL C 1 186 ? -6.946 21.199 -67.992 1.00 48.10 257 VAL B CA 1
ATOM 6287 C C . VAL C 1 186 ? -6.540 22.283 -67.014 1.00 45.12 257 VAL B C 1
ATOM 6288 O O . VAL C 1 186 ? -7.271 23.238 -66.819 1.00 51.16 257 VAL B O 1
ATOM 6292 N N . SER C 1 187 ? -5.370 22.144 -66.398 1.00 46.43 258 SER B N 1
ATOM 6293 C CA . SER C 1 187 ? -5.031 23.043 -65.312 1.00 49.47 258 SER B CA 1
ATOM 6294 C C . SER C 1 187 ? -4.503 24.369 -65.857 1.00 43.83 258 SER B C 1
ATOM 6295 O O . SER C 1 187 ? -4.715 25.415 -65.239 1.00 43.19 258 SER B O 1
ATOM 6298 N N . VAL C 1 188 ? -3.859 24.334 -67.028 1.00 43.65 259 VAL B N 1
ATOM 6299 C CA . VAL C 1 188 ? -3.426 25.561 -67.707 1.00 44.23 259 VAL B CA 1
ATOM 6300 C C . VAL C 1 188 ? -4.640 26.407 -68.165 1.00 44.10 259 VAL B C 1
ATOM 6301 O O . VAL C 1 188 ? -4.742 27.586 -67.819 1.00 40.47 259 VAL B O 1
ATOM 6305 N N . SER C 1 189 ? -5.558 25.800 -68.925 1.00 43.00 260 SER B N 1
ATOM 6306 C CA . SER C 1 189 ? -6.741 26.513 -69.422 1.00 41.46 260 SER B CA 1
ATOM 6307 C C . SER C 1 189 ? -7.605 27.030 -68.281 1.00 41.19 260 SER B C 1
ATOM 6308 O O . SER C 1 189 ? -8.198 28.095 -68.380 1.00 47.00 260 SER B O 1
ATOM 6311 N N . SER C 1 190 ? -7.672 26.259 -67.201 1.00 43.61 261 SER B N 1
ATOM 6312 C CA . SER C 1 190 ? -8.431 26.634 -66.021 1.00 44.28 261 SER B CA 1
ATOM 6313 C C . SER C 1 190 ? -7.769 27.809 -65.311 1.00 41.92 261 SER B C 1
ATOM 6314 O O . SER C 1 190 ? -8.436 28.731 -64.846 1.00 47.61 261 SER B O 1
ATOM 6317 N N . ALA C 1 191 ? -6.450 27.775 -65.238 1.00 37.61 262 ALA B N 1
ATOM 6318 C CA . ALA C 1 191 ? -5.726 28.871 -64.644 1.00 44.72 262 ALA B CA 1
ATOM 6319 C C . ALA C 1 191 ? -5.888 30.130 -65.495 1.00 45.10 262 ALA B C 1
ATOM 6320 O O . ALA C 1 191 ? -5.996 31.231 -64.942 1.00 48.47 262 ALA B O 1
ATOM 6322 N N . ALA C 1 192 ? -5.909 29.949 -66.823 1.00 36.61 263 ALA B N 1
ATOM 6323 C CA . ALA C 1 192 ? -6.036 31.046 -67.778 1.00 43.36 263 ALA B CA 1
ATOM 6324 C C . ALA C 1 192 ? -7.288 31.863 -67.488 1.00 45.21 263 ALA B C 1
ATOM 6325 O O . ALA C 1 192 ? -7.228 33.087 -67.291 1.00 42.84 263 ALA B O 1
ATOM 6327 N N . VAL C 1 193 ? -8.414 31.161 -67.437 1.00 45.76 264 VAL B N 1
ATOM 6328 C CA . VAL C 1 193 ? -9.699 31.771 -67.161 1.00 44.01 264 VAL B CA 1
ATOM 6329 C C . VAL C 1 193 ? -9.706 32.378 -65.761 1.00 45.33 264 VAL B C 1
ATOM 6330 O O . VAL C 1 193 ? -10.209 33.485 -65.567 1.00 51.58 264 VAL B O 1
ATOM 6334 N N . GLU C 1 194 ? -9.138 31.671 -64.788 1.00 44.07 265 GLU B N 1
ATOM 6335 C CA . GLU C 1 194 ? -9.169 32.176 -63.415 1.00 51.73 265 GLU B CA 1
ATOM 6336 C C . GLU C 1 194 ? -8.415 33.497 -63.326 1.00 55.89 265 GLU B C 1
ATOM 6337 O O . GLU C 1 194 ? -8.935 34.486 -62.793 1.00 55.25 265 GLU B O 1
ATOM 6343 N N . LEU C 1 195 ? -7.196 33.502 -63.851 1.00 50.65 266 LEU B N 1
ATOM 6344 C CA . LEU C 1 195 ? -6.359 34.695 -63.836 1.00 52.15 266 LEU B CA 1
ATOM 6345 C C . LEU C 1 195 ? -7.068 35.839 -64.548 1.00 55.86 266 LEU B C 1
ATOM 6346 O O . LEU C 1 195 ? -7.237 36.924 -63.964 1.00 57.39 266 LEU B O 1
ATOM 6351 N N . ALA C 1 196 ? -7.510 35.584 -65.783 1.00 47.87 267 ALA B N 1
ATOM 6352 C CA . ALA C 1 196 ? -8.280 36.576 -66.543 1.00 54.30 267 ALA B CA 1
ATOM 6353 C C . ALA C 1 196 ? -9.414 37.199 -65.718 1.00 54.36 267 ALA B C 1
ATOM 6354 O O . ALA C 1 196 ? -9.660 38.395 -65.803 1.00 56.63 267 ALA B O 1
ATOM 6356 N N . LEU C 1 197 ? -10.095 36.380 -64.921 1.00 55.88 268 LEU B N 1
ATOM 6357 C CA . LEU C 1 197 ? -11.182 36.851 -64.064 1.00 55.93 268 LEU B CA 1
ATOM 6358 C C . LEU C 1 197 ? -10.683 37.615 -62.833 1.00 54.55 268 LEU B C 1
ATOM 6359 O O . LEU C 1 197 ? -11.377 38.490 -62.323 1.00 53.84 268 LEU B O 1
ATOM 6364 N N . MET C 1 198 ? -9.491 37.270 -62.354 1.00 55.24 269 MET B N 1
ATOM 6365 C CA . MET C 1 198 ? -8.888 37.968 -61.227 1.00 53.72 269 MET B CA 1
ATOM 6366 C C . MET C 1 198 ? -8.456 39.382 -61.628 1.00 56.88 269 MET B C 1
ATOM 6367 O O . MET C 1 198 ? -8.396 40.284 -60.797 1.00 56.66 269 MET B O 1
ATOM 6372 N N . LYS C 1 199 ? -8.162 39.570 -62.909 1.00 58.94 270 LYS B N 1
ATOM 6373 C CA . LYS C 1 199 ? -7.554 40.809 -63.385 1.00 55.43 270 LYS B CA 1
ATOM 6374 C C . LYS C 1 199 ? -8.602 41.799 -63.873 1.00 59.07 270 LYS B C 1
ATOM 6375 O O . LYS C 1 199 ? -8.293 42.952 -64.166 1.00 64.08 270 LYS B O 1
ATOM 6381 N N . LEU C 1 200 ? -9.836 41.312 -63.967 1.00 62.69 271 LEU B N 1
ATOM 6382 C CA . LEU C 1 200 ? -11.037 42.108 -64.197 1.00 53.65 271 LEU B CA 1
ATOM 6383 C C . LEU C 1 200 ? -11.624 42.438 -62.838 1.00 62.86 271 LEU B C 1
ATOM 6384 O O . LEU C 1 200 ? -11.291 41.778 -61.855 1.00 64.82 271 LEU B O 1
ATOM 6389 N N . PRO C 1 201 ? -12.497 43.458 -62.761 1.00 71.07 272 PRO B N 1
ATOM 6390 C CA . PRO C 1 201 ? -13.195 43.716 -61.489 1.00 67.61 272 PRO B CA 1
ATOM 6391 C C . PRO C 1 201 ? -14.387 42.788 -61.251 1.00 64.48 272 PRO B C 1
ATOM 6392 O O . PRO C 1 201 ? -14.680 42.516 -60.087 1.00 66.54 272 PRO B O 1
ATOM 6396 N N . ALA C 1 208 ? -17.538 40.842 -69.580 1.00 52.88 279 ALA B N 1
ATOM 6397 C CA . ALA C 1 208 ? -16.436 41.199 -70.461 1.00 48.44 279 ALA B CA 1
ATOM 6398 C C . ALA C 1 208 ? -16.597 40.515 -71.800 1.00 56.45 279 ALA B C 1
ATOM 6399 O O . ALA C 1 208 ? -17.003 39.353 -71.875 1.00 53.39 279 ALA B O 1
ATOM 6401 N N . ARG C 1 209 ? -16.273 41.224 -72.871 1.00 52.10 280 ARG B N 1
ATOM 6402 C CA . ARG C 1 209 ? -16.331 40.583 -74.161 1.00 54.17 280 ARG B CA 1
ATOM 6403 C C . ARG C 1 209 ? -15.168 39.597 -74.282 1.00 50.86 280 ARG B C 1
ATOM 6404 O O . ARG C 1 209 ? -14.000 39.969 -74.189 1.00 50.97 280 ARG B O 1
ATOM 6412 N N . MET C 1 210 ? -15.514 38.324 -74.440 1.00 48.21 281 MET B N 1
ATOM 6413 C CA . MET C 1 210 ? -14.540 37.258 -74.526 1.00 42.48 281 MET B CA 1
ATOM 6414 C C . MET C 1 210 ? -14.150 36.941 -75.969 1.00 49.49 281 MET B C 1
ATOM 6415 O O . MET C 1 210 ? -15.017 36.795 -76.841 1.00 50.96 281 MET B O 1
ATOM 6420 N N . CYS C 1 211 ? -12.848 36.808 -76.214 1.00 46.99 282 CYS B N 1
ATOM 6421 C CA . CYS C 1 211 ? -12.357 36.300 -77.491 1.00 40.09 282 CYS B CA 1
ATOM 6422 C C . CYS C 1 211 ? -11.326 35.168 -77.267 1.00 43.32 282 CYS B C 1
ATOM 6423 O O . CYS C 1 211 ? -10.473 35.253 -76.377 1.00 47.38 282 CYS B O 1
ATOM 6426 N N . VAL C 1 212 ? -11.414 34.106 -78.063 1.00 42.07 283 VAL B N 1
ATOM 6427 C CA . VAL C 1 212 ? -10.458 33.003 -77.994 1.00 37.92 283 VAL B CA 1
ATOM 6428 C C . VAL C 1 212 ? -9.896 32.720 -79.365 1.00 47.66 283 VAL B C 1
ATOM 6429 O O . VAL C 1 212 ? -10.659 32.468 -80.315 1.00 44.45 283 VAL B O 1
ATOM 6433 N N . ILE C 1 213 ? -8.570 32.736 -79.480 1.00 42.88 284 ILE B N 1
ATOM 6434 C CA . ILE C 1 213 ? -7.949 32.494 -80.769 1.00 42.19 284 ILE B CA 1
ATOM 6435 C C . ILE C 1 213 ? -7.259 31.141 -80.803 1.00 41.56 284 ILE B C 1
ATOM 6436 O O . ILE C 1 213 ? -6.293 30.903 -80.080 1.00 45.52 284 ILE B O 1
ATOM 6441 N N . GLY C 1 214 ? -7.750 30.263 -81.668 1.00 44.93 285 GLY B N 1
ATOM 6442 C CA . GLY C 1 214 ? -7.308 28.880 -81.701 1.00 37.36 285 GLY B CA 1
ATOM 6443 C C . GLY C 1 214 ? -8.371 27.996 -81.071 1.00 43.73 285 GLY B C 1
ATOM 6444 O O . GLY C 1 214 ? -8.779 28.232 -79.935 1.00 49.51 285 GLY B O 1
ATOM 6445 N N . ALA C 1 215 ? -8.839 26.996 -81.806 1.00 42.49 286 ALA B N 1
ATOM 6446 C CA . ALA C 1 215 ? -9.961 26.183 -81.363 1.00 45.18 286 ALA B CA 1
ATOM 6447 C C . ALA C 1 215 ? -9.577 24.700 -81.244 1.00 49.13 286 ALA B C 1
ATOM 6448 O O . ALA C 1 215 ? -10.396 23.810 -81.492 1.00 46.69 286 ALA B O 1
ATOM 6450 N N . GLY C 1 216 ? -8.328 24.441 -80.872 1.00 45.53 287 GLY B N 1
ATOM 6451 C CA . GLY C 1 216 ? -7.859 23.079 -80.722 1.00 44.58 287 GLY B CA 1
ATOM 6452 C C . GLY C 1 216 ? -8.061 22.666 -79.284 1.00 47.19 287 GLY B C 1
ATOM 6453 O O . GLY C 1 216 ? -8.959 23.180 -78.607 1.00 47.16 287 GLY B O 1
ATOM 6454 N N . LYS C 1 217 ? -7.213 21.760 -78.804 1.00 47.77 288 LYS B N 1
ATOM 6455 C CA . LYS C 1 217 ? -7.386 21.203 -77.468 1.00 47.80 288 LYS B CA 1
ATOM 6456 C C . LYS C 1 217 ? -7.503 22.289 -76.406 1.00 41.50 288 LYS B C 1
ATOM 6457 O O . LYS C 1 217 ? -8.473 22.337 -75.644 1.00 40.05 288 LYS B O 1
ATOM 6463 N N . MET C 1 218 ? -6.518 23.178 -76.382 1.00 41.20 289 MET B N 1
ATOM 6464 C CA . MET C 1 218 ? -6.440 24.145 -75.319 1.00 38.06 289 MET B CA 1
ATOM 6465 C C . MET C 1 218 ? -7.581 25.158 -75.391 1.00 41.05 289 MET B C 1
ATOM 6466 O O . MET C 1 218 ? -8.225 25.430 -74.364 1.00 41.54 289 MET B O 1
ATOM 6471 N N . GLY C 1 219 ? -7.863 25.663 -76.598 1.00 39.81 290 GLY B N 1
ATOM 6472 C CA . GLY C 1 219 ? -8.919 26.639 -76.795 1.00 42.16 290 GLY B CA 1
ATOM 6473 C C . GLY C 1 219 ? -10.318 26.126 -76.477 1.00 45.97 290 GLY B C 1
ATOM 6474 O O . GLY C 1 219 ? -11.186 26.876 -75.980 1.00 43.87 290 GLY B O 1
ATOM 6475 N N . LYS C 1 220 ? -10.550 24.849 -76.783 1.00 40.88 291 LYS B N 1
ATOM 6476 C CA . LYS C 1 220 ? -11.824 24.220 -76.457 1.00 49.28 291 LYS B CA 1
ATOM 6477 C C . LYS C 1 220 ? -11.987 24.191 -74.935 1.00 45.06 291 LYS B C 1
ATOM 6478 O O . LYS C 1 220 ? -13.050 24.501 -74.399 1.00 47.57 291 LYS B O 1
ATOM 6484 N N . LEU C 1 221 ? -10.907 23.825 -74.255 1.00 42.96 292 LEU B N 1
ATOM 6485 C CA . LEU C 1 221 ? -10.865 23.809 -72.810 1.00 43.41 292 LEU B CA 1
ATOM 6486 C C . LEU C 1 221 ? -11.074 25.197 -72.223 1.00 41.74 292 LEU B C 1
ATOM 6487 O O . LEU C 1 221 ? -11.700 25.332 -71.174 1.00 44.84 292 LEU B O 1
ATOM 6492 N N . VAL C 1 222 ? -10.554 26.231 -72.881 1.00 41.15 293 VAL B N 1
ATOM 6493 C CA . VAL C 1 222 ? -10.694 27.576 -72.336 1.00 43.53 293 VAL B CA 1
ATOM 6494 C C . VAL C 1 222 ? -12.167 27.961 -72.409 1.00 44.96 293 VAL B C 1
ATOM 6495 O O . VAL C 1 222 ? -12.735 28.505 -71.447 1.00 44.81 293 VAL B O 1
ATOM 6499 N N . ILE C 1 223 ? -12.780 27.667 -73.551 1.00 39.36 294 ILE B N 1
ATOM 6500 C CA . ILE C 1 223 ? -14.207 27.887 -73.729 1.00 40.25 294 ILE B CA 1
ATOM 6501 C C . ILE C 1 223 ? -15.039 27.123 -72.699 1.00 42.79 294 ILE B C 1
ATOM 6502 O O . ILE C 1 223 ? -15.975 27.677 -72.120 1.00 46.29 294 ILE B O 1
ATOM 6507 N N . LYS C 1 224 ? -14.691 25.869 -72.445 1.00 41.79 295 LYS B N 1
ATOM 6508 C CA . LYS C 1 224 ? -15.423 25.087 -71.451 1.00 45.99 295 LYS B CA 1
ATOM 6509 C C . LYS C 1 224 ? -15.338 25.720 -70.068 1.00 44.65 295 LYS B C 1
ATOM 6510 O O . LYS C 1 224 ? -16.330 25.792 -69.342 1.00 52.21 295 LYS B O 1
ATOM 6516 N N . HIS C 1 225 ? -14.155 26.181 -69.692 1.00 42.31 296 HIS B N 1
ATOM 6517 C CA . HIS C 1 225 ? -14.023 26.868 -68.415 1.00 52.55 296 HIS B CA 1
ATOM 6518 C C . HIS C 1 225 ? -14.691 28.261 -68.405 1.00 48.92 296 HIS B C 1
ATOM 6519 O O . HIS C 1 225 ? -15.011 28.790 -67.339 1.00 54.69 296 HIS B O 1
ATOM 6526 N N . LEU C 1 226 ? -14.888 28.858 -69.575 1.00 46.48 297 LEU B N 1
ATOM 6527 C CA . LEU C 1 226 ? -15.615 30.121 -69.639 1.00 51.90 297 LEU B CA 1
ATOM 6528 C C . LEU C 1 226 ? -17.080 29.821 -69.348 1.00 53.25 297 LEU B C 1
ATOM 6529 O O . LEU C 1 226 ? -17.703 30.510 -68.541 1.00 50.94 297 LEU B O 1
ATOM 6534 N N . MET C 1 227 ? -17.620 28.781 -69.990 1.00 48.23 298 MET B N 1
ATOM 6535 C CA . MET C 1 227 ? -18.990 28.335 -69.682 1.00 52.98 298 MET B CA 1
ATOM 6536 C C . MET C 1 227 ? -19.143 27.947 -68.216 1.00 51.77 298 MET B C 1
ATOM 6537 O O . MET C 1 227 ? -20.122 28.310 -67.582 1.00 57.40 298 MET B O 1
ATOM 6542 N N . ALA C 1 228 ? -18.167 27.202 -67.699 1.00 50.28 299 ALA B N 1
ATOM 6543 C CA . ALA C 1 228 ? -18.177 26.748 -66.318 1.00 50.82 299 ALA B CA 1
ATOM 6544 C C . ALA C 1 228 ? -18.356 27.924 -65.378 1.00 52.86 299 ALA B C 1
ATOM 6545 O O . ALA C 1 228 ? -18.926 27.777 -64.291 1.00 54.03 299 ALA B O 1
ATOM 6547 N N . LYS C 1 229 ? -17.889 29.089 -65.830 1.00 49.74 300 LYS B N 1
ATOM 6548 C CA . LYS C 1 229 ? -17.892 30.318 -65.056 1.00 50.46 300 LYS B CA 1
ATOM 6549 C C . LYS C 1 229 ? -19.083 31.248 -65.353 1.00 54.88 300 LYS B C 1
ATOM 6550 O O . LYS C 1 229 ? -19.246 32.287 -64.697 1.00 55.00 300 LYS B O 1
ATOM 6556 N N . GLY C 1 230 ? -19.904 30.884 -66.337 1.00 51.06 301 GLY B N 1
ATOM 6557 C CA . GLY C 1 230 ? -21.110 31.637 -66.609 1.00 58.08 301 GLY B CA 1
ATOM 6558 C C . GLY C 1 230 ? -21.110 32.447 -67.892 1.00 61.84 301 GLY B C 1
ATOM 6559 O O . GLY C 1 230 ? -22.063 33.176 -68.173 1.00 58.13 301 GLY B O 1
ATOM 6560 N N . CYS C 1 231 ? -20.050 32.324 -68.681 1.00 60.37 302 CYS B N 1
ATOM 6561 C CA . CYS C 1 231 ? -19.956 33.054 -69.937 1.00 55.57 302 CYS B CA 1
ATOM 6562 C C . CYS C 1 231 ? -20.939 32.481 -70.976 1.00 53.94 302 CYS B C 1
ATOM 6563 O O . CYS C 1 231 ? -20.983 31.286 -71.212 1.00 51.87 302 CYS B O 1
ATOM 6566 N N . THR C 1 232 ? -21.729 33.351 -71.590 1.00 57.70 303 THR B N 1
ATOM 6567 C CA . THR C 1 232 ? -22.764 32.904 -72.516 1.00 56.46 303 THR B CA 1
ATOM 6568 C C . THR C 1 232 ? -22.536 33.392 -73.937 1.00 54.95 303 THR B C 1
ATOM 6569 O O . THR C 1 232 ? -23.439 33.347 -74.768 1.00 56.13 303 THR B O 1
ATOM 6573 N N . LYS C 1 233 ? -21.324 33.857 -74.213 1.00 55.89 304 LYS B N 1
ATOM 6574 C CA . LYS C 1 233 ? -20.989 34.338 -75.541 1.00 52.16 304 LYS B CA 1
ATOM 6575 C C . LYS C 1 233 ? -19.488 34.401 -75.715 1.00 52.97 304 LYS B C 1
ATOM 6576 O O . LYS C 1 233 ? -18.794 34.940 -74.863 1.00 53.01 304 LYS B O 1
ATOM 6582 N N . VAL C 1 234 ? -18.989 33.868 -76.822 1.00 45.51 305 VAL B N 1
ATOM 6583 C CA . VAL C 1 234 ? -17.569 33.970 -77.099 1.00 48.60 305 VAL B CA 1
ATOM 6584 C C . VAL C 1 234 ? -17.278 33.973 -78.603 1.00 44.96 305 VAL B C 1
ATOM 6585 O O . VAL C 1 234 ? -17.849 33.204 -79.356 1.00 44.15 305 VAL B O 1
ATOM 6589 N N . VAL C 1 235 ? -16.417 34.880 -79.035 1.00 48.19 306 VAL B N 1
ATOM 6590 C CA . VAL C 1 235 ? -15.979 34.918 -80.423 1.00 47.04 306 VAL B CA 1
ATOM 6591 C C . VAL C 1 235 ? -14.763 34.025 -80.576 1.00 47.39 306 VAL B C 1
ATOM 6592 O O . VAL C 1 235 ? -13.769 34.195 -79.884 1.00 45.10 306 VAL B O 1
ATOM 6596 N N . VAL C 1 236 ? -14.839 33.073 -81.491 1.00 50.51 307 VAL B N 1
ATOM 6597 C CA . VAL C 1 236 ? -13.778 32.097 -81.631 1.00 45.07 307 VAL B CA 1
ATOM 6598 C C . VAL C 1 236 ? -13.088 32.248 -82.966 1.00 49.63 307 VAL B C 1
ATOM 6599 O O . VAL C 1 236 ? -13.676 31.988 -84.026 1.00 47.31 307 VAL B O 1
ATOM 6603 N N . VAL C 1 237 ? -11.831 32.673 -82.901 1.00 47.54 308 VAL B N 1
ATOM 6604 C CA . VAL C 1 237 ? -11.028 32.852 -84.093 1.00 48.21 308 VAL B CA 1
ATOM 6605 C C . VAL C 1 237 ? -10.257 31.585 -84.381 1.00 50.03 308 VAL B C 1
ATOM 6606 O O . VAL C 1 237 ? -9.365 31.215 -83.629 1.00 47.30 308 VAL B O 1
ATOM 6610 N N . ASN C 1 238 ? -10.610 30.899 -85.460 1.00 53.21 309 ASN B N 1
ATOM 6611 C CA . ASN C 1 238 ? -9.803 29.772 -85.867 1.00 53.74 309 ASN B CA 1
ATOM 6612 C C . ASN C 1 238 ? -9.387 29.827 -87.320 1.00 56.82 309 ASN B C 1
ATOM 6613 O O . ASN C 1 238 ? -10.028 30.471 -88.146 1.00 61.59 309 ASN B O 1
ATOM 6618 N N . ARG C 1 239 ? -8.296 29.132 -87.613 1.00 59.91 310 ARG B N 1
ATOM 6619 C CA . ARG C 1 239 ? -7.762 29.035 -88.961 1.00 59.35 310 ARG B CA 1
ATOM 6620 C C . ARG C 1 239 ? -8.725 28.236 -89.838 1.00 59.30 310 ARG B C 1
ATOM 6621 O O . ARG C 1 239 ? -8.981 28.602 -90.977 1.00 54.47 310 ARG B O 1
ATOM 6629 N N . SER C 1 240 ? -9.266 27.147 -89.297 1.00 57.88 311 SER B N 1
ATOM 6630 C CA . SER C 1 240 ? -10.240 26.337 -90.027 1.00 54.80 311 SER B CA 1
ATOM 6631 C C . SER C 1 240 ? -11.563 26.412 -89.283 1.00 58.06 311 SER B C 1
ATOM 6632 O O . SER C 1 240 ? -11.586 26.573 -88.062 1.00 57.74 311 SER B O 1
ATOM 6635 N N . GLU C 1 241 ? -12.661 26.319 -90.022 1.00 62.32 312 GLU B N 1
ATOM 6636 C CA . GLU C 1 241 ? -13.984 26.502 -89.438 1.00 62.21 312 GLU B CA 1
ATOM 6637 C C . GLU C 1 241 ? -14.527 25.198 -88.845 1.00 56.96 312 GLU B C 1
ATOM 6638 O O . GLU C 1 241 ? -15.265 25.208 -87.857 1.00 52.70 312 GLU B O 1
ATOM 6644 N N . GLU C 1 242 ? -14.143 24.086 -89.460 1.00 52.55 313 GLU B N 1
ATOM 6645 C CA . GLU C 1 242 ? -14.632 22.782 -89.062 1.00 55.44 313 GLU B CA 1
ATOM 6646 C C . GLU C 1 242 ? -14.606 22.593 -87.536 1.00 55.53 313 GLU B C 1
ATOM 6647 O O . GLU C 1 242 ? -15.601 22.176 -86.943 1.00 59.61 313 GLU B O 1
ATOM 6653 N N . ARG C 1 243 ? -13.490 22.936 -86.902 1.00 49.44 314 ARG B N 1
ATOM 6654 C CA . ARG C 1 243 ? -13.362 22.775 -85.459 1.00 53.64 314 ARG B CA 1
ATOM 6655 C C . ARG C 1 243 ? -14.399 23.601 -84.699 1.00 54.28 314 ARG B C 1
ATOM 6656 O O . ARG C 1 243 ? -14.971 23.146 -83.700 1.00 54.56 314 ARG B O 1
ATOM 6664 N N . VAL C 1 244 ? -14.640 24.816 -85.175 1.00 46.25 315 VAL B N 1
ATOM 6665 C CA . VAL C 1 244 ? -15.518 25.720 -84.463 1.00 45.97 315 VAL B CA 1
ATOM 6666 C C . VAL C 1 244 ? -16.982 25.316 -84.685 1.00 49.97 315 VAL B C 1
ATOM 6667 O O . VAL C 1 244 ? -17.806 25.441 -83.773 1.00 48.86 315 VAL B O 1
ATOM 6671 N N . SER C 1 245 ? -17.295 24.810 -85.880 1.00 47.82 316 SER B N 1
ATOM 6672 C CA . SER C 1 245 ? -18.606 24.236 -86.127 1.00 47.54 316 SER B CA 1
ATOM 6673 C C . SER C 1 245 ? -18.843 23.074 -85.163 1.00 52.57 316 SER B C 1
ATOM 6674 O O . SER C 1 245 ? -19.910 22.948 -84.581 1.00 53.37 316 SER B O 1
ATOM 6677 N N . ALA C 1 246 ? -17.828 22.235 -84.990 1.00 49.29 317 ALA B N 1
ATOM 6678 C CA . ALA C 1 246 ? -17.941 21.096 -84.091 1.00 53.87 317 ALA B CA 1
ATOM 6679 C C . ALA C 1 246 ? -18.204 21.556 -82.655 1.00 51.32 317 ALA B C 1
ATOM 6680 O O . ALA C 1 246 ? -19.104 21.029 -81.975 1.00 50.21 317 ALA B O 1
ATOM 6682 N N . ILE C 1 247 ? -17.438 22.545 -82.202 1.00 43.51 318 ILE B N 1
ATOM 6683 C CA . ILE C 1 247 ? -17.614 23.080 -80.861 1.00 50.63 318 ILE B CA 1
ATOM 6684 C C . ILE C 1 247 ? -19.012 23.669 -80.712 1.00 50.60 318 ILE B C 1
ATOM 6685 O O . ILE C 1 247 ? -19.693 23.396 -79.730 1.00 54.49 318 ILE B O 1
ATOM 6690 N N . ARG C 1 248 ? -19.434 24.445 -81.711 1.00 49.69 319 ARG B N 1
ATOM 6691 C CA . ARG C 1 248 ? -20.731 25.139 -81.726 1.00 53.22 319 ARG B CA 1
ATOM 6692 C C . ARG C 1 248 ? -21.888 24.205 -81.494 1.00 49.65 319 ARG B C 1
ATOM 6693 O O . ARG C 1 248 ? -22.860 24.547 -80.832 1.00 49.79 319 ARG B O 1
ATOM 6701 N N . GLU C 1 249 ? -21.754 23.007 -82.043 1.00 54.90 320 GLU B N 1
ATOM 6702 C CA . GLU C 1 249 ? -22.818 22.018 -82.028 1.00 57.99 320 GLU B CA 1
ATOM 6703 C C . GLU C 1 249 ? -22.846 21.196 -80.746 1.00 57.15 320 GLU B C 1
ATOM 6704 O O . GLU C 1 249 ? -23.899 20.706 -80.341 1.00 60.55 320 GLU B O 1
ATOM 6710 N N . GLU C 1 250 ? -21.682 21.057 -80.121 1.00 56.64 321 GLU B N 1
ATOM 6711 C CA . GLU C 1 250 ? -21.496 20.181 -78.970 1.00 52.41 321 GLU B CA 1
ATOM 6712 C C . GLU C 1 250 ? -21.782 20.960 -77.694 1.00 53.64 321 GLU B C 1
ATOM 6713 O O . GLU C 1 250 ? -22.012 20.387 -76.631 1.00 55.30 321 GLU B O 1
ATOM 6719 N N . MET C 1 251 ? -21.768 22.281 -77.824 1.00 48.26 322 MET B N 1
ATOM 6720 C CA . MET C 1 251 ? -22.074 23.181 -76.721 1.00 50.15 322 MET B CA 1
ATOM 6721 C C . MET C 1 251 ? -23.172 24.170 -77.135 1.00 47.54 322 MET B C 1
ATOM 6722 O O . MET C 1 251 ? -22.898 25.318 -77.406 1.00 50.29 322 MET B O 1
ATOM 6727 N N . PRO C 1 252 ? -24.425 23.709 -77.189 1.00 52.35 323 PRO B N 1
ATOM 6728 C CA . PRO C 1 252 ? -25.517 24.570 -77.657 1.00 52.80 323 PRO B CA 1
ATOM 6729 C C . PRO C 1 252 ? -25.877 25.709 -76.709 1.00 53.95 323 PRO B C 1
ATOM 6730 O O . PRO C 1 252 ? -26.486 26.677 -77.149 1.00 54.28 323 PRO B O 1
ATOM 6734 N N . GLY C 1 253 ? -25.518 25.603 -75.437 1.00 50.00 324 GLY B N 1
ATOM 6735 C CA . GLY C 1 253 ? -25.890 26.625 -74.472 1.00 50.42 324 GLY B CA 1
ATOM 6736 C C . GLY C 1 253 ? -25.137 27.944 -74.559 1.00 53.80 324 GLY B C 1
ATOM 6737 O O . GLY C 1 253 ? -25.506 28.922 -73.893 1.00 48.36 324 GLY B O 1
ATOM 6738 N N . ILE C 1 254 ? -24.079 27.994 -75.366 1.00 49.73 325 ILE B N 1
ATOM 6739 C CA . ILE C 1 254 ? -23.294 29.227 -75.484 1.00 52.74 325 ILE B CA 1
ATOM 6740 C C . ILE C 1 254 ? -23.299 29.753 -76.921 1.00 53.66 325 ILE B C 1
ATOM 6741 O O . ILE C 1 254 ? -23.256 28.972 -77.889 1.00 53.76 325 ILE B O 1
ATOM 6746 N N . GLU C 1 255 ? -23.368 31.077 -77.053 1.00 49.14 326 GLU B N 1
ATOM 6747 C CA . GLU C 1 255 ? -23.330 31.700 -78.376 1.00 49.73 326 GLU B CA 1
ATOM 6748 C C . GLU C 1 255 ? -21.895 31.736 -78.897 1.00 51.09 326 GLU B C 1
ATOM 6749 O O . GLU C 1 255 ? -21.067 32.504 -78.409 1.00 51.10 326 GLU B O 1
ATOM 6755 N N . ILE C 1 256 ? -21.609 30.896 -79.881 1.00 48.83 327 ILE B N 1
ATOM 6756 C CA . ILE C 1 256 ? -20.277 30.836 -80.466 1.00 55.10 327 ILE B CA 1
ATOM 6757 C C . ILE C 1 256 ? -20.263 31.428 -81.883 1.00 62.80 327 ILE B C 1
ATOM 6758 O O . ILE C 1 256 ? -21.000 31.006 -82.795 1.00 60.37 327 ILE B O 1
ATOM 6763 N N . ILE C 1 257 ? -19.409 32.430 -82.025 1.00 53.25 328 ILE B N 1
ATOM 6764 C CA . ILE C 1 257 ? -19.339 33.248 -83.203 1.00 47.19 328 ILE B CA 1
ATOM 6765 C C . ILE C 1 257 ? -18.005 33.002 -83.898 1.00 52.09 328 ILE B C 1
ATOM 6766 O O . ILE C 1 257 ? -16.970 33.522 -83.484 1.00 54.38 328 ILE B O 1
ATOM 6771 N N . TYR C 1 258 ? -18.030 32.186 -84.942 1.00 51.66 329 TYR B N 1
ATOM 6772 C CA . TYR C 1 258 ? -16.825 31.923 -85.705 1.00 52.74 329 TYR B CA 1
ATOM 6773 C C . TYR C 1 258 ? -16.346 33.165 -86.453 1.00 55.90 329 TYR B C 1
ATOM 6774 O O . TYR C 1 258 ? -17.150 33.992 -86.861 1.00 60.49 329 TYR B O 1
ATOM 6783 N N . ARG C 1 259 ? -15.027 33.277 -86.615 1.00 60.39 330 ARG B N 1
ATOM 6784 C CA . ARG C 1 259 ? -14.367 34.385 -87.321 1.00 55.84 330 ARG B CA 1
ATOM 6785 C C . ARG C 1 259 ? -13.014 33.900 -87.829 1.00 55.82 330 ARG B C 1
ATOM 6786 O O . ARG C 1 259 ? -12.188 33.405 -87.048 1.00 54.07 330 ARG B O 1
ATOM 6794 N N . PRO C 1 260 ? -12.783 34.023 -89.142 1.00 58.10 331 PRO B N 1
ATOM 6795 C CA . PRO C 1 260 ? -11.541 33.546 -89.760 1.00 56.31 331 PRO B CA 1
ATOM 6796 C C . PRO C 1 260 ? -10.297 34.210 -89.170 1.00 58.85 331 PRO B C 1
ATOM 6797 O O . PRO C 1 260 ? -10.402 35.277 -88.568 1.00 59.88 331 PRO B O 1
ATOM 6801 N N . LEU C 1 261 ? -9.140 33.571 -89.345 1.00 59.16 332 LEU B N 1
ATOM 6802 C CA . LEU C 1 261 ? -7.886 34.030 -88.748 1.00 53.18 332 LEU B CA 1
ATOM 6803 C C . LEU C 1 261 ? -7.500 35.431 -89.182 1.00 56.25 332 LEU B C 1
ATOM 6804 O O . LEU C 1 261 ? -7.085 36.242 -88.356 1.00 57.21 332 LEU B O 1
ATOM 6809 N N . ASP C 1 262 ? -7.660 35.722 -90.474 1.00 62.46 333 ASP B N 1
ATOM 6810 C CA . ASP C 1 262 ? -7.277 37.026 -91.030 1.00 61.70 333 ASP B CA 1
ATOM 6811 C C . ASP C 1 262 ? -8.007 38.195 -90.378 1.00 58.75 333 ASP B C 1
ATOM 6812 O O . ASP C 1 262 ? -7.636 39.342 -90.590 1.00 64.36 333 ASP B O 1
ATOM 6817 N N . GLU C 1 263 ? -9.035 37.914 -89.587 1.00 53.66 334 GLU B N 1
ATOM 6818 C CA . GLU C 1 263 ? -9.840 38.978 -89.001 1.00 56.75 334 GLU B CA 1
ATOM 6819 C C . GLU C 1 263 ? -9.537 39.159 -87.530 1.00 57.33 334 GLU B C 1
ATOM 6820 O O . GLU C 1 263 ? -10.129 40.022 -86.880 1.00 54.07 334 GLU B O 1
ATOM 6826 N N . MET C 1 264 ? -8.614 38.344 -87.015 1.00 58.09 335 MET B N 1
ATOM 6827 C CA . MET C 1 264 ? -8.346 38.261 -85.576 1.00 53.12 335 MET B CA 1
ATOM 6828 C C . MET C 1 264 ? -8.071 39.608 -84.930 1.00 50.99 335 MET B C 1
ATOM 6829 O O . MET C 1 264 ? -8.405 39.823 -83.763 1.00 53.22 335 MET B O 1
ATOM 6834 N N . LEU C 1 265 ? -7.445 40.507 -85.683 1.00 50.34 336 LEU B N 1
ATOM 6835 C CA . LEU C 1 265 ? -7.182 41.863 -85.190 1.00 54.72 336 LEU B CA 1
ATOM 6836 C C . LEU C 1 265 ? -8.469 42.629 -84.897 1.00 53.57 336 LEU B C 1
ATOM 6837 O O . LEU C 1 265 ? -8.566 43.331 -83.883 1.00 51.77 336 LEU B O 1
ATOM 6842 N N . ALA C 1 266 ? -9.461 42.494 -85.781 1.00 49.40 337 ALA B N 1
ATOM 6843 C CA . ALA C 1 266 ? -10.733 43.168 -85.557 1.00 49.58 337 ALA B CA 1
ATOM 6844 C C . ALA C 1 266 ? -11.381 42.592 -84.296 1.00 49.77 337 ALA B C 1
ATOM 6845 O O . ALA C 1 266 ? -11.806 43.352 -83.423 1.00 53.24 337 ALA B O 1
ATOM 6847 N N . CYS C 1 267 ? -11.412 41.260 -84.191 1.00 44.43 338 CYS B N 1
ATOM 6848 C CA . CYS C 1 267 ? -11.938 40.574 -83.001 1.00 47.95 338 CYS B CA 1
ATOM 6849 C C . CYS C 1 267 ? -11.309 41.073 -81.721 1.00 45.16 338 CYS B C 1
ATOM 6850 O O . CYS C 1 267 ? -11.992 41.266 -80.714 1.00 47.07 338 CYS B O 1
ATOM 6853 N N . ALA C 1 268 ? -9.999 41.270 -81.767 1.00 50.32 339 ALA B N 1
ATOM 6854 C CA . ALA C 1 268 ? -9.273 41.819 -80.635 1.00 54.72 339 ALA B CA 1
ATOM 6855 C C . ALA C 1 268 ? -9.828 43.176 -80.249 1.00 51.67 339 ALA B C 1
ATOM 6856 O O . ALA C 1 268 ? -9.899 43.492 -79.059 1.00 54.81 339 ALA B O 1
ATOM 6858 N N . SER C 1 269 ? -10.222 43.975 -81.243 1.00 51.90 340 SER B N 1
ATOM 6859 C CA . SER C 1 269 ? -10.626 45.361 -80.979 1.00 52.94 340 SER B CA 1
ATOM 6860 C C . SER C 1 269 ? -12.014 45.405 -80.377 1.00 56.07 340 SER B C 1
ATOM 6861 O O . SER C 1 269 ? -12.461 46.459 -79.926 1.00 60.50 340 SER B O 1
ATOM 6864 N N . GLU C 1 270 ? -12.684 44.249 -80.377 1.00 62.23 341 GLU B N 1
ATOM 6865 C CA . GLU C 1 270 ? -14.026 44.094 -79.811 1.00 60.42 341 GLU B CA 1
ATOM 6866 C C . GLU C 1 270 ? -14.032 43.246 -78.537 1.00 54.64 341 GLU B C 1
ATOM 6867 O O . GLU C 1 270 ? -15.083 42.992 -77.964 1.00 52.45 341 GLU B O 1
ATOM 6873 N N . ALA C 1 271 ? -12.864 42.805 -78.092 1.00 53.43 342 ALA B N 1
ATOM 6874 C CA . ALA C 1 271 ? -12.810 41.984 -76.895 1.00 46.33 342 ALA B CA 1
ATOM 6875 C C . ALA C 1 271 ? -12.206 42.754 -75.725 1.00 48.11 342 ALA B C 1
ATOM 6876 O O . ALA C 1 271 ? -11.495 43.735 -75.925 1.00 51.07 342 ALA B O 1
ATOM 6878 N N . ASP C 1 272 ? -12.492 42.307 -74.506 1.00 45.95 343 ASP B N 1
ATOM 6879 C CA . ASP C 1 272 ? -11.855 42.871 -73.330 1.00 49.15 343 ASP B CA 1
ATOM 6880 C C . ASP C 1 272 ? -10.802 41.917 -72.781 1.00 49.03 343 ASP B C 1
ATOM 6881 O O . ASP C 1 272 ? -9.915 42.317 -72.027 1.00 44.65 343 ASP B O 1
ATOM 6886 N N . VAL C 1 273 ? -10.911 40.639 -73.133 1.00 50.96 344 VAL B N 1
ATOM 6887 C CA . VAL C 1 273 ? -9.811 39.713 -72.875 1.00 45.11 344 VAL B CA 1
ATOM 6888 C C . VAL C 1 273 ? -9.638 38.793 -74.078 1.00 46.92 344 VAL B C 1
ATOM 6889 O O . VAL C 1 273 ? -10.606 38.295 -74.639 1.00 52.26 344 VAL B O 1
ATOM 6893 N N . VAL C 1 274 ? -8.395 38.629 -74.508 1.00 42.64 345 VAL B N 1
ATOM 6894 C CA . VAL C 1 274 ? -8.095 37.818 -75.676 1.00 47.79 345 VAL B CA 1
ATOM 6895 C C . VAL C 1 274 ? -7.281 36.591 -75.264 1.00 44.27 345 VAL B C 1
ATOM 6896 O O . VAL C 1 274 ? -6.165 36.731 -74.759 1.00 45.80 345 VAL B O 1
ATOM 6900 N N . PHE C 1 275 ? -7.849 35.404 -75.463 1.00 40.01 346 PHE B N 1
ATOM 6901 C CA . PHE C 1 275 ? -7.150 34.166 -75.197 1.00 41.61 346 PHE B CA 1
ATOM 6902 C C . PHE C 1 275 ? -6.483 33.751 -76.491 1.00 44.79 346 PHE B C 1
ATOM 6903 O O . PHE C 1 275 ? -7.142 33.653 -77.529 1.00 40.85 346 PHE B O 1
ATOM 6911 N N . THR C 1 276 ? -5.182 33.507 -76.451 1.00 41.16 347 THR B N 1
ATOM 6912 C CA . THR C 1 276 ? -4.519 32.949 -77.620 1.00 44.03 347 THR B CA 1
ATOM 6913 C C . THR C 1 276 ? -4.018 31.519 -77.331 1.00 43.58 347 THR B C 1
ATOM 6914 O O . THR C 1 276 ? -3.369 31.262 -76.319 1.00 45.83 347 THR B O 1
ATOM 6918 N N . SER C 1 277 ? -4.327 30.590 -78.224 1.00 39.51 348 SER B N 1
ATOM 6919 C CA . SER C 1 277 ? -3.954 29.209 -77.999 1.00 37.10 348 SER B CA 1
ATOM 6920 C C . SER C 1 277 ? -3.783 28.472 -79.311 1.00 42.03 348 SER B C 1
ATOM 6921 O O . SER C 1 277 ? -4.316 27.383 -79.478 1.00 48.79 348 SER B O 1
ATOM 6924 N N . THR C 1 278 ? -3.049 29.068 -80.244 1.00 42.15 349 THR B N 1
ATOM 6925 C CA . THR C 1 278 ? -2.738 28.405 -81.508 1.00 47.20 349 THR B CA 1
ATOM 6926 C C . THR C 1 278 ? -1.355 27.805 -81.446 1.00 50.19 349 THR B C 1
ATOM 6927 O O . THR C 1 278 ? -0.541 28.219 -80.625 1.00 50.15 349 THR B O 1
ATOM 6931 N N . ALA C 1 279 ? -1.088 26.853 -82.334 1.00 48.29 350 ALA B N 1
ATOM 6932 C CA . ALA C 1 279 ? 0.223 26.216 -82.410 1.00 43.96 350 ALA B CA 1
ATOM 6933 C C . ALA C 1 279 ? 1.184 26.974 -83.337 1.00 49.25 350 ALA B C 1
ATOM 6934 O O . ALA C 1 279 ? 2.188 26.408 -83.789 1.00 53.98 350 ALA B O 1
ATOM 6936 N N . SER C 1 280 ? 0.886 28.235 -83.636 1.00 47.61 351 SER B N 1
ATOM 6937 C CA . SER C 1 280 ? 1.797 29.036 -84.445 1.00 50.10 351 SER B CA 1
ATOM 6938 C C . SER C 1 280 ? 3.144 29.204 -83.712 1.00 50.20 351 SER B C 1
ATOM 6939 O O . SER C 1 280 ? 3.191 29.510 -82.521 1.00 49.16 351 SER B O 1
ATOM 6942 N N . GLU C 1 281 ? 4.239 28.983 -84.424 1.00 46.19 352 GLU B N 1
ATOM 6943 C CA . GLU C 1 281 ? 5.538 29.043 -83.772 1.00 54.24 352 GLU B CA 1
ATOM 6944 C C . GLU C 1 281 ? 6.095 30.446 -83.779 1.00 53.68 352 GLU B C 1
ATOM 6945 O O . GLU C 1 281 ? 7.141 30.707 -83.201 1.00 59.10 352 GLU B O 1
ATOM 6951 N N . THR C 1 282 ? 5.377 31.340 -84.441 1.00 51.00 353 THR B N 1
ATOM 6952 C CA . THR C 1 282 ? 5.681 32.756 -84.416 1.00 54.20 353 THR B CA 1
ATOM 6953 C C . THR C 1 282 ? 4.473 33.497 -83.854 1.00 51.95 353 THR B C 1
ATOM 6954 O O . THR C 1 282 ? 3.339 33.022 -83.970 1.00 49.61 353 THR B O 1
ATOM 6958 N N . PRO C 1 283 ? 4.717 34.650 -83.213 1.00 50.04 354 PRO B N 1
ATOM 6959 C CA . PRO C 1 283 ? 3.659 35.447 -82.584 1.00 51.20 354 PRO B CA 1
ATOM 6960 C C . PRO C 1 283 ? 2.558 35.913 -83.548 1.00 56.49 354 PRO B C 1
ATOM 6961 O O . PRO C 1 283 ? 2.827 36.216 -84.711 1.00 56.36 354 PRO B O 1
ATOM 6965 N N . LEU C 1 284 ? 1.328 35.972 -83.048 1.00 49.24 355 LEU B N 1
ATOM 6966 C CA . LEU C 1 284 ? 0.207 36.530 -83.795 1.00 47.46 355 LEU B CA 1
ATOM 6967 C C . LEU C 1 284 ? 0.037 38.060 -83.599 1.00 54.27 355 LEU B C 1
ATOM 6968 O O . LEU C 1 284 ? -0.253 38.782 -84.553 1.00 54.77 355 LEU B O 1
ATOM 6973 N N . PHE C 1 285 ? 0.208 38.535 -82.364 1.00 56.13 356 PHE B N 1
ATOM 6974 C CA . PHE C 1 285 ? 0.124 39.967 -82.042 1.00 60.35 356 PHE B CA 1
ATOM 6975 C C . PHE C 1 285 ? 1.472 40.540 -81.684 1.00 59.57 356 PHE B C 1
ATOM 6976 O O . PHE C 1 285 ? 2.105 40.075 -80.737 1.00 59.48 356 PHE B O 1
ATOM 6984 N N . LEU C 1 286 ? 1.898 41.568 -82.411 1.00 59.62 357 LEU B N 1
ATOM 6985 C CA . LEU C 1 286 ? 3.032 42.362 -81.973 1.00 56.86 357 LEU B CA 1
ATOM 6986 C C . LEU C 1 286 ? 2.518 43.730 -81.545 1.00 55.52 357 LEU B C 1
ATOM 6987 O O . LEU C 1 286 ? 1.329 44.010 -81.667 1.00 62.25 357 LEU B O 1
ATOM 6992 N N . LYS C 1 287 ? 3.391 44.582 -81.031 1.00 53.38 358 LYS B N 1
ATOM 6993 C CA . LYS C 1 287 ? 2.939 45.865 -80.498 1.00 58.59 358 LYS B CA 1
ATOM 6994 C C . LYS C 1 287 ? 2.282 46.766 -81.554 1.00 63.68 358 LYS B C 1
ATOM 6995 O O . LYS C 1 287 ? 1.301 47.454 -81.253 1.00 62.55 358 LYS B O 1
ATOM 7001 N N . GLU C 1 288 ? 2.812 46.747 -82.778 1.00 59.40 359 GLU B N 1
ATOM 7002 C CA . GLU C 1 288 ? 2.283 47.557 -83.873 1.00 60.46 359 GLU B CA 1
ATOM 7003 C C . GLU C 1 288 ? 0.810 47.244 -84.144 1.00 66.88 359 GLU B C 1
ATOM 7004 O O . GLU C 1 288 ? 0.027 48.112 -84.536 1.00 67.42 359 GLU B O 1
ATOM 7010 N N . HIS C 1 289 ? 0.435 45.994 -83.928 1.00 65.23 360 HIS B N 1
ATOM 7011 C CA . HIS C 1 289 ? -0.909 45.564 -84.222 1.00 59.28 360 HIS B CA 1
ATOM 7012 C C . HIS C 1 289 ? -1.889 46.108 -83.188 1.00 63.13 360 HIS B C 1
ATOM 7013 O O . HIS C 1 289 ? -2.966 46.570 -83.550 1.00 65.45 360 HIS B O 1
ATOM 7020 N N . VAL C 1 290 ? -1.526 46.079 -81.910 1.00 64.23 361 VAL B N 1
ATOM 7021 C CA . VAL C 1 290 ? -2.534 46.340 -80.872 1.00 67.53 361 VAL B CA 1
ATOM 7022 C C . VAL C 1 290 ? -2.486 47.734 -80.252 1.00 65.24 361 VAL B C 1
ATOM 7023 O O . VAL C 1 290 ? -3.470 48.160 -79.639 1.00 60.48 361 VAL B O 1
ATOM 7027 N N . GLU C 1 291 ? -1.365 48.441 -80.391 1.00 62.17 362 GLU B N 1
ATOM 7028 C CA . GLU C 1 291 ? -1.342 49.841 -79.986 1.00 64.05 362 GLU B CA 1
ATOM 7029 C C . GLU C 1 291 ? -2.341 50.568 -80.879 1.00 67.92 362 GLU B C 1
ATOM 7030 O O . GLU C 1 291 ? -2.970 51.530 -80.470 1.00 69.12 362 GLU B O 1
ATOM 7036 N N . ASN C 1 292 ? -2.492 50.058 -82.097 1.00 74.09 363 ASN B N 1
ATOM 7037 C CA . ASN C 1 292 ? -3.470 50.543 -83.056 1.00 74.38 363 ASN B CA 1
ATOM 7038 C C . ASN C 1 292 ? -4.918 50.520 -82.521 1.00 73.16 363 ASN B C 1
ATOM 7039 O O . ASN C 1 292 ? -5.628 51.526 -82.601 1.00 77.80 363 ASN B O 1
ATOM 7044 N N . LEU C 1 293 ? -5.346 49.384 -81.971 1.00 66.63 364 LEU B N 1
ATOM 7045 C CA . LEU C 1 293 ? -6.758 49.159 -81.627 1.00 65.39 364 LEU B CA 1
ATOM 7046 C C . LEU C 1 293 ? -7.367 50.164 -80.629 1.00 62.25 364 LEU B C 1
ATOM 7047 O O . LEU C 1 293 ? -6.675 50.695 -79.762 1.00 55.63 364 LEU B O 1
ATOM 7052 N N . PRO C 1 294 ? -8.683 50.411 -80.757 1.00 57.91 365 PRO B N 1
ATOM 7053 C CA . PRO C 1 294 ? -9.478 51.162 -79.776 1.00 59.20 365 PRO B CA 1
ATOM 7054 C C . PRO C 1 294 ? -9.449 50.525 -78.376 1.00 65.49 365 PRO B C 1
ATOM 7055 O O . PRO C 1 294 ? -9.402 49.299 -78.258 1.00 64.73 365 PRO B O 1
ATOM 7059 N N . GLN C 1 295 ? -9.509 51.351 -77.336 1.00 67.80 366 GLN B N 1
ATOM 7060 C CA . GLN C 1 295 ? -9.367 50.893 -75.952 1.00 66.29 366 GLN B CA 1
ATOM 7061 C C . GLN C 1 295 ? -10.497 49.958 -75.521 1.00 63.43 366 GLN B C 1
ATOM 7062 O O . GLN C 1 295 ? -11.636 50.106 -75.944 1.00 71.92 366 GLN B O 1
ATOM 7068 N N . ALA C 1 296 ? -10.178 48.978 -74.686 1.00 69.56 367 ALA B N 1
ATOM 7069 C CA . ALA C 1 296 ? -11.207 48.090 -74.154 1.00 70.18 367 ALA B CA 1
ATOM 7070 C C . ALA C 1 296 ? -12.195 48.896 -73.314 1.00 71.21 367 ALA B C 1
ATOM 7071 O O . ALA C 1 296 ? -11.863 49.982 -72.826 1.00 69.68 367 ALA B O 1
ATOM 7073 N N . SER C 1 297 ? -13.404 48.357 -73.164 1.00 68.69 368 SER B N 1
ATOM 7074 C CA . SER C 1 297 ? -14.474 49.016 -72.430 1.00 68.37 368 SER B CA 1
ATOM 7075 C C . SER C 1 297 ? -14.005 49.650 -71.136 1.00 67.84 368 SER B C 1
ATOM 7076 O O . SER C 1 297 ? -13.282 49.034 -70.360 1.00 69.11 368 SER B O 1
ATOM 7079 N N . PRO C 1 298 ? -14.400 50.905 -70.907 1.00 73.37 369 PRO B N 1
ATOM 7080 C CA . PRO C 1 298 ? -14.156 51.502 -69.590 1.00 69.75 369 PRO B CA 1
ATOM 7081 C C . PRO C 1 298 ? -14.795 50.690 -68.459 1.00 63.71 369 PRO B C 1
ATOM 7082 O O . PRO C 1 298 ? -14.393 50.842 -67.308 1.00 66.57 369 PRO B O 1
ATOM 7086 N N . GLU C 1 299 ? -15.755 49.826 -68.776 1.00 63.69 370 GLU B N 1
ATOM 7087 C CA . GLU C 1 299 ? -16.442 49.066 -67.730 1.00 67.44 370 GLU B CA 1
ATOM 7088 C C . GLU C 1 299 ? -15.592 47.921 -67.153 1.00 67.79 370 GLU B C 1
ATOM 7089 O O . GLU C 1 299 ? -15.926 47.362 -66.110 1.00 63.77 370 GLU B O 1
ATOM 7091 N N . VAL C 1 300 ? -14.501 47.578 -67.832 1.00 68.40 371 VAL B N 1
ATOM 7092 C CA . VAL C 1 300 ? -13.509 46.653 -67.292 1.00 60.36 371 VAL B CA 1
ATOM 7093 C C . VAL C 1 300 ? -12.224 47.407 -66.967 1.00 63.10 371 VAL B C 1
ATOM 7094 O O . VAL C 1 300 ? -11.157 46.815 -66.787 1.00 70.13 371 VAL B O 1
ATOM 7098 N N . GLY C 1 301 ? -12.330 48.727 -66.926 1.00 61.19 372 GLY B N 1
ATOM 7099 C CA . GLY C 1 301 ? -11.210 49.580 -66.590 1.00 62.50 372 GLY B CA 1
ATOM 7100 C C . GLY C 1 301 ? -10.311 49.858 -67.774 1.00 68.94 372 GLY B C 1
ATOM 7101 O O . GLY C 1 301 ? -9.091 49.972 -67.620 1.00 71.87 372 GLY B O 1
ATOM 7102 N N . GLY C 1 302 ? -10.907 49.962 -68.957 1.00 63.17 373 GLY B N 1
ATOM 7103 C CA . GLY C 1 302 ? -10.156 50.224 -70.175 1.00 65.14 373 GLY B CA 1
ATOM 7104 C C . GLY C 1 302 ? -8.857 49.460 -70.390 1.00 56.22 373 GLY B C 1
ATOM 7105 O O . GLY C 1 302 ? -7.987 49.913 -71.116 1.00 64.53 373 GLY B O 1
ATOM 7106 N N . LEU C 1 303 ? -8.718 48.300 -69.768 1.00 56.45 374 LEU B N 1
ATOM 7107 C CA . LEU C 1 303 ? -7.561 47.446 -70.016 1.00 58.50 374 LEU B CA 1
ATOM 7108 C C . LEU C 1 303 ? -7.954 46.184 -70.779 1.00 54.91 374 LEU B C 1
ATOM 7109 O O . LEU C 1 303 ? -8.878 45.472 -70.393 1.00 54.80 374 LEU B O 1
ATOM 7114 N N . ARG C 1 304 ? -7.244 45.922 -71.872 1.00 52.73 375 ARG B N 1
ATOM 7115 C CA . ARG C 1 304 ? -7.433 44.710 -72.658 1.00 49.48 375 ARG B CA 1
ATOM 7116 C C . ARG C 1 304 ? -6.405 43.678 -72.228 1.00 49.18 375 ARG B C 1
ATOM 7117 O O . ARG C 1 304 ? -5.198 43.922 -72.282 1.00 46.36 375 ARG B O 1
ATOM 7125 N N . HIS C 1 305 ? -6.905 42.530 -71.783 1.00 52.79 376 HIS B N 1
ATOM 7126 C CA . HIS C 1 305 ? -6.068 41.449 -71.267 1.00 49.23 376 HIS B CA 1
ATOM 7127 C C . HIS C 1 305 ? -5.784 40.379 -72.310 1.00 43.09 376 HIS B C 1
ATOM 7128 O O . HIS C 1 305 ? -6.701 39.746 -72.830 1.00 48.43 376 HIS B O 1
ATOM 7135 N N . PHE C 1 306 ? -4.504 40.188 -72.624 1.00 48.30 377 PHE B N 1
ATOM 7136 C CA . PHE C 1 306 ? -4.068 39.074 -73.474 1.00 42.20 377 PHE B CA 1
ATOM 7137 C C . PHE C 1 306 ? -3.589 37.929 -72.618 1.00 46.00 377 PHE B C 1
ATOM 7138 O O . PHE C 1 306 ? -2.532 38.012 -71.996 1.00 50.84 377 PHE B O 1
ATOM 7146 N N . VAL C 1 307 ? -4.382 36.867 -72.555 1.00 45.79 378 VAL B N 1
ATOM 7147 C CA . VAL C 1 307 ? -3.963 35.681 -71.825 1.00 39.58 378 VAL B CA 1
ATOM 7148 C C . VAL C 1 307 ? -3.401 34.711 -72.867 1.00 44.78 378 VAL B C 1
ATOM 7149 O O . VAL C 1 307 ? -4.147 34.072 -73.613 1.00 42.03 378 VAL B O 1
ATOM 7153 N N . ASP C 1 308 ? -2.079 34.646 -72.954 1.00 41.37 379 ASP B N 1
ATOM 7154 C CA . ASP C 1 308 ? -1.433 33.830 -73.971 1.00 40.69 379 ASP B CA 1
ATOM 7155 C C . ASP C 1 308 ? -0.930 32.507 -73.367 1.00 49.70 379 ASP B C 1
ATOM 7156 O O . ASP C 1 308 ? 0.011 32.492 -72.565 1.00 47.44 379 ASP B O 1
ATOM 7161 N N . ILE C 1 309 ? -1.557 31.398 -73.742 1.00 41.72 380 ILE B N 1
ATOM 7162 C CA . ILE C 1 309 ? -1.204 30.129 -73.133 1.00 43.90 380 ILE B CA 1
ATOM 7163 C C . ILE C 1 309 ? -0.434 29.271 -74.120 1.00 44.97 380 ILE B C 1
ATOM 7164 O O . ILE C 1 309 ? -0.185 28.100 -73.878 1.00 45.53 380 ILE B O 1
ATOM 7169 N N . SER C 1 310 ? -0.042 29.886 -75.229 1.00 45.76 381 SER B N 1
ATOM 7170 C CA . SER C 1 310 ? 0.733 29.227 -76.268 1.00 46.12 381 SER B CA 1
ATOM 7171 C C . SER C 1 310 ? 2.229 29.182 -75.929 1.00 45.22 381 SER B C 1
ATOM 7172 O O . SER C 1 310 ? 2.774 30.158 -75.416 1.00 40.93 381 SER B O 1
ATOM 7175 N N . VAL C 1 311 ? 2.864 28.039 -76.199 1.00 39.13 382 VAL B N 1
ATOM 7176 C CA . VAL C 1 311 ? 4.313 27.943 -76.188 1.00 36.93 382 VAL B CA 1
ATOM 7177 C C . VAL C 1 311 ? 4.800 27.216 -77.454 1.00 42.01 382 VAL B C 1
ATOM 7178 O O . VAL C 1 311 ? 4.512 26.033 -77.650 1.00 39.27 382 VAL B O 1
ATOM 7182 N N . PRO C 1 312 ? 5.539 27.924 -78.333 1.00 43.41 383 PRO B N 1
ATOM 7183 C CA . PRO C 1 312 ? 5.966 29.331 -78.274 1.00 37.36 383 PRO B CA 1
ATOM 7184 C C . PRO C 1 312 ? 4.799 30.306 -78.193 1.00 46.03 383 PRO B C 1
ATOM 7185 O O . PRO C 1 312 ? 3.688 29.980 -78.645 1.00 44.51 383 PRO B O 1
ATOM 7189 N N . ARG C 1 313 ? 5.057 31.483 -77.628 1.00 45.43 384 ARG B N 1
ATOM 7190 C CA . ARG C 1 313 ? 4.019 32.476 -77.399 1.00 43.54 384 ARG B CA 1
ATOM 7191 C C . ARG C 1 313 ? 3.350 32.957 -78.682 1.00 45.14 384 ARG B C 1
ATOM 7192 O O . ARG C 1 313 ? 3.998 33.126 -79.717 1.00 43.42 384 ARG B O 1
ATOM 7200 N N . ASN C 1 314 ? 2.033 33.149 -78.603 1.00 51.41 385 ASN B N 1
ATOM 7201 C CA . ASN C 1 314 ? 1.279 33.723 -79.713 1.00 48.75 385 ASN B CA 1
ATOM 7202 C C . ASN C 1 314 ? 1.202 35.246 -79.606 1.00 44.99 385 ASN B C 1
ATOM 7203 O O . ASN C 1 314 ? 0.857 35.908 -80.581 1.00 47.22 385 ASN B O 1
ATOM 7208 N N . VAL C 1 315 ? 1.517 35.795 -78.432 1.00 43.09 386 VAL B N 1
ATOM 7209 C CA . VAL C 1 315 ? 1.526 37.255 -78.230 1.00 50.89 386 VAL B CA 1
ATOM 7210 C C . VAL C 1 315 ? 2.929 37.772 -77.945 1.00 46.61 386 VAL B C 1
ATOM 7211 O O . VAL C 1 315 ? 3.547 37.387 -76.951 1.00 45.25 386 VAL B O 1
ATOM 7215 N N . GLY C 1 316 ? 3.420 38.648 -78.817 1.00 50.63 387 GLY B N 1
ATOM 7216 C CA . GLY C 1 316 ? 4.707 39.296 -78.616 1.00 49.71 387 GLY B CA 1
ATOM 7217 C C . GLY C 1 316 ? 4.786 39.919 -77.234 1.00 54.29 387 GLY B C 1
ATOM 7218 O O . GLY C 1 316 ? 3.776 40.381 -76.694 1.00 55.43 387 GLY B O 1
ATOM 7219 N N . SER C 1 317 ? 5.974 39.916 -76.642 1.00 54.88 388 SER B N 1
ATOM 7220 C CA . SER C 1 317 ? 6.154 40.538 -75.331 1.00 57.60 388 SER B CA 1
ATOM 7221 C C . SER C 1 317 ? 6.064 42.061 -75.448 1.00 50.36 388 SER B C 1
ATOM 7222 O O . SER C 1 317 ? 5.607 42.735 -74.533 1.00 55.81 388 SER B O 1
ATOM 7225 N N . CYS C 1 318 ? 6.481 42.593 -76.593 1.00 50.21 389 CYS B N 1
ATOM 7226 C CA . CYS C 1 318 ? 6.433 44.040 -76.845 1.00 55.28 389 CYS B CA 1
ATOM 7227 C C . CYS C 1 318 ? 5.025 44.624 -76.664 1.00 58.55 389 CYS B C 1
ATOM 7228 O O . CYS C 1 318 ? 4.871 45.815 -76.386 1.00 57.02 389 CYS B O 1
ATOM 7231 N N . VAL C 1 319 ? 4.012 43.770 -76.819 1.00 53.94 390 VAL B N 1
ATOM 7232 C CA . VAL C 1 319 ? 2.621 44.134 -76.584 1.00 55.59 390 VAL B CA 1
ATOM 7233 C C . VAL C 1 319 ? 2.410 44.689 -75.173 1.00 57.50 390 VAL B C 1
ATOM 7234 O O . VAL C 1 319 ? 1.571 45.568 -74.959 1.00 60.10 390 VAL B O 1
ATOM 7238 N N . GLY C 1 320 ? 3.182 44.197 -74.212 1.00 56.33 391 GLY B N 1
ATOM 7239 C CA . GLY C 1 320 ? 3.103 44.714 -72.853 1.00 55.06 391 GLY B CA 1
ATOM 7240 C C . GLY C 1 320 ? 3.522 46.180 -72.709 1.00 57.96 391 GLY B C 1
ATOM 7241 O O . GLY C 1 320 ? 3.204 46.830 -71.715 1.00 52.62 391 GLY B O 1
ATOM 7242 N N . GLU C 1 321 ? 4.248 46.708 -73.695 1.00 57.22 392 GLU B N 1
ATOM 7243 C CA . GLU C 1 321 ? 4.638 48.109 -73.656 1.00 56.40 392 GLU B CA 1
ATOM 7244 C C . GLU C 1 321 ? 3.455 49.021 -73.934 1.00 55.17 392 GLU B C 1
ATOM 7245 O O . GLU C 1 321 ? 3.579 50.226 -73.798 1.00 56.10 392 GLU B O 1
ATOM 7251 N N . VAL C 1 322 ? 2.325 48.452 -74.349 1.00 57.62 393 VAL B N 1
ATOM 7252 C CA . VAL C 1 322 ? 1.123 49.244 -74.625 1.00 51.56 393 VAL B CA 1
ATOM 7253 C C . VAL C 1 322 ? 0.414 49.518 -73.306 1.00 58.20 393 VAL B C 1
ATOM 7254 O O . VAL C 1 322 ? 0.168 48.597 -72.520 1.00 51.81 393 VAL B O 1
ATOM 7258 N N . GLU C 1 323 ? 0.105 50.791 -73.057 1.00 64.19 394 GLU B N 1
ATOM 7259 C CA . GLU C 1 323 ? -0.294 51.240 -71.724 1.00 59.37 394 GLU B CA 1
ATOM 7260 C C . GLU C 1 323 ? -1.664 50.720 -71.310 1.00 59.08 394 GLU B C 1
ATOM 7261 O O . GLU C 1 323 ? -1.892 50.424 -70.137 1.00 60.15 394 GLU B O 1
ATOM 7263 N N . THR C 1 324 ? -2.570 50.590 -72.269 1.00 57.60 395 THR B N 1
ATOM 7264 C CA . THR C 1 324 ? -3.904 50.078 -71.966 1.00 61.59 395 THR B CA 1
ATOM 7265 C C . THR C 1 324 ? -3.988 48.535 -72.023 1.00 63.12 395 THR B C 1
ATOM 7266 O O . THR C 1 324 ? -5.079 47.961 -71.956 1.00 59.47 395 THR B O 1
ATOM 7270 N N . ALA C 1 325 ? -2.842 47.869 -72.137 1.00 57.23 396 ALA B N 1
ATOM 7271 C CA . ALA C 1 325 ? -2.814 46.422 -72.310 1.00 54.05 396 ALA B CA 1
ATOM 7272 C C . ALA C 1 325 ? -2.036 45.678 -71.219 1.00 56.36 396 ALA B C 1
ATOM 7273 O O . ALA C 1 325 ? -1.088 46.193 -70.627 1.00 56.44 396 ALA B O 1
ATOM 7275 N N . ARG C 1 326 ? -2.463 44.445 -70.974 1.00 58.18 397 ARG B N 1
ATOM 7276 C CA . ARG C 1 326 ? -1.794 43.531 -70.071 1.00 49.60 397 ARG B CA 1
ATOM 7277 C C . ARG C 1 326 ? -1.547 42.235 -70.829 1.00 52.32 397 ARG B C 1
ATOM 7278 O O . ARG C 1 326 ? -2.421 41.762 -71.548 1.00 56.05 397 ARG B O 1
ATOM 7286 N N . VAL C 1 327 ? -0.353 41.671 -70.696 1.00 54.90 398 VAL B N 1
ATOM 7287 C CA . VAL C 1 327 ? -0.052 40.379 -71.298 1.00 50.67 398 VAL B CA 1
ATOM 7288 C C . VAL C 1 327 ? 0.248 39.399 -70.184 1.00 49.67 398 VAL B C 1
ATOM 7289 O O . VAL C 1 327 ? 0.782 39.768 -69.154 1.00 49.30 398 VAL B O 1
ATOM 7293 N N . TYR C 1 328 ? -0.113 38.146 -70.387 1.00 52.19 399 TYR B N 1
ATOM 7294 C CA . TYR C 1 328 ? 0.272 37.085 -69.470 1.00 47.46 399 TYR B CA 1
ATOM 7295 C C . TYR C 1 328 ? 0.669 35.859 -70.303 1.00 47.52 399 TYR B C 1
ATOM 7296 O O . TYR C 1 328 ? 0.137 35.655 -71.410 1.00 48.19 399 TYR B O 1
ATOM 7305 N N . ASN C 1 329 ? 1.608 35.058 -69.802 1.00 45.76 400 ASN B N 1
ATOM 7306 C CA . ASN C 1 329 ? 1.961 33.819 -70.487 1.00 43.22 400 ASN B CA 1
ATOM 7307 C C . ASN C 1 329 ? 1.903 32.681 -69.499 1.00 42.82 400 ASN B C 1
ATOM 7308 O O . ASN C 1 329 ? 1.572 32.906 -68.331 1.00 45.19 400 ASN B O 1
ATOM 7313 N N . VAL C 1 330 ? 2.232 31.469 -69.947 1.00 44.83 401 VAL B N 1
ATOM 7314 C CA . VAL C 1 330 ? 2.169 30.301 -69.069 1.00 44.28 401 VAL B CA 1
ATOM 7315 C C . VAL C 1 330 ? 3.006 30.476 -67.789 1.00 46.37 401 VAL B C 1
ATOM 7316 O O . VAL C 1 330 ? 2.688 29.871 -66.767 1.00 51.41 401 VAL B O 1
ATOM 7320 N N . ASP C 1 331 ? 4.049 31.312 -67.831 1.00 44.49 402 ASP B N 1
ATOM 7321 C CA . ASP C 1 331 ? 4.843 31.577 -66.629 1.00 47.18 402 ASP B CA 1
ATOM 7322 C C . ASP C 1 331 ? 4.015 32.240 -65.549 1.00 44.92 402 ASP B C 1
ATOM 7323 O O . ASP C 1 331 ? 4.185 31.962 -64.363 1.00 49.42 402 ASP B O 1
ATOM 7328 N N . ASP C 1 332 ? 3.113 33.123 -65.964 1.00 47.73 403 ASP B N 1
ATOM 7329 C CA . ASP C 1 332 ? 2.260 33.850 -65.035 1.00 47.32 403 ASP B CA 1
ATOM 7330 C C . ASP C 1 332 ? 1.160 32.997 -64.424 1.00 43.13 403 ASP B C 1
ATOM 7331 O O . ASP C 1 332 ? 0.616 33.354 -63.387 1.00 49.69 403 ASP B O 1
ATOM 7336 N N . LEU C 1 333 ? 0.817 31.897 -65.093 1.00 44.31 404 LEU B N 1
ATOM 7337 C CA . LEU C 1 333 ? -0.164 30.935 -64.591 1.00 48.36 404 LEU B CA 1
ATOM 7338 C C . LEU C 1 333 ? 0.407 30.020 -63.523 1.00 48.31 404 LEU B C 1
ATOM 7339 O O . LEU C 1 333 ? -0.339 29.400 -62.773 1.00 49.58 404 LEU B O 1
ATOM 7344 N N . LYS C 1 334 ? 1.733 29.946 -63.455 1.00 54.54 405 LYS B N 1
ATOM 7345 C CA . LYS C 1 334 ? 2.413 28.930 -62.649 1.00 54.54 405 LYS B CA 1
ATOM 7346 C C . LYS C 1 334 ? 2.032 28.948 -61.178 1.00 55.35 405 LYS B C 1
ATOM 7347 O O . LYS C 1 334 ? 1.900 27.892 -60.566 1.00 57.89 405 LYS B O 1
ATOM 7353 N N . GLU C 1 335 ? 1.846 30.136 -60.610 1.00 60.07 406 GLU B N 1
ATOM 7354 C CA . GLU C 1 335 ? 1.466 30.243 -59.196 1.00 63.72 406 GLU B CA 1
ATOM 7355 C C . GLU C 1 335 ? 0.014 29.808 -58.981 1.00 59.21 406 GLU B C 1
ATOM 7356 O O . GLU C 1 335 ? -0.308 29.071 -58.049 1.00 54.26 406 GLU B O 1
ATOM 7358 N N . VAL C 1 336 ? -0.863 30.271 -59.860 1.00 58.05 407 VAL B N 1
ATOM 7359 C CA . VAL C 1 336 ? -2.270 29.981 -59.713 1.00 60.91 407 VAL B CA 1
ATOM 7360 C C . VAL C 1 336 ? -2.519 28.474 -59.999 1.00 58.91 407 VAL B C 1
ATOM 7361 O O . VAL C 1 336 ? -3.349 27.850 -59.333 1.00 54.38 407 VAL B O 1
ATOM 7365 N N . VAL C 1 337 ? -1.761 27.875 -60.920 1.00 54.29 408 VAL B N 1
ATOM 7366 C CA . VAL C 1 337 ? -1.814 26.414 -61.100 1.00 48.17 408 VAL B CA 1
ATOM 7367 C C . VAL C 1 337 ? -1.364 25.704 -59.820 1.00 52.29 408 VAL B C 1
ATOM 7368 O O . VAL C 1 337 ? -2.026 24.779 -59.360 1.00 62.30 408 VAL B O 1
ATOM 7372 N N . ALA C 1 338 ? -0.251 26.139 -59.239 1.00 53.84 409 ALA B N 1
ATOM 7373 C CA . ALA C 1 338 ? 0.304 25.482 -58.052 1.00 55.53 409 ALA B CA 1
ATOM 7374 C C . ALA C 1 338 ? -0.632 25.572 -56.857 1.00 55.04 409 ALA B C 1
ATOM 7375 O O . ALA C 1 338 ? -0.804 24.604 -56.115 1.00 52.55 409 ALA B O 1
ATOM 7377 N N . ALA C 1 339 ? -1.236 26.739 -56.673 1.00 60.03 410 ALA B N 1
ATOM 7378 C CA . ALA C 1 339 ? -2.121 26.957 -55.541 1.00 60.87 410 ALA B CA 1
ATOM 7379 C C . ALA C 1 339 ? -3.318 26.010 -55.625 1.00 63.52 410 ALA B C 1
ATOM 7380 O O . ALA C 1 339 ? -3.676 25.334 -54.649 1.00 59.88 410 ALA B O 1
ATOM 7382 N N . ASN C 1 340 ? -3.912 25.944 -56.815 1.00 60.91 411 ASN B N 1
ATOM 7383 C CA . ASN C 1 340 ? -5.096 25.133 -57.038 1.00 54.27 411 ASN B CA 1
ATOM 7384 C C . ASN C 1 340 ? -4.791 23.649 -56.889 1.00 58.56 411 ASN B C 1
ATOM 7385 O O . ASN C 1 340 ? -5.620 22.895 -56.381 1.00 59.10 411 ASN B O 1
ATOM 7390 N N . LYS C 1 341 ? -3.594 23.246 -57.317 1.00 60.41 412 LYS B N 1
ATOM 7391 C CA . LYS C 1 341 ? -3.146 21.851 -57.252 1.00 56.02 412 LYS B CA 1
ATOM 7392 C C . LYS C 1 341 ? -3.003 21.385 -55.796 1.00 62.36 412 LYS B C 1
ATOM 7393 O O . LYS C 1 341 ? -3.340 20.242 -55.464 1.00 63.37 412 LYS B O 1
ATOM 7399 N N . GLU C 1 342 ? -2.520 22.293 -54.942 1.00 62.18 413 GLU B N 1
ATOM 7400 C CA . GLU C 1 342 ? -2.329 22.049 -53.511 1.00 61.40 413 GLU B CA 1
ATOM 7401 C C . GLU C 1 342 ? -3.649 22.082 -52.739 1.00 59.32 413 GLU B C 1
ATOM 7402 O O . GLU C 1 342 ? -3.872 21.255 -51.863 1.00 56.12 413 GLU B O 1
ATOM 7408 N N . ASP C 1 343 ? -4.496 23.060 -53.050 1.00 61.98 414 ASP B N 1
ATOM 7409 C CA . ASP C 1 343 ? -5.858 23.125 -52.520 1.00 58.73 414 ASP B CA 1
ATOM 7410 C C . ASP C 1 343 ? -6.619 21.813 -52.690 1.00 64.18 414 ASP B C 1
ATOM 7411 O O . ASP C 1 343 ? -7.249 21.313 -51.758 1.00 64.98 414 ASP B O 1
ATOM 7416 N N . ARG C 1 344 ? -6.569 21.270 -53.902 1.00 65.35 415 ARG B N 1
ATOM 7417 C CA . ARG C 1 344 ? -7.340 20.093 -54.256 1.00 64.35 415 ARG B CA 1
ATOM 7418 C C . ARG C 1 344 ? -6.525 18.842 -54.016 1.00 62.45 415 ARG B C 1
ATOM 7419 O O . ARG C 1 344 ? -6.848 17.778 -54.538 1.00 67.04 415 ARG B O 1
ATOM 7421 N N . MET C 1 345 ? -5.462 18.983 -53.233 1.00 59.98 416 MET B N 1
ATOM 7422 C CA . MET C 1 345 ? -4.561 17.877 -52.979 1.00 62.47 416 MET B CA 1
ATOM 7423 C C . MET C 1 345 ? -5.172 16.838 -52.043 1.00 64.97 416 MET B C 1
ATOM 7424 O O . MET C 1 345 ? -5.789 17.158 -51.020 1.00 66.99 416 MET B O 1
ATOM 7429 N N . ARG C 1 346 ? -4.979 15.581 -52.423 1.00 70.01 417 ARG B N 1
ATOM 7430 C CA . ARG C 1 346 ? -5.528 14.445 -51.708 1.00 69.22 417 ARG B CA 1
ATOM 7431 C C . ARG C 1 346 ? -4.590 13.248 -51.874 1.00 72.06 417 ARG B C 1
ATOM 7432 O O . ARG C 1 346 ? -4.046 13.029 -52.959 1.00 59.54 417 ARG B O 1
ATOM 7434 N N . LYS C 1 347 ? -4.396 12.506 -50.781 1.00 73.78 418 LYS B N 1
ATOM 7435 C CA . LYS C 1 347 ? -3.609 11.264 -50.747 1.00 69.81 418 LYS B CA 1
ATOM 7436 C C . LYS C 1 347 ? -2.163 11.413 -51.266 1.00 64.43 418 LYS B C 1
ATOM 7437 O O . LYS C 1 347 ? -1.696 10.589 -52.060 1.00 65.61 418 LYS B O 1
ATOM 7439 N N . ALA C 1 348 ? -1.450 12.437 -50.795 1.00 67.04 419 ALA B N 1
ATOM 7440 C CA . ALA C 1 348 ? -0.073 12.677 -51.252 1.00 73.52 419 ALA B CA 1
ATOM 7441 C C . ALA C 1 348 ? 0.853 11.493 -50.958 1.00 64.23 419 ALA B C 1
ATOM 7442 O O . ALA C 1 348 ? 1.602 11.068 -51.835 1.00 67.18 419 ALA B O 1
ATOM 7444 N N . MET C 1 349 ? 0.803 10.971 -49.735 1.00 62.66 420 MET B N 1
ATOM 7445 C CA . MET C 1 349 ? 1.730 9.918 -49.320 1.00 64.79 420 MET B CA 1
ATOM 7446 C C . MET C 1 349 ? 1.601 8.670 -50.178 1.00 59.00 420 MET B C 1
ATOM 7447 O O . MET C 1 349 ? 2.605 8.167 -50.702 1.00 60.02 420 MET B O 1
ATOM 7449 N N . GLU C 1 350 ? 0.364 8.190 -50.320 1.00 62.86 421 GLU B N 1
ATOM 7450 C CA . GLU C 1 350 ? 0.050 7.007 -51.129 1.00 62.43 421 GLU B CA 1
ATOM 7451 C C . GLU C 1 350 ? 0.563 7.191 -52.554 1.00 62.84 421 GLU B C 1
ATOM 7452 O O . GLU C 1 350 ? 1.041 6.233 -53.176 1.00 62.18 421 GLU B O 1
ATOM 7454 N N . ALA C 1 351 ? 0.473 8.422 -53.057 1.00 56.84 422 ALA B N 1
ATOM 7455 C CA . ALA C 1 351 ? 1.015 8.753 -54.366 1.00 55.22 422 ALA B CA 1
ATOM 7456 C C . ALA C 1 351 ? 2.525 8.603 -54.385 1.00 57.48 422 ALA B C 1
ATOM 7457 O O . ALA C 1 351 ? 3.093 8.127 -55.366 1.00 59.94 422 ALA B O 1
ATOM 7459 N N . GLN C 1 352 ? 3.183 8.998 -53.304 1.00 54.69 423 GLN B N 1
ATOM 7460 C CA . GLN C 1 352 ? 4.630 8.961 -53.312 1.00 58.28 423 GLN B CA 1
ATOM 7461 C C . GLN C 1 352 ? 5.083 7.534 -53.106 1.00 60.07 423 GLN B C 1
ATOM 7462 O O . GLN C 1 352 ? 6.170 7.162 -53.542 1.00 62.91 423 GLN B O 1
ATOM 7468 N N . THR C 1 353 ? 4.232 6.734 -52.462 1.00 58.37 424 THR B N 1
ATOM 7469 C CA . THR C 1 353 ? 4.484 5.303 -52.333 1.00 56.01 424 THR B CA 1
ATOM 7470 C C . THR C 1 353 ? 4.496 4.649 -53.715 1.00 54.69 424 THR B C 1
ATOM 7471 O O . THR C 1 353 ? 5.460 3.979 -54.097 1.00 55.70 424 THR B O 1
ATOM 7475 N N . ILE C 1 354 ? 3.419 4.873 -54.457 1.00 55.05 425 ILE B N 1
ATOM 7476 C CA . ILE C 1 354 ? 3.300 4.384 -55.824 1.00 54.64 425 ILE B CA 1
ATOM 7477 C C . ILE C 1 354 ? 4.546 4.698 -56.661 1.00 54.60 425 ILE B C 1
ATOM 7478 O O . ILE C 1 354 ? 5.035 3.855 -57.400 1.00 53.07 425 ILE B O 1
ATOM 7483 N N . ILE C 1 355 ? 5.068 5.911 -56.513 1.00 51.84 426 ILE B N 1
ATOM 7484 C CA . ILE C 1 355 ? 6.237 6.339 -57.270 1.00 53.45 426 ILE B CA 1
ATOM 7485 C C . ILE C 1 355 ? 7.530 5.630 -56.827 1.00 52.85 426 ILE B C 1
ATOM 7486 O O . ILE C 1 355 ? 8.287 5.141 -57.676 1.00 50.37 426 ILE B O 1
ATOM 7491 N N . THR C 1 356 ? 7.767 5.582 -55.513 1.00 54.24 427 THR B N 1
ATOM 7492 C CA . THR C 1 356 ? 8.927 4.910 -54.931 1.00 54.28 427 THR B CA 1
ATOM 7493 C C . THR C 1 356 ? 8.972 3.444 -55.337 1.00 56.74 427 THR B C 1
ATOM 7494 O O . THR C 1 356 ? 10.009 2.949 -55.780 1.00 61.32 427 THR B O 1
ATOM 7498 N N . GLU C 1 357 ? 7.849 2.748 -55.187 1.00 55.45 428 GLU B N 1
ATOM 7499 C CA . GLU C 1 357 ? 7.808 1.320 -55.516 1.00 60.38 428 GLU B CA 1
ATOM 7500 C C . GLU C 1 357 ? 8.014 1.038 -57.009 1.00 56.98 428 GLU B C 1
ATOM 7501 O O . GLU C 1 357 ? 8.779 0.138 -57.385 1.00 57.88 428 GLU B O 1
ATOM 7507 N N . GLU C 1 358 ? 7.338 1.800 -57.863 1.00 53.77 429 GLU B N 1
ATOM 7508 C CA . GLU C 1 358 ? 7.413 1.523 -59.286 1.00 55.41 429 GLU B CA 1
ATOM 7509 C C . GLU C 1 358 ? 8.804 1.850 -59.799 1.00 57.68 429 GLU B C 1
ATOM 7510 O O . GLU C 1 358 ? 9.305 1.202 -60.724 1.00 55.41 429 GLU B O 1
ATOM 7516 N N . SER C 1 359 ? 9.419 2.855 -59.179 1.00 52.57 430 SER B N 1
ATOM 7517 C CA . SER C 1 359 ? 10.796 3.201 -59.475 1.00 51.77 430 SER B CA 1
ATOM 7518 C C . SER C 1 359 ? 11.682 1.973 -59.346 1.00 57.59 430 SER B C 1
ATOM 7519 O O . SER C 1 359 ? 12.398 1.630 -60.288 1.00 57.04 430 SER B O 1
ATOM 7522 N N . THR C 1 360 ? 11.612 1.300 -58.195 1.00 56.50 431 THR B N 1
ATOM 7523 C CA . THR C 1 360 ? 12.395 0.085 -57.972 1.00 54.22 431 THR B CA 1
ATOM 7524 C C . THR C 1 360 ? 11.897 -1.068 -58.859 1.00 53.22 431 THR B C 1
ATOM 7525 O O . THR C 1 360 ? 12.684 -1.904 -59.296 1.00 52.35 431 THR B O 1
ATOM 7529 N N . GLN C 1 361 ? 10.601 -1.113 -59.140 1.00 51.99 432 GLN B N 1
ATOM 7530 C CA . GLN C 1 361 ? 10.105 -2.131 -60.061 1.00 58.58 432 GLN B CA 1
ATOM 7531 C C . GLN C 1 361 ? 10.686 -1.908 -61.461 1.00 56.95 432 GLN B C 1
ATOM 7532 O O . GLN C 1 361 ? 10.976 -2.878 -62.171 1.00 59.82 432 GLN B O 1
ATOM 7538 N N . PHE C 1 362 ? 10.875 -0.640 -61.846 1.00 53.86 433 PHE B N 1
ATOM 7539 C CA . PHE C 1 362 ? 11.434 -0.314 -63.163 1.00 50.15 433 PHE B CA 1
ATOM 7540 C C . PHE C 1 362 ? 12.905 -0.673 -63.238 1.00 45.75 433 PHE B C 1
ATOM 7541 O O . PHE C 1 362 ? 13.381 -1.174 -64.247 1.00 50.48 433 PHE B O 1
ATOM 7549 N N . GLU C 1 363 ? 13.637 -0.354 -62.181 1.00 54.65 434 GLU B N 1
ATOM 7550 C CA . GLU C 1 363 ? 15.057 -0.665 -62.119 1.00 52.64 434 GLU B CA 1
ATOM 7551 C C . GLU C 1 363 ? 15.245 -2.165 -62.169 1.00 57.60 434 GLU B C 1
ATOM 7552 O O . GLU C 1 363 ? 16.216 -2.665 -62.745 1.00 56.73 434 GLU B O 1
ATOM 7558 N N . ALA C 1 364 ? 14.295 -2.874 -61.566 1.00 53.52 435 ALA B N 1
ATOM 7559 C CA . ALA C 1 364 ? 14.281 -4.321 -61.609 1.00 60.68 435 ALA B CA 1
ATOM 7560 C C . ALA C 1 364 ? 14.115 -4.785 -63.051 1.00 59.86 435 ALA B C 1
ATOM 7561 O O . ALA C 1 364 ? 14.912 -5.578 -63.558 1.00 58.45 435 ALA B O 1
ATOM 7563 N N . TRP C 1 365 ? 13.087 -4.280 -63.719 1.00 53.94 436 TRP B N 1
ATOM 7564 C CA . TRP C 1 365 ? 12.880 -4.649 -65.109 1.00 54.23 436 TRP B CA 1
ATOM 7565 C C . TRP C 1 365 ? 14.084 -4.261 -65.955 1.00 55.35 436 TRP B C 1
ATOM 7566 O O . TRP C 1 365 ? 14.409 -4.938 -66.921 1.00 60.95 436 TRP B O 1
ATOM 7577 N N . ARG C 1 366 ? 14.747 -3.168 -65.597 1.00 54.65 437 ARG B N 1
ATOM 7578 C CA . ARG C 1 366 ? 15.826 -2.656 -66.439 1.00 57.23 437 ARG B CA 1
ATOM 7579 C C . ARG C 1 366 ? 17.120 -3.441 -66.221 1.00 55.07 437 ARG B C 1
ATOM 7580 O O . ARG C 1 366 ? 17.886 -3.656 -67.161 1.00 58.09 437 ARG B O 1
ATOM 7588 N N . ASP C 1 367 ? 17.357 -3.861 -64.985 1.00 55.23 438 ASP B N 1
ATOM 7589 C CA . ASP C 1 367 ? 18.418 -4.814 -64.698 1.00 63.90 438 ASP B CA 1
ATOM 7590 C C . ASP C 1 367 ? 18.206 -6.151 -65.451 1.00 64.55 438 ASP B C 1
ATOM 7591 O O . ASP C 1 367 ? 19.141 -6.737 -66.008 1.00 65.04 438 ASP B O 1
ATOM 7596 N N . SER C 1 368 ? 16.966 -6.623 -65.450 1.00 61.55 439 SER B N 1
ATOM 7597 C CA . SER C 1 368 ? 16.572 -7.794 -66.218 1.00 59.28 439 SER B CA 1
ATOM 7598 C C . SER C 1 368 ? 17.067 -7.771 -67.659 1.00 65.10 439 SER B C 1
ATOM 7599 O O . SER C 1 368 ? 17.397 -8.812 -68.215 1.00 69.63 439 SER B O 1
ATOM 7602 N N . LEU C 1 369 ? 17.132 -6.588 -68.261 1.00 63.44 440 LEU B N 1
ATOM 7603 C CA . LEU C 1 369 ? 17.434 -6.486 -69.687 1.00 63.96 440 LEU B CA 1
ATOM 7604 C C . LEU C 1 369 ? 18.865 -6.844 -70.049 1.00 63.65 440 LEU B C 1
ATOM 7605 O O . LEU C 1 369 ? 19.156 -7.105 -71.211 1.00 70.69 440 LEU B O 1
ATOM 7610 N N . GLU C 1 370 ? 19.759 -6.877 -69.072 1.00 63.85 441 GLU B N 1
ATOM 7611 C CA . GLU C 1 370 ? 21.162 -7.162 -69.370 1.00 66.50 441 GLU B CA 1
ATOM 7612 C C . GLU C 1 370 ? 21.372 -8.643 -69.695 1.00 70.60 441 GLU B C 1
ATOM 7613 O O . GLU C 1 370 ? 22.485 -9.086 -69.980 1.00 64.97 441 GLU B O 1
ATOM 7619 N N . THR C 1 371 ? 20.263 -9.376 -69.704 1.00 74.94 442 THR B N 1
ATOM 7620 C CA . THR C 1 371 ? 20.233 -10.802 -69.975 1.00 67.42 442 THR B CA 1
ATOM 7621 C C . THR C 1 371 ? 20.036 -11.116 -71.462 1.00 69.68 442 THR B C 1
ATOM 7622 O O . THR C 1 371 ? 20.307 -12.232 -71.904 1.00 74.59 442 THR B O 1
ATOM 7626 N N . VAL C 1 372 ? 19.569 -10.138 -72.232 1.00 65.41 443 VAL B N 1
ATOM 7627 C CA . VAL C 1 372 ? 19.269 -10.367 -73.647 1.00 64.80 443 VAL B CA 1
ATOM 7628 C C . VAL C 1 372 ? 20.481 -10.780 -74.515 1.00 62.76 443 VAL B C 1
ATOM 7629 O O . VAL C 1 372 ? 20.332 -11.619 -75.392 1.00 65.05 443 VAL B O 1
ATOM 7633 N N . PRO C 1 373 ? 21.680 -10.216 -74.278 1.00 64.24 444 PRO B N 1
ATOM 7634 C CA . PRO C 1 373 ? 22.782 -10.611 -75.164 1.00 62.54 444 PRO B CA 1
ATOM 7635 C C . PRO C 1 373 ? 23.252 -12.055 -75.000 1.00 65.97 444 PRO B C 1
ATOM 7636 O O . PRO C 1 373 ? 23.670 -12.673 -75.976 1.00 62.03 444 PRO B O 1
ATOM 7640 N N . THR C 1 374 ? 23.187 -12.581 -73.783 1.00 64.85 445 THR B N 1
ATOM 7641 C CA . THR C 1 374 ? 23.633 -13.935 -73.538 1.00 60.29 445 THR B CA 1
ATOM 7642 C C . THR C 1 374 ? 22.602 -14.929 -74.091 1.00 67.02 445 THR B C 1
ATOM 7643 O O . THR C 1 374 ? 22.976 -15.977 -74.616 1.00 66.57 445 THR B O 1
ATOM 7647 N N . ILE C 1 375 ? 21.315 -14.584 -74.002 1.00 63.45 446 ILE B N 1
ATOM 7648 C CA . ILE C 1 375 ? 20.251 -15.376 -74.624 1.00 60.53 446 ILE B CA 1
ATOM 7649 C C . ILE C 1 375 ? 20.462 -15.564 -76.134 1.00 63.46 446 ILE B C 1
ATOM 7650 O O . ILE C 1 375 ? 20.341 -16.672 -76.652 1.00 58.72 446 ILE B O 1
ATOM 7655 N N . LYS C 1 376 ? 20.771 -14.486 -76.849 1.00 67.99 447 LYS B N 1
ATOM 7656 C CA . LYS C 1 376 ? 21.024 -14.617 -78.277 1.00 67.89 447 LYS B CA 1
ATOM 7657 C C . LYS C 1 376 ? 22.300 -15.416 -78.546 1.00 64.23 447 LYS B C 1
ATOM 7658 O O . LYS C 1 376 ? 22.308 -16.285 -79.424 1.00 65.39 447 LYS B O 1
ATOM 7664 N N . LYS C 1 377 ? 23.372 -15.104 -77.811 1.00 61.35 448 LYS B N 1
ATOM 7665 C CA . LYS C 1 377 ? 24.656 -15.780 -78.004 1.00 62.77 448 LYS B CA 1
ATOM 7666 C C . LYS C 1 377 ? 24.504 -17.278 -77.752 1.00 62.84 448 LYS B C 1
ATOM 7667 O O . LYS C 1 377 ? 25.037 -18.098 -78.503 1.00 65.68 448 LYS B O 1
ATOM 7673 N N . LEU C 1 378 ? 23.767 -17.616 -76.695 1.00 60.13 449 LEU B N 1
ATOM 7674 C CA . LEU C 1 378 ? 23.462 -19.004 -76.343 1.00 61.46 449 LEU B CA 1
ATOM 7675 C C . LEU C 1 378 ? 22.743 -19.692 -77.505 1.00 61.17 449 LEU B C 1
ATOM 7676 O O . LEU C 1 378 ? 23.121 -20.777 -77.934 1.00 57.10 449 LEU B O 1
ATOM 7681 N N . ARG C 1 379 ? 21.710 -19.028 -78.008 1.00 59.74 450 ARG B N 1
ATOM 7682 C CA . ARG C 1 379 ? 20.880 -19.543 -79.081 1.00 61.42 450 ARG B CA 1
ATOM 7683 C C . ARG C 1 379 ? 21.627 -19.722 -80.392 1.00 60.90 450 ARG B C 1
ATOM 7684 O O . ARG C 1 379 ? 21.235 -20.526 -81.219 1.00 58.59 450 ARG B O 1
ATOM 7692 N N . ALA C 1 380 ? 22.675 -18.932 -80.598 1.00 65.22 451 ALA B N 1
ATOM 7693 C CA . ALA C 1 380 ? 23.456 -19.016 -81.821 1.00 59.82 451 ALA B CA 1
ATOM 7694 C C . ALA C 1 380 ? 24.427 -20.160 -81.660 1.00 56.13 451 ALA B C 1
ATOM 7695 O O . ALA C 1 380 ? 24.658 -20.938 -82.578 1.00 56.56 451 ALA B O 1
ATOM 7697 N N . TYR C 1 381 ? 24.976 -20.251 -80.458 1.00 58.74 452 TYR B N 1
ATOM 7698 C CA . TYR C 1 381 ? 25.851 -21.342 -80.054 1.00 61.36 452 TYR B CA 1
ATOM 7699 C C . TYR C 1 381 ? 25.182 -22.701 -80.269 1.00 64.97 452 TYR B C 1
ATOM 7700 O O . TYR C 1 381 ? 25.761 -23.612 -80.863 1.00 68.45 452 TYR B O 1
ATOM 7709 N N . ALA C 1 382 ? 23.954 -22.823 -79.784 1.00 64.69 453 ALA B N 1
ATOM 7710 C CA . ALA C 1 382 ? 23.212 -24.071 -79.864 1.00 65.26 453 ALA B CA 1
ATOM 7711 C C . ALA C 1 382 ? 22.888 -24.421 -81.302 1.00 64.65 453 ALA B C 1
ATOM 7712 O O . ALA C 1 382 ? 23.035 -25.563 -81.729 1.00 64.04 453 ALA B O 1
ATOM 7714 N N . GLU C 1 383 ? 22.440 -23.426 -82.049 1.00 59.63 454 GLU B N 1
ATOM 7715 C CA . GLU C 1 383 ? 22.031 -23.649 -83.421 1.00 58.90 454 GLU B CA 1
ATOM 7716 C C . GLU C 1 383 ? 23.216 -24.071 -84.288 1.00 59.83 454 GLU B C 1
ATOM 7717 O O . GLU C 1 383 ? 23.046 -24.758 -85.296 1.00 54.96 454 GLU B O 1
ATOM 7723 N N . ARG C 1 384 ? 24.420 -23.667 -83.885 1.00 63.62 455 ARG B N 1
ATOM 7724 C CA . ARG C 1 384 ? 25.622 -23.955 -84.662 1.00 56.58 455 ARG B CA 1
ATOM 7725 C C . ARG C 1 384 ? 26.113 -25.356 -84.359 1.00 53.69 455 ARG B C 1
ATOM 7726 O O . ARG C 1 384 ? 26.546 -26.076 -85.244 1.00 57.18 455 ARG B O 1
ATOM 7728 N N . ILE C 1 385 ? 26.044 -25.734 -83.097 1.00 52.88 456 ILE B N 1
ATOM 7729 C CA . ILE C 1 385 ? 26.265 -27.113 -82.713 1.00 62.13 456 ILE B CA 1
ATOM 7730 C C . ILE C 1 385 ? 25.265 -28.072 -83.392 1.00 63.95 456 ILE B C 1
ATOM 7731 O O . ILE C 1 385 ? 25.658 -29.121 -83.929 1.00 60.43 456 ILE B O 1
ATOM 7736 N N . ARG C 1 386 ? 23.986 -27.700 -83.375 1.00 56.77 457 ARG B N 1
ATOM 7737 C CA . ARG C 1 386 ? 22.911 -28.577 -83.828 1.00 57.99 457 ARG B CA 1
ATOM 7738 C C . ARG C 1 386 ? 22.993 -28.879 -85.309 1.00 55.83 457 ARG B C 1
ATOM 7739 O O . ARG C 1 386 ? 22.822 -30.018 -85.724 1.00 56.85 457 ARG B O 1
ATOM 7747 N N . VAL C 1 387 ? 23.243 -27.854 -86.109 1.00 55.10 458 VAL B N 1
ATOM 7748 C CA . VAL C 1 387 ? 23.318 -28.040 -87.547 1.00 56.40 458 VAL B CA 1
ATOM 7749 C C . VAL C 1 387 ? 24.606 -28.787 -87.893 1.00 55.54 458 VAL B C 1
ATOM 7750 O O . VAL C 1 387 ? 24.620 -29.604 -88.811 1.00 52.38 458 VAL B O 1
ATOM 7754 N N . ALA C 1 388 ? 25.670 -28.524 -87.133 1.00 56.12 459 ALA B N 1
ATOM 7755 C CA . ALA C 1 388 ? 26.956 -29.165 -87.371 1.00 56.13 459 ALA B CA 1
ATOM 7756 C C . ALA C 1 388 ? 26.829 -30.650 -87.157 1.00 58.08 459 ALA B C 1
ATOM 7757 O O . ALA C 1 388 ? 27.240 -31.439 -88.001 1.00 59.75 459 ALA B O 1
ATOM 7759 N N . GLU C 1 389 ? 26.241 -31.025 -86.028 1.00 60.21 460 GLU B N 1
ATOM 7760 C CA . GLU C 1 389 ? 26.040 -32.433 -85.712 1.00 59.23 460 GLU B CA 1
ATOM 7761 C C . GLU C 1 389 ? 25.008 -33.082 -86.629 1.00 59.35 460 GLU B C 1
ATOM 7762 O O . GLU C 1 389 ? 25.161 -34.252 -87.002 1.00 62.87 460 GLU B O 1
ATOM 7768 N N . LEU C 1 390 ? 23.976 -32.323 -87.000 1.00 58.04 461 LEU B N 1
ATOM 7769 C CA . LEU C 1 390 ? 22.947 -32.825 -87.909 1.00 54.97 461 LEU B CA 1
ATOM 7770 C C . LEU C 1 390 ? 23.530 -33.126 -89.285 1.00 61.30 461 LEU B C 1
ATOM 7771 O O . LEU C 1 390 ? 23.189 -34.147 -89.885 1.00 63.64 461 LEU B O 1
ATOM 7776 N N . GLU C 1 391 ? 24.415 -32.267 -89.787 1.00 61.13 462 GLU B N 1
ATOM 7777 C CA . GLU C 1 391 ? 25.038 -32.528 -91.087 1.00 59.04 462 GLU B CA 1
ATOM 7778 C C . GLU C 1 391 ? 26.041 -33.693 -91.018 1.00 63.78 462 GLU B C 1
ATOM 7779 O O . GLU C 1 391 ? 26.273 -34.354 -92.030 1.00 64.19 462 GLU B O 1
ATOM 7785 N N . LYS C 1 392 ? 26.639 -33.940 -89.848 1.00 60.03 463 LYS B N 1
ATOM 7786 C CA . LYS C 1 392 ? 27.460 -35.142 -89.666 1.00 61.43 463 LYS B CA 1
ATOM 7787 C C . LYS C 1 392 ? 26.621 -36.395 -89.886 1.00 62.23 463 LYS B C 1
ATOM 7788 O O . LYS C 1 392 ? 27.017 -37.313 -90.600 1.00 61.57 463 LYS B O 1
ATOM 7794 N N . CYS C 1 393 ? 25.460 -36.421 -89.244 1.00 62.76 464 CYS B N 1
ATOM 7795 C CA . CYS C 1 393 ? 24.558 -37.565 -89.300 1.00 68.60 464 CYS B CA 1
ATOM 7796 C C . CYS C 1 393 ? 23.939 -37.731 -90.694 1.00 67.01 464 CYS B C 1
ATOM 7797 O O . CYS C 1 393 ? 23.639 -38.847 -91.121 1.00 67.27 464 CYS B O 1
ATOM 7800 N N . MET C 1 394 ? 23.780 -36.615 -91.402 1.00 62.27 465 MET B N 1
ATOM 7801 C CA . MET C 1 394 ? 23.145 -36.610 -92.714 1.00 62.74 465 MET B CA 1
ATOM 7802 C C . MET C 1 394 ? 24.145 -36.836 -93.835 1.00 66.84 465 MET B C 1
ATOM 7803 O O . MET C 1 394 ? 23.787 -36.806 -95.009 1.00 72.09 465 MET B O 1
ATOM 7808 N N . SER C 1 395 ? 25.403 -37.042 -93.473 1.00 65.72 466 SER B N 1
ATOM 7809 C CA . SER C 1 395 ? 26.413 -37.422 -94.449 1.00 61.85 466 SER B CA 1
ATOM 7810 C C . SER C 1 395 ? 26.777 -38.884 -94.233 1.00 64.04 466 SER B C 1
ATOM 7811 O O . SER C 1 395 ? 27.700 -39.403 -94.858 1.00 69.77 466 SER B O 1
ATOM 7814 N N . LYS C 1 396 ? 26.040 -39.540 -93.343 1.00 66.87 467 LYS B N 1
ATOM 7815 C CA . LYS C 1 396 ? 26.293 -40.931 -93.004 1.00 71.92 467 LYS B CA 1
ATOM 7816 C C . LYS C 1 396 ? 25.069 -41.803 -93.300 1.00 74.60 467 LYS B C 1
ATOM 7817 O O . LYS C 1 396 ? 25.089 -43.016 -93.074 1.00 75.91 467 LYS B O 1
ATOM 7823 N N . MET C 1 397 ? 24.009 -41.177 -93.803 1.00 69.74 468 MET B N 1
ATOM 7824 C CA . MET C 1 397 ? 22.776 -41.889 -94.108 1.00 74.60 468 MET B CA 1
ATOM 7825 C C . MET C 1 397 ? 22.512 -41.958 -95.614 1.00 80.70 468 MET B C 1
ATOM 7826 O O . MET C 1 397 ? 23.207 -42.654 -96.357 1.00 77.85 468 MET B O 1
ATOM 7831 N N . LYS C 1 404 ? 12.914 -39.121 -97.049 1.00 78.47 475 LYS B N 1
ATOM 7832 C CA . LYS C 1 404 ? 12.678 -40.385 -96.359 1.00 81.26 475 LYS B CA 1
ATOM 7833 C C . LYS C 1 404 ? 12.326 -40.153 -94.883 1.00 90.14 475 LYS B C 1
ATOM 7834 O O . LYS C 1 404 ? 11.146 -40.136 -94.517 1.00 91.93 475 LYS B O 1
ATOM 7836 N N . THR C 1 405 ? 13.349 -39.972 -94.045 1.00 82.60 476 THR B N 1
ATOM 7837 C CA . THR C 1 405 ? 13.159 -39.731 -92.612 1.00 76.06 476 THR B CA 1
ATOM 7838 C C . THR C 1 405 ? 14.008 -38.551 -92.105 1.00 79.15 476 THR B C 1
ATOM 7839 O O . THR C 1 405 ? 14.536 -38.574 -90.985 1.00 68.53 476 THR B O 1
ATOM 7843 N N . THR C 1 406 ? 14.127 -37.518 -92.933 1.00 77.59 477 THR B N 1
ATOM 7844 C CA . THR C 1 406 ? 15.047 -36.416 -92.668 1.00 78.76 477 THR B CA 1
ATOM 7845 C C . THR C 1 406 ? 14.474 -35.392 -91.671 1.00 78.96 477 THR B C 1
ATOM 7846 O O . THR C 1 406 ? 15.231 -34.692 -90.982 1.00 80.04 477 THR B O 1
ATOM 7850 N N . ARG C 1 407 ? 13.148 -35.313 -91.584 1.00 71.83 478 ARG B N 1
ATOM 7851 C CA . ARG C 1 407 ? 12.511 -34.381 -90.668 1.00 72.87 478 ARG B CA 1
ATOM 7852 C C . ARG C 1 407 ? 12.505 -34.952 -89.253 1.00 70.93 478 ARG B C 1
ATOM 7853 O O . ARG C 1 407 ? 12.512 -34.204 -88.277 1.00 76.92 478 ARG B O 1
ATOM 7855 N N . ALA C 1 408 ? 12.502 -36.274 -89.137 1.00 65.10 479 ALA B N 1
ATOM 7856 C CA . ALA C 1 408 ? 12.614 -36.903 -87.824 1.00 70.62 479 ALA B CA 1
ATOM 7857 C C . ALA C 1 408 ? 13.987 -36.601 -87.222 1.00 75.78 479 ALA B C 1
ATOM 7858 O O . ALA C 1 408 ? 14.088 -36.043 -86.126 1.00 73.52 479 ALA B O 1
ATOM 7860 N N . VAL C 1 409 ? 15.034 -36.967 -87.961 1.00 72.65 480 VAL B N 1
ATOM 7861 C CA . VAL C 1 409 ? 16.414 -36.721 -87.570 1.00 71.14 480 VAL B CA 1
ATOM 7862 C C . VAL C 1 409 ? 16.661 -35.232 -87.317 1.00 73.82 480 VAL B C 1
ATOM 7863 O O . VAL C 1 409 ? 17.432 -34.867 -86.416 1.00 70.69 480 VAL B O 1
ATOM 7867 N N . ASP C 1 410 ? 15.989 -34.380 -88.096 1.00 71.10 481 ASP B N 1
ATOM 7868 C CA . ASP C 1 410 ? 15.967 -32.948 -87.821 1.00 73.26 481 ASP B CA 1
ATOM 7869 C C . ASP C 1 410 ? 15.325 -32.712 -86.455 1.00 69.66 481 ASP B C 1
ATOM 7870 O O . ASP C 1 410 ? 15.936 -32.100 -85.582 1.00 71.70 481 ASP B O 1
ATOM 7875 N N . ASP C 1 411 ? 14.111 -33.228 -86.272 1.00 67.01 482 ASP B N 1
ATOM 7876 C CA . ASP C 1 411 ? 13.370 -33.043 -85.027 1.00 67.53 482 ASP B CA 1
ATOM 7877 C C . ASP C 1 411 ? 14.163 -33.465 -83.807 1.00 66.55 482 ASP B C 1
ATOM 7878 O O . ASP C 1 411 ? 14.124 -32.792 -82.780 1.00 69.23 482 ASP B O 1
ATOM 7883 N N . LEU C 1 412 ? 14.868 -34.587 -83.906 1.00 68.02 483 LEU B N 1
ATOM 7884 C CA . LEU C 1 412 ? 15.712 -35.037 -82.809 1.00 65.13 483 LEU B CA 1
ATOM 7885 C C . LEU C 1 412 ? 16.658 -33.914 -82.411 1.00 56.96 483 LEU B C 1
ATOM 7886 O O . LEU C 1 412 ? 16.725 -33.542 -81.252 1.00 57.57 483 LEU B O 1
ATOM 7891 N N . SER C 1 413 ? 17.360 -33.354 -83.387 1.00 61.24 484 SER B N 1
ATOM 7892 C CA . SER C 1 413 ? 18.385 -32.358 -83.096 1.00 64.19 484 SER B CA 1
ATOM 7893 C C . SER C 1 413 ? 17.792 -31.133 -82.390 1.00 63.14 484 SER B C 1
ATOM 7894 O O . SER C 1 413 ? 18.265 -30.750 -81.324 1.00 65.15 484 SER B O 1
ATOM 7897 N N . ARG C 1 414 ? 16.750 -30.537 -82.958 1.00 57.20 485 ARG B N 1
ATOM 7898 C CA . ARG C 1 414 ? 16.142 -29.381 -82.323 1.00 61.66 485 ARG B CA 1
ATOM 7899 C C . ARG C 1 414 ? 15.474 -29.750 -80.991 1.00 66.63 485 ARG B C 1
ATOM 7900 O O . ARG C 1 414 ? 15.518 -28.978 -80.024 1.00 64.29 485 ARG B O 1
ATOM 7908 N N . GLY C 1 415 ? 14.873 -30.935 -80.943 1.00 64.81 486 GLY B N 1
ATOM 7909 C CA . GLY C 1 415 ? 14.278 -31.431 -79.722 1.00 58.71 486 GLY B CA 1
ATOM 7910 C C . GLY C 1 415 ? 15.266 -31.551 -78.579 1.00 61.02 486 GLY B C 1
ATOM 7911 O O . GLY C 1 415 ? 14.974 -31.142 -77.453 1.00 59.53 486 GLY B O 1
ATOM 7912 N N . ILE C 1 416 ? 16.438 -32.111 -78.852 1.00 62.72 487 ILE B N 1
ATOM 7913 C CA . ILE C 1 416 ? 17.419 -32.282 -77.792 1.00 64.47 487 ILE B CA 1
ATOM 7914 C C . ILE C 1 416 ? 17.958 -30.927 -77.316 1.00 64.11 487 ILE B C 1
ATOM 7915 O O . ILE C 1 416 ? 18.037 -30.683 -76.106 1.00 58.72 487 ILE B O 1
ATOM 7920 N N . VAL C 1 417 ? 18.304 -30.056 -78.270 1.00 64.86 488 VAL B N 1
ATOM 7921 C CA . VAL C 1 417 ? 18.784 -28.702 -77.971 1.00 65.40 488 VAL B CA 1
ATOM 7922 C C . VAL C 1 417 ? 17.760 -27.935 -77.136 1.00 62.66 488 VAL B C 1
ATOM 7923 O O . VAL C 1 417 ? 18.042 -27.557 -76.003 1.00 60.57 488 VAL B O 1
ATOM 7927 N N . ASN C 1 418 ? 16.565 -27.738 -77.691 1.00 60.16 489 ASN B N 1
ATOM 7928 C CA . ASN C 1 418 ? 15.505 -27.002 -77.001 1.00 63.65 489 ASN B CA 1
ATOM 7929 C C . ASN C 1 418 ? 15.176 -27.537 -75.608 1.00 62.18 489 ASN B C 1
ATOM 7930 O O . ASN C 1 418 ? 15.007 -26.762 -74.669 1.00 65.65 489 ASN B O 1
ATOM 7935 N N . ARG C 1 419 ? 15.107 -28.850 -75.458 1.00 62.47 490 ARG B N 1
ATOM 7936 C CA . ARG C 1 419 ? 14.862 -29.412 -74.136 1.00 62.45 490 ARG B CA 1
ATOM 7937 C C . ARG C 1 419 ? 16.054 -29.238 -73.201 1.00 65.72 490 ARG B C 1
ATOM 7938 O O . ARG C 1 419 ? 15.882 -29.018 -72.004 1.00 67.17 490 ARG B O 1
ATOM 7946 N N . PHE C 1 420 ? 17.266 -29.332 -73.733 1.00 69.10 491 PHE B N 1
ATOM 7947 C CA . PHE C 1 420 ? 18.426 -29.078 -72.894 1.00 68.52 491 PHE B CA 1
ATOM 7948 C C . PHE C 1 420 ? 18.531 -27.598 -72.541 1.00 63.63 491 PHE B C 1
ATOM 7949 O O . PHE C 1 420 ? 19.037 -27.244 -71.485 1.00 59.59 491 PHE B O 1
ATOM 7957 N N . LEU C 1 421 ? 18.030 -26.737 -73.414 1.00 62.54 492 LEU B N 1
ATOM 7958 C CA . LEU C 1 421 ? 18.158 -25.298 -73.207 1.00 68.52 492 LEU B CA 1
ATOM 7959 C C . LEU C 1 421 ? 17.032 -24.648 -72.398 1.00 70.15 492 LEU B C 1
ATOM 7960 O O . LEU C 1 421 ? 17.242 -23.596 -71.804 1.00 68.40 492 LEU B O 1
ATOM 7965 N N . HIS C 1 422 ? 15.852 -25.264 -72.376 1.00 68.13 493 HIS B N 1
ATOM 7966 C CA . HIS C 1 422 ? 14.662 -24.635 -71.793 1.00 69.49 493 HIS B CA 1
ATOM 7967 C C . HIS C 1 422 ? 14.815 -24.117 -70.348 1.00 72.40 493 HIS B C 1
ATOM 7968 O O . HIS C 1 422 ? 14.325 -23.033 -70.025 1.00 76.15 493 HIS B O 1
ATOM 7975 N N . GLY C 1 423 ? 15.475 -24.888 -69.490 1.00 66.81 494 GLY B N 1
ATOM 7976 C CA . GLY C 1 423 ? 15.775 -24.457 -68.138 1.00 65.57 494 GLY B CA 1
ATOM 7977 C C . GLY C 1 423 ? 16.566 -23.160 -68.081 1.00 72.65 494 GLY B C 1
ATOM 7978 O O . GLY C 1 423 ? 16.109 -22.173 -67.495 1.00 71.44 494 GLY B O 1
ATOM 7979 N N . PRO C 1 424 ? 17.770 -23.147 -68.684 1.00 76.37 495 PRO B N 1
ATOM 7980 C CA . PRO C 1 424 ? 18.515 -21.889 -68.828 1.00 70.85 495 PRO B CA 1
ATOM 7981 C C . PRO C 1 424 ? 17.764 -20.811 -69.627 1.00 73.50 495 PRO B C 1
ATOM 7982 O O . PRO C 1 424 ? 18.215 -19.669 -69.631 1.00 73.34 495 PRO B O 1
ATOM 7986 N N . MET C 1 425 ? 16.654 -21.151 -70.283 1.00 77.31 496 MET B N 1
ATOM 7987 C CA . MET C 1 425 ? 15.886 -20.151 -71.027 1.00 77.08 496 MET B CA 1
ATOM 7988 C C . MET C 1 425 ? 14.741 -19.551 -70.196 1.00 80.12 496 MET B C 1
ATOM 7989 O O . MET C 1 425 ? 14.295 -18.432 -70.468 1.00 84.93 496 MET B O 1
ATOM 7994 N N . GLN C 1 426 ? 14.263 -20.281 -69.189 1.00 76.35 497 GLN B N 1
ATOM 7995 C CA . GLN C 1 426 ? 13.253 -19.720 -68.288 1.00 77.51 497 GLN B CA 1
ATOM 7996 C C . GLN C 1 426 ? 13.883 -19.165 -67.023 1.00 77.04 497 GLN B C 1
ATOM 7997 O O . GLN C 1 426 ? 13.195 -18.640 -66.156 1.00 82.08 497 GLN B O 1
ATOM 8003 N N . HIS C 1 427 ? 15.197 -19.285 -66.916 1.00 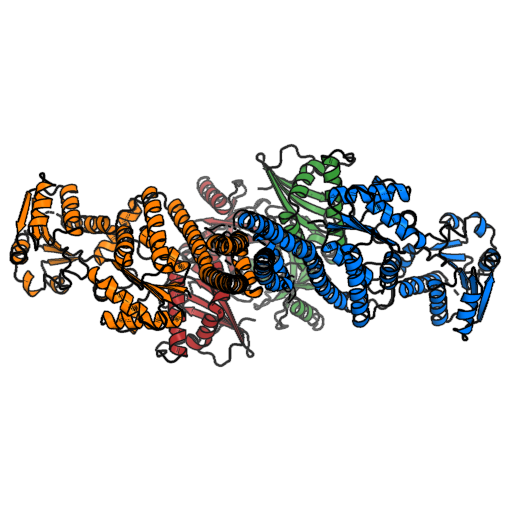74.77 498 HIS B N 1
ATOM 8004 C CA . HIS C 1 427 ? 15.895 -18.772 -65.751 1.00 72.70 498 HIS B CA 1
ATOM 8005 C C . HIS C 1 427 ? 16.783 -17.601 -66.167 1.00 69.84 498 HIS B C 1
ATOM 8006 O O . HIS C 1 427 ? 17.654 -17.171 -65.421 1.00 59.93 498 HIS B O 1
ATOM 8013 N N . LEU C 1 428 ? 16.541 -17.088 -67.370 1.00 71.68 499 LEU B N 1
ATOM 8014 C CA . LEU C 1 428 ? 17.132 -15.819 -67.804 1.00 77.08 499 LEU B CA 1
ATOM 8015 C C . LEU C 1 428 ? 16.074 -14.702 -67.957 1.00 78.98 499 LEU B C 1
ATOM 8016 O O . LEU C 1 428 ? 16.421 -13.520 -68.005 1.00 75.58 499 LEU B O 1
ATOM 8021 N N . ARG C 1 429 ? 14.793 -15.081 -68.033 1.00 87.70 500 ARG B N 1
ATOM 8022 C CA . ARG C 1 429 ? 13.681 -14.119 -68.120 1.00 82.12 500 ARG B CA 1
ATOM 8023 C C . ARG C 1 429 ? 12.987 -13.980 -66.765 1.00 83.33 500 ARG B C 1
ATOM 8024 O O . ARG C 1 429 ? 12.448 -14.951 -66.245 1.00 88.47 500 ARG B O 1
ATOM 8032 N N . CYS C 1 430 ? 12.996 -12.784 -66.189 1.00 83.87 501 CYS B N 1
ATOM 8033 C CA . CYS C 1 430 ? 12.256 -12.549 -64.945 1.00 84.83 501 CYS B CA 1
ATOM 8034 C C . CYS C 1 430 ? 11.534 -11.199 -64.961 1.00 84.05 501 CYS B C 1
ATOM 8035 O O . CYS C 1 430 ? 11.808 -10.358 -65.815 1.00 86.03 501 CYS B O 1
ATOM 8038 N N . ASP C 1 431 ? 10.622 -10.991 -64.012 1.00 79.17 502 ASP B N 1
ATOM 8039 C CA . ASP C 1 431 ? 9.946 -9.701 -63.872 1.00 75.56 502 ASP B CA 1
ATOM 8040 C C . ASP C 1 431 ? 10.720 -8.780 -62.932 1.00 73.61 502 ASP B C 1
ATOM 8041 O O . ASP C 1 431 ? 11.425 -7.882 -63.387 1.00 65.25 502 ASP B O 1
ATOM 8043 N N . GLY C 1 432 ? 10.569 -9.004 -61.626 1.00 74.15 503 GLY B N 1
ATOM 8044 C CA . GLY C 1 432 ? 11.255 -8.219 -60.614 1.00 71.60 503 GLY B CA 1
ATOM 8045 C C . GLY C 1 432 ? 10.854 -8.648 -59.213 1.00 78.71 503 GLY B C 1
ATOM 8046 O O . GLY C 1 432 ? 9.666 -8.706 -58.895 1.00 79.99 503 GLY B O 1
ATOM 8047 N N . SER C 1 433 ? 11.844 -8.959 -58.379 1.00 81.11 504 SER B N 1
ATOM 8048 C CA . SER C 1 433 ? 11.593 -9.405 -57.008 1.00 74.67 504 SER B CA 1
ATOM 8049 C C . SER C 1 433 ? 12.897 -9.499 -56.229 1.00 69.38 504 SER B C 1
ATOM 8050 O O . SER C 1 433 ? 13.911 -9.931 -56.774 1.00 63.08 504 SER B O 1
ATOM 8052 N N . ARG C 1 436 ? 15.508 -10.704 -55.298 1.00 74.46 507 ARG B N 1
ATOM 8053 C CA . ARG C 1 436 ? 15.495 -12.152 -55.108 1.00 76.19 507 ARG B CA 1
ATOM 8054 C C . ARG C 1 436 ? 16.108 -12.860 -56.303 1.00 76.02 507 ARG B C 1
ATOM 8055 O O . ARG C 1 436 ? 17.323 -13.044 -56.382 1.00 80.10 507 ARG B O 1
ATOM 8057 N N . THR C 1 437 ? 15.245 -13.250 -57.237 1.00 77.11 508 THR B N 1
ATOM 8058 C CA . THR C 1 437 ? 15.661 -13.982 -58.423 1.00 79.12 508 THR B CA 1
ATOM 8059 C C . THR C 1 437 ? 16.476 -13.097 -59.367 1.00 80.73 508 THR B C 1
ATOM 8060 O O . THR C 1 437 ? 17.062 -13.595 -60.327 1.00 77.83 508 THR B O 1
ATOM 8064 N N . LEU C 1 438 ? 16.525 -11.793 -59.089 1.00 78.21 509 LEU B N 1
ATOM 8065 C CA . LEU C 1 438 ? 17.339 -10.889 -59.893 1.00 78.08 509 LEU B CA 1
ATOM 8066 C C . LEU C 1 438 ? 18.801 -11.291 -59.834 1.00 76.73 509 LEU B C 1
ATOM 8067 O O . LEU C 1 438 ? 19.423 -11.527 -60.863 1.00 81.15 509 LEU B O 1
ATOM 8072 N N . SER C 1 439 ? 19.348 -11.377 -58.629 1.00 81.02 510 SER B N 1
ATOM 8073 C CA . SER C 1 439 ? 20.765 -11.686 -58.472 1.00 87.92 510 SER B CA 1
ATOM 8074 C C . SER C 1 439 ? 21.087 -13.073 -59.017 1.00 82.05 510 SER B C 1
ATOM 8075 O O . SER C 1 439 ? 22.155 -13.293 -59.591 1.00 78.24 510 SER B O 1
ATOM 8078 N N . GLU C 1 440 ? 20.152 -14.000 -58.837 1.00 80.55 511 GLU B N 1
ATOM 8079 C CA . GLU C 1 440 ? 20.336 -15.362 -59.313 1.00 79.25 511 GLU B CA 1
ATOM 8080 C C . GLU C 1 440 ? 20.330 -15.417 -60.831 1.00 78.30 511 GLU B C 1
ATOM 8081 O O . GLU C 1 440 ? 21.251 -15.974 -61.431 1.00 78.36 511 GLU B O 1
ATOM 8087 N N . THR C 1 441 ? 19.295 -14.828 -61.435 1.00 77.28 512 THR B N 1
ATOM 8088 C CA . THR C 1 441 ? 19.181 -14.702 -62.888 1.00 73.44 512 THR B CA 1
ATOM 8089 C C . THR C 1 441 ? 20.469 -14.168 -63.510 1.00 77.28 512 THR B C 1
ATOM 8090 O O . THR C 1 441 ? 20.992 -14.738 -64.472 1.00 74.34 512 THR B O 1
ATOM 8094 N N . LEU C 1 442 ? 20.988 -13.081 -62.949 1.00 77.84 513 LEU B N 1
ATOM 8095 C CA . LEU C 1 442 ? 22.202 -12.468 -63.476 1.00 79.31 513 LEU B CA 1
ATOM 8096 C C . LEU C 1 442 ? 23.442 -13.324 -63.217 1.00 79.47 513 LEU B C 1
ATOM 8097 O O . LEU C 1 442 ? 24.424 -13.230 -63.956 1.00 79.91 513 LEU B O 1
ATOM 8102 N N . GLU C 1 443 ? 23.402 -14.160 -62.179 1.00 81.66 514 GLU B N 1
ATOM 8103 C CA . GLU C 1 443 ? 24.538 -15.032 -61.883 1.00 84.11 514 GLU B CA 1
ATOM 8104 C C . GLU C 1 443 ? 24.535 -16.272 -62.790 1.00 76.48 514 GLU B C 1
ATOM 8105 O O . GLU C 1 443 ? 25.595 -16.826 -63.099 1.00 73.48 514 GLU B O 1
ATOM 8111 N N . ASN C 1 444 ? 23.348 -16.693 -63.218 1.00 72.35 515 ASN B N 1
ATOM 8112 C CA . ASN C 1 444 ? 23.218 -17.692 -64.285 1.00 78.02 515 ASN B CA 1
ATOM 8113 C C . ASN C 1 444 ? 23.876 -17.199 -65.586 1.00 75.74 515 ASN B C 1
ATOM 8114 O O . ASN C 1 444 ? 24.568 -17.963 -66.275 1.00 72.10 515 ASN B O 1
ATOM 8119 N N . MET C 1 445 ? 23.661 -15.917 -65.893 1.00 77.13 516 MET B N 1
ATOM 8120 C CA . MET C 1 445 ? 24.245 -15.255 -67.060 1.00 74.64 516 MET B CA 1
ATOM 8121 C C . MET C 1 445 ? 25.758 -15.391 -67.083 1.00 74.02 516 MET B C 1
ATOM 8122 O O . MET C 1 445 ? 26.314 -15.951 -68.027 1.00 74.76 516 MET B O 1
ATOM 8127 N N . HIS C 1 446 ? 26.418 -14.887 -66.043 1.00 74.17 517 HIS B N 1
ATOM 8128 C CA . HIS C 1 446 ? 27.881 -14.940 -65.959 1.00 74.80 517 HIS B CA 1
ATOM 8129 C C . HIS C 1 446 ? 28.417 -16.370 -65.971 1.00 73.82 517 HIS B C 1
ATOM 8130 O O . HIS C 1 446 ? 29.514 -16.623 -66.466 1.00 74.96 517 HIS B O 1
ATOM 8137 N N . ALA C 1 447 ? 27.635 -17.297 -65.423 1.00 76.94 518 ALA B N 1
ATOM 8138 C CA . ALA C 1 447 ? 27.997 -18.707 -65.402 1.00 70.96 518 ALA B CA 1
ATOM 8139 C C . ALA C 1 447 ? 27.913 -19.294 -66.802 1.00 70.25 518 ALA B C 1
ATOM 8140 O O . ALA C 1 447 ? 28.821 -20.002 -67.253 1.00 65.22 518 ALA B O 1
ATOM 8142 N N . LEU C 1 448 ? 26.812 -18.992 -67.486 1.00 65.56 519 LEU B N 1
ATOM 8143 C CA . LEU C 1 448 ? 26.629 -19.446 -68.851 1.00 63.19 519 LEU B CA 1
ATOM 8144 C C . LEU C 1 448 ? 27.694 -18.832 -69.743 1.00 64.32 519 LEU B C 1
ATOM 8145 O O . LEU C 1 448 ? 28.130 -19.443 -70.704 1.00 64.12 519 LEU B O 1
ATOM 8150 N N . ASN C 1 449 ? 28.132 -17.625 -69.405 1.00 74.34 520 ASN B N 1
ATOM 8151 C CA . ASN C 1 449 ? 29.244 -16.990 -70.113 1.00 71.79 520 ASN B CA 1
ATOM 8152 C C . ASN C 1 449 ? 30.552 -17.749 -69.920 1.00 70.53 520 ASN B C 1
ATOM 8153 O O . ASN C 1 449 ? 31.312 -17.945 -70.868 1.00 73.09 520 ASN B O 1
ATOM 8158 N N . ARG C 1 450 ? 30.810 -18.173 -68.689 1.00 70.27 521 ARG B N 1
ATOM 8159 C CA . ARG C 1 450 ? 32.037 -18.890 -68.371 1.00 73.11 521 ARG B CA 1
ATOM 8160 C C . ARG C 1 450 ? 32.080 -20.291 -69.012 1.00 74.68 521 ARG B C 1
ATOM 8161 O O . ARG C 1 450 ? 33.094 -20.683 -69.601 1.00 67.14 521 ARG B O 1
ATOM 8169 N N . MET C 1 451 ? 30.973 -21.027 -68.913 1.00 74.86 522 MET B N 1
ATOM 8170 C CA . MET C 1 451 ? 30.926 -22.420 -69.348 1.00 71.20 522 MET B CA 1
ATOM 8171 C C . MET C 1 451 ? 30.887 -22.565 -70.876 1.00 68.19 522 MET B C 1
ATOM 8172 O O . MET C 1 451 ? 31.115 -23.644 -71.415 1.00 66.79 522 MET B O 1
ATOM 8177 N N . TYR C 1 452 ? 30.605 -21.479 -71.578 1.00 67.20 523 TYR B N 1
ATOM 8178 C CA . TYR C 1 452 ? 30.598 -21.530 -73.031 1.00 68.46 523 TYR B CA 1
ATOM 8179 C C . TYR C 1 452 ? 31.453 -20.431 -73.636 1.00 65.33 523 TYR B C 1
ATOM 8180 O O . TYR C 1 452 ? 31.620 -20.392 -74.851 1.00 69.82 523 TYR B O 1
ATOM 8189 N N . ALA D 2 47 ? 31.503 39.028 -49.195 1.00 84.21 54 ALA D N 1
ATOM 8190 C CA . ALA D 2 47 ? 31.897 38.161 -48.098 1.00 81.43 54 ALA D CA 1
ATOM 8191 C C . ALA D 2 47 ? 31.374 36.739 -48.341 1.00 90.29 54 ALA D C 1
ATOM 8192 O O . ALA D 2 47 ? 31.952 35.988 -49.140 1.00 89.21 54 ALA D O 1
ATOM 8194 N N . SER D 2 48 ? 30.287 36.392 -47.642 1.00 87.45 55 SER D N 1
ATOM 8195 C CA . SER D 2 48 ? 29.558 35.118 -47.787 1.00 75.80 55 SER D CA 1
ATOM 8196 C C . SER D 2 48 ? 30.336 33.891 -47.291 1.00 73.80 55 SER D C 1
ATOM 8197 O O . SER D 2 48 ? 31.371 33.515 -47.857 1.00 70.10 55 SER D O 1
ATOM 8200 N N . THR D 2 49 ? 29.821 33.269 -46.231 1.00 65.69 56 THR D N 1
ATOM 8201 C CA . THR D 2 49 ? 30.415 32.057 -45.696 1.00 59.97 56 THR D CA 1
ATOM 8202 C C . THR D 2 49 ? 30.004 30.834 -46.508 1.00 60.31 56 THR D C 1
ATOM 8203 O O . THR D 2 49 ? 30.596 29.758 -46.362 1.00 59.27 56 THR D O 1
ATOM 8207 N N . HIS D 2 50 ? 28.978 30.994 -47.346 1.00 58.95 57 HIS D N 1
ATOM 8208 C CA . HIS D 2 50 ? 28.430 29.889 -48.142 1.00 52.01 57 HIS D CA 1
ATOM 8209 C C . HIS D 2 50 ? 27.973 28.702 -47.280 1.00 51.40 57 HIS D C 1
ATOM 8210 O O . HIS D 2 50 ? 27.706 27.623 -47.813 1.00 50.12 57 HIS D O 1
ATOM 8217 N N . LYS D 2 51 ? 27.879 28.931 -45.965 1.00 44.98 58 LYS D N 1
ATOM 8218 C CA . LYS D 2 51 ? 27.387 27.984 -44.979 1.00 45.51 58 LYS D CA 1
ATOM 8219 C C . LYS D 2 51 ? 26.134 28.542 -44.346 1.00 51.51 58 LYS D C 1
ATOM 8220 O O . LYS D 2 51 ? 26.021 29.760 -44.192 1.00 51.83 58 LYS D O 1
ATOM 8226 N N . PRO D 2 52 ? 25.201 27.660 -43.938 1.00 47.77 59 PRO D N 1
ATOM 8227 C CA . PRO D 2 52 ? 24.072 28.081 -43.107 1.00 46.05 59 PRO D CA 1
ATOM 8228 C C . PRO D 2 52 ? 24.499 28.907 -41.890 1.00 43.82 59 PRO D C 1
ATOM 8229 O O . PRO D 2 52 ? 25.618 28.803 -41.390 1.00 46.02 59 PRO D O 1
ATOM 8233 N N . PHE D 2 53 ? 23.592 29.739 -41.414 1.00 42.58 60 PHE D N 1
ATOM 8234 C CA . PHE D 2 53 ? 23.840 30.454 -40.184 1.00 43.49 60 PHE D CA 1
ATOM 8235 C C . PHE D 2 53 ? 23.969 29.475 -39.043 1.00 40.28 60 PHE D C 1
ATOM 8236 O O . PHE D 2 53 ? 23.326 28.432 -39.047 1.00 46.96 60 PHE D O 1
ATOM 8244 N N . PRO D 2 54 ? 24.800 29.810 -38.054 1.00 39.40 61 PRO D N 1
ATOM 8245 C CA . PRO D 2 54 ? 24.920 29.003 -36.837 1.00 37.74 61 PRO D CA 1
ATOM 8246 C C . PRO D 2 54 ? 23.574 28.532 -36.242 1.00 40.85 61 PRO D C 1
ATOM 8247 O O . PRO D 2 54 ? 23.421 27.348 -35.916 1.00 44.91 61 PRO D O 1
ATOM 8251 N N . ALA D 2 55 ? 22.611 29.437 -36.125 1.00 37.01 62 ALA D N 1
ATOM 8252 C CA . ALA D 2 55 ? 21.307 29.113 -35.551 1.00 39.09 62 ALA D CA 1
ATOM 8253 C C . ALA D 2 55 ? 20.635 28.002 -36.343 1.00 38.71 62 ALA D C 1
ATOM 8254 O O . ALA D 2 55 ? 20.001 27.110 -35.784 1.00 42.25 62 ALA D O 1
ATOM 8256 N N . GLU D 2 56 ? 20.789 28.061 -37.656 1.00 36.56 63 GLU D N 1
ATOM 8257 C CA . GLU D 2 56 ? 20.182 27.075 -38.517 1.00 42.39 63 GLU D CA 1
ATOM 8258 C C . GLU D 2 56 ? 20.823 25.705 -38.295 1.00 37.48 63 GLU D C 1
ATOM 8259 O O . GLU D 2 56 ? 20.119 24.708 -38.137 1.00 42.05 63 GLU D O 1
ATOM 8265 N N . VAL D 2 57 ? 22.153 25.667 -38.245 1.00 36.90 64 VAL D N 1
ATOM 8266 C CA . VAL D 2 57 ? 22.849 24.440 -37.903 1.00 38.49 64 VAL D CA 1
ATOM 8267 C C . VAL D 2 57 ? 22.363 23.872 -36.566 1.00 42.13 64 VAL D C 1
ATOM 8268 O O . VAL D 2 57 ? 22.110 22.667 -36.459 1.00 46.72 64 VAL D O 1
ATOM 8272 N N . SER D 2 58 ? 22.215 24.737 -35.562 1.00 42.36 65 SER D N 1
ATOM 8273 C CA . SER D 2 58 ? 21.775 24.312 -34.226 1.00 43.49 65 SER D CA 1
ATOM 8274 C C . SER D 2 58 ? 20.420 23.636 -34.322 1.00 45.47 65 SER D C 1
ATOM 8275 O O . SER D 2 58 ? 20.184 22.571 -33.745 1.00 46.20 65 SER D O 1
ATOM 8278 N N . ARG D 2 59 ? 19.544 24.274 -35.083 1.00 48.58 66 ARG D N 1
ATOM 8279 C CA . ARG D 2 59 ? 18.168 23.840 -35.240 1.00 46.70 66 ARG D CA 1
ATOM 8280 C C . ARG D 2 59 ? 18.095 22.527 -35.988 1.00 44.38 66 ARG D C 1
ATOM 8281 O O . ARG D 2 59 ? 17.226 21.686 -35.722 1.00 45.77 66 ARG D O 1
ATOM 8289 N N . SER D 2 60 ? 18.995 22.367 -36.945 1.00 39.88 67 SER D N 1
ATOM 8290 C CA . SER D 2 60 ? 19.031 21.138 -37.693 1.00 43.32 67 SER D CA 1
ATOM 8291 C C . SER D 2 60 ? 19.448 19.982 -36.776 1.00 42.57 67 SER D C 1
ATOM 8292 O O . SER D 2 60 ? 18.826 18.917 -36.798 1.00 47.38 67 SER D O 1
ATOM 8295 N N . ILE D 2 61 ? 20.478 20.213 -35.954 1.00 44.58 68 ILE D N 1
ATOM 8296 C CA . ILE D 2 61 ? 20.945 19.231 -34.968 1.00 42.56 68 ILE D CA 1
ATOM 8297 C C . ILE D 2 61 ? 19.844 18.840 -33.972 1.00 43.31 68 ILE D C 1
ATOM 8298 O O . ILE D 2 61 ? 19.731 17.679 -33.573 1.00 43.66 68 ILE D O 1
ATOM 8303 N N . MET D 2 62 ? 19.036 19.813 -33.567 1.00 38.21 69 MET D N 1
ATOM 8304 C CA . MET D 2 62 ? 17.993 19.546 -32.593 1.00 40.77 69 MET D CA 1
ATOM 8305 C C . MET D 2 62 ? 16.784 18.836 -33.217 1.00 46.55 69 MET D C 1
ATOM 8306 O O . MET D 2 62 ? 15.946 18.294 -32.503 1.00 49.76 69 MET D O 1
ATOM 8311 N N . GLU D 2 63 ? 16.702 18.827 -34.545 1.00 45.69 70 GLU D N 1
ATOM 8312 C CA . GLU D 2 63 ? 15.690 18.040 -35.237 1.00 39.24 70 GLU D CA 1
ATOM 8313 C C . GLU D 2 63 ? 16.171 16.606 -35.446 1.00 46.76 70 GLU D C 1
ATOM 8314 O O . GLU D 2 63 ? 15.400 15.667 -35.292 1.00 52.52 70 GLU D O 1
ATOM 8320 N N . LEU D 2 64 ? 17.442 16.436 -35.799 1.00 45.29 71 LEU D N 1
ATOM 8321 C CA . LEU D 2 64 ? 17.950 15.118 -36.179 1.00 46.59 71 LEU D CA 1
ATOM 8322 C C . LEU D 2 64 ? 18.275 14.243 -34.982 1.00 44.99 71 LEU D C 1
ATOM 8323 O O . LEU D 2 64 ? 18.017 13.033 -34.984 1.00 47.09 71 LEU D O 1
ATOM 8328 N N . SER D 2 65 ? 18.840 14.856 -33.952 1.00 43.34 72 SER D N 1
ATOM 8329 C CA . SER D 2 65 ? 19.194 14.110 -32.766 1.00 39.53 72 SER D CA 1
ATOM 8330 C C . SER D 2 65 ? 17.992 13.934 -31.835 1.00 45.31 72 SER D C 1
ATOM 8331 O O . SER D 2 65 ? 16.972 14.635 -31.950 1.00 45.17 72 SER D O 1
ATOM 8334 N N . SER D 2 66 ? 18.113 12.974 -30.929 1.00 39.90 73 SER D N 1
ATOM 8335 C CA . SER D 2 66 ? 17.052 12.685 -29.994 1.00 39.45 73 SER D CA 1
ATOM 8336 C C . SER D 2 66 ? 17.652 12.281 -28.661 1.00 38.94 73 SER D C 1
ATOM 8337 O O . SER D 2 66 ? 16.976 11.746 -27.786 1.00 47.95 73 SER D O 1
ATOM 8340 N N . VAL D 2 67 ? 18.931 12.557 -28.507 1.00 38.74 74 VAL D N 1
ATOM 8341 C CA . VAL D 2 67 ? 19.672 12.129 -27.341 1.00 40.91 74 VAL D CA 1
ATOM 8342 C C . VAL D 2 67 ? 20.590 13.247 -26.929 1.00 38.00 74 VAL D C 1
ATOM 8343 O O . VAL D 2 67 ? 21.162 13.903 -27.793 1.00 42.62 74 VAL D O 1
ATOM 8347 N N . GLY D 2 68 ? 20.738 13.473 -25.629 1.00 35.44 75 GLY D N 1
ATOM 8348 C CA . GLY D 2 68 ? 21.625 14.523 -25.148 1.00 39.49 75 GLY D CA 1
ATOM 8349 C C . GLY D 2 68 ? 22.168 14.357 -23.745 1.00 39.90 75 GLY D C 1
ATOM 8350 O O . GLY D 2 68 ? 21.933 13.347 -23.100 1.00 39.66 75 GLY D O 1
ATOM 8351 N N . THR D 2 69 ? 22.929 15.352 -23.295 1.00 43.56 76 THR D N 1
ATOM 8352 C CA . THR D 2 69 ? 23.393 15.427 -21.914 1.00 42.73 76 THR D CA 1
ATOM 8353 C C . THR D 2 69 ? 22.816 16.668 -21.249 1.00 46.46 76 THR D C 1
ATOM 8354 O O . THR D 2 69 ? 22.883 17.774 -21.783 1.00 39.92 76 THR D O 1
ATOM 8358 N N . LEU D 2 70 ? 22.205 16.464 -20.095 1.00 49.48 77 LEU D N 1
ATOM 8359 C CA . LEU D 2 70 ? 21.669 17.564 -19.332 1.00 48.33 77 LEU D CA 1
ATOM 8360 C C . LEU D 2 70 ? 22.609 17.793 -18.176 1.00 47.08 77 LEU D C 1
ATOM 8361 O O . LEU D 2 70 ? 22.799 16.912 -17.353 1.00 54.87 77 LEU D O 1
ATOM 8366 N N . SER D 2 71 ? 23.236 18.962 -18.159 1.00 51.87 78 SER D N 1
ATOM 8367 C CA . SER D 2 71 ? 24.176 19.317 -17.113 1.00 51.72 78 SER D CA 1
ATOM 8368 C C . SER D 2 71 ? 23.478 20.199 -16.108 1.00 55.01 78 SER D C 1
ATOM 8369 O O . SER D 2 71 ? 22.849 21.190 -16.486 1.00 55.48 78 SER D O 1
ATOM 8372 N N . THR D 2 72 ? 23.593 19.851 -14.834 1.00 58.42 79 THR D N 1
ATOM 8373 C CA . THR D 2 72 ? 22.978 20.642 -13.780 1.00 61.70 79 THR D CA 1
ATOM 8374 C C . THR D 2 72 ? 23.932 20.883 -12.636 1.00 60.24 79 THR D C 1
ATOM 8375 O O . THR D 2 72 ? 25.103 20.498 -12.694 1.00 60.29 79 THR D O 1
ATOM 8379 N N . LEU D 2 73 ? 23.395 21.507 -11.589 1.00 62.36 80 LEU D N 1
ATOM 8380 C CA . LEU D 2 73 ? 24.126 21.778 -10.361 1.00 68.05 80 LEU D CA 1
ATOM 8381 C C . LEU D 2 73 ? 23.599 20.969 -9.191 1.00 70.24 80 LEU D C 1
ATOM 8382 O O . LEU D 2 73 ? 22.424 21.070 -8.838 1.00 76.83 80 LEU D O 1
ATOM 8387 N N . THR D 2 74 ? 24.484 20.185 -8.586 1.00 72.57 81 THR D N 1
ATOM 8388 C CA . THR D 2 74 ? 24.152 19.370 -7.422 1.00 74.52 81 THR D CA 1
ATOM 8389 C C . THR D 2 74 ? 23.954 20.183 -6.133 1.00 76.12 81 THR D C 1
ATOM 8390 O O . THR D 2 74 ? 23.981 21.418 -6.140 1.00 70.55 81 THR D O 1
ATOM 8394 N N . HIS D 2 75 ? 23.753 19.466 -5.031 1.00 84.30 82 HIS D N 1
ATOM 8395 C CA . HIS D 2 75 ? 23.614 20.061 -3.703 1.00 85.75 82 HIS D CA 1
ATOM 8396 C C . HIS D 2 75 ? 24.966 20.608 -3.224 1.00 82.07 82 HIS D C 1
ATOM 8397 O O . HIS D 2 75 ? 25.018 21.551 -2.430 1.00 82.59 82 HIS D O 1
ATOM 8404 N N . ASP D 2 76 ? 26.050 20.016 -3.730 1.00 81.86 83 ASP D N 1
ATOM 8405 C CA . ASP D 2 76 ? 27.418 20.401 -3.358 1.00 86.83 83 ASP D CA 1
ATOM 8406 C C . ASP D 2 76 ? 28.006 21.482 -4.274 1.00 84.58 83 ASP D C 1
ATOM 8407 O O . ASP D 2 76 ? 29.101 21.996 -4.024 1.00 86.51 83 ASP D O 1
ATOM 8412 N N . GLY D 2 77 ? 27.288 21.818 -5.341 1.00 81.17 84 GLY D N 1
ATOM 8413 C CA . GLY D 2 77 ? 27.802 22.764 -6.307 1.00 70.70 84 GLY D CA 1
ATOM 8414 C C . GLY D 2 77 ? 28.590 22.104 -7.425 1.00 74.52 84 GLY D C 1
ATOM 8415 O O . GLY D 2 77 ? 28.863 22.750 -8.442 1.00 71.55 84 GLY D O 1
ATOM 8416 N N . TRP D 2 78 ? 28.959 20.832 -7.250 1.00 71.72 85 TRP D N 1
ATOM 8417 C CA . TRP D 2 78 ? 29.642 20.080 -8.304 1.00 66.63 85 TRP D CA 1
ATOM 8418 C C . TRP D 2 78 ? 28.833 20.047 -9.609 1.00 71.19 85 TRP D C 1
ATOM 8419 O O . TRP D 2 78 ? 27.593 19.977 -9.590 1.00 68.61 85 TRP D O 1
ATOM 8430 N N . PRO D 2 79 ? 29.538 20.112 -10.751 1.00 66.11 86 PRO D N 1
ATOM 8431 C CA . PRO D 2 79 ? 28.921 19.943 -12.071 1.00 66.43 86 PRO D CA 1
ATOM 8432 C C . PRO D 2 79 ? 28.449 18.508 -12.251 1.00 58.49 86 PRO D C 1
ATOM 8433 O O . PRO D 2 79 ? 29.123 17.599 -11.761 1.00 55.69 86 PRO D O 1
ATOM 8437 N N . LEU D 2 80 ? 27.323 18.293 -12.924 1.00 57.14 87 LEU D N 1
ATOM 8438 C CA . LEU D 2 80 ? 26.879 16.919 -13.181 1.00 58.64 87 LEU D CA 1
ATOM 8439 C C . LEU D 2 80 ? 26.155 16.797 -14.510 1.00 58.91 87 LEU D C 1
ATOM 8440 O O . LEU D 2 80 ? 25.234 17.569 -14.804 1.00 58.60 87 LEU D O 1
ATOM 8445 N N . GLY D 2 81 ? 26.563 15.822 -15.315 1.00 52.68 88 GLY D N 1
ATOM 8446 C CA . GLY D 2 81 ? 25.903 15.612 -16.584 1.00 50.16 88 GLY D CA 1
ATOM 8447 C C . GLY D 2 81 ? 25.118 14.332 -16.549 1.00 47.42 88 GLY D C 1
ATOM 8448 O O . GLY D 2 81 ? 25.611 13.324 -16.060 1.00 50.75 88 GLY D O 1
ATOM 8449 N N . VAL D 2 82 ? 23.900 14.361 -17.072 1.00 50.12 89 VAL D N 1
ATOM 8450 C CA . VAL D 2 82 ? 23.063 13.174 -17.072 1.00 46.53 89 VAL D CA 1
ATOM 8451 C C . VAL D 2 82 ? 22.398 12.959 -18.431 1.00 48.04 89 VAL D C 1
ATOM 8452 O O . VAL D 2 82 ? 21.880 13.896 -19.047 1.00 52.97 89 VAL D O 1
ATOM 8456 N N . GLY D 2 83 ? 22.443 11.717 -18.904 1.00 47.13 90 GLY D N 1
ATOM 8457 C CA . GLY D 2 83 ? 21.879 11.363 -20.195 1.00 43.27 90 GLY D CA 1
ATOM 8458 C C . GLY D 2 83 ? 20.379 11.563 -20.222 1.00 42.75 90 GLY D C 1
ATOM 8459 O O . GLY D 2 83 ? 19.670 11.206 -19.293 1.00 45.57 90 GLY D O 1
ATOM 8460 N N . VAL D 2 84 ? 19.882 12.112 -21.313 1.00 46.11 91 VAL D N 1
ATOM 8461 C CA . VAL D 2 84 ? 18.474 12.466 -21.383 1.00 46.07 91 VAL D CA 1
ATOM 8462 C C . VAL D 2 84 ? 18.020 12.426 -22.847 1.00 47.99 91 VAL D C 1
ATOM 8463 O O . VAL D 2 84 ? 18.813 12.712 -23.749 1.00 51.18 91 VAL D O 1
ATOM 8467 N N . ARG D 2 85 ? 16.786 11.986 -23.088 1.00 48.12 92 ARG D N 1
ATOM 8468 C CA . ARG D 2 85 ? 16.174 12.043 -24.423 1.00 48.43 92 ARG D CA 1
ATOM 8469 C C . ARG D 2 85 ? 15.328 13.319 -24.538 1.00 50.63 92 ARG D C 1
ATOM 8470 O O . ARG D 2 85 ? 14.869 13.859 -23.528 1.00 50.31 92 ARG D O 1
ATOM 8478 N N . PHE D 2 86 ? 15.131 13.812 -25.760 1.00 49.89 93 PHE D N 1
ATOM 8479 C CA . PHE D 2 86 ? 14.475 15.110 -25.951 1.00 50.10 93 PHE D CA 1
ATOM 8480 C C . PHE D 2 86 ? 13.698 15.227 -27.269 1.00 49.46 93 PHE D C 1
ATOM 8481 O O . PHE D 2 86 ? 13.943 14.482 -28.221 1.00 51.37 93 PHE D O 1
ATOM 8489 N N . ALA D 2 87 ? 12.774 16.181 -27.308 1.00 49.36 94 ALA D N 1
ATOM 8490 C CA . ALA D 2 87 ? 12.082 16.576 -28.525 1.00 50.04 94 ALA D CA 1
ATOM 8491 C C . ALA D 2 87 ? 12.085 18.102 -28.566 1.00 51.59 94 ALA D C 1
ATOM 8492 O O . ALA D 2 87 ? 12.477 18.738 -27.597 1.00 56.40 94 ALA D O 1
ATOM 8494 N N . VAL D 2 88 ? 11.642 18.700 -29.660 1.00 45.84 95 VAL D N 1
ATOM 8495 C CA . VAL D 2 88 ? 11.585 20.148 -29.714 1.00 51.14 95 VAL D CA 1
ATOM 8496 C C . VAL D 2 88 ? 10.289 20.595 -30.368 1.00 50.44 95 VAL D C 1
ATOM 8497 O O . VAL D 2 88 ? 9.836 19.966 -31.323 1.00 50.66 95 VAL D O 1
ATOM 8501 N N . ASP D 2 89 ? 9.705 21.685 -29.870 1.00 52.07 96 ASP D N 1
ATOM 8502 C CA . ASP D 2 89 ? 8.567 22.309 -30.547 1.00 45.40 96 ASP D CA 1
ATOM 8503 C C . ASP D 2 89 ? 9.034 23.119 -31.756 1.00 48.38 96 ASP D C 1
ATOM 8504 O O . ASP D 2 89 ? 10.188 23.009 -32.171 1.00 52.44 96 ASP D O 1
ATOM 8509 N N . LYS D 2 90 ? 8.141 23.936 -32.313 1.00 50.15 97 LYS D N 1
ATOM 8510 C CA . LYS D 2 90 ? 8.402 24.625 -33.581 1.00 51.30 97 LYS D CA 1
ATOM 8511 C C . LYS D 2 90 ? 9.266 25.877 -33.418 1.00 49.68 97 LYS D C 1
ATOM 8512 O O . LYS D 2 90 ? 9.679 26.489 -34.400 1.00 51.43 97 LYS D O 1
ATOM 8518 N N . ASP D 2 91 ? 9.552 26.238 -32.175 1.00 52.73 98 ASP D N 1
ATOM 8519 C CA . ASP D 2 91 ? 10.523 27.287 -31.880 1.00 55.39 98 ASP D CA 1
ATOM 8520 C C . ASP D 2 91 ? 11.869 26.719 -31.375 1.00 54.58 98 ASP D C 1
ATOM 8521 O O . ASP D 2 91 ? 12.748 27.472 -30.942 1.00 53.73 98 ASP D O 1
ATOM 8526 N N . GLY D 2 92 ? 12.033 25.400 -31.427 1.00 46.68 99 GLY D N 1
ATOM 8527 C CA . GLY D 2 92 ? 13.301 24.785 -31.055 1.00 48.27 99 GLY D CA 1
ATOM 8528 C C . GLY D 2 92 ? 13.511 24.542 -29.573 1.00 45.89 99 GLY D C 1
ATOM 8529 O O . GLY D 2 92 ? 14.555 24.031 -29.160 1.00 47.49 99 GLY D O 1
ATOM 8530 N N . THR D 2 93 ? 12.522 24.906 -28.767 1.00 47.16 100 THR D N 1
ATOM 8531 C CA . THR D 2 93 ? 12.587 24.691 -27.320 1.00 51.39 100 THR D CA 1
ATOM 8532 C C . THR D 2 93 ? 12.624 23.192 -26.999 1.00 50.42 100 THR D C 1
ATOM 8533 O O . THR D 2 93 ? 11.768 22.429 -27.444 1.00 52.93 100 THR D O 1
ATOM 8537 N N . PRO D 2 94 ? 13.631 22.758 -26.239 1.00 48.39 101 PRO D N 1
ATOM 8538 C CA . PRO D 2 94 ? 13.664 21.338 -25.883 1.00 46.46 101 PRO D CA 1
ATOM 8539 C C . PRO D 2 94 ? 12.680 20.973 -24.772 1.00 54.20 101 PRO D C 1
ATOM 8540 O O . PRO D 2 94 ? 12.538 21.714 -23.797 1.00 57.88 101 PRO D O 1
ATOM 8544 N N . VAL D 2 95 ? 12.004 19.840 -24.920 1.00 50.81 102 VAL D N 1
ATOM 8545 C CA . VAL D 2 95 ? 11.253 19.275 -23.815 1.00 51.99 102 VAL D CA 1
ATOM 8546 C C . VAL D 2 95 ? 11.862 17.927 -23.478 1.00 58.57 102 VAL D C 1
ATOM 8547 O O . VAL D 2 95 ? 12.019 17.081 -24.344 1.00 56.54 102 VAL D O 1
ATOM 8551 N N . LEU D 2 96 ? 12.244 17.755 -22.215 1.00 64.31 103 LEU D N 1
ATOM 8552 C CA . LEU D 2 96 ? 12.930 16.545 -21.760 1.00 55.33 103 LEU D CA 1
ATOM 8553 C C . LEU D 2 96 ? 12.043 15.594 -20.965 1.00 59.59 103 LEU D C 1
ATOM 8554 O O . LEU D 2 96 ? 10.939 15.952 -20.548 1.00 57.02 103 LEU D O 1
ATOM 8559 N N . CYS D 2 97 ? 12.567 14.384 -20.764 1.00 64.84 104 CYS D N 1
ATOM 8560 C CA . CYS D 2 97 ? 12.037 13.400 -19.820 1.00 61.19 104 CYS D CA 1
ATOM 8561 C C . CYS D 2 97 ? 13.051 13.058 -18.756 1.00 64.38 104 CYS D C 1
ATOM 8562 O O . CYS D 2 97 ? 14.195 12.740 -19.068 1.00 66.50 104 CYS D O 1
ATOM 8565 N N . LEU D 2 98 ? 12.626 13.119 -17.501 1.00 68.24 105 LEU D N 1
ATOM 8566 C CA . LEU D 2 98 ? 13.483 12.737 -16.389 1.00 71.05 105 LEU D CA 1
ATOM 8567 C C . LEU D 2 98 ? 12.659 12.406 -15.160 1.00 74.52 105 LEU D C 1
ATOM 8568 O O . LEU D 2 98 ? 11.489 12.768 -15.070 1.00 72.65 105 LEU D O 1
ATOM 8573 N N . ASN D 2 99 ? 13.285 11.721 -14.212 1.00 79.13 106 ASN D N 1
ATOM 8574 C CA . ASN D 2 99 ? 12.566 11.182 -13.070 1.00 88.12 106 ASN D CA 1
ATOM 8575 C C . ASN D 2 99 ? 12.902 11.851 -11.736 1.00 88.64 106 ASN D C 1
ATOM 8576 O O . ASN D 2 99 ? 12.000 12.276 -11.014 1.00 96.10 106 ASN D O 1
ATOM 8581 N N . ARG D 2 100 ? 14.189 11.954 -11.409 1.00 90.06 107 ARG D N 1
ATOM 8582 C CA . ARG D 2 100 ? 14.596 12.370 -10.065 1.00 95.24 107 ARG D CA 1
ATOM 8583 C C . ARG D 2 100 ? 14.198 13.810 -9.759 1.00 99.01 107 ARG D C 1
ATOM 8584 O O . ARG D 2 100 ? 15.059 14.686 -9.658 1.00 104.13 107 ARG D O 1
ATOM 8586 N N . SER D 2 101 ? 12.891 14.032 -9.606 1.00 97.16 108 SER D N 1
ATOM 8587 C CA . SER D 2 101 ? 12.328 15.326 -9.207 1.00 103.15 108 SER D CA 1
ATOM 8588 C C . SER D 2 101 ? 12.880 16.497 -10.023 1.00 106.07 108 SER D C 1
ATOM 8589 O O . SER D 2 101 ? 13.225 16.342 -11.199 1.00 102.87 108 SER D O 1
ATOM 8591 N N . VAL D 2 102 ? 12.953 17.664 -9.389 1.00 103.76 109 VAL D N 1
ATOM 8592 C CA . VAL D 2 102 ? 13.563 18.836 -10.000 1.00 103.46 109 VAL D CA 1
ATOM 8593 C C . VAL D 2 102 ? 14.474 19.511 -8.983 1.00 106.79 109 VAL D C 1
ATOM 8594 O O . VAL D 2 102 ? 14.254 19.407 -7.775 1.00 109.62 109 VAL D O 1
ATOM 8596 N N . SER D 2 103 ? 15.505 20.190 -9.475 1.00 101.88 110 SER D N 1
ATOM 8597 C CA . SER D 2 103 ? 16.463 20.865 -8.609 1.00 98.83 110 SER D CA 1
ATOM 8598 C C . SER D 2 103 ? 15.893 22.193 -8.109 1.00 96.63 110 SER D C 1
ATOM 8599 O O . SER D 2 103 ? 15.024 22.789 -8.764 1.00 90.33 110 SER D O 1
ATOM 8602 N N . PRO D 2 104 ? 16.352 22.647 -6.927 1.00 98.43 111 PRO D N 1
ATOM 8603 C CA . PRO D 2 104 ? 16.062 24.031 -6.522 1.00 94.37 111 PRO D CA 1
ATOM 8604 C C . PRO D 2 104 ? 16.635 25.030 -7.538 1.00 82.68 111 PRO D C 1
ATOM 8605 O O . PRO D 2 104 ? 15.993 26.033 -7.867 1.00 72.50 111 PRO D O 1
ATOM 8609 N N . ASP D 2 105 ? 17.827 24.718 -8.044 1.00 86.42 112 ASP D N 1
ATOM 8610 C CA . ASP D 2 105 ? 18.537 25.540 -9.024 1.00 84.14 112 ASP D CA 1
ATOM 8611 C C . ASP D 2 105 ? 18.178 25.127 -10.456 1.00 73.70 112 ASP D C 1
ATOM 8612 O O . ASP D 2 105 ? 18.726 24.164 -10.988 1.00 77.41 112 ASP D O 1
ATOM 8617 N N . LYS D 2 106 ? 17.267 25.862 -11.081 1.00 70.26 113 LYS D N 1
ATOM 8618 C CA . LYS D 2 106 ? 16.768 25.486 -12.398 1.00 69.54 113 LYS D CA 1
ATOM 8619 C C . LYS D 2 106 ? 17.824 25.654 -13.501 1.00 69.01 113 LYS D C 1
ATOM 8620 O O . LYS D 2 106 ? 17.608 25.250 -14.651 1.00 61.99 113 LYS D O 1
ATOM 8626 N N . ARG D 2 107 ? 18.962 26.246 -13.149 1.00 65.56 114 ARG D N 1
ATOM 8627 C CA . ARG D 2 107 ? 20.002 26.549 -14.132 1.00 66.26 114 ARG D CA 1
ATOM 8628 C C . ARG D 2 107 ? 20.574 25.289 -14.759 1.00 64.79 114 ARG D C 1
ATOM 8629 O O . ARG D 2 107 ? 20.966 24.362 -14.055 1.00 70.87 114 ARG D O 1
ATOM 8637 N N . SER D 2 108 ? 20.608 25.246 -16.085 1.00 56.79 115 SER D N 1
ATOM 8638 C CA . SER D 2 108 ? 21.034 24.028 -16.757 1.00 61.05 115 SER D CA 1
ATOM 8639 C C . SER D 2 108 ? 21.470 24.238 -18.202 1.00 53.46 115 SER D C 1
ATOM 8640 O O . SER D 2 108 ? 21.158 25.255 -18.826 1.00 50.41 115 SER D O 1
ATOM 8643 N N . ALA D 2 109 ? 22.204 23.255 -18.717 1.00 55.16 116 ALA D N 1
ATOM 8644 C CA . ALA D 2 109 ? 22.586 23.230 -20.123 1.00 52.89 116 ALA D CA 1
ATOM 8645 C C . ALA D 2 109 ? 22.253 21.874 -20.759 1.00 48.95 116 ALA D C 1
ATOM 8646 O O . ALA D 2 109 ? 22.345 20.823 -20.122 1.00 45.53 116 ALA D O 1
ATOM 8648 N N . LEU D 2 110 ? 21.826 21.909 -22.012 1.00 45.13 117 LEU D N 1
ATOM 8649 C CA . LEU D 2 110 ? 21.574 20.691 -22.741 1.00 38.66 117 LEU D CA 1
ATOM 8650 C C . LEU D 2 110 ? 22.560 20.628 -23.886 1.00 44.13 117 LEU D C 1
ATOM 8651 O O . LEU D 2 110 ? 22.572 21.520 -24.737 1.00 41.05 117 LEU D O 1
ATOM 8656 N N . HIS D 2 111 ? 23.398 19.584 -23.880 1.00 42.00 118 HIS D N 1
ATOM 8657 C CA . HIS D 2 111 ? 24.385 19.347 -24.937 1.00 41.88 118 HIS D CA 1
ATOM 8658 C C . HIS D 2 111 ? 23.938 18.233 -25.863 1.00 40.97 118 HIS D C 1
ATOM 8659 O O . HIS D 2 111 ? 23.596 17.140 -25.406 1.00 41.86 118 HIS D O 1
ATOM 8666 N N . VAL D 2 112 ? 23.943 18.515 -27.161 1.00 43.97 119 VAL D N 1
ATOM 8667 C CA . VAL D 2 112 ? 23.461 17.570 -28.164 1.00 43.11 119 VAL D CA 1
ATOM 8668 C C . VAL D 2 112 ? 24.416 17.518 -29.350 1.00 41.23 119 VAL D C 1
ATOM 8669 O O . VAL D 2 112 ? 24.842 18.550 -29.848 1.00 42.38 119 VAL D O 1
ATOM 8673 N N . GLN D 2 113 ? 24.734 16.307 -29.798 1.00 40.98 120 GLN D N 1
ATOM 8674 C CA . GLN D 2 113 ? 25.715 16.109 -30.852 1.00 39.30 120 GLN D CA 1
ATOM 8675 C C . GLN D 2 113 ? 25.027 15.583 -32.084 1.00 43.22 120 GLN D C 1
ATOM 8676 O O . GLN D 2 113 ? 24.032 14.881 -31.976 1.00 40.36 120 GLN D O 1
ATOM 8682 N N . LEU D 2 114 ? 25.550 15.925 -33.256 1.00 44.73 121 LEU D N 1
ATOM 8683 C CA . LEU D 2 114 ? 25.148 15.266 -34.492 1.00 43.15 121 LEU D CA 1
ATOM 8684 C C . LEU D 2 114 ? 26.375 14.744 -35.257 1.00 47.04 121 LEU D C 1
ATOM 8685 O O . LEU D 2 114 ? 27.024 15.505 -35.976 1.00 50.45 121 LEU D O 1
ATOM 8690 N N . GLU D 2 115 ? 26.715 13.467 -35.105 1.00 41.51 122 GLU D N 1
ATOM 8691 C CA . GLU D 2 115 ? 27.863 12.952 -35.841 1.00 46.51 122 GLU D CA 1
ATOM 8692 C C . GLU D 2 115 ? 27.522 12.878 -37.323 1.00 47.10 122 GLU D C 1
ATOM 8693 O O . GLU D 2 115 ? 26.440 12.432 -37.689 1.00 45.14 122 GLU D O 1
ATOM 8699 N N . GLN D 2 116 ? 28.451 13.324 -38.165 1.00 49.08 123 GLN D N 1
ATOM 8700 C CA . GLN D 2 116 ? 28.209 13.399 -39.596 1.00 47.54 123 GLN D CA 1
ATOM 8701 C C . GLN D 2 116 ? 29.138 12.501 -40.381 1.00 48.03 123 GLN D C 1
ATOM 8702 O O . GLN D 2 116 ? 30.321 12.791 -40.520 1.00 53.47 123 GLN D O 1
ATOM 8708 N N . CYS D 2 117 ? 28.572 11.408 -40.884 1.00 55.46 124 CYS D N 1
ATOM 8709 C CA . CYS D 2 117 ? 29.252 10.441 -41.750 1.00 47.47 124 CYS D CA 1
ATOM 8710 C C . CYS D 2 117 ? 30.599 10.013 -41.195 1.00 48.22 124 CYS D C 1
ATOM 8711 O O . CYS D 2 117 ? 31.576 9.909 -41.923 1.00 53.27 124 CYS D O 1
ATOM 8714 N N . GLY D 2 118 ? 30.631 9.776 -39.885 1.00 54.14 125 GLY D N 1
ATOM 8715 C CA . GLY D 2 118 ? 31.807 9.272 -39.183 1.00 42.74 125 GLY D CA 1
ATOM 8716 C C . GLY D 2 118 ? 33.035 10.158 -39.229 1.00 48.00 125 GLY D C 1
ATOM 8717 O O . GLY D 2 118 ? 34.098 9.771 -38.762 1.00 50.14 125 GLY D O 1
ATOM 8718 N N . LEU D 2 119 ? 32.902 11.356 -39.777 1.00 47.27 126 LEU D N 1
ATOM 8719 C CA . LEU D 2 119 ? 34.058 12.219 -39.931 1.00 50.82 126 LEU D CA 1
ATOM 8720 C C . LEU D 2 119 ? 34.040 13.429 -39.024 1.00 50.07 126 LEU D C 1
ATOM 8721 O O . LEU D 2 119 ? 35.094 13.891 -38.587 1.00 46.77 126 LEU D O 1
ATOM 8726 N N . ARG D 2 120 ? 32.848 13.946 -38.745 1.00 47.50 127 ARG D N 1
ATOM 8727 C CA . ARG D 2 120 ? 32.748 15.237 -38.097 1.00 45.77 127 ARG D CA 1
ATOM 8728 C C . ARG D 2 120 ? 31.556 15.257 -37.183 1.00 45.85 127 ARG D C 1
ATOM 8729 O O . ARG D 2 120 ? 30.547 14.621 -37.469 1.00 47.53 127 ARG D O 1
ATOM 8737 N N . THR D 2 121 ? 31.656 15.993 -36.082 1.00 47.21 128 THR D N 1
ATOM 8738 C CA . THR D 2 121 ? 30.542 16.072 -35.159 1.00 48.29 128 THR D CA 1
ATOM 8739 C C . THR D 2 121 ? 30.265 17.509 -34.694 1.00 50.76 128 THR D C 1
ATOM 8740 O O . THR D 2 121 ? 30.818 17.962 -33.690 1.00 51.19 128 THR D O 1
ATOM 8744 N N . PRO D 2 122 ? 29.396 18.221 -35.432 1.00 50.01 129 PRO D N 1
ATOM 8745 C CA . PRO D 2 122 ? 28.829 19.497 -34.990 1.00 49.24 129 PRO D CA 1
ATOM 8746 C C . PRO D 2 122 ? 28.002 19.298 -33.730 1.00 48.67 129 PRO D C 1
ATOM 8747 O O . PRO D 2 122 ? 27.468 18.210 -33.542 1.00 54.20 129 PRO D O 1
ATOM 8751 N N . GLN D 2 123 ? 27.909 20.316 -32.878 1.00 49.15 130 GLN D N 1
ATOM 8752 C CA . GLN D 2 123 ? 27.223 20.189 -31.591 1.00 44.88 130 GLN D CA 1
ATOM 8753 C C . GLN D 2 123 ? 26.521 21.471 -31.186 1.00 47.07 130 GLN D C 1
ATOM 8754 O O . GLN D 2 123 ? 26.785 22.532 -31.734 1.00 53.30 130 GLN D O 1
ATOM 8760 N N . CYS D 2 124 ? 25.660 21.402 -30.185 1.00 42.08 131 CYS D N 1
ATOM 8761 C CA . CYS D 2 124 ? 25.171 22.647 -29.630 1.00 47.74 131 CYS D CA 1
ATOM 8762 C C . CYS D 2 124 ? 24.837 22.530 -28.159 1.00 43.16 131 CYS D C 1
ATOM 8763 O O . CYS D 2 124 ? 24.527 21.452 -27.659 1.00 42.14 131 CYS D O 1
ATOM 8766 N N . THR D 2 125 ? 24.951 23.642 -27.448 1.00 43.15 132 THR D N 1
ATOM 8767 C CA . THR D 2 125 ? 24.542 23.634 -26.063 1.00 45.12 132 THR D CA 1
ATOM 8768 C C . THR D 2 125 ? 23.512 24.712 -25.794 1.00 47.95 132 THR D C 1
ATOM 8769 O O . THR D 2 125 ? 23.680 25.890 -26.145 1.00 46.56 132 THR D O 1
ATOM 8773 N N . ILE D 2 126 ? 22.422 24.279 -25.191 1.00 45.67 133 ILE D N 1
ATOM 8774 C CA . ILE D 2 126 ? 21.335 25.162 -24.877 1.00 47.18 133 ILE D CA 1
ATOM 8775 C C . ILE D 2 126 ? 21.432 25.481 -23.412 1.00 48.21 133 ILE D C 1
ATOM 8776 O O . ILE D 2 126 ? 21.340 24.594 -22.582 1.00 51.97 133 ILE D O 1
ATOM 8781 N N . GLN D 2 127 ? 21.664 26.746 -23.088 1.00 52.84 134 GLN D N 1
ATOM 8782 C CA . GLN D 2 127 ? 21.679 27.141 -21.694 1.00 50.77 134 GLN D CA 1
ATOM 8783 C C . GLN D 2 127 ? 20.325 27.685 -21.307 1.00 57.23 134 GLN D C 1
ATOM 8784 O O . GLN D 2 127 ? 19.718 28.451 -22.057 1.00 60.25 134 GLN D O 1
ATOM 8790 N N . GLY D 2 128 ? 19.836 27.272 -20.143 1.00 58.68 135 GLY D N 1
ATOM 8791 C CA . GLY D 2 128 ? 18.561 27.773 -19.677 1.00 57.83 135 GLY D CA 1
ATOM 8792 C C . GLY D 2 128 ? 18.041 27.184 -18.383 1.00 62.47 135 GLY D C 1
ATOM 8793 O O . GLY D 2 128 ? 18.649 26.284 -17.784 1.00 59.06 135 GLY D O 1
ATOM 8794 N N . SER D 2 129 ? 16.895 27.715 -17.958 1.00 63.57 136 SER D N 1
ATOM 8795 C CA . SER D 2 129 ? 16.210 27.277 -16.753 1.00 60.17 136 SER D CA 1
ATOM 8796 C C . SER D 2 129 ? 15.316 26.085 -17.065 1.00 62.97 136 SER D C 1
ATOM 8797 O O . SER D 2 129 ? 14.517 26.139 -17.994 1.00 61.90 136 SER D O 1
ATOM 8800 N N . ILE D 2 130 ? 15.444 25.011 -16.298 1.00 58.69 137 ILE D N 1
ATOM 8801 C CA . ILE D 2 130 ? 14.604 23.846 -16.523 1.00 60.10 137 ILE D CA 1
ATOM 8802 C C . ILE D 2 130 ? 13.380 23.853 -15.584 1.00 66.45 137 ILE D C 1
ATOM 8803 O O . ILE D 2 130 ? 13.502 24.098 -14.380 1.00 67.38 137 ILE D O 1
ATOM 8808 N N . GLY D 2 131 ? 12.193 23.617 -16.139 1.00 61.80 138 GLY D N 1
ATOM 8809 C CA . GLY D 2 131 ? 11.001 23.501 -15.314 1.00 66.06 138 GLY D CA 1
ATOM 8810 C C . GLY D 2 131 ? 9.830 22.769 -15.956 1.00 71.34 138 GLY D C 1
ATOM 8811 O O . GLY D 2 131 ? 9.976 22.166 -17.017 1.00 71.26 138 GLY D O 1
ATOM 8812 N N . ARG D 2 132 ? 8.672 22.812 -15.297 1.00 70.46 139 ARG D N 1
ATOM 8813 C CA . ARG D 2 132 ? 7.430 22.302 -15.867 1.00 71.59 139 ARG D CA 1
ATOM 8814 C C . ARG D 2 132 ? 6.903 23.289 -16.890 1.00 77.42 139 ARG D C 1
ATOM 8815 O O . ARG D 2 132 ? 7.236 24.474 -16.835 1.00 81.52 139 ARG D O 1
ATOM 8823 N N . PRO D 2 133 ? 6.075 22.809 -17.831 1.00 76.13 140 PRO D N 1
ATOM 8824 C CA . PRO D 2 133 ? 5.415 23.715 -18.776 1.00 80.90 140 PRO D CA 1
ATOM 8825 C C . PRO D 2 133 ? 4.423 24.674 -18.096 1.00 85.81 140 PRO D C 1
ATOM 8826 O O . PRO D 2 133 ? 4.133 25.739 -18.652 1.00 88.04 140 PRO D O 1
ATOM 8830 N N . GLY D 2 134 ? 3.910 24.301 -16.923 1.00 83.56 141 GLY D N 1
ATOM 8831 C CA . GLY D 2 134 ? 3.021 25.170 -16.163 1.00 84.14 141 GLY D CA 1
ATOM 8832 C C . GLY D 2 134 ? 1.537 25.019 -16.481 1.00 92.32 141 GLY D C 1
ATOM 8833 O O . GLY D 2 134 ? 0.767 24.483 -15.676 1.00 90.23 141 GLY D O 1
ATOM 8834 N N . ASP D 2 135 ? 1.134 25.506 -17.653 1.00 95.76 142 ASP D N 1
ATOM 8835 C CA . ASP D 2 135 ? -0.257 25.425 -18.108 1.00 97.60 142 ASP D CA 1
ATOM 8836 C C . ASP D 2 135 ? -0.547 24.099 -18.832 1.00 99.24 142 ASP D C 1
ATOM 8837 O O . ASP D 2 135 ? 0.171 23.722 -19.768 1.00 97.63 142 ASP D O 1
ATOM 8842 N N . ASP D 2 136 ? -1.612 23.409 -18.414 1.00 98.31 143 ASP D N 1
ATOM 8843 C CA . ASP D 2 136 ? -1.895 22.046 -18.878 1.00 94.26 143 ASP D CA 1
ATOM 8844 C C . ASP D 2 136 ? -2.333 21.911 -20.341 1.00 96.92 143 ASP D C 1
ATOM 8845 O O . ASP D 2 136 ? -2.871 20.869 -20.728 1.00 101.15 143 ASP D O 1
ATOM 8850 N N . THR D 2 137 ? -2.100 22.939 -21.153 1.00 92.87 144 THR D N 1
ATOM 8851 C CA . THR D 2 137 ? -2.537 22.903 -22.546 1.00 95.52 144 THR D CA 1
ATOM 8852 C C . THR D 2 137 ? -1.334 22.879 -23.488 1.00 96.57 144 THR D C 1
ATOM 8853 O O . THR D 2 137 ? -1.442 22.441 -24.635 1.00 95.69 144 THR D O 1
ATOM 8857 N N . VAL D 2 138 ? -0.185 23.338 -22.996 1.00 96.49 145 VAL D N 1
ATOM 8858 C CA . VAL D 2 138 ? 1.079 23.151 -23.702 1.00 89.09 145 VAL D CA 1
ATOM 8859 C C . VAL D 2 138 ? 1.745 21.886 -23.176 1.00 85.86 145 VAL D C 1
ATOM 8860 O O . VAL D 2 138 ? 2.712 21.391 -23.744 1.00 81.79 145 VAL D O 1
ATOM 8864 N N . LEU D 2 139 ? 1.218 21.378 -22.069 1.00 87.44 146 LEU D N 1
ATOM 8865 C CA . LEU D 2 139 ? 1.516 20.025 -21.640 1.00 85.16 146 LEU D CA 1
ATOM 8866 C C . LEU D 2 139 ? 1.068 19.084 -22.745 1.00 83.11 146 LEU D C 1
ATOM 8867 O O . LEU D 2 139 ? 1.755 18.119 -23.071 1.00 81.48 146 LEU D O 1
ATOM 8872 N N . LYS D 2 140 ? -0.094 19.383 -23.317 1.00 83.23 147 LYS D N 1
ATOM 8873 C CA . LYS D 2 140 ? -0.668 18.564 -24.370 1.00 80.21 147 LYS D CA 1
ATOM 8874 C C . LYS D 2 140 ? 0.114 18.716 -25.661 1.00 81.11 147 LYS D C 1
ATOM 8875 O O . LYS D 2 140 ? 0.290 17.747 -26.405 1.00 81.29 147 LYS D O 1
ATOM 8881 N N . ARG D 2 141 ? 0.572 19.936 -25.929 1.00 82.90 148 ARG D N 1
ATOM 8882 C CA . ARG D 2 141 ? 1.363 20.203 -27.125 1.00 82.40 148 ARG D CA 1
ATOM 8883 C C . ARG D 2 141 ? 2.639 19.385 -27.104 1.00 71.86 148 ARG D C 1
ATOM 8884 O O . ARG D 2 141 ? 2.976 18.703 -28.071 1.00 73.61 148 ARG D O 1
ATOM 8892 N N . LEU D 2 142 ? 3.340 19.457 -25.978 1.00 69.64 149 LEU D N 1
ATOM 8893 C CA . LEU D 2 142 ? 4.639 18.821 -25.850 1.00 74.84 149 LEU D CA 1
ATOM 8894 C C . LEU D 2 142 ? 4.496 17.310 -25.933 1.00 69.96 149 LEU D C 1
ATOM 8895 O O . LEU D 2 142 ? 5.229 16.663 -26.678 1.00 65.88 149 LEU D O 1
ATOM 8900 N N . SER D 2 143 ? 3.532 16.757 -25.200 1.00 68.62 150 SER D N 1
ATOM 8901 C CA . SER D 2 143 ? 3.317 15.313 -25.214 1.00 71.51 150 SER D CA 1
ATOM 8902 C C . SER D 2 143 ? 3.003 14.852 -26.636 1.00 69.75 150 SER D C 1
ATOM 8903 O O . SER D 2 143 ? 3.563 13.870 -27.107 1.00 72.93 150 SER D O 1
ATOM 8906 N N . ALA D 2 144 ? 2.138 15.571 -27.338 1.00 66.50 151 ALA D N 1
ATOM 8907 C CA . ALA D 2 144 ? 1.878 15.243 -28.733 1.00 65.92 151 ALA D CA 1
ATOM 8908 C C . ALA D 2 144 ? 3.144 15.385 -29.595 1.00 68.22 151 ALA D C 1
ATOM 8909 O O . ALA D 2 144 ? 3.286 14.696 -30.601 1.00 73.78 151 ALA D O 1
ATOM 8911 N N . THR D 2 145 ? 4.061 16.269 -29.218 1.00 61.18 152 THR D N 1
ATOM 8912 C CA . THR D 2 145 ? 5.314 16.373 -29.959 1.00 67.62 152 THR D CA 1
ATOM 8913 C C . THR D 2 145 ? 6.158 15.125 -29.711 1.00 64.26 152 THR D C 1
ATOM 8914 O O . THR D 2 145 ? 6.657 14.496 -30.656 1.00 55.10 152 THR D O 1
ATOM 8918 N N . TRP D 2 146 ? 6.288 14.776 -28.428 1.00 61.48 153 TRP D N 1
ATOM 8919 C CA . TRP D 2 146 ? 7.023 13.596 -27.983 1.00 58.49 153 TRP D CA 1
ATOM 8920 C C . TRP D 2 146 ? 6.565 12.313 -28.669 1.00 61.90 153 TRP D C 1
ATOM 8921 O O . TRP D 2 146 ? 7.387 11.614 -29.270 1.00 61.63 153 TRP D O 1
ATOM 8932 N N . ARG D 2 147 ? 5.268 12.005 -28.574 1.00 68.25 154 ARG D N 1
ATOM 8933 C CA . ARG D 2 147 ? 4.706 10.781 -29.160 1.00 62.72 154 ARG D CA 1
ATOM 8934 C C . ARG D 2 147 ? 4.821 10.829 -30.671 1.00 64.50 154 ARG D C 1
ATOM 8935 O O . ARG D 2 147 ? 4.943 9.794 -31.325 1.00 63.14 154 ARG D O 1
ATOM 8943 N N . GLU D 2 148 ? 4.789 12.035 -31.229 1.00 63.20 155 GLU D N 1
ATOM 8944 C CA . GLU D 2 148 ? 5.042 12.183 -32.653 1.00 62.55 155 GLU D CA 1
ATOM 8945 C C . GLU D 2 148 ? 6.479 11.763 -32.991 1.00 60.76 155 GLU D C 1
ATOM 8946 O O . GLU D 2 148 ? 6.727 11.105 -33.997 1.00 65.37 155 GLU D O 1
ATOM 8948 N N . LYS D 2 149 ? 7.430 12.134 -32.143 1.00 56.08 156 LYS D N 1
ATOM 8949 C CA . LYS D 2 149 ? 8.826 11.898 -32.474 1.00 59.89 156 LYS D CA 1
ATOM 8950 C C . LYS D 2 149 ? 9.276 10.478 -32.136 1.00 61.39 156 LYS D C 1
ATOM 8951 O O . LYS D 2 149 ? 9.996 9.858 -32.918 1.00 61.51 156 LYS D O 1
ATOM 8957 N N . PHE D 2 150 ? 8.858 9.968 -30.978 1.00 57.56 157 PHE D N 1
ATOM 8958 C CA . PHE D 2 150 ? 9.410 8.721 -30.445 1.00 57.59 157 PHE D CA 1
ATOM 8959 C C . PHE D 2 150 ? 8.476 7.513 -30.609 1.00 67.81 157 PHE D C 1
ATOM 8960 O O . PHE D 2 150 ? 8.728 6.450 -30.044 1.00 71.56 157 PHE D O 1
ATOM 8968 N N . GLY D 2 151 ? 7.397 7.682 -31.370 1.00 70.96 158 GLY D N 1
ATOM 8969 C CA . GLY D 2 151 ? 6.439 6.620 -31.616 1.00 65.15 158 GLY D CA 1
ATOM 8970 C C . GLY D 2 151 ? 5.859 6.006 -30.355 1.00 68.43 158 GLY D C 1
ATOM 8971 O O . GLY D 2 151 ? 5.226 4.960 -30.411 1.00 69.17 158 GLY D O 1
ATOM 8972 N N . GLU D 2 152 ? 6.067 6.656 -29.216 1.00 65.77 159 GLU D N 1
ATOM 8973 C CA . GLU D 2 152 ? 5.736 6.064 -27.930 1.00 66.89 159 GLU D CA 1
ATOM 8974 C C . GLU D 2 152 ? 4.968 7.034 -27.064 1.00 70.38 159 GLU D C 1
ATOM 8975 O O . GLU D 2 152 ? 5.048 8.241 -27.273 1.00 71.15 159 GLU D O 1
ATOM 8981 N N . GLU D 2 153 ? 4.231 6.513 -26.086 1.00 71.02 160 GLU D N 1
ATOM 8982 C CA . GLU D 2 153 ? 3.489 7.370 -25.168 1.00 72.79 160 GLU D CA 1
ATOM 8983 C C . GLU D 2 153 ? 4.370 7.776 -24.000 1.00 77.29 160 GLU D C 1
ATOM 8984 O O . GLU D 2 153 ? 5.412 7.157 -23.758 1.00 73.32 160 GLU D O 1
ATOM 8990 N N . VAL D 2 154 ? 3.964 8.818 -23.278 1.00 69.83 161 VAL D N 1
ATOM 8991 C CA . VAL D 2 154 ? 4.800 9.301 -22.194 1.00 67.63 161 VAL D CA 1
ATOM 8992 C C . VAL D 2 154 ? 3.986 9.806 -20.998 1.00 69.04 161 VAL D C 1
ATOM 8993 O O . VAL D 2 154 ? 2.785 10.059 -21.102 1.00 68.27 161 VAL D O 1
ATOM 8997 N N . LYS D 2 155 ? 4.651 9.921 -19.857 1.00 69.70 162 LYS D N 1
ATOM 8998 C CA . LYS D 2 155 ? 3.997 10.360 -18.640 1.00 72.70 162 LYS D CA 1
ATOM 8999 C C . LYS D 2 155 ? 4.131 11.869 -18.478 1.00 72.41 162 LYS D C 1
ATOM 9000 O O . LYS D 2 155 ? 5.231 12.388 -18.282 1.00 69.91 162 LYS D O 1
ATOM 9006 N N . GLU D 2 156 ? 3.001 12.563 -18.545 1.00 75.19 163 GLU D N 1
ATOM 9007 C CA . GLU D 2 156 ? 2.980 14.026 -18.524 1.00 76.46 163 GLU D CA 1
ATOM 9008 C C . GLU D 2 156 ? 3.709 14.682 -17.334 1.00 73.23 163 GLU D C 1
ATOM 9009 O O . GLU D 2 156 ? 4.166 15.817 -17.445 1.00 72.47 163 GLU D O 1
ATOM 9015 N N . ASP D 2 157 ? 3.828 13.984 -16.210 1.00 69.74 164 ASP D N 1
ATOM 9016 C CA . ASP D 2 157 ? 4.494 14.559 -15.041 1.00 73.97 164 ASP D CA 1
ATOM 9017 C C . ASP D 2 157 ? 6.007 14.451 -15.150 1.00 71.43 164 ASP D C 1
ATOM 9018 O O . ASP D 2 157 ? 6.740 14.853 -14.251 1.00 71.54 164 ASP D O 1
ATOM 9023 N N . SER D 2 158 ? 6.461 13.880 -16.255 1.00 74.68 165 SER D N 1
ATOM 9024 C CA . SER D 2 158 ? 7.862 13.548 -16.434 1.00 68.56 165 SER D CA 1
ATOM 9025 C C . SER D 2 158 ? 8.441 14.371 -17.559 1.00 68.62 165 SER D C 1
ATOM 9026 O O . SER D 2 158 ? 9.602 14.200 -17.927 1.00 73.23 165 SER D O 1
ATOM 9029 N N . LEU D 2 159 ? 7.605 15.245 -18.114 1.00 61.16 166 LEU D N 1
ATOM 9030 C CA . LEU D 2 159 ? 8.019 16.208 -19.125 1.00 64.74 166 LEU D CA 1
ATOM 9031 C C . LEU D 2 159 ? 8.499 17.509 -18.490 1.00 65.68 166 LEU D C 1
ATOM 9032 O O . LEU D 2 159 ? 7.751 18.187 -17.783 1.00 67.38 166 LEU D O 1
ATOM 9037 N N . TYR D 2 160 ? 9.755 17.850 -18.755 1.00 62.37 167 TYR D N 1
ATOM 9038 C CA . TYR D 2 160 ? 10.333 19.092 -18.280 1.00 64.11 167 TYR D CA 1
ATOM 9039 C C . TYR D 2 160 ? 10.762 19.932 -19.474 1.00 63.72 167 TYR D C 1
ATOM 9040 O O . TYR D 2 160 ? 11.016 19.407 -20.552 1.00 64.20 167 TYR D O 1
ATOM 9049 N N . VAL D 2 161 ? 10.847 21.239 -19.278 1.00 61.24 168 VAL D N 1
ATOM 9050 C CA . VAL D 2 161 ? 11.169 22.146 -20.369 1.00 62.47 168 VAL D CA 1
ATOM 9051 C C . VAL D 2 161 ? 12.379 22.994 -20.026 1.00 55.67 168 VAL D C 1
ATOM 9052 O O . VAL D 2 161 ? 12.480 23.494 -18.916 1.00 58.37 168 VAL D O 1
ATOM 9056 N N . VAL D 2 162 ? 13.291 23.132 -20.987 1.00 56.31 169 VAL D N 1
ATOM 9057 C CA . VAL D 2 162 ? 14.445 24.019 -20.873 1.00 56.41 169 VAL D CA 1
ATOM 9058 C C . VAL D 2 162 ? 14.212 25.295 -21.684 1.00 56.88 169 VAL D C 1
ATOM 9059 O O . VAL D 2 162 ? 14.309 25.267 -22.905 1.00 59.05 169 VAL D O 1
ATOM 9063 N N . ALA D 2 163 ? 13.895 26.406 -21.019 1.00 58.55 170 ALA D N 1
ATOM 9064 C CA . ALA D 2 163 ? 13.739 27.705 -21.699 1.00 61.66 170 ALA D CA 1
ATOM 9065 C C . ALA D 2 163 ? 15.075 28.169 -22.294 1.00 54.83 170 ALA D C 1
ATOM 9066 O O . ALA D 2 163 ? 16.086 28.243 -21.598 1.00 59.20 170 ALA D O 1
ATOM 9068 N N . VAL D 2 164 ? 15.085 28.480 -23.581 1.00 48.49 171 VAL D N 1
ATOM 9069 C CA . VAL D 2 164 ? 16.332 28.811 -24.243 1.00 47.31 171 VAL D CA 1
ATOM 9070 C C . VAL D 2 164 ? 16.787 30.242 -23.936 1.00 54.56 171 VAL D C 1
ATOM 9071 O O . VAL D 2 164 ? 16.115 31.225 -24.289 1.00 49.63 171 VAL D O 1
ATOM 9075 N N . ASP D 2 165 ? 17.923 30.354 -23.255 1.00 53.15 172 ASP D N 1
ATOM 9076 C CA . ASP D 2 165 ? 18.514 31.660 -23.028 1.00 54.04 172 ASP D CA 1
ATOM 9077 C C . ASP D 2 165 ? 19.432 31.978 -24.193 1.00 50.81 172 ASP D C 1
ATOM 9078 O O . ASP D 2 165 ? 19.188 32.903 -24.957 1.00 55.74 172 ASP D O 1
ATOM 9083 N N . ARG D 2 166 ? 20.479 31.187 -24.343 1.00 50.45 173 ARG D N 1
ATOM 9084 C CA . ARG D 2 166 ? 21.375 31.361 -25.465 1.00 55.13 173 ARG D CA 1
ATOM 9085 C C . ARG D 2 166 ? 21.905 29.983 -25.883 1.00 54.99 173 ARG D C 1
ATOM 9086 O O . ARG D 2 166 ? 21.832 29.017 -25.118 1.00 54.18 173 ARG D O 1
ATOM 9094 N N . VAL D 2 167 ? 22.428 29.894 -27.099 1.00 50.96 174 VAL D N 1
ATOM 9095 C CA . VAL D 2 167 ? 22.899 28.634 -27.641 1.00 51.13 174 VAL D CA 1
ATOM 9096 C C . VAL D 2 167 ? 24.375 28.705 -28.058 1.00 52.65 174 VAL D C 1
ATOM 9097 O O . VAL D 2 167 ? 24.798 29.658 -28.702 1.00 51.97 174 VAL D O 1
ATOM 9101 N N . LEU D 2 168 ? 25.156 27.692 -27.702 1.00 49.08 175 LEU D N 1
ATOM 9102 C CA . LEU D 2 168 ? 26.528 27.603 -28.203 1.00 52.92 175 LEU D CA 1
ATOM 9103 C C . LEU D 2 168 ? 26.596 26.597 -29.355 1.00 46.96 175 LEU D C 1
ATOM 9104 O O . LEU D 2 168 ? 26.273 25.433 -29.175 1.00 51.31 175 LEU D O 1
ATOM 9109 N N . GLN D 2 169 ? 26.996 27.056 -30.536 1.00 42.90 176 GLN D N 1
ATOM 9110 C CA . GLN D 2 169 ? 27.115 26.189 -31.711 1.00 43.96 176 GLN D CA 1
ATOM 9111 C C . GLN D 2 169 ? 28.576 25.943 -32.108 1.00 48.65 176 GLN D C 1
ATOM 9112 O O . GLN D 2 169 ? 29.360 26.878 -32.285 1.00 42.47 176 GLN D O 1
ATOM 9118 N N . MET D 2 170 ? 28.929 24.672 -32.243 1.00 51.09 177 MET D N 1
ATOM 9119 C CA . MET D 2 170 ? 30.290 24.257 -32.578 1.00 47.64 177 MET D CA 1
ATOM 9120 C C . MET D 2 170 ? 30.236 23.365 -33.805 1.00 43.77 177 MET D C 1
ATOM 9121 O O . MET D 2 170 ? 29.275 22.620 -33.978 1.00 51.76 177 MET D O 1
ATOM 9126 N N . GLU D 2 171 ? 31.260 23.422 -34.644 1.00 47.42 178 GLU D N 1
ATOM 9127 C CA . GLU D 2 171 ? 31.283 22.691 -35.914 1.00 50.07 178 GLU D CA 1
ATOM 9128 C C . GLU D 2 171 ? 31.840 21.286 -35.739 1.00 51.26 178 GLU D C 1
ATOM 9129 O O . GLU D 2 171 ? 31.615 20.395 -36.559 1.00 51.72 178 GLU D O 1
ATOM 9135 N N . ASP D 2 172 ? 32.602 21.101 -34.670 1.00 50.44 179 ASP D N 1
ATOM 9136 C CA . ASP D 2 172 ? 33.325 19.856 -34.463 1.00 46.80 179 ASP D CA 1
ATOM 9137 C C . ASP D 2 172 ? 33.826 19.887 -33.054 1.00 50.58 179 ASP D C 1
ATOM 9138 O O . ASP D 2 172 ? 33.714 20.914 -32.379 1.00 55.26 179 ASP D O 1
ATOM 9143 N N . PHE D 2 173 ? 34.384 18.774 -32.603 1.00 52.41 180 PHE D N 1
ATOM 9144 C CA . PHE D 2 173 ? 35.094 18.776 -31.340 1.00 54.95 180 PHE D CA 1
ATOM 9145 C C . PHE D 2 173 ? 36.278 19.735 -31.443 1.00 52.36 180 PHE D C 1
ATOM 9146 O O . PHE D 2 173 ? 36.718 20.072 -32.553 1.00 50.65 180 PHE D O 1
ATOM 9154 N N . MET D 2 174 ? 36.768 20.151 -30.273 1.00 53.36 181 MET D N 1
ATOM 9155 C CA . MET D 2 174 ? 37.974 20.969 -30.115 1.00 61.54 181 MET D CA 1
ATOM 9156 C C . MET D 2 174 ? 37.798 22.394 -30.619 1.00 59.23 181 MET D C 1
ATOM 9157 O O . MET D 2 174 ? 38.774 23.044 -30.962 1.00 66.17 181 MET D O 1
ATOM 9162 N N . GLU D 2 175 ? 36.559 22.873 -30.672 1.00 56.55 182 GLU D N 1
ATOM 9163 C CA . GLU D 2 175 ? 36.297 24.205 -31.192 1.00 57.46 182 GLU D CA 1
ATOM 9164 C C . GLU D 2 175 ? 35.527 25.054 -30.231 1.00 60.53 182 GLU D C 1
ATOM 9165 O O . GLU D 2 175 ? 34.638 24.567 -29.522 1.00 56.67 182 GLU D O 1
ATOM 9171 N N . ASP D 2 176 ? 35.874 26.336 -30.222 1.00 58.50 183 ASP D N 1
ATOM 9172 C CA . ASP D 2 176 ? 35.314 27.279 -29.266 1.00 64.40 183 ASP D CA 1
ATOM 9173 C C . ASP D 2 176 ? 33.850 27.512 -29.528 1.00 62.76 183 ASP D C 1
ATOM 9174 O O . ASP D 2 176 ? 33.069 27.697 -28.601 1.00 69.62 183 ASP D O 1
ATOM 9179 N N . GLY D 2 177 ? 33.484 27.510 -30.801 1.00 50.99 184 GLY D N 1
ATOM 9180 C CA . GLY D 2 177 ? 32.101 27.682 -31.172 1.00 53.00 184 GLY D CA 1
ATOM 9181 C C . GLY D 2 177 ? 31.653 29.123 -31.090 1.00 55.81 184 GLY D C 1
ATOM 9182 O O . GLY D 2 177 ? 32.471 30.027 -30.875 1.00 55.16 184 GLY D O 1
ATOM 9183 N N . ILE D 2 178 ? 30.351 29.340 -31.251 1.00 42.62 185 ILE D N 1
ATOM 9184 C CA . ILE D 2 178 ? 29.827 30.687 -31.349 1.00 44.80 185 ILE D CA 1
ATOM 9185 C C . ILE D 2 178 ? 28.506 30.832 -30.584 1.00 51.72 185 ILE D C 1
ATOM 9186 O O . ILE D 2 178 ? 27.716 29.890 -30.499 1.00 53.99 185 ILE D O 1
ATOM 9191 N N . TRP D 2 179 ? 28.279 31.999 -29.986 1.00 49.98 186 TRP D N 1
ATOM 9192 C CA . TRP D 2 179 ? 27.030 32.223 -29.263 1.00 50.94 186 TRP D CA 1
ATOM 9193 C C . TRP D 2 179 ? 25.940 32.717 -30.194 1.00 46.38 186 TRP D C 1
ATOM 9194 O O . TRP D 2 179 ? 26.131 33.629 -30.981 1.00 45.72 186 TRP D O 1
ATOM 9205 N N . VAL D 2 180 ? 24.796 32.067 -30.089 1.00 52.48 187 VAL D N 1
ATOM 9206 C CA . VAL D 2 180 ? 23.630 32.342 -30.897 1.00 50.52 187 VAL D CA 1
ATOM 9207 C C . VAL D 2 180 ? 22.530 32.887 -29.997 1.00 53.09 187 VAL D C 1
ATOM 9208 O O . VAL D 2 180 ? 22.148 32.216 -29.030 1.00 50.72 187 VAL D O 1
ATOM 9212 N N . ALA D 2 181 ? 22.032 34.091 -30.288 1.00 52.76 188 ALA D N 1
ATOM 9213 C CA . ALA D 2 181 ? 20.859 34.604 -29.559 1.00 47.42 188 ALA D CA 1
ATOM 9214 C C . ALA D 2 181 ? 19.695 33.610 -29.636 1.00 48.04 188 ALA D C 1
ATOM 9215 O O . ALA D 2 181 ? 19.545 32.886 -30.629 1.00 52.82 188 ALA D O 1
ATOM 9217 N N . SER D 2 182 ? 18.877 33.580 -28.591 1.00 46.99 189 SER D N 1
ATOM 9218 C CA . SER D 2 182 ? 17.694 32.724 -28.566 1.00 45.67 189 SER D CA 1
ATOM 9219 C C . SER D 2 182 ? 16.686 33.091 -29.655 1.00 49.01 189 SER D C 1
ATOM 9220 O O . SER D 2 182 ? 16.092 32.209 -30.270 1.00 56.04 189 SER D O 1
ATOM 9223 N N . SER D 2 183 ? 16.488 34.384 -29.895 1.00 49.49 190 SER D N 1
ATOM 9224 C CA . SER D 2 183 ? 15.566 34.801 -30.940 1.00 55.18 190 SER D CA 1
ATOM 9225 C C . SER D 2 183 ? 15.983 34.265 -32.306 1.00 59.23 190 SER D C 1
ATOM 9226 O O . SER D 2 183 ? 15.152 33.762 -33.067 1.00 62.48 190 SER D O 1
ATOM 9229 N N . ASP D 2 184 ? 17.263 34.369 -32.634 1.00 55.14 191 ASP D N 1
ATOM 9230 C CA . ASP D 2 184 ? 17.687 33.871 -33.926 1.00 54.11 191 ASP D CA 1
ATOM 9231 C C . ASP D 2 184 ? 17.548 32.351 -33.920 1.00 51.90 191 ASP D C 1
ATOM 9232 O O . ASP D 2 184 ? 17.137 31.761 -34.916 1.00 46.02 191 ASP D O 1
ATOM 9237 N N . TYR D 2 185 ? 17.847 31.729 -32.782 1.00 52.64 192 TYR D N 1
ATOM 9238 C CA . TYR D 2 185 ? 17.604 30.309 -32.620 1.00 48.22 192 TYR D CA 1
ATOM 9239 C C . TYR D 2 185 ? 16.125 29.984 -32.879 1.00 51.69 192 TYR D C 1
ATOM 9240 O O . TYR D 2 185 ? 15.817 29.070 -33.636 1.00 55.65 192 TYR D O 1
ATOM 9249 N N . LYS D 2 186 ? 15.215 30.742 -32.276 1.00 47.70 193 LYS D N 1
ATOM 9250 C CA . LYS D 2 186 ? 13.791 30.454 -32.423 1.00 54.36 193 LYS D CA 1
ATOM 9251 C C . LYS D 2 186 ? 13.287 30.751 -33.847 1.00 53.51 193 LYS D C 1
ATOM 9252 O O . LYS D 2 186 ? 12.297 30.177 -34.285 1.00 57.92 193 LYS D O 1
ATOM 9254 N N . ASN D 2 187 ? 13.985 31.608 -34.581 1.00 49.10 194 ASN D N 1
ATOM 9255 C CA . ASN D 2 187 ? 13.524 32.028 -35.906 1.00 51.19 194 ASN D CA 1
ATOM 9256 C C . ASN D 2 187 ? 14.095 31.211 -37.051 1.00 50.22 194 ASN D C 1
ATOM 9257 O O . ASN D 2 187 ? 13.494 31.126 -38.132 1.00 49.62 194 ASN D O 1
ATOM 9262 N N . ALA D 2 188 ? 15.269 30.637 -36.820 1.00 52.10 195 ALA D N 1
ATOM 9263 C CA . ALA D 2 188 ? 15.932 29.812 -37.822 1.00 51.28 195 ALA D CA 1
ATOM 9264 C C . ALA D 2 188 ? 15.094 28.578 -38.198 1.00 51.03 195 ALA D C 1
ATOM 9265 O O . ALA D 2 188 ? 14.328 28.045 -37.394 1.00 55.04 195 ALA D O 1
ATOM 9267 N N . SER D 2 189 ? 15.237 28.144 -39.437 1.00 46.59 196 SER D N 1
ATOM 9268 C CA . SER D 2 189 ? 14.569 26.951 -39.895 1.00 47.06 196 SER D CA 1
ATOM 9269 C C . SER D 2 189 ? 15.597 25.839 -39.943 1.00 47.78 196 SER D C 1
ATOM 9270 O O . SER D 2 189 ? 16.734 26.082 -40.324 1.00 46.42 196 SER D O 1
ATOM 9273 N N . PRO D 2 190 ? 15.214 24.618 -39.543 1.00 42.45 197 PRO D N 1
ATOM 9274 C CA . PRO D 2 190 ? 16.181 23.555 -39.799 1.00 46.36 197 PRO D CA 1
ATOM 9275 C C . PRO D 2 190 ? 16.391 23.428 -41.293 1.00 45.93 197 PRO D C 1
ATOM 9276 O O . PRO D 2 190 ? 15.539 23.846 -42.060 1.00 47.83 197 PRO D O 1
ATOM 9280 N N . ASP D 2 191 ? 17.526 22.872 -41.687 1.00 43.62 198 ASP D N 1
ATOM 9281 C CA . ASP D 2 191 ? 17.888 22.689 -43.088 1.00 40.34 198 ASP D CA 1
ATOM 9282 C C . ASP D 2 191 ? 16.911 21.727 -43.796 1.00 42.34 198 ASP D C 1
ATOM 9283 O O . ASP D 2 191 ? 16.579 20.656 -43.278 1.00 45.50 198 ASP D O 1
ATOM 9288 N N . PRO D 2 192 ? 16.433 22.114 -44.977 1.00 42.03 199 PRO D N 1
ATOM 9289 C CA . PRO D 2 192 ? 15.422 21.293 -45.673 1.00 43.40 199 PRO D CA 1
ATOM 9290 C C . PRO D 2 192 ? 15.991 19.969 -46.218 1.00 45.33 199 PRO D C 1
ATOM 9291 O O . PRO D 2 192 ? 15.257 19.011 -46.522 1.00 44.71 199 PRO D O 1
ATOM 9295 N N . LEU D 2 193 ? 17.309 19.905 -46.318 1.00 47.42 200 LEU D N 1
ATOM 9296 C CA . LEU D 2 193 ? 17.971 18.681 -46.760 1.00 36.93 200 LEU D CA 1
ATOM 9297 C C . LEU D 2 193 ? 18.386 17.787 -45.593 1.00 39.85 200 LEU D C 1
ATOM 9298 O O . LEU D 2 193 ? 19.060 16.778 -45.806 1.00 46.61 200 LEU D O 1
ATOM 9303 N N . ARG D 2 194 ? 18.016 18.145 -44.364 1.00 37.96 201 ARG D N 1
ATOM 9304 C CA . ARG D 2 194 ? 18.540 17.429 -43.187 1.00 41.03 201 ARG D CA 1
ATOM 9305 C C . ARG D 2 194 ? 18.207 15.929 -43.129 1.00 41.11 201 ARG D C 1
ATOM 9306 O O . ARG D 2 194 ? 18.958 15.156 -42.545 1.00 42.50 201 ARG D O 1
ATOM 9314 N N . ASP D 2 195 ? 17.080 15.518 -43.706 1.00 43.99 202 ASP D N 1
ATOM 9315 C CA . ASP D 2 195 ? 16.630 14.141 -43.551 1.00 40.28 202 ASP D CA 1
ATOM 9316 C C . ASP D 2 195 ? 17.228 13.252 -44.632 1.00 45.09 202 ASP D C 1
ATOM 9317 O O . ASP D 2 195 ? 17.163 12.028 -44.531 1.00 46.23 202 ASP D O 1
ATOM 9322 N N . ILE D 2 196 ? 17.824 13.861 -45.657 1.00 45.31 203 ILE D N 1
ATOM 9323 C CA . ILE D 2 196 ? 18.418 13.080 -46.746 1.00 45.51 203 ILE D CA 1
ATOM 9324 C C . ILE D 2 196 ? 19.932 13.244 -46.846 1.00 45.39 203 ILE D C 1
ATOM 9325 O O . ILE D 2 196 ? 20.591 12.558 -47.631 1.00 49.49 203 ILE D O 1
ATOM 9330 N N . ALA D 2 197 ? 20.485 14.143 -46.044 1.00 43.72 204 ALA D N 1
ATOM 9331 C CA . ALA D 2 197 ? 21.870 14.561 -46.234 1.00 45.25 204 ALA D CA 1
ATOM 9332 C C . ALA D 2 197 ? 22.805 13.381 -46.099 1.00 41.62 204 ALA D C 1
ATOM 9333 O O . ALA D 2 197 ? 23.517 13.070 -47.028 1.00 46.10 204 ALA D O 1
ATOM 9335 N N . GLU D 2 198 ? 22.779 12.711 -44.958 1.00 44.95 205 GLU D N 1
ATOM 9336 C CA . GLU D 2 198 ? 23.543 11.476 -44.763 1.00 50.85 205 GLU D CA 1
ATOM 9337 C C . GLU D 2 198 ? 23.500 10.471 -45.932 1.00 49.02 205 GLU D C 1
ATOM 9338 O O . GLU D 2 198 ? 24.545 10.013 -46.408 1.00 46.70 205 GLU D O 1
ATOM 9344 N N . ASP D 2 199 ? 22.297 10.126 -46.384 1.00 47.55 206 ASP D N 1
ATOM 9345 C CA . ASP D 2 199 ? 22.135 9.163 -47.465 1.00 43.27 206 ASP D CA 1
ATOM 9346 C C . ASP D 2 199 ? 22.735 9.661 -48.779 1.00 45.46 206 ASP D C 1
ATOM 9347 O O . ASP D 2 199 ? 23.376 8.909 -49.495 1.00 48.60 206 ASP D O 1
ATOM 9352 N N . ILE D 2 200 ? 22.545 10.935 -49.096 1.00 47.90 207 ILE D N 1
ATOM 9353 C CA . ILE D 2 200 ? 23.115 11.454 -50.336 1.00 49.47 207 ILE D CA 1
ATOM 9354 C C . ILE D 2 200 ? 24.649 11.486 -50.264 1.00 42.62 207 ILE D C 1
ATOM 9355 O O . ILE D 2 200 ? 25.322 11.216 -51.267 1.00 46.05 207 ILE D O 1
ATOM 9360 N N . VAL D 2 201 ? 25.195 11.777 -49.085 1.00 41.13 208 VAL D N 1
ATOM 9361 C CA . VAL D 2 201 ? 26.642 11.853 -48.924 1.00 46.00 208 VAL D CA 1
ATOM 9362 C C . VAL D 2 201 ? 27.290 10.465 -49.067 1.00 50.74 208 VAL D C 1
ATOM 9363 O O . VAL D 2 201 ? 28.345 10.316 -49.686 1.00 47.47 208 VAL D O 1
ATOM 9367 N N . ASN D 2 202 ? 26.641 9.444 -48.530 1.00 50.56 209 ASN D N 1
ATOM 9368 C CA . ASN D 2 202 ? 27.105 8.078 -48.734 1.00 40.78 209 ASN D CA 1
ATOM 9369 C C . ASN D 2 202 ? 27.061 7.698 -50.196 1.00 45.08 209 ASN D C 1
ATOM 9370 O O . ASN D 2 202 ? 28.012 7.110 -50.716 1.00 44.48 209 ASN D O 1
ATOM 9375 N N . GLN D 2 203 ? 25.960 8.048 -50.862 1.00 43.62 210 GLN D N 1
ATOM 9376 C CA . GLN D 2 203 ? 25.811 7.764 -52.283 1.00 41.05 210 GLN D CA 1
ATOM 9377 C C . GLN D 2 203 ? 26.978 8.351 -53.045 1.00 45.77 210 GLN D C 1
ATOM 9378 O O . GLN D 2 203 ? 27.595 7.700 -53.895 1.00 45.98 210 GLN D O 1
ATOM 9384 N N . ILE D 2 204 ? 27.265 9.611 -52.742 1.00 44.16 211 ILE D N 1
ATOM 9385 C CA . ILE D 2 204 ? 28.208 10.352 -53.543 1.00 45.07 211 ILE D CA 1
ATOM 9386 C C . ILE D 2 204 ? 29.606 9.863 -53.244 1.00 40.34 211 ILE D C 1
ATOM 9387 O O . ILE D 2 204 ? 30.393 9.682 -54.153 1.00 43.35 211 ILE D O 1
ATOM 9392 N N . ASN D 2 205 ? 29.884 9.610 -51.970 1.00 43.43 212 ASN D N 1
ATOM 9393 C CA . ASN D 2 205 ? 31.150 9.016 -51.550 1.00 43.89 212 ASN D CA 1
ATOM 9394 C C . ASN D 2 205 ? 31.429 7.673 -52.212 1.00 48.40 212 ASN D C 1
ATOM 9395 O O . ASN D 2 205 ? 32.577 7.390 -52.569 1.00 51.03 212 ASN D O 1
ATOM 9400 N N . ALA D 2 206 ? 30.371 6.887 -52.422 1.00 45.62 213 ALA D N 1
ATOM 9401 C CA . ALA D 2 206 ? 30.480 5.557 -53.017 1.00 39.59 213 ALA D CA 1
ATOM 9402 C C . ALA D 2 206 ? 30.607 5.560 -54.540 1.00 44.49 213 ALA D C 1
ATOM 9403 O O . ALA D 2 206 ? 31.446 4.861 -55.087 1.00 47.15 213 ALA D O 1
ATOM 9405 N N . ASN D 2 207 ? 29.776 6.346 -55.217 1.00 44.56 214 ASN D N 1
ATOM 9406 C CA . ASN D 2 207 ? 29.664 6.292 -56.676 1.00 42.76 214 ASN D CA 1
ATOM 9407 C C . ASN D 2 207 ? 30.187 7.500 -57.458 1.00 47.55 214 ASN D C 1
ATOM 9408 O O . ASN D 2 207 ? 30.086 7.535 -58.683 1.00 48.89 214 ASN D O 1
ATOM 9413 N N . ASN D 2 208 ? 30.715 8.495 -56.759 1.00 44.09 215 ASN D N 1
ATOM 9414 C CA . ASN D 2 208 ? 31.106 9.740 -57.403 1.00 49.65 215 ASN D CA 1
ATOM 9415 C C . ASN D 2 208 ? 32.425 10.262 -56.853 1.00 52.84 215 ASN D C 1
ATOM 9416 O O . ASN D 2 208 ? 32.690 11.476 -56.862 1.00 48.49 215 ASN D O 1
ATOM 9421 N N . MET D 2 209 ? 33.236 9.319 -56.371 1.00 48.97 216 MET D N 1
ATOM 9422 C CA . MET D 2 209 ? 34.517 9.610 -55.749 1.00 48.36 216 MET D CA 1
ATOM 9423 C C . MET D 2 209 ? 35.462 10.355 -56.689 1.00 52.88 216 MET D C 1
ATOM 9424 O O . MET D 2 209 ? 36.223 11.220 -56.255 1.00 58.38 216 MET D O 1
ATOM 9429 N N . GLU D 2 210 ? 35.402 10.046 -57.981 1.00 50.85 217 GLU D N 1
ATOM 9430 C CA . GLU D 2 210 ? 36.259 10.738 -58.924 1.00 58.86 217 GLU D CA 1
ATOM 9431 C C . GLU D 2 210 ? 35.706 12.130 -59.304 1.00 57.64 217 GLU D C 1
ATOM 9432 O O . GLU D 2 210 ? 36.435 12.965 -59.843 1.00 62.24 217 GLU D O 1
ATOM 9438 N N . ASP D 2 211 ? 34.430 12.393 -59.027 1.00 52.26 218 ASP D N 1
ATOM 9439 C CA . ASP D 2 211 ? 33.929 13.763 -59.161 1.00 58.93 218 ASP D CA 1
ATOM 9440 C C . ASP D 2 211 ? 34.387 14.602 -57.957 1.00 53.73 218 ASP D C 1
ATOM 9441 O O . ASP D 2 211 ? 34.743 15.754 -58.124 1.00 52.71 218 ASP D O 1
ATOM 9446 N N . ILE D 2 212 ? 34.373 14.020 -56.756 1.00 52.73 219 ILE D N 1
ATOM 9447 C CA . ILE D 2 212 ? 34.772 14.733 -55.534 1.00 48.36 219 ILE D CA 1
ATOM 9448 C C . ILE D 2 212 ? 36.251 15.108 -55.594 1.00 52.59 219 ILE D C 1
ATOM 9449 O O . ILE D 2 212 ? 36.653 16.170 -55.119 1.00 51.42 219 ILE D O 1
ATOM 9454 N N . PHE D 2 213 ? 37.046 14.236 -56.209 1.00 50.08 220 PHE D N 1
ATOM 9455 C CA . PHE D 2 213 ? 38.458 14.506 -56.465 1.00 56.84 220 PHE D CA 1
ATOM 9456 C C . PHE D 2 213 ? 38.627 15.688 -57.397 1.00 51.75 220 PHE D C 1
ATOM 9457 O O . PHE D 2 213 ? 39.266 16.691 -57.068 1.00 56.78 220 PHE D O 1
ATOM 9465 N N . ARG D 2 214 ? 38.055 15.539 -58.577 1.00 48.15 221 ARG D N 1
ATOM 9466 C CA . ARG D 2 214 ? 37.998 16.595 -59.569 1.00 56.35 221 ARG D CA 1
ATOM 9467 C C . ARG D 2 214 ? 37.564 17.955 -58.977 1.00 54.53 221 ARG D C 1
ATOM 9468 O O . ARG D 2 214 ? 38.050 18.992 -59.417 1.00 54.79 221 ARG D O 1
ATOM 9476 N N . PHE D 2 215 ? 36.669 17.954 -57.983 1.00 51.06 222 PHE D N 1
ATOM 9477 C CA . PHE D 2 215 ? 36.248 19.198 -57.319 1.00 51.26 222 PHE D CA 1
ATOM 9478 C C . PHE D 2 215 ? 37.400 19.825 -56.568 1.00 52.99 222 PHE D C 1
ATOM 9479 O O . PHE D 2 215 ? 37.545 21.041 -56.525 1.00 49.19 222 PHE D O 1
ATOM 9487 N N . CYS D 2 216 ? 38.196 18.978 -55.928 1.00 61.01 223 CYS D N 1
ATOM 9488 C CA . CYS D 2 216 ? 39.295 19.478 -55.115 1.00 63.47 223 CYS D CA 1
ATOM 9489 C C . CYS D 2 216 ? 40.267 20.262 -55.985 1.00 61.87 223 CYS D C 1
ATOM 9490 O O . CYS D 2 216 ? 40.880 21.221 -55.535 1.00 58.03 223 CYS D O 1
ATOM 9493 N N . ASN D 2 217 ? 40.374 19.855 -57.245 1.00 61.10 224 ASN D N 1
ATOM 9494 C CA . ASN D 2 217 ? 41.295 20.482 -58.170 1.00 57.58 224 ASN D CA 1
ATOM 9495 C C . ASN D 2 217 ? 40.591 21.593 -58.959 1.00 61.36 224 ASN D C 1
ATOM 9496 O O . ASN D 2 217 ? 41.237 22.528 -59.410 1.00 63.13 224 ASN D O 1
ATOM 9501 N N . VAL D 2 218 ? 39.265 21.525 -59.096 1.00 57.37 225 VAL D N 1
ATOM 9502 C CA . VAL D 2 218 ? 38.558 22.511 -59.930 1.00 54.71 225 VAL D CA 1
ATOM 9503 C C . VAL D 2 218 ? 37.806 23.639 -59.180 1.00 55.04 225 VAL D C 1
ATOM 9504 O O . VAL D 2 218 ? 37.777 24.774 -59.654 1.00 55.55 225 VAL D O 1
ATOM 9508 N N . TYR D 2 219 ? 37.208 23.352 -58.024 1.00 49.40 226 TYR D N 1
ATOM 9509 C CA . TYR D 2 219 ? 36.437 24.378 -57.311 1.00 50.13 226 TYR D CA 1
ATOM 9510 C C . TYR D 2 219 ? 37.200 25.003 -56.165 1.00 52.50 226 TYR D C 1
ATOM 9511 O O . TYR D 2 219 ? 36.749 25.990 -55.575 1.00 48.45 226 TYR D O 1
ATOM 9520 N N . VAL D 2 220 ? 38.359 24.435 -55.850 1.00 55.11 227 VAL D N 1
ATOM 9521 C CA . VAL D 2 220 ? 39.169 24.941 -54.748 1.00 59.38 227 VAL D CA 1
ATOM 9522 C C . VAL D 2 220 ? 40.640 25.044 -55.173 1.00 56.05 227 VAL D C 1
ATOM 9523 O O . VAL D 2 220 ? 41.129 24.217 -55.936 1.00 60.30 227 VAL D O 1
ATOM 9527 N N . ASP D 2 221 ? 41.313 26.103 -54.721 1.00 51.73 228 ASP D N 1
ATOM 9528 C CA . ASP D 2 221 ? 42.717 26.333 -55.043 1.00 57.92 228 ASP D CA 1
ATOM 9529 C C . ASP D 2 221 ? 43.616 25.766 -53.955 1.00 57.61 228 ASP D C 1
ATOM 9530 O O . ASP D 2 221 ? 43.731 26.340 -52.869 1.00 58.39 228 ASP D O 1
ATOM 9532 N N . LEU D 2 222 ? 44.240 24.633 -54.250 1.00 52.77 229 LEU D N 1
ATOM 9533 C CA . LEU D 2 222 ? 45.144 23.988 -53.311 1.00 60.08 229 LEU D CA 1
ATOM 9534 C C . LEU D 2 222 ? 46.606 24.181 -53.712 1.00 63.04 229 LEU D C 1
ATOM 9535 O O . LEU D 2 222 ? 46.917 24.209 -54.893 1.00 61.67 229 LEU D O 1
ATOM 9540 N N . ASP D 2 223 ? 47.491 24.310 -52.724 1.00 64.05 230 ASP D N 1
ATOM 9541 C CA . ASP D 2 223 ? 48.928 24.348 -52.973 1.00 61.97 230 ASP D CA 1
ATOM 9542 C C . ASP D 2 223 ? 49.559 22.961 -52.829 1.00 68.85 230 ASP D C 1
ATOM 9543 O O . ASP D 2 223 ? 50.781 22.831 -52.877 1.00 63.54 230 ASP D O 1
ATOM 9548 N N . PHE D 2 224 ? 48.736 21.928 -52.644 1.00 66.42 231 PHE D N 1
ATOM 9549 C CA . PHE D 2 224 ? 49.255 20.575 -52.455 1.00 61.57 231 PHE D CA 1
ATOM 9550 C C . PHE D 2 224 ? 48.493 19.543 -53.271 1.00 67.36 231 PHE D C 1
ATOM 9551 O O . PHE D 2 224 ? 47.440 19.841 -53.834 1.00 69.47 231 PHE D O 1
ATOM 9559 N N . VAL D 2 225 ? 49.029 18.326 -53.343 1.00 60.99 232 VAL D N 1
ATOM 9560 C CA . VAL D 2 225 ? 48.309 17.246 -54.005 1.00 70.42 232 VAL D CA 1
ATOM 9561 C C . VAL D 2 225 ? 47.405 16.497 -53.009 1.00 70.66 232 VAL D C 1
ATOM 9562 O O . VAL D 2 225 ? 47.791 16.239 -51.862 1.00 67.74 232 VAL D O 1
ATOM 9566 N N . VAL D 2 226 ? 46.193 16.173 -53.458 1.00 67.56 233 VAL D N 1
ATOM 9567 C CA . VAL D 2 226 ? 45.203 15.495 -52.627 1.00 61.01 233 VAL D CA 1
ATOM 9568 C C . VAL D 2 226 ? 45.413 13.993 -52.666 1.00 60.49 233 VAL D C 1
ATOM 9569 O O . VAL D 2 226 ? 45.303 13.391 -53.721 1.00 59.93 233 VAL D O 1
ATOM 9573 N N . SER D 2 227 ? 45.706 13.393 -51.514 1.00 62.91 234 SER D N 1
ATOM 9574 C CA . SER D 2 227 ? 45.841 11.941 -51.417 1.00 59.99 234 SER D CA 1
ATOM 9575 C C . SER D 2 227 ? 44.476 11.275 -51.554 1.00 65.56 234 SER D C 1
ATOM 9576 O O . SER D 2 227 ? 44.286 10.358 -52.361 1.00 62.96 234 SER D O 1
ATOM 9579 N N . GLU D 2 228 ? 43.528 11.751 -50.753 1.00 62.66 235 GLU D N 1
ATOM 9580 C CA . GLU D 2 228 ? 42.198 11.175 -50.731 1.00 59.27 235 GLU D CA 1
ATOM 9581 C C . GLU D 2 228 ? 41.187 12.254 -50.364 1.00 54.36 235 GLU D C 1
ATOM 9582 O O . GLU D 2 228 ? 41.522 13.213 -49.691 1.00 55.94 235 GLU D O 1
ATOM 9584 N N . THR D 2 229 ? 39.959 12.113 -50.835 1.00 54.73 236 THR D N 1
ATOM 9585 C CA . THR D 2 229 ? 38.907 13.053 -50.470 1.00 49.30 236 THR D CA 1
ATOM 9586 C C . THR D 2 229 ? 37.616 12.320 -50.152 1.00 47.18 236 THR D C 1
ATOM 9587 O O . THR D 2 229 ? 37.360 11.219 -50.655 1.00 51.55 236 THR D O 1
ATOM 9591 N N . LYS D 2 230 ? 36.807 12.945 -49.314 1.00 43.89 237 LYS D N 1
ATOM 9592 C CA . LYS D 2 230 ? 35.531 12.386 -48.903 1.00 42.69 237 LYS D CA 1
ATOM 9593 C C . LYS D 2 230 ? 34.571 13.518 -48.573 1.00 40.47 237 LYS D C 1
ATOM 9594 O O . LYS D 2 230 ? 34.964 14.483 -47.913 1.00 45.15 237 LYS D O 1
ATOM 9600 N N . MET D 2 231 ? 33.321 13.413 -49.023 1.00 42.88 238 MET D N 1
ATOM 9601 C CA . MET D 2 231 ? 32.305 14.409 -48.670 1.00 45.04 238 MET D CA 1
ATOM 9602 C C . MET D 2 231 ? 31.833 14.158 -47.239 1.00 40.72 238 MET D C 1
ATOM 9603 O O . MET D 2 231 ? 31.699 13.011 -46.821 1.00 41.84 238 MET D O 1
ATOM 9608 N N . ILE D 2 232 ? 31.603 15.235 -46.499 1.00 39.74 239 ILE D N 1
ATOM 9609 C CA . ILE D 2 232 ? 31.173 15.166 -45.103 1.00 43.82 239 ILE D CA 1
ATOM 9610 C C . ILE D 2 232 ? 29.670 15.320 -44.922 1.00 42.89 239 ILE D C 1
ATOM 9611 O O . ILE D 2 232 ? 29.030 14.503 -44.279 1.00 50.77 239 ILE D O 1
ATOM 9616 N N . TRP D 2 233 ? 29.121 16.394 -45.471 1.00 42.57 240 TRP D N 1
ATOM 9617 C CA . TRP D 2 233 ? 27.746 16.762 -45.206 1.00 43.27 240 TRP D CA 1
ATOM 9618 C C . TRP D 2 233 ? 27.207 17.648 -46.329 1.00 39.91 240 TRP D C 1
ATOM 9619 O O . TRP D 2 233 ? 27.970 18.247 -47.074 1.00 37.23 240 TRP D O 1
ATOM 9630 N N . MET D 2 234 ? 25.888 17.724 -46.454 1.00 41.86 241 MET D N 1
ATOM 9631 C CA . MET D 2 234 ? 25.295 18.592 -47.455 1.00 44.01 241 MET D CA 1
ATOM 9632 C C . MET D 2 234 ? 24.132 19.393 -46.866 1.00 44.66 241 MET D C 1
ATOM 9633 O O . MET D 2 234 ? 23.420 18.919 -45.982 1.00 39.16 241 MET D O 1
ATOM 9638 N N . ASP D 2 235 ? 23.954 20.619 -47.349 1.00 42.69 242 ASP D N 1
ATOM 9639 C CA . ASP D 2 235 ? 22.865 21.445 -46.871 1.00 38.12 242 ASP D CA 1
ATOM 9640 C C . ASP D 2 235 ? 22.371 22.325 -48.024 1.00 42.46 242 ASP D C 1
ATOM 9641 O O . ASP D 2 235 ? 22.751 22.094 -49.174 1.00 44.32 242 ASP D O 1
ATOM 9646 N N . ARG D 2 236 ? 21.525 23.311 -47.750 1.00 41.18 243 ARG D N 1
ATOM 9647 C CA . ARG D 2 236 ? 20.914 24.079 -48.839 1.00 42.47 243 ARG D CA 1
ATOM 9648 C C . ARG D 2 236 ? 21.869 24.994 -49.617 1.00 42.19 243 ARG D C 1
ATOM 9649 O O . ARG D 2 236 ? 21.618 25.320 -50.786 1.00 43.08 243 ARG D O 1
ATOM 9657 N N . LEU D 2 237 ? 22.966 25.399 -48.994 1.00 40.48 244 LEU D N 1
ATOM 9658 C CA . LEU D 2 237 ? 23.921 26.269 -49.679 1.00 40.14 244 LEU D CA 1
ATOM 9659 C C . LEU D 2 237 ? 25.035 25.495 -50.377 1.00 43.10 244 LEU D C 1
ATOM 9660 O O . LEU D 2 237 ? 25.679 26.015 -51.288 1.00 40.41 244 LEU D O 1
ATOM 9665 N N . GLY D 2 238 ? 25.243 24.243 -49.975 1.00 44.70 245 GLY D N 1
ATOM 9666 C CA . GLY D 2 238 ? 26.326 23.447 -50.528 1.00 42.51 245 GLY D CA 1
ATOM 9667 C C . GLY D 2 238 ? 26.777 22.280 -49.676 1.00 42.77 245 GLY D C 1
ATOM 9668 O O . GLY D 2 238 ? 26.007 21.719 -48.877 1.00 41.27 245 GLY D O 1
ATOM 9669 N N . PHE D 2 239 ? 28.046 21.922 -49.836 1.00 37.41 246 PHE D N 1
ATOM 9670 C CA . PHE D 2 239 ? 28.579 20.729 -49.193 1.00 41.50 246 PHE D CA 1
ATOM 9671 C C . PHE D 2 239 ? 30.023 20.929 -48.712 1.00 44.69 246 PHE D C 1
ATOM 9672 O O . PHE D 2 239 ? 30.743 21.785 -49.201 1.00 43.85 246 PHE D O 1
ATOM 9680 N N . ASP D 2 240 ? 30.434 20.105 -47.759 1.00 42.66 247 ASP D N 1
ATOM 9681 C CA . ASP D 2 240 ? 31.789 20.135 -47.229 1.00 44.98 247 ASP D CA 1
ATOM 9682 C C . ASP D 2 240 ? 32.602 18.916 -47.652 1.00 42.65 247 ASP D C 1
ATOM 9683 O O . ASP D 2 240 ? 32.154 17.799 -47.522 1.00 42.28 247 ASP D O 1
ATOM 9688 N N . LEU D 2 241 ? 33.805 19.153 -48.152 1.00 45.14 248 LEU D N 1
ATOM 9689 C CA . LEU D 2 241 ? 34.745 18.088 -48.453 1.00 44.03 248 LEU D CA 1
ATOM 9690 C C . LEU D 2 241 ? 35.828 18.039 -47.376 1.00 44.45 248 LEU D C 1
ATOM 9691 O O . LEU D 2 241 ? 36.206 19.058 -46.802 1.00 43.88 248 LEU D O 1
ATOM 9696 N N . ARG D 2 242 ? 36.304 16.832 -47.107 1.00 44.65 249 ARG D N 1
ATOM 9697 C CA . ARG D 2 242 ? 37.470 16.625 -46.289 1.00 46.21 249 ARG D CA 1
ATOM 9698 C C . ARG D 2 242 ? 38.628 16.267 -47.206 1.00 51.00 249 ARG D C 1
ATOM 9699 O O . ARG D 2 242 ? 38.548 15.271 -47.945 1.00 45.50 249 ARG D O 1
ATOM 9707 N N . VAL D 2 243 ? 39.686 17.078 -47.179 1.00 48.51 250 VAL D N 1
ATOM 9708 C CA . VAL D 2 243 ? 40.835 16.855 -48.053 1.00 50.26 250 VAL D CA 1
ATOM 9709 C C . VAL D 2 243 ? 42.050 16.321 -47.299 1.00 56.18 250 VAL D C 1
ATOM 9710 O O . VAL D 2 243 ? 42.553 16.971 -46.380 1.00 51.99 250 VAL D O 1
ATOM 9714 N N . TRP D 2 244 ? 42.500 15.128 -47.687 1.00 53.89 251 TRP D N 1
ATOM 9715 C CA . TRP D 2 244 ? 43.713 14.511 -47.134 1.00 58.73 251 TRP D CA 1
ATOM 9716 C C . TRP D 2 244 ? 44.955 14.716 -47.995 1.00 58.00 251 TRP D C 1
ATOM 9717 O O . TRP D 2 244 ? 44.942 14.446 -49.198 1.00 57.18 251 TRP D O 1
ATOM 9728 N N . SER D 2 245 ? 46.039 15.142 -47.356 1.00 59.88 252 SER D N 1
ATOM 9729 C CA . SER D 2 245 ? 47.303 15.385 -48.039 1.00 63.30 252 SER D CA 1
ATOM 9730 C C . SER D 2 245 ? 48.494 14.988 -47.158 1.00 67.00 252 SER D C 1
ATOM 9731 O O . SER D 2 245 ? 48.311 14.655 -45.983 1.00 67.37 252 SER D O 1
ATOM 9734 N N . PRO D 2 246 ? 49.718 15.007 -47.721 1.00 70.35 253 PRO D N 1
ATOM 9735 C CA . PRO D 2 246 ? 50.911 14.900 -46.874 1.00 69.34 253 PRO D CA 1
ATOM 9736 C C . PRO D 2 246 ? 51.016 16.052 -45.876 1.00 65.67 253 PRO D C 1
ATOM 9737 O O . PRO D 2 246 ? 51.260 15.811 -44.695 1.00 60.91 253 PRO D O 1
ATOM 9741 N N . ARG D 2 247 ? 50.827 17.282 -46.358 1.00 69.20 254 ARG D N 1
ATOM 9742 C CA . ARG D 2 247 ? 50.853 18.479 -45.508 1.00 68.55 254 ARG D CA 1
ATOM 9743 C C . ARG D 2 247 ? 49.920 18.346 -44.301 1.00 71.53 254 ARG D C 1
ATOM 9744 O O . ARG D 2 247 ? 50.266 18.776 -43.195 1.00 75.98 254 ARG D O 1
ATOM 9746 N N . GLY D 2 248 ? 48.751 17.737 -44.522 1.00 64.19 255 GLY D N 1
ATOM 9747 C CA . GLY D 2 248 ? 47.758 17.538 -43.478 1.00 57.92 255 GLY D CA 1
ATOM 9748 C C . GLY D 2 248 ? 46.344 17.256 -43.978 1.00 54.86 255 GLY D C 1
ATOM 9749 O O . GLY D 2 248 ? 46.125 16.975 -45.152 1.00 53.33 255 GLY D O 1
ATOM 9750 N N . VAL D 2 249 ? 45.383 17.316 -43.065 1.00 49.50 256 VAL D N 1
ATOM 9751 C CA . VAL D 2 249 ? 43.977 17.149 -43.406 1.00 51.86 256 VAL D CA 1
ATOM 9752 C C . VAL D 2 249 ? 43.270 18.487 -43.300 1.00 53.65 256 VAL D C 1
ATOM 9753 O O . VAL D 2 249 ? 43.599 19.312 -42.442 1.00 52.24 256 VAL D O 1
ATOM 9757 N N . TYR D 2 250 ? 42.301 18.712 -44.178 1.00 56.92 257 TYR D N 1
ATOM 9758 C CA . TYR D 2 250 ? 41.561 19.971 -44.169 1.00 54.72 257 TYR D CA 1
ATOM 9759 C C . TYR D 2 250 ? 40.109 19.759 -44.526 1.00 52.63 257 TYR D C 1
ATOM 9760 O O . TYR D 2 250 ? 39.741 18.741 -45.122 1.00 53.59 257 TYR D O 1
ATOM 9769 N N . ASP D 2 251 ? 39.300 20.749 -44.170 1.00 56.81 258 ASP D N 1
ATOM 9770 C CA . ASP D 2 251 ? 37.880 20.783 -44.488 1.00 48.64 258 ASP D CA 1
ATOM 9771 C C . ASP D 2 251 ? 37.560 22.006 -45.333 1.00 53.43 258 ASP D C 1
ATOM 9772 O O . ASP D 2 251 ? 37.882 23.133 -44.957 1.00 51.34 258 ASP D O 1
ATOM 9777 N N . VAL D 2 252 ? 36.927 21.781 -46.478 1.00 50.58 259 VAL D N 1
ATOM 9778 C CA . VAL D 2 252 ? 36.624 22.878 -47.373 1.00 48.05 259 VAL D CA 1
ATOM 9779 C C . VAL D 2 252 ? 35.140 22.918 -47.719 1.00 50.30 259 VAL D C 1
ATOM 9780 O O . VAL D 2 252 ? 34.500 21.874 -47.932 1.00 46.48 259 VAL D O 1
ATOM 9784 N N . ARG D 2 253 ? 34.597 24.132 -47.735 1.00 45.93 260 ARG D N 1
ATOM 9785 C CA . ARG D 2 253 ? 33.221 24.366 -48.126 1.00 40.09 260 ARG D CA 1
ATOM 9786 C C . ARG D 2 253 ? 33.108 24.686 -49.611 1.00 44.30 260 ARG D C 1
ATOM 9787 O O . ARG D 2 253 ? 33.720 25.638 -50.080 1.00 45.71 260 ARG D O 1
ATOM 9795 N N . ILE D 2 254 ? 32.333 23.902 -50.350 1.00 40.22 261 ILE D N 1
ATOM 9796 C CA . ILE D 2 254 ? 32.035 24.227 -51.747 1.00 39.87 261 ILE D CA 1
ATOM 9797 C C . ILE D 2 254 ? 30.541 24.468 -51.917 1.00 45.90 261 ILE D C 1
ATOM 9798 O O . ILE D 2 254 ? 29.727 23.593 -51.595 1.00 43.34 261 ILE D O 1
ATOM 9803 N N . PRO D 2 255 ? 30.173 25.651 -52.421 1.00 44.33 262 PRO D N 1
ATOM 9804 C CA . PRO D 2 255 ? 28.757 26.024 -52.480 1.00 40.25 262 PRO D CA 1
ATOM 9805 C C . PRO D 2 255 ? 28.041 25.552 -53.751 1.00 42.58 262 PRO D C 1
ATOM 9806 O O . PRO D 2 255 ? 28.678 25.407 -54.791 1.00 38.72 262 PRO D O 1
ATOM 9810 N N . PHE D 2 256 ? 26.736 25.298 -53.648 1.00 40.50 263 PHE D N 1
ATOM 9811 C CA . PHE D 2 256 ? 25.884 25.164 -54.825 1.00 35.92 263 PHE D CA 1
ATOM 9812 C C . PHE D 2 256 ? 25.787 26.505 -55.535 1.00 39.45 263 PHE D C 1
ATOM 9813 O O . PHE D 2 256 ? 25.769 27.540 -54.873 1.00 44.09 263 PHE D O 1
ATOM 9821 N N . PRO D 2 257 ? 25.695 26.504 -56.878 1.00 42.51 264 PRO D N 1
ATOM 9822 C CA . PRO D 2 257 ? 25.634 27.768 -57.626 1.00 40.00 264 PRO D CA 1
ATOM 9823 C C . PRO D 2 257 ? 24.516 28.678 -57.144 1.00 45.67 264 PRO D C 1
ATOM 9824 O O . PRO D 2 257 ? 24.665 29.906 -57.145 1.00 50.02 264 PRO D O 1
ATOM 9828 N N . MET D 2 258 ? 23.416 28.055 -56.732 1.00 47.07 265 MET D N 1
ATOM 9829 C CA . MET D 2 258 ? 22.254 28.728 -56.182 1.00 45.17 265 MET D CA 1
ATOM 9830 C C . MET D 2 258 ? 21.725 27.910 -55.005 1.00 49.92 265 MET D C 1
ATOM 9831 O O . MET D 2 258 ? 22.003 26.707 -54.903 1.00 43.68 265 MET D O 1
ATOM 9836 N N . GLU D 2 259 ? 20.972 28.552 -54.119 1.00 51.34 266 GLU D N 1
ATOM 9837 C CA . GLU D 2 259 ? 20.289 27.833 -53.053 1.00 42.30 266 GLU D CA 1
ATOM 9838 C C . GLU D 2 259 ? 19.394 26.698 -53.570 1.00 45.82 266 GLU D C 1
ATOM 9839 O O . GLU D 2 259 ? 18.700 26.848 -54.568 1.00 46.61 266 GLU D O 1
ATOM 9845 N N . VAL D 2 260 ? 19.423 25.574 -52.857 1.00 43.34 267 VAL D N 1
ATOM 9846 C CA . VAL D 2 260 ? 18.644 24.377 -53.175 1.00 47.44 267 VAL D CA 1
ATOM 9847 C C . VAL D 2 260 ? 17.564 24.156 -52.109 1.00 44.67 267 VAL D C 1
ATOM 9848 O O . VAL D 2 260 ? 17.799 24.453 -50.938 1.00 51.30 267 VAL D O 1
ATOM 9852 N N . THR D 2 261 ? 16.395 23.643 -52.504 1.00 50.64 268 THR D N 1
ATOM 9853 C CA . THR D 2 261 ? 15.234 23.511 -51.609 1.00 46.43 268 THR D CA 1
ATOM 9854 C C . THR D 2 261 ? 14.932 22.085 -51.192 1.00 41.84 268 THR D C 1
ATOM 9855 O O . THR D 2 261 ? 14.429 21.857 -50.106 1.00 43.77 268 THR D O 1
ATOM 9859 N N . ASP D 2 262 ? 15.187 21.125 -52.072 1.00 43.36 269 ASP D N 1
ATOM 9860 C CA . ASP D 2 262 ? 14.951 19.708 -51.765 1.00 42.30 269 ASP D CA 1
ATOM 9861 C C . ASP D 2 262 ? 15.970 18.771 -52.400 1.00 40.02 269 ASP D C 1
ATOM 9862 O O . ASP D 2 262 ? 16.936 19.193 -53.051 1.00 41.50 269 ASP D O 1
ATOM 9867 N N . GLU D 2 263 ? 15.712 17.489 -52.207 1.00 34.95 270 GLU D N 1
ATOM 9868 C CA . GLU D 2 263 ? 16.590 16.427 -52.644 1.00 40.98 270 GLU D CA 1
ATOM 9869 C C . GLU D 2 263 ? 16.843 16.388 -54.144 1.00 45.02 270 GLU D C 1
ATOM 9870 O O . GLU D 2 263 ? 17.984 16.223 -54.585 1.00 47.37 270 GLU D O 1
ATOM 9876 N N . LYS D 2 264 ? 15.783 16.527 -54.930 1.00 43.80 271 LYS D N 1
ATOM 9877 C CA . LYS D 2 264 ? 15.929 16.398 -56.362 1.00 40.82 271 LYS D CA 1
ATOM 9878 C C . LYS D 2 264 ? 16.814 17.519 -56.879 1.00 40.40 271 LYS D C 1
ATOM 9879 O O . LYS D 2 264 ? 17.612 17.320 -57.805 1.00 40.36 271 LYS D O 1
ATOM 9885 N N . GLY D 2 265 ? 16.676 18.680 -56.242 1.00 34.30 272 GLY D N 1
ATOM 9886 C CA . GLY D 2 265 ? 17.374 19.881 -56.634 1.00 33.30 272 GLY D CA 1
ATOM 9887 C C . GLY D 2 265 ? 18.837 19.844 -56.233 1.00 37.55 272 GLY D C 1
ATOM 9888 O O . GLY D 2 265 ? 19.675 20.400 -56.923 1.00 41.26 272 GLY D O 1
ATOM 9889 N N . ALA D 2 266 ? 19.136 19.209 -55.106 1.00 38.52 273 ALA D N 1
ATOM 9890 C CA . ALA D 2 266 ? 20.515 18.967 -54.680 1.00 38.38 273 ALA D CA 1
ATOM 9891 C C . ALA D 2 266 ? 21.237 18.013 -55.630 1.00 41.07 273 ALA D C 1
ATOM 9892 O O . ALA D 2 266 ? 22.407 18.229 -55.968 1.00 43.45 273 ALA D O 1
ATOM 9894 N N . LYS D 2 267 ? 20.554 16.955 -56.055 1.00 37.10 274 LYS D N 1
ATOM 9895 C CA . LYS D 2 267 ? 21.193 15.980 -56.921 1.00 34.00 274 LYS D CA 1
ATOM 9896 C C . LYS D 2 267 ? 21.477 16.588 -58.275 1.00 36.15 274 LYS D C 1
ATOM 9897 O O . LYS D 2 267 ? 22.516 16.351 -58.854 1.00 40.29 274 LYS D O 1
ATOM 9903 N N . SER D 2 268 ? 20.544 17.386 -58.767 1.00 38.23 275 SER D N 1
ATOM 9904 C CA . SER D 2 268 ? 20.733 18.093 -60.016 1.00 37.41 275 SER D CA 1
ATOM 9905 C C . SER D 2 268 ? 21.863 19.134 -59.920 1.00 36.98 275 SER D C 1
ATOM 9906 O O . SER D 2 268 ? 22.615 19.333 -60.872 1.00 42.63 275 SER D O 1
ATOM 9909 N N . SER D 2 269 ? 21.958 19.824 -58.794 1.00 35.08 276 SER D N 1
ATOM 9910 C CA . SER D 2 269 ? 23.003 20.805 -58.633 1.00 37.23 276 SER D CA 1
ATOM 9911 C C . SER D 2 269 ? 24.320 20.098 -58.579 1.00 38.70 276 SER D C 1
ATOM 9912 O O . SER D 2 269 ? 25.275 20.516 -59.208 1.00 41.00 276 SER D O 1
ATOM 9915 N N . PHE D 2 270 ? 24.360 19.005 -57.827 1.00 41.58 277 PHE D N 1
ATOM 9916 C CA . PHE D 2 270 ? 25.575 18.227 -57.740 1.00 39.65 277 PHE D CA 1
ATOM 9917 C C . PHE D 2 270 ? 26.010 17.776 -59.127 1.00 41.42 277 PHE D C 1
ATOM 9918 O O . PHE D 2 270 ? 27.190 17.928 -59.515 1.00 41.04 277 PHE D O 1
ATOM 9926 N N . ASN D 2 271 ? 25.052 17.209 -59.849 1.00 38.48 278 ASN D N 1
ATOM 9927 C CA . ASN D 2 271 ? 25.267 16.757 -61.209 1.00 39.95 278 ASN D CA 1
ATOM 9928 C C . ASN D 2 271 ? 25.766 17.852 -62.155 1.00 42.50 278 ASN D C 1
ATOM 9929 O O . ASN D 2 271 ? 26.614 17.578 -63.017 1.00 46.73 278 ASN D O 1
ATOM 9934 N N . GLY D 2 272 ? 25.254 19.079 -61.995 1.00 37.24 279 GLY D N 1
ATOM 9935 C CA . GLY D 2 272 ? 25.704 20.205 -62.798 1.00 40.72 279 GLY D CA 1
ATOM 9936 C C . GLY D 2 272 ? 27.166 20.552 -62.530 1.00 42.67 279 GLY D C 1
ATOM 9937 O O . GLY D 2 272 ? 27.926 20.863 -63.452 1.00 40.79 279 GLY D O 1
ATOM 9938 N N . MET D 2 273 ? 27.561 20.488 -61.262 1.00 40.65 280 MET D N 1
ATOM 9939 C CA . MET D 2 273 ? 28.928 20.789 -60.882 1.00 41.41 280 MET D CA 1
ATOM 9940 C C . MET D 2 273 ? 29.907 19.715 -61.385 1.00 45.79 280 MET D C 1
ATOM 9941 O O . MET D 2 273 ? 30.944 20.061 -61.969 1.00 44.29 280 MET D O 1
ATOM 9946 N N . SER D 2 274 ? 29.573 18.437 -61.161 1.00 37.71 281 SER D N 1
ATOM 9947 C CA . SER D 2 274 ? 30.326 17.303 -61.715 1.00 41.13 281 SER D CA 1
ATOM 9948 C C . SER D 2 274 ? 30.621 17.500 -63.197 1.00 44.86 281 SER D C 1
ATOM 9949 O O . SER D 2 274 ? 31.769 17.382 -63.647 1.00 43.86 281 SER D O 1
ATOM 9952 N N . GLN D 2 275 ? 29.559 17.772 -63.947 1.00 43.15 282 GLN D N 1
ATOM 9953 C CA . GLN D 2 275 ? 29.664 17.952 -65.383 1.00 47.58 282 GLN D CA 1
ATOM 9954 C C . GLN D 2 275 ? 30.611 19.103 -65.713 1.00 40.71 282 GLN D C 1
ATOM 9955 O O . GLN D 2 275 ? 31.395 19.017 -66.647 1.00 42.56 282 GLN D O 1
ATOM 9961 N N . LEU D 2 276 ? 30.528 20.179 -64.946 1.00 41.60 283 LEU D N 1
ATOM 9962 C CA . LEU D 2 276 ? 31.304 21.359 -65.258 1.00 46.43 283 LEU D CA 1
ATOM 9963 C C . LEU D 2 276 ? 32.779 21.119 -64.925 1.00 45.71 283 LEU D C 1
ATOM 9964 O O . LEU D 2 276 ? 33.645 21.366 -65.756 1.00 50.05 283 LEU D O 1
ATOM 9969 N N . ALA D 2 277 ? 33.062 20.620 -63.726 1.00 41.40 284 ALA D N 1
ATOM 9970 C CA . ALA D 2 277 ? 34.436 20.313 -63.351 1.00 45.93 284 ALA D CA 1
ATOM 9971 C C . ALA D 2 277 ? 35.082 19.297 -64.312 1.00 46.52 284 ALA D C 1
ATOM 9972 O O . ALA D 2 277 ? 36.293 19.323 -64.542 1.00 47.40 284 ALA D O 1
ATOM 9974 N N . TRP D 2 278 ? 34.279 18.383 -64.842 1.00 47.36 285 TRP D N 1
ATOM 9975 C CA . TRP D 2 278 ? 34.772 17.410 -65.810 1.00 44.79 285 TRP D CA 1
ATOM 9976 C C . TRP D 2 278 ? 35.109 18.100 -67.150 1.00 47.02 285 TRP D C 1
ATOM 9977 O O . TRP D 2 278 ? 36.129 17.809 -67.775 1.00 45.69 285 TRP D O 1
ATOM 9988 N N . GLU D 2 279 ? 34.266 19.035 -67.573 1.00 46.95 286 GLU D N 1
ATOM 9989 C CA . GLU D 2 279 ? 34.532 19.791 -68.785 1.00 49.73 286 GLU D CA 1
ATOM 9990 C C . GLU D 2 279 ? 35.749 20.723 -68.675 1.00 50.45 286 GLU D C 1
ATOM 9991 O O . GLU D 2 279 ? 36.510 20.854 -69.640 1.00 51.06 286 GLU D O 1
ATOM 9997 N N . VAL D 2 280 ? 35.954 21.352 -67.519 1.00 49.06 287 VAL D N 1
ATOM 9998 C CA . VAL D 2 280 ? 37.065 22.279 -67.408 1.00 46.82 287 VAL D CA 1
ATOM 9999 C C . VAL D 2 280 ? 38.380 21.504 -67.335 1.00 52.50 287 VAL D C 1
ATOM 10000 O O . VAL D 2 280 ? 39.366 21.873 -67.993 1.00 55.62 287 VAL D O 1
ATOM 10004 N N . GLU D 2 281 ? 38.381 20.408 -66.584 1.00 49.66 288 GLU D N 1
ATOM 10005 C CA . GLU D 2 281 ? 39.572 19.588 -66.434 1.00 50.96 288 GLU D CA 1
ATOM 10006 C C . GLU D 2 281 ? 40.035 19.015 -67.767 1.00 55.90 288 GLU D C 1
ATOM 10007 O O . GLU D 2 281 ? 41.233 18.816 -67.981 1.00 50.81 288 GLU D O 1
ATOM 10013 N N . LYS D 2 282 ? 39.079 18.746 -68.657 1.00 55.92 289 LYS D N 1
ATOM 10014 C CA . LYS D 2 282 ? 39.402 18.194 -69.973 1.00 58.81 289 LYS D CA 1
ATOM 10015 C C . LYS D 2 282 ? 39.577 19.307 -70.993 1.00 55.49 289 LYS D C 1
ATOM 10016 O O . LYS D 2 282 ? 39.740 19.041 -72.194 1.00 51.40 289 LYS D O 1
ATOM 10022 N N . SER D 2 283 ? 39.545 20.544 -70.485 1.00 59.71 290 SER D N 1
ATOM 10023 C CA . SER D 2 283 ? 39.779 21.750 -71.276 1.00 52.00 290 SER D CA 1
ATOM 10024 C C . SER D 2 283 ? 38.742 21.915 -72.363 1.00 52.58 290 SER D C 1
ATOM 10025 O O . SER D 2 283 ? 39.018 22.486 -73.416 1.00 53.22 290 SER D O 1
ATOM 10028 N N . TYR D 2 284 ? 37.536 21.424 -72.096 1.00 53.38 291 TYR D N 1
ATOM 10029 C CA . TYR D 2 284 ? 36.422 21.657 -72.996 1.00 52.59 291 TYR D CA 1
ATOM 10030 C C . TYR D 2 284 ? 35.836 23.045 -72.744 1.00 52.00 291 TYR D C 1
ATOM 10031 O O . TYR D 2 284 ? 35.190 23.619 -73.610 1.00 60.82 291 TYR D O 1
ATOM 10040 N N . CYS D 2 285 ? 36.087 23.585 -71.558 1.00 46.93 292 CYS D N 1
ATOM 10041 C CA . CYS D 2 285 ? 35.360 24.749 -71.069 1.00 52.15 292 CYS D CA 1
ATOM 10042 C C . CYS D 2 285 ? 36.195 25.512 -70.034 1.00 55.38 292 CYS D C 1
ATOM 10043 O O . CYS D 2 285 ? 36.793 24.901 -69.153 1.00 56.71 292 CYS D O 1
ATOM 10046 N N . PRO D 2 286 ? 36.242 26.848 -70.132 1.00 53.08 293 PRO D N 1
ATOM 10047 C CA . PRO D 2 286 ? 37.102 27.590 -69.213 1.00 51.78 293 PRO D CA 1
ATOM 10048 C C . PRO D 2 286 ? 36.539 27.623 -67.797 1.00 53.74 293 PRO D C 1
ATOM 10049 O O . PRO D 2 286 ? 35.320 27.608 -67.604 1.00 51.28 293 PRO D O 1
ATOM 10053 N N . ALA D 2 287 ? 37.435 27.660 -66.815 1.00 51.45 294 ALA D N 1
ATOM 10054 C CA . ALA D 2 287 ? 37.048 27.782 -65.424 1.00 46.95 294 ALA D CA 1
ATOM 10055 C C . ALA D 2 287 ? 36.847 29.260 -65.081 1.00 56.48 294 ALA D C 1
ATOM 10056 O O . ALA D 2 287 ? 37.577 29.851 -64.281 1.00 57.31 294 ALA D O 1
ATOM 10058 N N . ASP D 2 288 ? 35.846 29.860 -65.706 1.00 59.96 295 ASP D N 1
ATOM 10059 C CA . ASP D 2 288 ? 35.619 31.283 -65.549 1.00 58.46 295 ASP D CA 1
ATOM 10060 C C . ASP D 2 288 ? 34.772 31.541 -64.297 1.00 58.67 295 ASP D C 1
ATOM 10061 O O . ASP D 2 288 ? 33.628 31.986 -64.381 1.00 61.17 295 ASP D O 1
ATOM 10066 N N . PHE D 2 289 ? 35.355 31.241 -63.135 1.00 58.48 296 PHE D N 1
ATOM 10067 C CA . PHE D 2 289 ? 34.734 31.512 -61.833 1.00 54.87 296 PHE D CA 1
ATOM 10068 C C . PHE D 2 289 ? 35.795 31.573 -60.729 1.00 50.04 296 PHE D C 1
ATOM 10069 O O . PHE D 2 289 ? 36.918 31.125 -60.921 1.00 52.26 296 PHE D O 1
ATOM 10077 N N . ASN D 2 290 ? 35.429 32.118 -59.573 1.00 55.74 297 ASN D N 1
ATOM 10078 C CA . ASN D 2 290 ? 36.341 32.204 -58.429 1.00 55.58 297 ASN D CA 1
ATOM 10079 C C . ASN D 2 290 ? 36.442 30.918 -57.643 1.00 49.29 297 ASN D C 1
ATOM 10080 O O . ASN D 2 290 ? 35.439 30.418 -57.155 1.00 59.78 297 ASN D O 1
ATOM 10085 N N . LYS D 2 291 ? 37.652 30.400 -57.495 1.00 52.32 298 LYS D N 1
ATOM 10086 C CA . LYS D 2 291 ? 37.868 29.217 -56.676 1.00 53.46 298 LYS D CA 1
ATOM 10087 C C . LYS D 2 291 ? 37.813 29.554 -55.193 1.00 54.84 298 LYS D C 1
ATOM 10088 O O . LYS D 2 291 ? 38.235 30.644 -54.785 1.00 55.68 298 LYS D O 1
ATOM 10094 N N . VAL D 2 292 ? 37.290 28.608 -54.405 1.00 53.45 299 VAL D N 1
ATOM 10095 C CA . VAL D 2 292 ? 37.319 28.663 -52.945 1.00 50.27 299 VAL D CA 1
ATOM 10096 C C . VAL D 2 292 ? 38.774 28.601 -52.467 1.00 55.41 299 VAL D C 1
ATOM 10097 O O . VAL D 2 292 ? 39.576 27.820 -53.000 1.00 53.72 299 VAL D O 1
ATOM 10101 N N . LYS D 2 293 ? 39.124 29.420 -51.476 1.00 51.09 300 LYS D N 1
ATOM 10102 C CA . LYS D 2 293 ? 40.527 29.499 -51.045 1.00 58.19 300 LYS D CA 1
ATOM 10103 C C . LYS D 2 293 ? 40.659 29.136 -49.580 1.00 58.57 300 LYS D C 1
ATOM 10104 O O . LYS D 2 293 ? 41.712 28.675 -49.145 1.00 59.81 300 LYS D O 1
ATOM 10106 N N . LEU D 2 294 ? 39.581 29.345 -48.830 1.00 57.26 301 LEU D N 1
ATOM 10107 C CA . LEU D 2 294 ? 39.571 29.100 -47.399 1.00 51.15 301 LEU D CA 1
ATOM 10108 C C . LEU D 2 294 ? 39.525 27.608 -47.076 1.00 60.23 301 LEU D C 1
ATOM 10109 O O . LEU D 2 294 ? 38.613 26.891 -47.493 1.00 61.89 301 LEU D O 1
ATOM 10114 N N . LEU D 2 295 ? 40.524 27.143 -46.337 1.00 64.75 302 LEU D N 1
ATOM 10115 C CA . LEU D 2 295 ? 40.592 25.751 -45.898 1.00 60.22 302 LEU D CA 1
ATOM 10116 C C . LEU D 2 295 ? 40.537 25.694 -44.373 1.00 64.13 302 LEU D C 1
ATOM 10117 O O . LEU D 2 295 ? 41.118 26.552 -43.710 1.00 64.69 302 LEU D O 1
ATOM 10122 N N . LYS D 2 296 ? 39.860 24.695 -43.812 1.00 62.28 303 LYS D N 1
ATOM 10123 C CA . LYS D 2 296 ? 39.881 24.518 -42.363 1.00 60.01 303 LYS D CA 1
ATOM 10124 C C . LYS D 2 296 ? 40.725 23.302 -41.997 1.00 61.50 303 LYS D C 1
ATOM 10125 O O . LYS D 2 296 ? 40.452 22.198 -42.453 1.00 59.38 303 LYS D O 1
ATOM 10131 N N . GLN D 2 297 ? 41.754 23.504 -41.182 1.00 59.12 304 GLN D N 1
ATOM 10132 C CA . GLN D 2 297 ? 42.589 22.389 -40.754 1.00 54.57 304 GLN D CA 1
ATOM 10133 C C . GLN D 2 297 ? 41.891 21.588 -39.676 1.00 55.86 304 GLN D C 1
ATOM 10134 O O . GLN D 2 297 ? 41.424 22.129 -38.678 1.00 57.10 304 GLN D O 1
ATOM 10140 N N . VAL D 2 298 ? 41.807 20.288 -39.897 1.00 57.28 305 VAL D N 1
ATOM 10141 C CA . VAL D 2 298 ? 41.279 19.380 -38.892 1.00 68.18 305 VAL D CA 1
ATOM 10142 C C . VAL D 2 298 ? 42.479 18.716 -38.204 1.00 69.02 305 VAL D C 1
ATOM 10143 O O . VAL D 2 298 ? 43.505 18.451 -38.840 1.00 65.27 305 VAL D O 1
ATOM 10147 N N . VAL D 2 299 ? 42.357 18.502 -36.895 1.00 70.39 306 VAL D N 1
ATOM 10148 C CA . VAL D 2 299 ? 43.378 17.821 -36.110 1.00 70.60 306 VAL D CA 1
ATOM 10149 C C . VAL D 2 299 ? 43.549 16.364 -36.538 1.00 72.55 306 VAL D C 1
ATOM 10150 O O . VAL D 2 299 ? 43.684 16.056 -37.722 1.00 71.11 306 VAL D O 1
#

Solvent-accessible surface area: 58961 Å² total; per-residue (Å²): 254,30,6,0,0,0,0,0,0,7,41,114,55,1,44,0,86,14,6,38,113,2,28,19,64,84,95,79,14,51,162,4,5,65,51,0,36,60,44,127,46,5,99,20,0,0,2,0,22,23,45,12,1,4,1,0,0,0,13,0,94,28,61,36,90,0,0,56,23,0,3,78,10,0,19,147,62,17,63,2,67,59,83,87,0,47,143,47,30,20,0,0,28,46,125,39,0,0,43,2,0,0,18,0,0,0,0,36,38,18,42,50,64,26,2,8,6,7,19,62,68,0,101,53,5,15,149,36,2,150,70,21,146,13,17,18,180,23,0,17,9,0,0,110,33,0,23,62,0,0,85,103,1,119,105,97,3,70,8,55,45,6,41,49,27,25,0,29,14,0,1,51,1,0,65,100,75,19,127,154,21,95,15,0,0,0,4,2,20,75,43,0,57,31,0,0,98,42,1,63,93,113,50,28,99,107,0,31,0,0,15,205,52,88,140,137,0,46,49,5,86,147,96,10,117,69,10,101,8,37,34,90,42,63,136,72,24,72,59,7,0,22,127,2,1,0,0,0,0,14,32,110,32,71,94,56,35,0,56,75,105,55,6,94,125,22,84,110,2,31,111,142,15,52,3,47,8,7,0,1,1,8,6,34,31,28,0,2,10,84,43,0,46,111,13,145,47,3,95,40,17,21,6,32,45,15,136,81,12,76,75,85,89,59,89,17,168,121,163,46,26,112,61,0,66,82,8,0,80,105,16,12,77,49,1,20,25,88,35,65,21,36,96,15,96,58,11,58,151,121,11,129,60,88,2,68,67,10,15,65,43,14,31,118,114,5,87,95,119,119,43,92,152,5,2,23,54,4,0,108,15,1,9,83,95,2,15,144,16,2,64,163,55,19,117,75,72,69,28,21,60,0,5,81,0,6,65,61,2,38,75,134,100,69,12,144,48,9,28,43,0,8,12,1,1,63,54,14,39,53,2,4,4,1,30,35,50,195,73,23,44,2,19,0,19,3,2,53,0,2,15,64,184,36,0,28,0,6,0,9,31,71,96,92,49,52,130,50,78,93,0,0,0,3,0,45,25,111,8,30,58,46,18,9,5,1,0,0,0,13,0,48,16,29,126,32,61,79,132,92,69,23,67,62,19,32,56,58,1,27,141,70,46,72,53,150,27,65,65,100,15,1,14,38,0,54,25,76,104,0,12,9,9,68,32,22,78,79,97,35,102,92,12,59,37,66,81,2,102,112,18,68,32,9,66,0,62,105,44,0,103,76,5,2,78,80,6,19,82,116,45,63,110,8,0,73,24,0,0,83,9,18,1,65,30,127,53,128,17,62,108,6,80,0,1,30,0,11,30,42,0,0,6,0,16,2,72,12,128,79,12,25,36,15,6,19,3,30,12,101,165,92,4,83,71,65,28,10,0,40,10,26,8,18,21,11,6,0,60,0,8,14,22,84,96,101,105,42,98,62,132,67,141,78,25,139,147,63,56,122,41,114,87,14,0,0,0,0,1,0,9,18,96,54,2,51,0,84,22,7,38,116,4,21,24,45,81,93,75,8,53,145,3,5,60,54,0,33,61,49,127,45,4,103,22,0,0,1,0,19,26,42,7,4,4,1,0,0,0,14,0,90,26,58,24,103,0,0,45,24,0,3,78,14,0,16,158,54,14,65,5,70,65,84,88,0,42,143,29,20,20,0,2,23,49,87,39,0,0,49,2,0,0,10,2,0,0,3,33,6,44,22,3,110,2,8,1,8,10,10,63,49,0,98,54,3,17,150,35,3,150,71,15,148,11,18,16,66,26,0,18,13,0,0,108,32,0,20,63,0,0,82,106,0,117,109,87,5,82,13,43,32,8,24,55,19,15,0,31,4,0,2,51,15,0,64,132,104,27,146,71,107,17,1,0,0,3,4,20,129,43,0,56,25,0,0,93,42,2,66,83,120,54,28,97,108,0,29,0,0,15,206,53,91,144,133,0,46,58,4,91,144,96,13,118,66,9,98,11,41,41,106,46,52,127,72,34,54,60,10,0,26,114,2,3,0,0,0,0,15,30,103,35,96,94,62,26,0,55,62,114,57,8,100,122,30,87,111,0,30,123,90,17,50,4,49,12,2,1,2,1,6,7,34,22,31,0,0,7,76,45,0,42,120,18,90,48,6,93,38,21,23,5,34,68,3,86,69,17,6,22,55,81,34,124,122,77,49,53,50,55,81,44,0,77,67,9,0,72,102,20,0,68,67,0,25,14,72,27,54,10,41,92,6,86,65,8,18,140,121,9,103,59,76,0,64,67,18,15,55,42,13,22,115,108,3,70,93,130,102,145,56,82,70,9,4,38,55,2,0,97,15,2,4,76,104,6,5,98,10,2,30,115,70,0,158,35,75,24,83,91,66,39,76,77,7,33,59,3,21,78,0,6,72,74,4,73,156,84,105,83,70,16,140,46,8,28,44,0,10,12,1,1,58,58,14,37,55,4,4,7,1,28,28,48,198,98,27,38,3,27,0,22,2,1,47,0,0,15,29,153,64,0,29,0,0,0,5,38,58,69,77,49,30,136,49,86,109,0,0,1,2,1,42,23,119,6,26,60,48,15,11,4,1,0,0,0,13,0,52,16,21,144,33,66,80,95,86,42,27,108,120,12,1,49,36,0,88,86,70,40,77,31,128,33,139,56,86,8,0,12,26,0,53,27,74,106,0,2,10,4,51,22,19,49,50,70,36,91,95,10,59,36,72,85,1,35,117,15,72,26,11,67,0,59,105,38,0,97,84,3,0,77,77,9,16,78,120,40,62,118,8,0,65,31,0,0,90,9,20,1,54,38,155,48,125,15,74,47,4,83,0,0,29,0,9,32,45,0,0,7,0,12,0,73,17,117,73,17,34,39,7,2,16,1,30,9,115,154,103,10,96,38,70,19,9,0,26,11,26,4,14,21,9,4,0,54,0,10,13,19,91,98,98,120,42,108,51,134,72,148,92,30,79,144,43,60,117,27,108

Radius of gyration: 42.15 Å; Cα contacts (8 Å, |Δi|>4): 2587; chains: 4; bounding box: 101×107×102 Å

Sequence (1330 aa):
RSSIVVIGLSIHTAPVEMREKLAIPEAEWPRAIAELCGLNHIEEAAVLSTCNRMEIYVLALSQHRGVKEVTEWMSKTSGIPVSEICQHRFLLYNKDATQHIFEVSAGLDSLVLGEGQILAQVKQVVKVGQGVNGFGRNISGLFKHAITVGKRVRTETNIASGAVSVSSAAVELALMKLPSARMCVIGAGKMGKLVIKHLMAKGCTKVVVVNRSEERVSAIREEMPGIEIIYRPLDEMLACASEADVVFTSTASETPLFLKEHVENLPQASPEVGGLRHFVDISVPRNVGSCVGEVETARVYNVDDLKEVVAANKEDRMRKAMEAQTIITEESTQFEAWRDSLETVPTIKKLRAYAERIRVAELEKCMSKKTTRAVDDLSRGIVNRFLHGPMQHLTLSETLENMHALNRMYGTHKPFPAEVSRSIMELSSVGTLSTLTHDGWPLGVGVRFAVDKDGTPVLCLNRSVSPDKRSALHVQLEQCGLRTPQCTIQGSIGRPGDDTVLKRLSATWREKFGEEVKEDSLYVVAVDRVLQMEDFMEDGIWVASSDYKNASPDPLRDIAEDIVNQINANNMEDIFRFCNVYVDLDFVVSETKMIWMDRLGFDLRVWSPRGVYDVRIPFPMEVTDEKGAKSSFNGMSQLAWEVEKSYCPADFNKVKLLKQVVSSIVVIGLSIHTAPVEMREKLAIPEAEWPRAIAELCGLNHIEEAAVLSTCNRMEIYVLALSQHRGVKEVTEWMSKTSGIPVSEICQHRFLLYNKDATQHIFEVSAGLDSLVLGEGQILAQVKQVVKVGQGVNGFGRNISGLFKHAITVGKRVRTETNIASGAVSVSSAAVELALMKLPARMCVIGAGKMGKLVIKHLMAKGCTKVVVVNRSEERVSAIREEMPGIEIIYRPLDEMLACASEADVVFTSTASETPLFLKEHVENLPQASPEVGGLRHFVDISVPRNVGSCVGEVETARVYNVDDLKEVVAANKEDRMRKAMEAQTIITEESTQFEAWRDSLETVPTIKKLRAYAERIRVAELEKCMSKMKTTRAVDDLSRGIVNRFLHGPMQHLRCDGSRTLSETLENMHALNRMYASTHKPFPAEVSRSIMELSSVGTLSTLTHDGWPLGVGVRFAVDKDGTPVLCLNRSVSPDKRSALHVQLEQCGLRTPQCTIQGSIGRPGDDTVLKRLSATWREKFGEEVKEDSLYVVAVDRVLQMEDFMEDGIWVASSDYKNASPDPLRDIAEDIVNQINANNMEDIFRFCNVYVDLDFVVSETKMIWMDRLGFDLRVWSPRGVYDVRIPFPMEVTDEKGAKSSFNGMSQLAWEVEKSYCPADFNKVKLLKQVV

CATH classification: 3.30.460.30 (+1 more: 3.40.50.720)

Organism: Arabidopsis thaliana (NCBI:txid3702)

Foldseek 3Di:
DWKKKKKKFFLVFDDLVQLLLLADPLVCQLVLQVVLCPQDFFQAWGWQGDRGMTMIITGGNDQVSSNVRVLVVSCVSRVNDSVVSVVRMDIDIHLVVLLVLLCVLQVCPGAQRFAQECLVSLVSRLVSCPVRPRHDDQNNLSSVLSNVLSVVLCVQLVGYYRLLVLLLLLLQVVVVLWPVFAAEEEALPPNSLSNVVNCVVVPAAEYEYEYQDCVSVVVSCVVCVRHHYHYDYNVCVLVRLLVGQEYEYEHADSDAQEELVSPLPRQFGDCVRPRAREYRFAYRVTNYDPNVCVRPRYHYDYSSNSNVPSDDPCVSSCRSSPSSSVSSVVSSVVSVLVVLLVVLVVQLVVVLVVLVVVLVVVLVVVVVVVVCVVSNVVSVVVSCVVSVVLVVLSVSVSSSVSSVVSVVVDD/DLDPDLLQVLLQLQQQDFKWWKWDADDVRDIDIDIWGWHADLQSWIKTFDDDDCDPGQWIKIKTWDAWPVPFIKIKMFTAGKDAPPDCPVLVVRQVRVCVVVVDHDDSVRMITGDGQWMFIDGGPPGRGDIDGSVSNRVHHHFLESVCFRVVQVVCVVPVQVLQLLCCVQQADDPAHFPGKGWTTATQFFTKMWTDDPVAIKIDTGTQPDGHRHDVRVVVSSVVSSVVSVCVVVVVDDSPDDHHYDIGTDD/DKKKKKKFFLLFDDLVQLLLLADDLVCQLVLQVVLCPDPFFQAWFWQGDSGMTIIITDGPDDVRSNVRVLVVSCVSRVNDSVVSVVRIDMDIALRVLLQLLCQQQCNHPSQLQAWHCLVSLVSRLVSCVVHPRHDDLNNLSSVLSNVLNVVSCVAWVTHHSLLLLLLLLLVVVVVLFCWAAEEEAQPSNRLSNVVNCVVVPAAEYEYEYQDCVSQVVSCVVCVRHHYHYDYNVCVLVVQLRIQEYEYEHADSDAQEDLVSPLPHDFHDCNRPRAREYEFAYRVTNYDPNVCVRPSYDYHYSSNSSVVSSVVSVVSTDDPPVSSVSSVVSSQLSVQQVLLVVLVVLVVVLVVVLVVVLVVVLVVVVVVDVCSVVSSCVSVVVSCVVCVVLVVLSHDRGDVSSVVNVVSSVVSVVVD/DDPLDDDLLQVALLQLQPDFKWWKWDADPVRDIDIDIWGWHADLLRWTKTFDDPDADPFQWIKIKTWDAWPVPFIKIKIFTFGKAAPPDVPVLVVRQVRVCVVPVDGDDSVGIMTGDGQWMFIDGGPPDPGDIGGSVSNRVHDHFLASVCWRVVQVVCQVPVQVLQLLCCVQQADDPFHFPGKGWTTATQFFTKMWTQGPVAIKIFTDGQPDGDRYDVRRVVSSVVSSVVSVCVVVPVDPSPDDHGYDIGGDD